Protein 8QDV (pdb70)

Secondary structure (DSSP, 8-state):
--HHHHHHHHHHHHHTT-HHHHHHHHHHHHHT-SPPPHHHHHHHHHHHHHHHHHHHHHHHHHHHHHHH---TTHHHHHHHHHHHHHHHHHHHHHHHHHHIIIIITTT--SHHHHHHHHHHHHHHHHHHHTT--TTTHHHHHHHHHHHHHHHHHHHHHHS-TT-HHHHHHHHHHHHHHHHTS--HHHHHHHHHHHHHHHHHTGGG--TTTHHHHHHHHHHHHHHHHHHT-/--HHHHHHHHHHHHHTT-HHHHHHHHHHHHHT-SPPPHHHHHHHHHHHHHHHHHHHHHHHHHHHHHHT---SHHHHHHHHHHHHHHHHHHHHHHHHHHIIIIITTT--SHHHHHHHHHHHHHHHHHHHTT--THHHHHHHHHHHHHHHHHHHHHHHHS-TT-HHHHHHHHHHHHHHHHTS--HHHHHHHHHHHHHHHHHTGGG--TTTHHHHHHHHHHHHHHHHHHT-/-----------------/--HHHHHHHHHHHHHTT-HHHHHHHHHHHHHT-SPPPHHHHHHHHHHHHHHHHHHHHHHHHHHHHHHH--HHHHHHHHHHHHHHHHHHHHHHHHHIIIIITTT--SHHHHHHHHHHHHHHHHHHHTT--TTTHHHHHHHHHHHHHHHHHHHHHHS-TT-HHHHHHHHHHHHHHHHTS--HHHHHHHHHHHHHHHHHTGGG--TTTHHHHHHHHHHHHHHHHHHT-/---------------/--HHHHHHHHHHHHHTT-HHHHHHHHHHHHHT-SPPPHHHHHHHHHHHHHHHHHHHHHHHHHHHHHHH---HHHHHHHHHHHHHHHHHHHHHHHHHHIIIIITTT--SHHHHHHHHHHHHHHHHHHHTT--TTTHHHHHHHHHHHHHHHHHHHHHHS-TT-HHHHHHHHHHHHHHHHTS----HHHHHHHHHHHHHHTGGG--TTTHHHHHHHHHHHHHHHHHHT-

GO terms:
  GO:0005829 cytosol (C, IDA)
  GO:0042149 cellular response to glucose starvation (P, IDA)
  GO:0045824 negative regulation of innate immune response (P, IDA)
  GO:1904262 negative regulation of TORC1 signaling (P, IDA)
  GO:1900181 negative regulation of protein localization to nucleus (P, IDA)
  GO:0140311 protein sequestering activity (F, IDA)
  GO:0044325 transmembrane transporter binding (F, IPI)
  GO:0019903 protein phosphatase binding (F, IPI)
  GO:0031625 ubiquitin protein ligase binding (F, IPI)
  GO:0050815 phosphoserine residue binding (F, IDA)
  GO:0070372 regulation of ERK1 and ERK2 cascade (P, IDA)
  GO:0042470 melanosome (C, EXP)
  GO:0005737 cytoplasm (C, EXP)
  GO:0006468 protein phosphorylation (P, IMP)
  GO:0007165 signal transduction (P, IMP)
  GO:0005515 protein binding (F, IPI)
  GO:0005737 cytoplasm (C, TAS)
  GO:0043066 negative regulation of apoptotic process (P, TAS)
  GO:0007165 signal transduction (P, TAS)
  GO:0005634 nucleus (C, IDA)

Foldseek 3Di:
DDLVVLLVQLVVCVVVVNLVSNLVSLLVNLVVQAADDPSSVVSNVVSLCSQLVVLLVVLVVLVVVLVVDDDPVVNVVSVVVSVVSLVSNLVSLVSLLVSLVPHQCVNCPDLLSNLQSLLVQLVSLLSNLLSDDDPVNVVSLVSNLVSLVVSQVSCVVPHQLLALSNLVSLQVNLVSCCRRVVNNVVSLVSLVVSLVSCVVVVVPDDPVPNVSSVVSSVVSVVVNVVSVD/DPDPDDDDDDCPDDDDD/DDLVVLCVQLVVCVVVVNLVSNLVSLLVNQVVQAEDDPSSVVSNCVSLCSVLVVLLVVLVVLVVVLVPDPPPSVVVSVVVSVVSLVSNLVSLVSLLVSLVPHQCVNPPDLLSNLQSLLVQLVSLLSNLLSDDDPVNVVSLVSNLVSLVVSQVSCVVHHQLLALSNLVSLQVNLVSCCPRVVNNVVSLVSLVVSLVSCVVPVVPQDPVPVVSSVVSSVVSVVVNVVSVD/DDLVVLLVQLVVCVVVVNLVSNLVSLLVNLVVQAEDDPSSVVSNLVSLCSQLVVLLVVLVVLVVVLVVDVVVVSVVVSVVSLVSNLVSLVSLLVSLVPHQCVNPPALLSNLQSLLVQLVSLLSNLVSDDDPCRVVSLVSNLVSLVVSQVSCVVHHQLLALSNLVSLLVNLVSCCPRVVNNVVSLVSLVVSLVSCVVPVVPDDPVCNVSSVVSSVVSVVVNVVSVD/DDDDPDDDDDDDPDD/DDLVVLLVQLVVCVVVVNLVSNLVSLLVVLVVQAADDPSSVVSNCVSLCSQLVVLLVVLVVLVVVLVVDPVVVVVSVVVSVVSLVSNLVSLVSLLVSLVRHQCVNPPALLSNLQSLLVQLVSLLSNLVSDDDPVRVVSLVSSLVSLVVSQVSCVVHHQLLPLSNLVSLQVNLVSCCPRVVNPVSLVSLVVSLVSCVVVVVVQDPVPNVSSVVSSVVSVVVNVVSVD

Nearest PDB structures (foldseek):
  8qdv-assembly1_A  TM=1.004E+00  e=3.389E-28  Homo sapiens
  6fnb-assembly1_A  TM=9.947E-01  e=1.547E-27  Homo sapiens
  5d2d-assembly1_A  TM=9.867E-01  e=3.779E-27  Homo sapiens
  6fnb-assembly1_B  TM=9.921E-01  e=6.753E-27  Homo sapiens
  5jm4-assembly1_A  TM=9.864E-01  e=5.039E-26  Homo sapiens

Radius of gyration: 33.78 Å; Cα contacts (8 Å, |Δi|>4): 1199; chains: 6; bounding box: 89×61×89 Å

B-factor: mean 85.36, std 20.04, range [29.38, 190.9]

Solvent-accessible surface area: 42429 Å² total

InterPro domains:
  IPR000308 14-3-3 protein [PIRSF000868] (2-238)
  IPR000308 14-3-3 protein [PR00305] (35-64)
  IPR000308 14-3-3 protein [PR00305] (82-106)
  IPR000308 14-3-3 protein [PR00305] (113-135)
  IPR000308 14-3-3 protein [PR00305] (148-174)
  IPR000308 14-3-3 protein [PR00305] (175-201)
  IPR000308 14-3-3 protein [PR00305] (202-231)
  IPR000308 14-3-3 protein [PTHR18860] (4-233)
  IPR023409 14-3-3 protein, conserved site [PS00796] (41-51)
  IPR023409 14-3-3 protein, conserved site [PS00797] (211-230)
  IPR023410 14-3-3 domain [PF00244] (9-229)
  IPR023410 14-3-3 domain [SM00101] (3-242)
  IPR036815 14-3-3 domain superfamily [G3DSA:1.20.190.20] (1-241)
  IPR036815 14-3-3 domain superfamily [SSF48445] (1-231)

Structure (mmCIF, N/CA/C/O backbone):
data_8QDV
#
_entry.id   8QDV
#
_cell.length_a   152.452
_cell.length_b   59.898
_cell.length_c   149.672
_cell.angle_alpha   90.00
_cell.angle_beta   113.18
_cell.angle_gamma   90.00
#
_symmetry.space_group_name_H-M   'C 1 2 1'
#
loop_
_entity.id
_entity.type
_entity.pdbx_description
1 polymer '14-3-3 protein zeta/delta'
2 polymer 'Microtubule-associated protein tau'
3 water water
#
loop_
_atom_site.group_PDB
_atom_site.id
_atom_site.type_symbol
_atom_site.label_atom_id
_atom_site.label_alt_id
_atom_site.label_comp_id
_atom_site.label_asym_id
_atom_site.label_entity_id
_atom_site.label_seq_id
_atom_site.pdbx_PDB_ins_code
_atom_site.Cartn_x
_atom_site.Cartn_y
_atom_site.Cartn_z
_atom_site.occupancy
_atom_site.B_iso_or_equiv
_atom_site.auth_seq_id
_atom_site.auth_comp_id
_atom_site.auth_asym_id
_atom_site.auth_atom_id
_atom_site.pdbx_PDB_model_num
ATOM 1 N N . MET A 1 1 ? 31.108 41.367 72.371 1.00 129.61 1 MET A N 1
ATOM 2 C CA . MET A 1 1 ? 30.043 41.098 71.364 1.00 128.96 1 MET A CA 1
ATOM 3 C C . MET A 1 1 ? 28.784 40.616 72.092 1.00 126.68 1 MET A C 1
ATOM 4 O O . MET A 1 1 ? 28.828 39.612 72.800 1.00 93.55 1 MET A O 1
ATOM 6 N N . ASP A 1 2 ? 27.667 41.351 71.917 1.00 129.93 2 ASP A N 1
ATOM 7 C CA . ASP A 1 2 ? 26.374 41.002 72.490 1.00 108.86 2 ASP A CA 1
ATOM 8 C C . ASP A 1 2 ? 25.649 40.033 71.553 1.00 95.60 2 ASP A C 1
ATOM 9 O O . ASP A 1 2 ? 26.057 39.846 70.411 1.00 90.93 2 ASP A O 1
ATOM 14 N N . LYS A 1 3 ? 24.560 39.430 72.047 1.00 80.71 3 LYS A N 1
ATOM 15 C CA . LYS A 1 3 ? 23.847 38.379 71.339 1.00 78.10 3 LYS A CA 1
ATOM 16 C C . LYS A 1 3 ? 23.586 38.810 69.893 1.00 74.61 3 LYS A C 1
ATOM 17 O O . LYS A 1 3 ? 23.737 38.011 68.965 1.00 71.78 3 LYS A O 1
ATOM 23 N N . ASN A 1 4 ? 23.202 40.082 69.703 1.00 74.54 4 ASN A N 1
ATOM 24 C CA . ASN A 1 4 ? 22.857 40.592 68.380 1.00 75.47 4 ASN A CA 1
ATOM 25 C C . ASN A 1 4 ? 24.085 40.643 67.475 1.00 70.89 4 ASN A C 1
ATOM 26 O O . ASN A 1 4 ? 23.981 40.364 66.287 1.00 76.77 4 ASN A O 1
ATOM 31 N N . GLU A 1 5 ? 25.237 41.023 68.032 1.00 75.59 5 GLU A N 1
ATOM 32 C CA . GLU A 1 5 ? 26.490 41.060 67.290 1.00 76.31 5 GLU A CA 1
ATOM 33 C C . GLU A 1 5 ? 26.855 39.652 66.821 1.00 73.18 5 GLU A C 1
ATOM 34 O O . GLU A 1 5 ? 27.113 39.444 65.642 1.00 74.60 5 GLU A O 1
ATOM 36 N N . LEU A 1 6 ? 26.845 38.681 67.739 1.00 76.34 6 LEU A N 1
ATOM 37 C CA . LEU A 1 6 ? 27.193 37.297 67.430 1.00 71.07 6 LEU A CA 1
ATOM 38 C C . LEU A 1 6 ? 26.304 36.754 66.302 1.00 70.84 6 LEU A C 1
ATOM 39 O O . LEU A 1 6 ? 26.788 36.067 65.421 1.00 66.22 6 LEU A O 1
ATOM 44 N N . VAL A 1 7 ? 25.003 37.052 66.318 1.00 63.66 7 VAL A N 1
ATOM 45 C CA . VAL A 1 7 ? 24.107 36.557 65.291 1.00 61.94 7 VAL A CA 1
ATOM 46 C C . VAL A 1 7 ? 24.442 37.222 63.951 1.00 65.92 7 VAL A C 1
ATOM 47 O O . VAL A 1 7 ? 24.365 36.587 62.898 1.00 77.50 7 VAL A O 1
ATOM 51 N N . GLN A 1 8 ? 24.789 38.512 63.985 1.00 68.79 8 GLN A N 1
ATOM 52 C CA . GLN A 1 8 ? 25.164 39.219 62.769 1.00 75.01 8 GLN A CA 1
ATOM 53 C C . GLN A 1 8 ? 26.440 38.575 62.206 1.00 69.91 8 GLN A C 1
ATOM 54 O O . GLN A 1 8 ? 26.551 38.359 61.002 1.00 67.83 8 GLN A O 1
ATOM 56 N N . LYS A 1 9 ? 27.380 38.238 63.104 1.00 59.54 9 LYS A N 1
ATOM 57 C CA . LYS A 1 9 ? 28.672 37.659 62.758 1.00 63.33 9 LYS A CA 1
ATOM 58 C C . LYS A 1 9 ? 28.472 36.247 62.198 1.00 70.28 9 LYS A C 1
ATOM 59 O O . LYS A 1 9 ? 29.110 35.861 61.227 1.00 69.29 9 LYS A O 1
ATOM 64 N N . ALA A 1 10 ? 27.583 35.463 62.816 1.00 66.82 10 ALA A N 1
ATOM 65 C CA . ALA A 1 10 ? 27.262 34.131 62.343 1.00 61.29 10 ALA A CA 1
ATOM 66 C C . ALA A 1 10 ? 26.714 34.194 60.916 1.00 62.47 10 ALA A C 1
ATOM 67 O O . ALA A 1 10 ? 27.003 33.325 60.097 1.00 60.12 10 ALA A O 1
ATOM 69 N N . LYS A 1 11 ? 25.926 35.228 60.623 1.00 58.99 11 LYS A N 1
ATOM 70 C CA . LYS A 1 11 ? 25.361 35.391 59.296 1.00 68.67 11 LYS A CA 1
ATOM 71 C C . LYS A 1 11 ? 26.448 35.762 58.286 1.00 69.16 11 LYS A C 1
ATOM 72 O O . LYS A 1 11 ? 26.373 35.342 57.139 1.00 66.16 11 LYS A O 1
ATOM 78 N N . LEU A 1 12 ? 27.434 36.565 58.707 1.00 68.26 12 LEU A N 1
ATOM 79 C CA . LEU A 1 12 ? 28.581 36.864 57.869 1.00 72.58 12 LEU A CA 1
ATOM 80 C C . LEU A 1 12 ? 29.360 35.595 57.537 1.00 64.11 12 LEU A C 1
ATOM 81 O O . LEU A 1 12 ? 29.642 35.311 56.375 1.00 61.32 12 LEU A O 1
ATOM 86 N N . ALA A 1 13 ? 29.716 34.855 58.592 1.00 65.68 13 ALA A N 1
ATOM 87 C CA . ALA A 1 13 ? 30.443 33.606 58.464 1.00 68.34 13 ALA A CA 1
ATOM 88 C C . ALA A 1 13 ? 29.734 32.675 57.473 1.00 69.15 13 ALA A C 1
ATOM 89 O O . ALA A 1 13 ? 30.387 32.041 56.647 1.00 65.80 13 ALA A O 1
ATOM 91 N N . GLU A 1 14 ? 28.397 32.622 57.542 1.00 64.68 14 GLU A N 1
ATOM 92 C CA . GLU A 1 14 ? 27.629 31.750 56.671 1.00 65.56 14 GLU A CA 1
ATOM 93 C C . GLU A 1 14 ? 27.793 32.188 55.219 1.00 60.21 14 GLU A C 1
ATOM 94 O O . GLU A 1 14 ? 28.001 31.350 54.348 1.00 71.38 14 GLU A O 1
ATOM 100 N N . GLN A 1 15 ? 27.709 33.496 54.980 1.00 63.78 15 GLN A N 1
ATOM 101 C CA . GLN A 1 15 ? 27.895 34.075 53.660 1.00 70.21 15 GLN A CA 1
ATOM 102 C C . GLN A 1 15 ? 29.275 33.701 53.124 1.00 68.32 15 GLN A C 1
ATOM 103 O O . GLN A 1 15 ? 29.428 33.414 51.933 1.00 74.77 15 GLN A O 1
ATOM 109 N N . ALA A 1 16 ? 30.268 33.691 54.023 1.00 64.06 16 ALA A N 1
ATOM 110 C CA . ALA A 1 16 ? 31.654 33.448 53.654 1.00 67.41 16 ALA A CA 1
ATOM 111 C C . ALA A 1 16 ? 32.003 31.956 53.651 1.00 65.94 16 ALA A C 1
ATOM 112 O O . ALA A 1 16 ? 33.157 31.602 53.466 1.00 57.66 16 ALA A O 1
ATOM 114 N N . GLU A 1 17 ? 31.018 31.085 53.884 1.00 67.01 17 GLU A N 1
ATOM 115 C CA . GLU A 1 17 ? 31.239 29.650 53.905 1.00 66.69 17 GLU A CA 1
ATOM 116 C C . GLU A 1 17 ? 32.334 29.300 54.912 1.00 59.55 17 GLU A C 1
ATOM 117 O O . GLU A 1 17 ? 33.128 28.399 54.671 1.00 62.43 17 GLU A O 1
ATOM 123 N N . ARG A 1 18 ? 32.325 29.985 56.060 1.00 56.05 18 ARG A N 1
ATOM 124 C CA . ARG A 1 18 ? 33.253 29.728 57.146 1.00 58.97 18 ARG A CA 1
ATOM 125 C C . ARG A 1 18 ? 32.474 29.193 58.350 1.00 60.74 18 ARG A C 1
ATOM 126 O O . ARG A 1 18 ? 32.256 29.899 59.334 1.00 61.19 18 ARG A O 1
ATOM 134 N N . TYR A 1 19 ? 32.081 27.921 58.267 1.00 58.98 19 TYR A N 1
ATOM 135 C CA . TYR A 1 19 ? 31.091 27.344 59.169 1.00 64.65 19 TYR A CA 1
ATOM 136 C C . TYR A 1 19 ? 31.642 27.101 60.578 1.00 59.57 19 TYR A C 1
ATOM 137 O O . TYR A 1 19 ? 30.865 27.030 61.528 1.00 62.20 19 TYR A O 1
ATOM 146 N N . ASP A 1 20 ? 32.964 26.981 60.730 1.00 61.71 20 ASP A N 1
ATOM 147 C CA . ASP A 1 20 ? 33.547 26.784 62.051 1.00 69.25 20 ASP A CA 1
ATOM 148 C C . ASP A 1 20 ? 33.377 28.073 62.854 1.00 67.43 20 ASP A C 1
ATOM 149 O O . ASP A 1 20 ? 32.989 28.031 64.016 1.00 66.04 20 ASP A O 1
ATOM 154 N N . ASP A 1 21 ? 33.611 29.222 62.220 1.00 70.02 21 ASP A N 1
ATOM 155 C CA . ASP A 1 21 ? 33.302 30.521 62.812 1.00 64.16 21 ASP A CA 1
ATOM 156 C C . ASP A 1 21 ? 31.811 30.608 63.146 1.00 62.99 21 ASP A C 1
ATOM 157 O O . ASP A 1 21 ? 31.429 31.091 64.217 1.00 61.98 21 ASP A O 1
ATOM 162 N N . MET A 1 22 ? 30.968 30.185 62.195 1.00 58.41 22 MET A N 1
ATOM 163 C CA . MET A 1 22 ? 29.528 30.271 62.346 1.00 60.01 22 MET A CA 1
ATOM 164 C C . MET A 1 22 ? 29.120 29.479 63.593 1.00 64.77 22 MET A C 1
ATOM 165 O O . MET A 1 22 ? 28.394 29.982 64.446 1.00 66.86 22 MET A O 1
ATOM 170 N N . ALA A 1 23 ? 29.637 28.255 63.709 1.00 63.83 23 ALA A N 1
ATOM 171 C CA . ALA A 1 23 ? 29.367 27.408 64.859 1.00 69.32 23 ALA A CA 1
ATOM 172 C C . ALA A 1 23 ? 29.804 28.096 66.155 1.00 58.81 23 ALA A C 1
ATOM 173 O O . ALA A 1 23 ? 29.080 28.077 67.139 1.00 57.10 23 ALA A O 1
ATOM 175 N N . ALA A 1 24 ? 30.995 28.696 66.142 1.00 64.88 24 ALA A N 1
ATOM 176 C CA . ALA A 1 24 ? 31.583 29.278 67.341 1.00 65.96 24 ALA A CA 1
ATOM 177 C C . ALA A 1 24 ? 30.692 30.391 67.885 1.00 64.73 24 ALA A C 1
ATOM 178 O O . ALA A 1 24 ? 30.407 30.428 69.098 1.00 61.53 24 ALA A O 1
ATOM 180 N N . CYS A 1 25 ? 30.229 31.262 66.975 1.00 64.08 25 CYS A N 1
ATOM 181 C CA . CYS A 1 25 ? 29.295 32.317 67.332 1.00 69.32 25 CYS A CA 1
ATOM 182 C C . CYS A 1 25 ? 28.035 31.751 67.993 1.00 72.35 25 CYS A C 1
ATOM 183 O O . CYS A 1 25 ? 27.643 32.210 69.072 1.00 70.82 25 CYS A O 1
ATOM 186 N N . MET A 1 26 ? 27.404 30.764 67.338 1.00 61.86 26 MET A N 1
ATOM 187 C CA . MET A 1 26 ? 26.092 30.303 67.759 1.00 63.34 26 MET A CA 1
ATOM 188 C C . MET A 1 26 ? 26.201 29.466 69.030 1.00 65.02 26 MET A C 1
ATOM 189 O O . MET A 1 26 ? 25.230 29.351 69.780 1.00 65.56 26 MET A O 1
ATOM 194 N N . LYS A 1 27 ? 27.394 28.916 69.283 1.00 62.74 27 LYS A N 1
ATOM 195 C CA . LYS A 1 27 ? 27.648 28.206 70.525 1.00 69.05 27 LYS A CA 1
ATOM 196 C C . LYS A 1 27 ? 27.649 29.177 71.706 1.00 76.00 27 LYS A C 1
ATOM 197 O O . LYS A 1 27 ? 27.136 28.858 72.779 1.00 72.40 27 LYS A O 1
ATOM 203 N N . SER A 1 28 ? 28.244 30.358 71.489 1.00 74.28 28 SER A N 1
ATOM 204 C CA . SER A 1 28 ? 28.295 31.395 72.503 1.00 74.16 28 SER A CA 1
ATOM 205 C C . SER A 1 28 ? 26.892 31.903 72.817 1.00 75.55 28 SER A C 1
ATOM 206 O O . SER A 1 28 ? 26.546 32.066 73.980 1.00 90.91 28 SER A O 1
ATOM 209 N N . VAL A 1 29 ? 26.101 32.158 71.773 1.00 68.84 29 VAL A N 1
ATOM 210 C CA . VAL A 1 29 ? 24.718 32.566 71.948 1.00 64.94 29 VAL A CA 1
ATOM 211 C C . VAL A 1 29 ? 24.019 31.523 72.812 1.00 65.44 29 VAL A C 1
ATOM 212 O O . VAL A 1 29 ? 23.375 31.866 73.806 1.00 71.58 29 VAL A O 1
ATOM 216 N N . THR A 1 30 ? 24.168 30.248 72.446 1.00 61.58 30 THR A N 1
ATOM 217 C CA . THR A 1 30 ? 23.486 29.175 73.152 1.00 63.93 30 THR A CA 1
ATOM 218 C C . THR A 1 30 ? 23.893 29.190 74.624 1.00 63.66 30 THR A C 1
ATOM 219 O O . THR A 1 30 ? 23.061 28.963 75.501 1.00 70.58 30 THR A O 1
ATOM 223 N N . GLU A 1 31 ? 25.179 29.463 74.878 1.00 71.75 31 GLU A N 1
ATOM 224 C CA . GLU A 1 31 ? 25.747 29.370 76.216 1.00 77.09 31 GLU A CA 1
ATOM 225 C C . GLU A 1 31 ? 25.321 30.544 77.105 1.00 79.04 31 GLU A C 1
ATOM 226 O O . GLU A 1 31 ? 25.492 30.485 78.315 1.00 78.77 31 GLU A O 1
ATOM 232 N N . GLN A 1 32 ? 24.739 31.593 76.520 1.00 81.99 32 GLN A N 1
ATOM 233 C CA . GLN A 1 32 ? 24.217 32.705 77.296 1.00 78.25 32 GLN A CA 1
ATOM 234 C C . GLN A 1 32 ? 22.918 32.311 78.000 1.00 84.05 32 GLN A C 1
ATOM 235 O O . GLN A 1 32 ? 22.343 33.130 78.711 1.00 95.47 32 GLN A O 1
ATOM 241 N N . GLY A 1 33 ? 22.431 31.086 77.778 1.00 75.94 33 GLY A N 1
ATOM 242 C CA . GLY A 1 33 ? 21.504 30.456 78.710 1.00 77.13 33 GLY A CA 1
ATOM 243 C C . GLY A 1 33 ? 20.035 30.576 78.312 1.00 76.74 33 GLY A C 1
ATOM 244 O O . GLY A 1 33 ? 19.220 29.791 78.776 1.00 85.29 33 GLY A O 1
ATOM 245 N N . ALA A 1 34 ? 19.685 31.567 77.492 1.00 71.21 34 ALA A N 1
ATOM 246 C CA . ALA A 1 34 ? 18.284 31.836 77.189 1.00 67.14 34 ALA A CA 1
ATOM 247 C C . ALA A 1 34 ? 17.841 31.012 75.979 1.00 69.62 34 ALA A C 1
ATOM 248 O O . ALA A 1 34 ? 18.631 30.756 75.079 1.00 73.68 34 ALA A O 1
ATOM 250 N N . GLU A 1 35 ? 16.553 30.661 75.959 1.00 69.91 35 GLU A N 1
ATOM 251 C CA . GLU A 1 35 ? 15.895 29.983 74.852 1.00 73.05 35 GLU A CA 1
ATOM 252 C C . GLU A 1 35 ? 16.154 30.714 73.538 1.00 72.52 35 GLU A C 1
ATOM 253 O O . GLU A 1 35 ? 16.048 31.935 73.490 1.00 69.97 35 GLU A O 1
ATOM 259 N N . LEU A 1 36 ? 16.515 29.955 72.492 1.00 73.07 36 LEU A N 1
ATOM 260 C CA . LEU A 1 36 ? 16.901 30.534 71.213 1.00 68.95 36 LEU A CA 1
ATOM 261 C C . LEU A 1 36 ? 15.650 30.845 70.411 1.00 61.60 36 LEU A C 1
ATOM 262 O O . LEU A 1 36 ? 14.671 30.100 70.476 1.00 66.74 36 LEU A O 1
ATOM 267 N N . SER A 1 37 ? 15.713 31.942 69.648 1.00 69.35 37 SER A N 1
ATOM 268 C CA . SER A 1 37 ? 14.695 32.261 68.655 1.00 66.45 37 SER A CA 1
ATOM 269 C C . SER A 1 37 ? 14.805 31.273 67.500 1.00 69.42 37 SER A C 1
ATOM 270 O O . SER A 1 37 ? 15.811 30.580 67.381 1.00 76.63 37 SER A O 1
ATOM 273 N N . ASN A 1 38 ? 13.778 31.226 66.646 1.00 73.64 38 ASN A N 1
ATOM 274 C CA . ASN A 1 38 ? 13.797 30.329 65.505 1.00 78.32 38 ASN A CA 1
ATOM 275 C C . ASN A 1 38 ? 15.003 30.654 64.629 1.00 69.11 38 ASN A C 1
ATOM 276 O O . ASN A 1 38 ? 15.698 29.750 64.198 1.00 73.60 38 ASN A O 1
ATOM 281 N N . GLU A 1 39 ? 15.262 31.935 64.399 1.00 70.55 39 GLU A N 1
ATOM 282 C CA . GLU A 1 39 ? 16.377 32.353 63.566 1.00 70.40 39 GLU A CA 1
ATOM 283 C C . GLU A 1 39 ? 17.675 31.785 64.127 1.00 73.57 39 GLU A C 1
ATOM 284 O O . GLU A 1 39 ? 18.437 31.174 63.390 1.00 80.02 39 GLU A O 1
ATOM 290 N N . GLU A 1 40 ? 17.905 31.979 65.429 1.00 69.43 40 GLU A N 1
ATOM 291 C CA . GLU A 1 40 ? 19.137 31.569 66.087 1.00 70.05 40 GLU A CA 1
ATOM 292 C C . GLU A 1 40 ? 19.282 30.046 66.060 1.00 64.73 40 GLU A C 1
ATOM 293 O O . GLU A 1 40 ? 20.378 29.523 65.845 1.00 63.85 40 GLU A O 1
ATOM 299 N N . ARG A 1 41 ? 18.171 29.341 66.283 1.00 58.12 41 ARG A N 1
ATOM 300 C CA . ARG A 1 41 ? 18.169 27.884 66.294 1.00 60.37 41 ARG A CA 1
ATOM 301 C C . ARG A 1 41 ? 18.556 27.358 64.914 1.00 60.29 41 ARG A C 1
ATOM 302 O O . ARG A 1 41 ? 19.303 26.392 64.807 1.00 68.67 41 ARG A O 1
ATOM 308 N N . ASN A 1 42 ? 18.055 28.001 63.858 1.00 54.66 42 ASN A N 1
ATOM 309 C CA . ASN A 1 42 ? 18.351 27.558 62.507 1.00 57.42 42 ASN A CA 1
ATOM 310 C C . ASN A 1 42 ? 19.821 27.842 62.221 1.00 53.87 42 ASN A C 1
ATOM 311 O O . ASN A 1 42 ? 20.508 27.022 61.628 1.00 66.92 42 ASN A O 1
ATOM 316 N N . LEU A 1 43 ? 20.330 28.976 62.693 1.00 55.68 43 LEU A N 1
ATOM 317 C CA . LEU A 1 43 ? 21.722 29.329 62.463 1.00 59.08 43 LEU A CA 1
ATOM 318 C C . LEU A 1 43 ? 22.622 28.310 63.156 1.00 59.62 43 LEU A C 1
ATOM 319 O O . LEU A 1 43 ? 23.613 27.865 62.582 1.00 63.88 43 LEU A O 1
ATOM 324 N N . LEU A 1 44 ? 22.248 27.909 64.372 1.00 58.73 44 LEU A N 1
ATOM 325 C CA . LEU A 1 44 ? 23.019 26.921 65.104 1.00 59.35 44 LEU A CA 1
ATOM 326 C C . LEU A 1 44 ? 23.044 25.608 64.325 1.00 60.82 44 LEU A C 1
ATOM 327 O O . LEU A 1 44 ? 24.104 25.015 64.129 1.00 52.85 44 LEU A O 1
ATOM 332 N N . SER A 1 45 ? 21.856 25.153 63.911 1.00 63.82 45 SER A N 1
ATOM 333 C CA . SER A 1 45 ? 21.700 23.885 63.223 1.00 64.10 45 SER A CA 1
ATOM 334 C C . SER A 1 45 ? 22.500 23.863 61.910 1.00 57.55 45 SER A C 1
ATOM 335 O O . SER A 1 45 ? 23.172 22.884 61.599 1.00 62.86 45 SER A O 1
ATOM 338 N N . VAL A 1 46 ? 22.455 24.956 61.152 1.00 57.55 46 VAL A N 1
ATOM 339 C CA . VAL A 1 46 ? 23.137 25.021 59.869 1.00 57.53 46 VAL A CA 1
ATOM 340 C C . VAL A 1 46 ? 24.641 24.988 60.093 1.00 52.89 46 VAL A C 1
ATOM 341 O O . VAL A 1 46 ? 25.361 24.249 59.431 1.00 54.96 46 VAL A O 1
ATOM 345 N N . ALA A 1 47 ? 25.118 25.805 61.025 1.00 58.75 47 ALA A N 1
ATOM 346 C CA . ALA A 1 47 ? 26.545 25.858 61.297 1.00 61.12 47 ALA A CA 1
ATOM 347 C C . ALA A 1 47 ? 27.060 24.442 61.535 1.00 59.34 47 ALA A C 1
ATOM 348 O O . ALA A 1 47 ? 28.004 24.013 60.884 1.00 60.81 47 ALA A O 1
ATOM 350 N N . TYR A 1 48 ? 26.403 23.716 62.450 1.00 58.59 48 TYR A N 1
ATOM 351 C CA . TYR A 1 48 ? 26.912 22.436 62.913 1.00 56.09 48 TYR A CA 1
ATOM 352 C C . TYR A 1 48 ? 26.647 21.353 61.868 1.00 56.94 48 TYR A C 1
ATOM 353 O O . TYR A 1 48 ? 27.482 20.468 61.722 1.00 57.32 48 TYR A O 1
ATOM 362 N N . LYS A 1 49 ? 25.536 21.427 61.120 1.00 56.65 49 LYS A N 1
ATOM 363 C CA . LYS A 1 49 ? 25.297 20.447 60.067 1.00 63.13 49 LYS A CA 1
ATOM 364 C C . LYS A 1 49 ? 26.458 20.504 59.068 1.00 60.87 49 LYS A C 1
ATOM 365 O O . LYS A 1 49 ? 26.946 19.461 58.645 1.00 62.74 49 LYS A O 1
ATOM 367 N N . ASN A 1 50 ? 26.923 21.716 58.731 1.00 62.59 50 ASN A N 1
ATOM 368 C CA . ASN A 1 50 ? 27.997 21.888 57.761 1.00 60.70 50 ASN A CA 1
ATOM 369 C C . ASN A 1 50 ? 29.328 21.438 58.342 1.00 59.78 50 ASN A C 1
ATOM 370 O O . ASN A 1 50 ? 30.110 20.764 57.662 1.00 65.23 50 ASN A O 1
ATOM 375 N N . VAL A 1 51 ? 29.596 21.839 59.587 1.00 60.84 51 VAL A N 1
ATOM 376 C CA . VAL A 1 51 ? 30.842 21.489 60.245 1.00 63.28 51 VAL A CA 1
ATOM 377 C C . VAL A 1 51 ? 30.978 19.967 60.328 1.00 65.06 51 VAL A C 1
ATOM 378 O O . VAL A 1 51 ? 32.005 19.422 59.936 1.00 59.46 51 VAL A O 1
ATOM 382 N N . VAL A 1 52 ? 29.932 19.284 60.810 1.00 62.61 52 VAL A N 1
ATOM 383 C CA . VAL A 1 52 ? 29.971 17.837 60.973 1.00 59.43 52 VAL A CA 1
ATOM 384 C C . VAL A 1 52 ? 29.889 17.161 59.603 1.00 64.68 52 VAL A C 1
ATOM 385 O O . VAL A 1 52 ? 30.433 16.070 59.408 1.00 63.97 52 VAL A O 1
ATOM 389 N N . GLY A 1 53 ? 29.207 17.806 58.646 1.00 61.90 53 GLY A N 1
ATOM 390 C CA . GLY A 1 53 ? 29.019 17.221 57.324 1.00 64.36 53 GLY A CA 1
ATOM 391 C C . GLY A 1 53 ? 30.333 17.047 56.553 1.00 64.90 53 GLY A C 1
ATOM 392 O O . GLY A 1 53 ? 30.493 16.118 55.759 1.00 60.67 53 GLY A O 1
ATOM 393 N N . ALA A 1 54 ? 31.262 17.980 56.770 1.00 60.95 54 ALA A N 1
ATOM 394 C CA . ALA A 1 54 ? 32.552 17.927 56.115 1.00 67.10 54 ALA A CA 1
ATOM 395 C C . ALA A 1 54 ? 33.292 16.669 56.567 1.00 65.16 54 ALA A C 1
ATOM 396 O O . ALA A 1 54 ? 33.863 15.965 55.742 1.00 68.72 54 ALA A O 1
ATOM 398 N N . ARG A 1 55 ? 33.242 16.383 57.875 1.00 64.44 55 ARG A N 1
ATOM 399 C CA . ARG A 1 55 ? 33.899 15.215 58.445 1.00 61.95 55 ARG A CA 1
ATOM 400 C C . ARG A 1 55 ? 33.198 13.939 57.989 1.00 59.09 55 ARG A C 1
ATOM 401 O O . ARG A 1 55 ? 33.860 12.990 57.601 1.00 56.43 55 ARG A O 1
ATOM 409 N N . ARG A 1 56 ? 31.861 13.917 58.012 1.00 62.42 56 ARG A N 1
ATOM 410 C CA . ARG A 1 56 ? 31.140 12.744 57.551 1.00 60.53 56 ARG A CA 1
ATOM 411 C C . ARG A 1 56 ? 31.582 12.401 56.128 1.00 57.39 56 ARG A C 1
ATOM 412 O O . ARG A 1 56 ? 31.855 1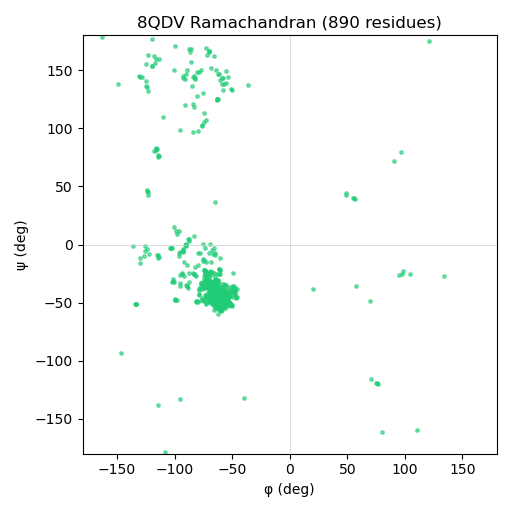1.250 55.826 1.00 58.66 56 ARG A O 1
ATOM 420 N N . SER A 1 57 ? 31.659 13.421 55.268 1.00 60.62 57 SER A N 1
ATOM 421 C CA . SER A 1 57 ? 31.974 13.217 53.868 1.00 60.67 57 SER A CA 1
ATOM 422 C C . SER A 1 57 ? 33.401 12.686 53.718 1.00 66.78 57 SER A C 1
ATOM 423 O O . SER A 1 57 ? 33.647 11.723 52.977 1.00 75.06 57 SER A O 1
ATOM 426 N N . SER A 1 58 ? 34.332 13.328 54.430 1.00 60.74 58 SER A N 1
ATOM 427 C CA . SER A 1 58 ? 35.729 12.935 54.421 1.00 62.76 58 SER A CA 1
ATOM 428 C C . SER A 1 58 ? 35.859 11.490 54.877 1.00 71.52 58 SER A C 1
ATOM 429 O O . SER A 1 58 ? 36.545 10.695 54.238 1.00 74.79 58 SER A O 1
ATOM 432 N N . TRP A 1 59 ? 35.189 11.179 55.994 1.00 71.94 59 TRP A N 1
ATOM 433 C CA . TRP A 1 59 ? 35.266 9.863 56.602 1.00 68.72 59 TRP A CA 1
ATOM 434 C C . TRP A 1 59 ? 34.815 8.788 55.612 1.00 72.05 59 TRP A C 1
ATOM 435 O O . TRP A 1 59 ? 35.467 7.762 55.484 1.00 72.79 59 TRP A O 1
ATOM 446 N N . ARG A 1 60 ? 33.719 9.020 54.890 1.00 71.93 60 ARG A N 1
ATOM 447 C CA . ARG A 1 60 ? 33.238 8.025 53.945 1.00 72.80 60 ARG A CA 1
ATOM 448 C C . ARG A 1 60 ? 34.291 7.782 52.864 1.00 63.93 60 ARG A C 1
ATOM 449 O O . ARG A 1 60 ? 34.541 6.635 52.493 1.00 73.56 60 ARG A O 1
ATOM 454 N N . VAL A 1 61 ? 34.914 8.861 52.375 1.00 63.86 61 VAL A N 1
ATOM 455 C CA . VAL A 1 61 ? 35.886 8.760 51.295 1.00 65.60 61 VAL A CA 1
ATOM 456 C C . VAL A 1 61 ? 37.107 7.972 51.775 1.00 67.64 61 VAL A C 1
ATOM 457 O O . VAL A 1 61 ? 37.535 7.026 51.119 1.00 76.12 61 VAL A O 1
ATOM 461 N N . VAL A 1 62 ? 37.663 8.360 52.921 1.00 63.78 62 VAL A N 1
ATOM 462 C CA . VAL A 1 62 ? 38.835 7.691 53.459 1.00 73.86 62 VAL A CA 1
ATOM 463 C C . VAL A 1 62 ? 38.480 6.244 53.808 1.00 69.49 62 VAL A C 1
ATOM 464 O O . VAL A 1 62 ? 39.236 5.340 53.485 1.00 84.03 62 VAL A O 1
ATOM 468 N N . SER A 1 63 ? 37.329 6.016 54.451 1.00 79.67 63 SER A N 1
ATOM 469 C CA . SER A 1 63 ? 36.916 4.674 54.853 1.00 77.31 63 SER A CA 1
ATOM 470 C C . SER A 1 63 ? 36.841 3.760 53.630 1.00 76.61 63 SER A C 1
ATOM 471 O O . SER A 1 63 ? 37.297 2.612 53.671 1.00 75.40 63 SER A O 1
ATOM 474 N N . SER A 1 64 ? 36.273 4.290 52.538 1.00 71.45 64 SER A N 1
ATOM 475 C CA . SER A 1 64 ? 36.123 3.536 51.303 1.00 75.92 64 SER A CA 1
ATOM 476 C C . SER A 1 64 ? 37.491 3.166 50.726 1.00 90.17 64 SER A C 1
ATOM 477 O O . SER A 1 64 ? 37.669 2.062 50.216 1.00 98.87 64 SER A O 1
ATOM 480 N N . ILE A 1 65 ? 38.434 4.117 50.785 1.00 98.61 65 ILE A N 1
ATOM 481 C CA . ILE A 1 65 ? 39.787 3.918 50.289 1.00 96.30 65 ILE A CA 1
ATOM 482 C C . ILE A 1 65 ? 40.489 2.846 51.121 1.00 88.95 65 ILE A C 1
ATOM 483 O O . ILE A 1 65 ? 41.135 1.956 50.556 1.00 94.23 65 ILE A O 1
ATOM 488 N N . GLU A 1 66 ? 40.353 2.963 52.450 1.00 81.63 66 GLU A N 1
ATOM 489 C CA . GLU A 1 66 ? 40.993 2.077 53.405 1.00 80.25 66 GLU A CA 1
ATOM 490 C C . GLU A 1 66 ? 40.697 0.617 53.075 1.00 95.91 66 GLU A C 1
ATOM 491 O O . GLU A 1 66 ? 41.611 -0.204 53.001 1.00 125.13 66 GLU A O 1
ATOM 497 N N . GLN A 1 67 ? 39.408 0.304 52.895 1.00 105.40 67 GLN A N 1
ATOM 498 C CA . GLN A 1 67 ? 38.990 -1.085 52.804 1.00 110.12 67 GLN A CA 1
ATOM 499 C C . GLN A 1 67 ? 39.209 -1.593 51.383 1.00 112.50 67 GLN A C 1
ATOM 500 O O . GLN A 1 67 ? 39.322 -2.804 51.206 1.00 114.16 67 GLN A O 1
ATOM 506 N N . LYS A 1 68 ? 39.344 -0.700 50.391 1.00 115.08 68 LYS A N 1
ATOM 507 C CA . LYS A 1 68 ? 39.479 -1.109 48.997 1.00 131.92 68 LYS A CA 1
ATOM 508 C C . LYS A 1 68 ? 40.906 -1.562 48.666 1.00 139.25 68 LYS A C 1
ATOM 509 O O . LYS A 1 68 ? 41.132 -2.101 47.585 1.00 143.80 68 LYS A O 1
ATOM 513 N N . THR A 1 69 ? 41.854 -1.396 49.599 1.00 135.26 69 THR A N 1
ATOM 514 C CA . THR A 1 69 ? 43.221 -1.849 49.390 1.00 133.22 69 THR A CA 1
ATOM 515 C C . THR A 1 69 ? 43.541 -2.985 50.365 1.00 127.51 69 THR A C 1
ATOM 516 O O . THR A 1 69 ? 43.388 -4.144 49.943 1.00 122.45 69 THR A O 1
ATOM 520 N N . GLY A 1 71 ? 46.064 -4.931 49.518 1.00 133.92 71 GLY A N 1
ATOM 521 C CA . GLY A 1 71 ? 46.999 -3.846 49.157 1.00 135.38 71 GLY A CA 1
ATOM 522 C C . GLY A 1 71 ? 48.157 -3.739 50.150 1.00 141.52 71 GLY A C 1
ATOM 523 O O . GLY A 1 71 ? 48.436 -4.690 50.877 1.00 152.29 71 GLY A O 1
ATOM 524 N N . ALA A 1 72 ? 48.814 -2.569 50.175 1.00 135.71 72 ALA A N 1
ATOM 525 C CA . ALA A 1 72 ? 49.969 -2.323 51.032 1.00 129.40 72 ALA A CA 1
ATOM 526 C C . ALA A 1 72 ? 49.527 -2.133 52.481 1.00 123.52 72 ALA A C 1
ATOM 527 O O . ALA A 1 72 ? 48.900 -1.128 52.798 1.00 140.74 72 ALA A O 1
ATOM 529 N N . GLU A 1 73 ? 49.898 -3.083 53.353 1.00 123.76 73 GLU A N 1
ATOM 530 C CA . GLU A 1 73 ? 49.452 -3.113 54.741 1.00 119.77 73 GLU A CA 1
ATOM 531 C C . GLU A 1 73 ? 49.898 -1.848 55.488 1.00 114.06 73 GLU A C 1
ATOM 532 O O . GLU A 1 73 ? 49.415 -1.573 56.587 1.00 108.85 73 GLU A O 1
ATOM 534 N N . LYS A 1 74 ? 50.798 -1.068 54.873 1.00 111.73 74 LYS A N 1
ATOM 535 C CA . LYS A 1 74 ? 51.239 0.208 55.412 1.00 105.27 74 LYS A CA 1
ATOM 536 C C . LYS A 1 74 ? 50.416 1.346 54.804 1.00 99.83 74 LYS A C 1
ATOM 537 O O . LYS A 1 74 ? 50.174 2.337 55.475 1.00 101.41 74 LYS A O 1
ATOM 539 N N . LYS A 1 75 ? 49.990 1.208 53.544 1.00 99.09 75 LYS A N 1
ATOM 540 C CA . LYS A 1 75 ? 49.072 2.166 52.935 1.00 94.96 75 LYS A CA 1
ATOM 541 C C . LYS A 1 75 ? 47.712 2.093 53.633 1.00 99.96 75 LYS A C 1
ATOM 542 O O . LYS A 1 75 ? 47.070 3.122 53.852 1.00 97.09 75 LYS A O 1
ATOM 544 N N . GLN A 1 76 ? 47.266 0.869 53.956 1.00 99.74 76 GLN A N 1
ATOM 545 C CA . GLN A 1 76 ? 46.057 0.666 54.737 1.00 96.97 76 GLN A CA 1
ATOM 546 C C . GLN A 1 76 ? 46.224 1.271 56.129 1.00 93.79 76 GLN A C 1
ATOM 547 O O . GLN A 1 76 ? 45.266 1.787 56.702 1.00 108.27 76 GLN A O 1
ATOM 553 N N . GLN A 1 77 ? 47.431 1.159 56.696 1.00 92.19 77 GLN A N 1
ATOM 554 C CA . GLN A 1 77 ? 47.686 1.655 58.042 1.00 97.71 77 GLN A CA 1
ATOM 555 C C . GLN A 1 77 ? 47.707 3.185 58.028 1.00 94.00 77 GLN A C 1
ATOM 556 O O . GLN A 1 77 ? 47.447 3.810 59.044 1.00 87.83 77 GLN A O 1
ATOM 562 N N . MET A 1 78 ? 48.033 3.787 56.878 1.00 84.96 78 MET A N 1
ATOM 563 C CA . MET A 1 78 ? 47.997 5.233 56.714 1.00 87.03 78 MET A CA 1
ATOM 564 C C . MET A 1 78 ? 46.547 5.703 56.643 1.00 81.54 78 MET A C 1
ATOM 565 O O . MET A 1 78 ? 46.165 6.606 57.371 1.00 91.67 78 MET A O 1
ATOM 569 N N . ALA A 1 79 ? 45.758 5.059 55.779 1.00 73.30 79 ALA A N 1
ATOM 570 C CA . ALA A 1 79 ? 44.344 5.362 55.637 1.00 79.66 79 ALA A CA 1
ATOM 571 C C . ALA A 1 79 ? 43.599 5.166 56.958 1.00 79.75 79 ALA A C 1
ATOM 572 O O . ALA A 1 79 ? 42.751 5.990 57.306 1.00 80.63 79 ALA A O 1
ATOM 574 N N . ARG A 1 80 ? 43.936 4.094 57.691 1.00 75.62 80 ARG A N 1
ATOM 575 C CA . ARG A 1 80 ? 43.266 3.771 58.943 1.00 82.54 80 ARG A CA 1
ATOM 576 C C . ARG A 1 80 ? 43.544 4.861 59.979 1.00 83.00 80 ARG A C 1
ATOM 577 O O . ARG A 1 80 ? 42.677 5.195 60.780 1.00 95.68 80 ARG A O 1
ATOM 585 N N . GLU A 1 81 ? 44.771 5.386 59.989 1.00 82.80 81 GLU A N 1
ATOM 586 C CA . GLU A 1 81 ? 45.169 6.348 61.007 1.00 87.66 81 GLU A CA 1
ATOM 587 C C . GLU A 1 81 ? 44.560 7.703 60.688 1.00 76.99 81 GLU A C 1
ATOM 588 O O . GLU A 1 81 ? 44.237 8.452 61.603 1.00 74.24 81 GLU A O 1
ATOM 594 N N . TYR A 1 82 ? 44.407 8.004 59.393 1.00 69.76 82 TYR A N 1
ATOM 595 C CA . TYR A 1 82 ? 43.771 9.240 58.961 1.00 68.58 82 TYR A CA 1
ATOM 596 C C . TYR A 1 82 ? 42.283 9.166 59.313 1.00 66.28 82 TYR A C 1
ATOM 597 O O . TYR A 1 82 ? 41.765 10.070 59.951 1.00 70.32 82 TYR A O 1
ATOM 606 N N . ARG A 1 83 ? 41.625 8.058 58.954 1.00 68.33 83 ARG A N 1
ATOM 607 C CA . ARG A 1 83 ? 40.246 7.799 59.345 1.00 73.34 83 ARG A CA 1
ATOM 608 C C . ARG A 1 83 ? 40.046 8.092 60.831 1.00 72.49 83 ARG A C 1
ATOM 609 O O . ARG A 1 83 ? 39.055 8.701 61.212 1.00 92.07 83 ARG A O 1
ATOM 617 N N . GLU A 1 84 ? 40.968 7.628 61.674 1.00 69.32 84 GLU A N 1
ATOM 618 C CA . GLU A 1 84 ? 40.843 7.780 63.114 1.00 74.55 84 GLU A CA 1
ATOM 619 C C . GLU A 1 84 ? 40.966 9.254 63.501 1.00 78.83 84 GLU A C 1
ATOM 620 O O . GLU A 1 84 ? 40.291 9.700 64.424 1.00 82.52 84 GLU A O 1
ATOM 626 N N . LYS A 1 85 ? 41.823 9.994 62.785 1.00 76.42 85 LYS A N 1
ATOM 627 C CA . LYS A 1 85 ? 41.996 11.419 63.023 1.00 78.96 85 LYS A CA 1
ATOM 628 C C . LYS A 1 85 ? 40.682 12.135 62.720 1.00 78.82 85 LYS A C 1
ATOM 629 O O . LYS A 1 85 ? 40.279 13.028 63.462 1.00 70.89 85 LYS A O 1
ATOM 635 N N . ILE A 1 86 ? 40.036 11.717 61.624 1.00 69.32 86 ILE A N 1
ATOM 636 C CA . ILE A 1 86 ? 38.773 12.280 61.192 1.00 71.00 86 ILE A CA 1
ATOM 637 C C . ILE A 1 86 ? 37.687 11.912 62.197 1.00 65.28 86 ILE A C 1
ATOM 638 O O . ILE A 1 86 ? 36.906 12.787 62.576 1.00 62.57 86 ILE A O 1
ATOM 643 N N . GLU A 1 87 ? 37.639 10.638 62.618 1.00 63.42 87 GLU A N 1
ATOM 644 C CA . GLU A 1 87 ? 36.629 10.193 63.570 1.00 69.75 87 GLU A CA 1
ATOM 645 C C . GLU A 1 87 ? 36.710 11.009 64.854 1.00 63.26 87 GLU A C 1
ATOM 646 O O . GLU A 1 87 ? 35.691 11.332 65.444 1.00 68.35 87 GLU A O 1
ATOM 652 N N . THR A 1 88 ? 37.934 11.304 65.302 1.00 61.77 88 THR A N 1
ATOM 653 C CA . THR A 1 88 ? 38.131 12.029 66.543 1.00 66.37 88 THR A CA 1
ATOM 654 C C . THR A 1 88 ? 37.546 13.425 66.378 1.00 67.69 88 THR A C 1
ATOM 655 O O . THR A 1 88 ? 36.898 13.922 67.282 1.00 69.28 88 THR A O 1
ATOM 659 N N . GLU A 1 89 ? 37.776 14.053 65.223 1.00 61.81 89 GLU A N 1
ATOM 660 C CA . GLU A 1 89 ? 37.209 15.367 64.966 1.00 71.47 89 GLU A CA 1
ATOM 661 C C . GLU A 1 89 ? 35.687 15.279 64.987 1.00 73.46 89 GLU A C 1
ATOM 662 O O . GLU A 1 89 ? 35.019 16.108 65.593 1.00 73.52 89 GLU A O 1
ATOM 668 N N . LEU A 1 90 ? 35.151 14.262 64.313 1.00 65.15 90 LEU A N 1
ATOM 669 C CA . LEU A 1 90 ? 33.720 14.099 64.165 1.00 65.62 90 LEU A CA 1
ATOM 670 C C . LEU A 1 90 ? 33.077 13.888 65.531 1.00 65.27 90 LEU A C 1
ATOM 671 O O . LEU A 1 90 ? 32.036 14.480 65.805 1.00 68.32 90 LEU A O 1
ATOM 676 N N . ARG A 1 91 ? 33.705 13.074 66.388 1.00 64.24 91 ARG A N 1
ATOM 677 C CA . ARG A 1 91 ? 33.147 12.778 67.701 1.00 73.53 91 ARG A CA 1
ATOM 678 C C . ARG A 1 91 ? 33.135 14.053 68.544 1.00 64.38 91 ARG A C 1
ATOM 679 O O . ARG A 1 91 ? 32.161 14.339 69.219 1.00 66.88 91 ARG A O 1
ATOM 685 N N . ASP A 1 92 ? 34.220 14.826 68.496 1.00 63.70 92 ASP A N 1
ATOM 686 C CA . ASP A 1 92 ? 34.340 16.057 69.264 1.00 69.30 92 ASP A CA 1
ATOM 687 C C . ASP A 1 92 ? 33.226 17.025 68.882 1.00 65.77 92 ASP A C 1
ATOM 688 O O . ASP A 1 92 ? 32.651 17.666 69.753 1.00 67.57 92 ASP A O 1
ATOM 693 N N . ILE A 1 93 ? 32.941 17.118 67.582 1.00 58.29 93 ILE A N 1
ATOM 694 C CA . ILE A 1 93 ? 31.883 17.984 67.087 1.00 61.02 93 ILE A CA 1
ATOM 695 C C . ILE A 1 93 ? 30.544 17.484 67.625 1.00 57.58 93 ILE A C 1
ATOM 696 O O . ILE A 1 93 ? 29.804 18.262 68.213 1.00 56.39 93 ILE A O 1
ATOM 701 N N . CYS A 1 94 ? 30.244 16.191 67.460 1.00 57.34 94 CYS A N 1
ATOM 702 C CA . CYS A 1 94 ? 28.985 15.626 67.952 1.00 60.03 94 CYS A CA 1
ATOM 703 C C . CYS A 1 94 ? 28.842 15.857 69.455 1.00 63.45 94 CYS A C 1
ATOM 704 O O . CYS A 1 94 ? 27.783 16.252 69.918 1.00 67.03 94 CYS A O 1
ATOM 707 N N . ASN A 1 95 ? 29.916 15.634 70.218 1.00 68.35 95 ASN A N 1
ATOM 708 C CA . ASN A 1 95 ? 29.863 15.753 71.666 1.00 71.99 95 ASN A CA 1
ATOM 709 C C . ASN A 1 95 ? 29.630 17.208 72.056 1.00 65.57 95 ASN A C 1
ATOM 710 O O . ASN A 1 95 ? 28.959 17.489 73.046 1.00 70.05 95 ASN A O 1
ATOM 715 N N . ASP A 1 96 ? 30.178 18.120 71.254 1.00 65.17 96 ASP A N 1
ATOM 716 C CA . ASP A 1 96 ? 30.008 19.548 71.461 1.00 65.54 96 ASP A CA 1
ATOM 717 C C . ASP A 1 96 ? 28.527 19.911 71.332 1.00 65.81 96 ASP A C 1
ATOM 718 O O . ASP A 1 96 ? 27.988 20.614 72.179 1.00 71.67 96 ASP A O 1
ATOM 723 N N . VAL A 1 97 ? 27.864 19.388 70.293 1.00 67.28 97 VAL A N 1
ATOM 724 C CA . VAL A 1 97 ? 26.461 19.687 70.038 1.00 65.59 97 VAL A CA 1
ATOM 725 C C . VAL A 1 97 ? 25.604 19.034 71.117 1.00 60.69 97 VAL A C 1
ATOM 726 O O . VAL A 1 97 ? 24.650 19.642 71.608 1.00 59.23 97 VAL A O 1
ATOM 730 N N . LEU A 1 98 ? 25.948 17.786 71.460 1.00 56.81 98 LEU A N 1
ATOM 731 C CA . LEU A 1 98 ? 25.145 16.987 72.368 1.00 60.16 98 LEU A CA 1
ATOM 732 C C . LEU A 1 98 ? 25.213 17.574 73.773 1.00 64.02 98 LEU A C 1
ATOM 733 O O . LEU A 1 98 ? 24.236 17.536 74.507 1.00 64.98 98 LEU A O 1
ATOM 738 N N . SER A 1 99 ? 26.381 18.099 74.133 1.00 67.17 99 SER A N 1
ATOM 739 C CA . SER A 1 99 ? 26.538 18.810 75.383 1.00 68.52 99 SER A CA 1
ATOM 740 C C . SER A 1 99 ? 25.606 20.014 75.401 1.00 69.37 99 SER A C 1
ATOM 741 O O . SER A 1 99 ? 24.895 20.223 76.384 1.00 71.69 99 SER A O 1
ATOM 744 N N . LEU A 1 100 ? 25.617 20.791 74.308 1.00 60.44 100 LEU A N 1
ATOM 745 C CA . LEU A 1 100 ? 24.767 21.966 74.179 1.00 61.80 100 LEU A CA 1
ATOM 746 C C . LEU A 1 100 ? 23.294 21.585 74.331 1.00 62.26 100 LEU A C 1
ATOM 747 O O . LEU A 1 100 ? 22.531 22.300 74.983 1.00 64.43 100 LEU A O 1
ATOM 752 N N . LEU A 1 101 ? 22.897 20.469 73.717 1.00 58.33 101 LEU A N 1
ATOM 753 C CA . LEU A 1 101 ? 21.517 20.039 73.792 1.00 62.53 101 LEU A CA 1
ATOM 754 C C . LEU A 1 101 ? 21.139 19.747 75.245 1.00 65.36 101 LEU A C 1
ATOM 755 O O . LEU A 1 101 ? 20.107 20.221 75.716 1.00 69.95 101 LEU A O 1
ATOM 760 N N . GLU A 1 102 ? 21.996 19.009 75.962 1.00 65.82 102 GLU A N 1
ATOM 761 C CA . GLU A 1 102 ? 21.654 18.503 77.285 1.00 78.54 102 GLU A CA 1
ATOM 762 C C . GLU A 1 102 ? 21.697 19.616 78.325 1.00 71.24 102 GLU A C 1
ATOM 763 O O . GLU A 1 102 ? 20.897 19.585 79.248 1.00 68.20 102 GLU A O 1
ATOM 769 N N . LYS A 1 103 ? 22.544 20.631 78.133 1.00 68.73 103 LYS A N 1
ATOM 770 C CA . LYS A 1 103 ? 22.781 21.642 79.157 1.00 69.01 103 LYS A CA 1
ATOM 771 C C . LYS A 1 103 ? 21.904 22.872 78.952 1.00 66.12 103 LYS A C 1
ATOM 772 O O . LYS A 1 103 ? 21.639 23.582 79.915 1.00 70.44 103 LYS A O 1
ATOM 778 N N . PHE A 1 104 ? 21.472 23.149 77.717 1.00 65.03 104 PHE A N 1
ATOM 779 C CA . PHE A 1 104 ? 20.819 24.419 77.422 1.00 61.44 104 PHE A CA 1
ATOM 780 C C . PHE A 1 104 ? 19.546 24.256 76.599 1.00 60.86 104 PHE A C 1
ATOM 781 O O . PHE A 1 104 ? 18.524 24.805 76.961 1.00 58.00 104 PHE A O 1
ATOM 789 N N . LEU A 1 105 ? 19.612 23.523 75.484 1.00 64.65 105 LEU A N 1
ATOM 790 C CA . LEU A 1 105 ? 18.586 23.622 74.459 1.00 61.95 105 LEU A CA 1
ATOM 791 C C . LEU A 1 105 ? 17.351 22.816 74.856 1.00 61.34 105 LEU A C 1
ATOM 792 O O . LEU A 1 105 ? 16.249 23.344 74.823 1.00 69.14 105 LEU A O 1
ATOM 797 N N . ILE A 1 106 ? 17.550 21.560 75.261 1.00 62.32 106 ILE A N 1
ATOM 798 C CA . ILE A 1 106 ? 16.443 20.706 75.657 1.00 62.52 106 ILE A CA 1
ATOM 799 C C . ILE A 1 106 ? 15.864 21.181 76.991 1.00 62.80 106 ILE A C 1
ATOM 800 O O . ILE A 1 106 ? 14.652 21.333 77.101 1.00 61.49 106 ILE A O 1
ATOM 805 N N . PRO A 1 107 ? 16.656 21.451 78.049 1.00 69.66 107 PRO A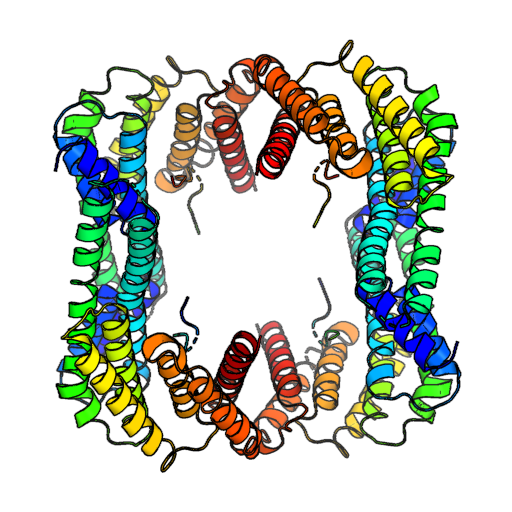 N 1
ATOM 806 C CA . PRO A 1 107 ? 16.077 21.979 79.288 1.00 68.12 107 PRO A CA 1
ATOM 807 C C . PRO A 1 107 ? 15.202 23.223 79.086 1.00 72.56 107 PRO A C 1
ATOM 808 O O . PRO A 1 107 ? 14.154 23.326 79.715 1.00 72.26 107 PRO A O 1
ATOM 812 N N . ASN A 1 108 ? 15.595 24.127 78.174 1.00 69.64 108 ASN A N 1
ATOM 813 C CA . ASN A 1 108 ? 14.905 25.399 78.011 1.00 65.31 108 ASN A CA 1
ATOM 814 C C . ASN A 1 108 ? 13.786 25.332 76.981 1.00 65.59 108 ASN A C 1
ATOM 815 O O . ASN A 1 108 ? 13.139 26.336 76.699 1.00 67.85 108 ASN A O 1
ATOM 820 N N . ALA A 1 109 ? 13.586 24.167 76.362 1.00 60.98 109 ALA A N 1
ATOM 821 C CA . ALA A 1 109 ? 12.538 24.041 75.366 1.00 60.64 109 ALA A CA 1
ATOM 822 C C . ALA A 1 109 ? 11.211 23.958 76.106 1.00 64.67 109 ALA A C 1
ATOM 823 O O . ALA A 1 109 ? 10.866 22.914 76.653 1.00 70.39 109 ALA A O 1
ATOM 825 N N . SER A 1 110 ? 10.478 25.081 76.122 1.00 63.98 110 SER A N 1
ATOM 826 C CA . SER A 1 110 ? 9.262 25.200 76.906 1.00 65.80 110 SER A CA 1
ATOM 827 C C . SER A 1 110 ? 8.050 24.747 76.094 1.00 63.85 110 SER A C 1
ATOM 828 O O . SER A 1 110 ? 7.010 24.433 76.672 1.00 83.56 110 SER A O 1
ATOM 831 N N . GLN A 1 111 ? 8.186 24.666 74.769 1.00 60.53 111 GLN A N 1
ATOM 832 C CA . GLN A 1 111 ? 7.069 24.318 73.900 1.00 63.86 111 GLN A CA 1
ATOM 833 C C . GLN A 1 111 ? 7.386 23.044 73.117 1.00 61.80 111 GLN A C 1
ATOM 834 O O . GLN A 1 111 ? 8.540 22.738 72.886 1.00 58.55 111 GLN A O 1
ATOM 840 N N . ALA A 1 112 ? 6.335 22.308 72.731 1.00 64.08 112 ALA A N 1
ATOM 841 C CA . ALA A 1 112 ? 6.454 20.988 72.134 1.00 62.70 112 ALA A CA 1
ATOM 842 C C . ALA A 1 112 ? 7.258 21.056 70.834 1.00 58.10 112 ALA A C 1
ATOM 843 O O . ALA A 1 112 ? 8.113 20.204 70.606 1.00 63.12 112 ALA A O 1
ATOM 845 N N . GLU A 1 113 ? 7.020 22.093 70.024 1.00 56.47 113 GLU A N 1
ATOM 846 C CA . GLU A 1 113 ? 7.670 22.200 68.729 1.00 57.25 113 GLU A CA 1
ATOM 847 C C . GLU A 1 113 ? 9.181 22.250 68.937 1.00 61.55 113 GLU A C 1
ATOM 848 O O . GLU A 1 113 ? 9.931 21.554 68.250 1.00 72.05 113 GLU A O 1
ATOM 854 N N . SER A 1 114 ? 9.627 23.103 69.864 1.00 63.81 114 SER A N 1
ATOM 855 C CA A SER A 1 114 ? 11.044 23.278 70.133 0.30 59.78 114 SER A CA 1
ATOM 856 C CA B SER A 1 114 ? 11.042 23.286 70.149 0.19 61.55 114 SER A CA 1
ATOM 857 C CA C SER A 1 114 ? 11.043 23.280 70.139 0.51 58.61 114 SER A CA 1
ATOM 858 C C . SER A 1 114 ? 11.625 21.989 70.705 1.00 58.92 114 SER A C 1
ATOM 859 O O . SER A 1 114 ? 12.731 21.593 70.356 1.00 65.50 114 SER A O 1
ATOM 866 N N . LYS A 1 115 ? 10.864 21.335 71.592 1.00 63.33 115 LYS A N 1
ATOM 867 C CA . LYS A 1 115 ? 11.292 20.106 72.236 1.00 63.12 115 LYS A CA 1
ATOM 868 C C . LYS A 1 115 ? 11.528 19.063 71.151 1.00 64.45 115 LYS A C 1
ATOM 869 O O . LYS A 1 115 ? 12.562 18.414 71.132 1.00 59.88 115 LYS A O 1
ATOM 875 N N . VAL A 1 116 ? 10.575 18.927 70.230 1.00 55.12 116 VAL A N 1
ATOM 876 C CA . VAL A 1 116 ? 10.698 17.971 69.147 1.00 58.87 116 VAL A CA 1
ATOM 877 C C . VAL A 1 116 ? 11.947 18.282 68.328 1.00 60.71 116 VAL A C 1
ATOM 878 O O . VAL A 1 116 ? 12.678 17.354 67.958 1.00 60.05 116 VAL A O 1
ATOM 882 N N . PHE A 1 117 ? 12.200 19.580 68.079 1.00 53.20 117 PHE A N 1
ATOM 883 C CA . PHE A 1 117 ? 13.283 19.992 67.205 1.00 52.54 117 PHE A CA 1
ATOM 884 C C . PHE A 1 117 ? 14.621 19.525 67.787 1.00 52.79 117 PHE A C 1
ATOM 885 O O . PHE A 1 117 ? 15.436 18.915 67.104 1.00 63.70 117 PHE A O 1
ATOM 893 N N . TYR A 1 118 ? 14.829 19.834 69.066 1.00 57.18 118 TYR A N 1
ATOM 894 C CA . TYR A 1 118 ? 16.088 19.549 69.733 1.00 56.88 118 TYR A CA 1
ATOM 895 C C . TYR A 1 118 ? 16.241 18.051 69.997 1.00 57.77 118 TYR A C 1
ATOM 896 O O . TYR A 1 118 ? 17.347 17.520 69.941 1.00 58.32 118 TYR A O 1
ATOM 905 N N . LEU A 1 119 ? 15.137 17.357 70.291 1.00 58.77 119 LEU A N 1
ATOM 906 C CA . LEU A 1 119 ? 15.220 15.926 70.519 1.00 60.94 119 LEU A CA 1
ATOM 907 C C . LEU A 1 119 ? 15.587 15.227 69.215 1.00 67.11 119 LEU A C 1
ATOM 908 O O . LEU A 1 119 ? 16.366 14.270 69.207 1.00 59.19 119 LEU A O 1
ATOM 913 N N . LYS A 1 120 ? 15.034 15.735 68.108 1.00 58.80 120 LYS A N 1
ATOM 914 C CA . LYS A 1 120 ? 15.378 15.202 66.803 1.00 55.19 120 LYS A CA 1
ATOM 915 C C . LYS A 1 120 ? 16.861 15.433 66.531 1.00 61.09 120 LYS A C 1
ATOM 916 O O . LYS A 1 120 ? 17.547 14.565 66.000 1.00 62.84 120 LYS A O 1
ATOM 922 N N . MET A 1 121 ? 17.343 16.626 66.881 1.00 62.87 121 MET A N 1
ATOM 923 C CA . MET A 1 121 ? 18.733 17.003 66.667 1.00 61.08 121 MET A CA 1
ATOM 924 C C . MET A 1 121 ? 19.644 16.070 67.470 1.00 60.51 121 MET A C 1
ATOM 925 O O . MET A 1 121 ? 20.657 15.596 66.964 1.00 56.72 121 MET A O 1
ATOM 930 N N . LYS A 1 122 ? 19.243 15.772 68.714 1.00 59.96 122 LYS A N 1
ATOM 931 C CA . LYS A 1 122 ? 19.936 14.799 69.553 1.00 59.10 122 LYS A CA 1
ATOM 932 C C . LYS A 1 122 ? 19.998 13.445 68.844 1.00 54.74 122 LYS A C 1
ATOM 933 O O . LYS A 1 122 ? 21.045 12.819 68.782 1.00 57.06 122 LYS A O 1
ATOM 939 N N . GLY A 1 123 ? 18.870 13.001 68.292 1.00 58.16 123 GLY A N 1
ATOM 940 C CA . GLY A 1 123 ? 18.840 11.779 67.514 1.00 59.11 123 GLY A CA 1
ATOM 941 C C . GLY A 1 123 ? 19.867 11.781 66.386 1.00 59.75 123 GLY A C 1
ATOM 942 O O . GLY A 1 123 ? 20.582 10.801 66.178 1.00 61.69 123 GLY A O 1
ATOM 943 N N . ASP A 1 124 ? 19.941 12.914 65.683 1.00 55.98 124 ASP A N 1
ATOM 944 C CA . ASP A 1 124 ? 20.782 13.060 64.507 1.00 53.64 124 ASP A CA 1
ATOM 945 C C . ASP A 1 124 ? 22.252 12.943 64.906 1.00 51.79 124 ASP A C 1
ATOM 946 O O . ASP A 1 124 ? 23.005 12.198 64.295 1.00 61.82 124 ASP A O 1
ATOM 951 N N . TYR A 1 125 ? 22.667 13.670 65.942 1.00 53.50 125 TYR A N 1
ATOM 952 C CA . TYR A 1 125 ? 24.072 13.704 66.304 1.00 55.70 125 TYR A CA 1
ATOM 953 C C . TYR A 1 125 ? 24.516 12.365 66.893 1.00 62.38 125 TYR A C 1
ATOM 954 O O . TYR A 1 125 ? 25.656 11.955 66.671 1.00 68.98 125 TYR A O 1
ATOM 963 N N . TYR A 1 126 ? 23.621 11.660 67.602 1.00 62.37 126 TYR A N 1
ATOM 964 C CA . TYR A 1 126 ? 23.939 10.308 68.037 1.00 64.21 126 TYR A CA 1
ATOM 965 C C . TYR A 1 126 ? 23.989 9.406 66.809 1.00 62.21 126 TYR A C 1
ATOM 966 O O . TYR A 1 126 ? 24.792 8.484 66.758 1.00 62.44 126 TYR A O 1
ATOM 975 N N . ARG A 1 127 ? 23.154 9.683 65.808 1.00 60.31 127 ARG A N 1
ATOM 976 C CA . ARG A 1 127 ? 23.181 8.894 64.592 1.00 57.54 127 ARG A CA 1
ATOM 977 C C . ARG A 1 127 ? 24.516 9.092 63.890 1.00 60.27 127 ARG A C 1
ATOM 978 O O . ARG A 1 127 ? 25.055 8.141 63.337 1.00 64.72 127 ARG A O 1
ATOM 986 N N . TYR A 1 128 ? 25.070 10.308 63.926 1.00 61.38 128 TYR A N 1
ATOM 987 C CA . TYR A 1 128 ? 26.336 10.571 63.251 1.00 58.22 128 TYR A CA 1
ATOM 988 C C . TYR A 1 128 ? 27.440 9.794 63.970 1.00 66.08 128 TYR A C 1
ATOM 989 O O . TYR A 1 128 ? 28.324 9.251 63.311 1.00 68.90 128 TYR A O 1
ATOM 998 N N . LEU A 1 129 ? 27.358 9.728 65.311 1.00 61.55 129 LEU A N 1
ATOM 999 C CA . LEU A 1 129 ? 28.262 8.910 66.104 1.00 57.79 129 LEU A CA 1
ATOM 1000 C C . LEU A 1 129 ? 28.121 7.436 65.735 1.00 60.04 129 LEU A C 1
ATOM 1001 O O . LEU A 1 129 ? 29.123 6.758 65.582 1.00 65.08 129 LEU A O 1
ATOM 1006 N N . ALA A 1 130 ? 26.885 6.954 65.570 1.00 63.15 130 ALA A N 1
ATOM 1007 C CA . ALA A 1 130 ? 26.618 5.553 65.250 1.00 63.25 130 ALA A CA 1
ATOM 1008 C C . ALA A 1 130 ? 27.222 5.147 63.905 1.00 64.23 130 ALA A C 1
ATOM 1009 O O . ALA A 1 130 ? 27.622 3.997 63.731 1.00 63.05 130 ALA A O 1
ATOM 1011 N N . GLU A 1 131 ? 27.268 6.096 62.955 1.00 69.36 131 GLU A N 1
ATOM 1012 C CA . GLU A 1 131 ? 27.742 5.843 61.600 1.00 64.64 131 GLU A CA 1
ATOM 1013 C C . GLU A 1 131 ? 29.197 5.393 61.633 1.00 69.56 131 GLU A C 1
ATOM 1014 O O . GLU A 1 131 ? 29.683 4.778 60.686 1.00 75.48 131 GLU A O 1
ATOM 1020 N N . VAL A 1 132 ? 29.860 5.722 62.744 1.00 69.11 132 VAL A N 1
ATOM 1021 C CA . VAL A 1 132 ? 31.303 5.758 62.855 1.00 72.89 132 VAL A CA 1
ATOM 1022 C C . VAL A 1 132 ? 31.776 4.895 64.030 1.00 72.70 132 VAL A C 1
ATOM 1023 O O . VAL A 1 132 ? 32.979 4.712 64.221 1.00 82.33 132 VAL A O 1
ATOM 1027 N N . ALA A 1 133 ? 30.839 4.349 64.815 1.00 75.84 133 ALA A N 1
ATOM 1028 C CA . ALA A 1 133 ? 31.176 3.605 66.017 1.00 83.67 133 ALA A CA 1
ATOM 1029 C C . ALA A 1 133 ? 31.371 2.125 65.699 1.00 83.86 133 ALA A C 1
ATOM 1030 O O . ALA A 1 133 ? 30.701 1.590 64.813 1.00 80.27 133 ALA A O 1
ATOM 1032 N N . ALA A 1 134 ? 32.285 1.483 66.440 1.00 94.08 134 ALA A N 1
ATOM 1033 C CA . ALA A 1 134 ? 32.532 0.056 66.288 1.00 101.81 134 ALA A CA 1
ATOM 1034 C C . ALA A 1 134 ? 32.364 -0.661 67.627 1.00 101.20 134 ALA A C 1
ATOM 1035 O O . ALA A 1 134 ? 32.816 -0.174 68.656 1.00 106.45 134 ALA A O 1
ATOM 1037 N N . GLY A 1 135 ? 31.673 -1.806 67.587 1.00 112.18 135 GLY A N 1
ATOM 1038 C CA . GLY A 1 135 ? 31.756 -2.824 68.624 1.00 112.09 135 GLY A CA 1
ATOM 1039 C C . GLY A 1 135 ? 30.973 -2.473 69.887 1.00 121.28 135 GLY A C 1
ATOM 1040 O O . GLY A 1 135 ? 29.752 -2.292 69.858 1.00 115.43 135 GLY A O 1
ATOM 1041 N N . ASP A 1 136 ? 31.707 -2.399 71.002 1.00 123.41 136 ASP A N 1
ATOM 1042 C CA . ASP A 1 136 ? 31.124 -2.337 72.337 1.00 126.06 136 ASP A CA 1
ATOM 1043 C C . ASP A 1 136 ? 30.372 -1.018 72.524 1.00 109.24 136 ASP A C 1
ATOM 1044 O O . ASP A 1 136 ? 29.313 -0.984 73.136 1.00 98.31 136 ASP A O 1
ATOM 1049 N N . ASP A 1 137 ? 30.931 0.066 71.980 1.00 115.25 137 ASP A N 1
ATOM 1050 C CA . ASP A 1 137 ? 30.357 1.399 72.078 1.00 105.69 137 ASP A CA 1
ATOM 1051 C C . ASP A 1 137 ? 29.019 1.487 71.352 1.00 88.01 137 ASP A C 1
ATOM 1052 O O . ASP A 1 137 ? 28.123 2.170 71.833 1.00 79.07 137 ASP A O 1
ATOM 1057 N N . LYS A 1 138 ? 28.884 0.777 70.221 1.00 88.55 138 LYS A N 1
ATOM 1058 C CA . LYS A 1 138 ? 27.869 1.055 69.212 1.00 84.55 138 LYS A CA 1
ATOM 1059 C C . LYS A 1 138 ? 26.451 0.826 69.744 1.00 86.74 138 LYS A C 1
ATOM 1060 O O . LYS A 1 138 ? 25.624 1.727 69.632 1.00 86.14 138 LYS A O 1
ATOM 1066 N N . LYS A 1 139 ? 26.160 -0.370 70.289 1.00 86.97 139 LYS A N 1
ATOM 1067 C CA . LYS A 1 139 ? 24.812 -0.687 70.745 1.00 85.10 139 LYS A CA 1
ATOM 1068 C C . LYS A 1 139 ? 24.281 0.446 71.626 1.00 80.71 139 LYS A C 1
ATOM 1069 O O . LYS A 1 139 ? 23.106 0.770 71.553 1.00 75.09 139 LYS A O 1
ATOM 1071 N N . GLY A 1 140 ? 25.160 1.053 72.433 1.00 72.60 140 GLY A N 1
ATOM 1072 C CA . GLY A 1 140 ? 24.783 2.093 73.374 1.00 70.42 140 GLY A CA 1
ATOM 1073 C C . GLY A 1 140 ? 24.499 3.434 72.700 1.00 77.06 140 GLY A C 1
ATOM 1074 O O . GLY A 1 140 ? 23.606 4.169 73.120 1.00 79.10 140 GLY A O 1
ATOM 1075 N N . ILE A 1 141 ? 25.276 3.750 71.660 1.00 71.73 141 ILE A N 1
ATOM 1076 C CA . ILE A 1 141 ? 25.098 4.976 70.896 1.00 70.41 141 ILE A CA 1
ATOM 1077 C C . ILE A 1 141 ? 23.824 4.892 70.049 1.00 66.53 141 ILE A C 1
ATOM 1078 O O . ILE A 1 141 ? 23.026 5.821 70.035 1.00 63.79 141 ILE A O 1
ATOM 1083 N N . VAL A 1 142 ? 23.627 3.761 69.378 1.00 60.24 142 VAL A N 1
ATOM 1084 C CA . VAL A 1 142 ? 22.417 3.505 68.618 1.00 60.34 142 VAL A CA 1
ATOM 1085 C C . VAL A 1 142 ? 21.189 3.679 69.513 1.00 63.98 142 VAL A C 1
ATOM 1086 O O . VAL A 1 142 ? 20.205 4.274 69.095 1.00 69.57 142 VAL A O 1
ATOM 1090 N N . ASP A 1 143 ? 21.245 3.185 70.752 1.00 68.56 143 ASP A N 1
ATOM 1091 C CA . ASP A 1 143 ? 20.107 3.254 71.656 1.00 68.19 143 ASP A CA 1
ATOM 1092 C C . ASP A 1 143 ? 19.808 4.714 71.982 1.00 60.52 143 ASP A C 1
ATOM 1093 O O . ASP A 1 143 ? 18.654 5.129 71.949 1.00 60.45 143 ASP A O 1
ATOM 1098 N N . GLN A 1 144 ? 20.853 5.485 72.299 1.00 61.47 144 GLN A N 1
ATOM 1099 C CA . GLN A 1 144 ? 20.696 6.892 72.618 1.00 67.69 144 GLN A CA 1
ATOM 1100 C C . GLN A 1 144 ? 19.989 7.633 71.486 1.00 67.79 144 GLN A C 1
ATOM 1101 O O . GLN A 1 144 ? 19.108 8.453 71.743 1.00 65.87 144 GLN A O 1
ATOM 1107 N N . SER A 1 145 ? 20.379 7.320 70.248 1.00 60.00 145 SER A N 1
ATOM 1108 C CA . SER A 1 145 ? 19.764 7.898 69.068 1.00 65.98 145 SER A CA 1
ATOM 1109 C C . SER A 1 145 ? 18.282 7.536 69.032 1.00 66.69 145 SER A C 1
ATOM 1110 O O . SER A 1 145 ? 17.425 8.418 68.992 1.00 64.19 145 SER A O 1
ATOM 1113 N N . GLN A 1 146 ? 17.994 6.227 69.069 1.00 67.80 146 GLN A N 1
ATOM 1114 C CA . GLN A 1 146 ? 16.626 5.733 68.986 1.00 66.97 146 GLN A CA 1
ATOM 1115 C C . GLN A 1 146 ? 15.761 6.362 70.070 1.00 57.76 146 GLN A C 1
ATOM 1116 O O . GLN A 1 146 ? 14.631 6.741 69.800 1.00 63.93 146 GLN A O 1
ATOM 1122 N N . GLN A 1 147 ? 16.310 6.497 71.279 1.00 66.06 147 GLN A N 1
ATOM 1123 C CA . GLN A 1 147 ? 15.557 6.963 72.437 1.00 68.65 147 GLN A CA 1
ATOM 1124 C C . GLN A 1 147 ? 15.176 8.430 72.239 1.00 64.30 147 GLN A C 1
ATOM 1125 O O . GLN A 1 147 ? 14.057 8.830 72.573 1.00 63.74 147 GLN A O 1
ATOM 1131 N N . ALA A 1 148 ? 16.096 9.225 71.670 1.00 55.41 148 ALA A N 1
ATOM 1132 C CA . ALA A 1 148 ? 15.848 10.642 71.434 1.00 55.28 148 ALA A CA 1
ATOM 1133 C C . ALA A 1 148 ? 14.821 10.843 70.319 1.00 50.49 148 ALA A C 1
ATOM 1134 O O . ALA A 1 148 ? 13.923 11.666 70.450 1.00 54.34 148 ALA A O 1
ATOM 1136 N N . TYR A 1 149 ? 14.973 10.105 69.217 1.00 51.46 149 TYR A N 1
ATOM 1137 C CA . TYR A 1 149 ? 14.012 10.159 68.133 1.00 52.89 149 TYR A CA 1
ATOM 1138 C C . TYR A 1 149 ? 12.638 9.769 68.671 1.00 55.48 149 TYR A C 1
ATOM 1139 O O . TYR A 1 149 ? 11.655 10.447 68.389 1.00 55.65 149 TYR A O 1
ATOM 1148 N N . GLN A 1 150 ? 12.595 8.705 69.480 1.00 58.25 150 GLN A N 1
ATOM 1149 C CA . GLN A 1 150 ? 11.342 8.118 69.926 1.00 57.16 150 GLN A CA 1
ATOM 1150 C C . GLN A 1 150 ? 10.589 9.093 70.824 1.00 51.60 150 GLN A C 1
ATOM 1151 O O . GLN A 1 150 ? 9.367 9.200 70.702 1.00 60.58 150 GLN A O 1
ATOM 1157 N N . GLU A 1 151 ? 11.297 9.802 71.713 1.00 50.66 151 GLU A N 1
ATOM 1158 C CA . GLU A 1 151 ? 10.625 10.767 72.568 1.00 53.60 151 GLU A CA 1
ATOM 1159 C C . GLU A 1 151 ? 10.069 11.905 71.711 1.00 59.39 151 GLU A C 1
ATOM 1160 O O . GLU A 1 151 ? 8.937 12.342 71.930 1.00 74.96 151 GLU A O 1
ATOM 1166 N N . ALA A 1 152 ? 10.863 12.335 70.716 1.00 63.27 152 ALA A N 1
ATOM 1167 C CA . ALA A 1 152 ? 10.465 13.391 69.795 1.00 64.82 152 ALA A CA 1
ATOM 1168 C C . ALA A 1 152 ? 9.209 12.979 69.035 1.00 60.95 152 ALA A C 1
ATOM 1169 O O . ALA A 1 152 ? 8.280 13.758 68.906 1.00 64.21 152 ALA A O 1
ATOM 1171 N N . PHE A 1 153 ? 9.207 11.736 68.551 1.00 64.80 153 PHE A N 1
ATOM 1172 C CA . PHE A 1 153 ? 8.138 11.192 67.728 1.00 67.52 153 PHE A CA 1
ATOM 1173 C C . PHE A 1 153 ? 6.840 11.205 68.516 1.00 67.06 153 PHE A C 1
ATOM 1174 O O . PHE A 1 153 ? 5.804 11.604 67.985 1.00 63.27 153 PHE A O 1
ATOM 1182 N N . GLU A 1 154 ? 6.922 10.765 69.785 1.00 68.17 154 GLU A N 1
ATOM 1183 C CA . GLU A 1 154 ? 5.735 10.619 70.605 1.00 65.74 154 GLU A CA 1
ATOM 1184 C C . GLU A 1 154 ? 5.131 11.999 70.826 1.00 63.02 154 GLU A C 1
ATOM 1185 O O . GLU A 1 154 ? 3.928 12.171 70.587 1.00 65.55 154 GLU A O 1
ATOM 1191 N N . ILE A 1 155 ? 5.965 12.968 71.239 1.00 58.10 155 ILE A N 1
ATOM 1192 C CA . ILE A 1 155 ? 5.492 14.325 71.468 1.00 60.46 155 ILE A CA 1
ATOM 1193 C C . ILE A 1 155 ? 4.876 14.892 70.191 1.00 60.25 155 ILE A C 1
ATOM 1194 O O . ILE A 1 155 ? 3.824 15.523 70.244 1.00 65.04 155 ILE A O 1
ATOM 1199 N N . SER A 1 156 ? 5.563 14.692 69.060 1.00 57.26 156 SER A N 1
ATOM 1200 C CA A SER A 1 156 ? 5.146 15.267 67.793 0.76 59.21 156 SER A CA 1
ATOM 1201 C CA B SER A 1 156 ? 5.143 15.269 67.796 0.24 61.71 156 SER A CA 1
ATOM 1202 C C . SER A 1 156 ? 3.766 14.730 67.420 1.00 62.10 156 SER A C 1
ATOM 1203 O O . SER A 1 156 ? 2.938 15.465 66.881 1.00 63.43 156 SER A O 1
ATOM 1208 N N . LYS A 1 157 ? 3.517 13.448 67.739 1.00 62.51 157 LYS A N 1
ATOM 1209 C CA . LYS A 1 157 ? 2.265 12.806 67.360 1.00 65.09 157 LYS A CA 1
ATOM 1210 C C . LYS A 1 157 ? 1.129 13.306 68.235 1.00 53.60 157 LYS A C 1
ATOM 1211 O O . LYS A 1 157 ? -0.016 13.325 67.807 1.00 60.70 157 LYS A O 1
ATOM 1217 N N . LYS A 1 158 ? 1.451 13.729 69.456 1.00 61.59 158 LYS A N 1
ATOM 1218 C CA . LYS A 1 158 ? 0.434 14.171 70.396 1.00 69.19 158 LYS A CA 1
ATOM 1219 C C . LYS A 1 158 ? 0.170 15.669 70.227 1.00 71.69 158 LYS A C 1
ATOM 1220 O O . LYS A 1 158 ? -0.973 16.092 70.340 1.00 64.69 158 LYS A O 1
ATOM 1223 N N . GLU A 1 159 ? 1.208 16.461 69.915 1.00 71.30 159 GLU A N 1
ATOM 1224 C CA . GLU A 1 159 ? 1.158 17.904 70.121 1.00 64.25 159 GLU A CA 1
ATOM 1225 C C . GLU A 1 159 ? 1.235 18.680 68.804 1.00 60.82 159 GLU A C 1
ATOM 1226 O O . GLU A 1 159 ? 1.021 19.883 68.789 1.00 61.57 159 GLU A O 1
ATOM 1232 N N . MET A 1 160 ? 1.522 18.017 67.687 1.00 64.80 160 MET A N 1
ATOM 1233 C CA . MET A 1 160 ? 1.776 18.735 66.455 1.00 63.43 160 MET A CA 1
ATOM 1234 C C . MET A 1 160 ? 0.927 18.150 65.334 1.00 62.86 160 MET A C 1
ATOM 1235 O O . MET A 1 160 ? 0.682 16.948 65.283 1.00 65.61 160 MET A O 1
ATOM 1240 N N A GLN A 1 161 ? 0.494 19.026 64.422 0.50 65.78 161 GLN A N 1
ATOM 1241 N N B GLN A 1 161 ? 0.520 19.029 64.412 0.50 64.58 161 GLN A N 1
ATOM 1242 C CA A GLN A 1 161 ? -0.318 18.607 63.296 0.50 65.07 161 GLN A CA 1
ATOM 1243 C CA B GLN A 1 161 ? -0.285 18.641 63.272 0.50 63.14 161 GLN A CA 1
ATOM 1244 C C A GLN A 1 161 ? 0.545 17.763 62.357 0.50 64.78 161 GLN A C 1
ATOM 1245 C C B GLN A 1 161 ? 0.555 17.758 62.357 0.50 63.57 161 GLN A C 1
ATOM 1246 O O A GLN A 1 161 ? 1.761 17.919 62.288 0.50 61.55 161 GLN A O 1
ATOM 1247 O O B GLN A 1 161 ? 1.770 17.909 62.287 0.50 59.95 161 GLN A O 1
ATOM 1258 N N . PRO A 1 162 ? -0.067 16.821 61.606 1.00 65.14 162 PRO A N 1
ATOM 1259 C CA . PRO A 1 162 ? 0.692 15.911 60.750 1.00 64.45 162 PRO A CA 1
ATOM 1260 C C . PRO A 1 162 ? 1.422 16.536 59.566 1.00 62.14 162 PRO A C 1
ATOM 1261 O O . PRO A 1 162 ? 2.193 15.857 58.885 1.00 67.81 162 PRO A O 1
AT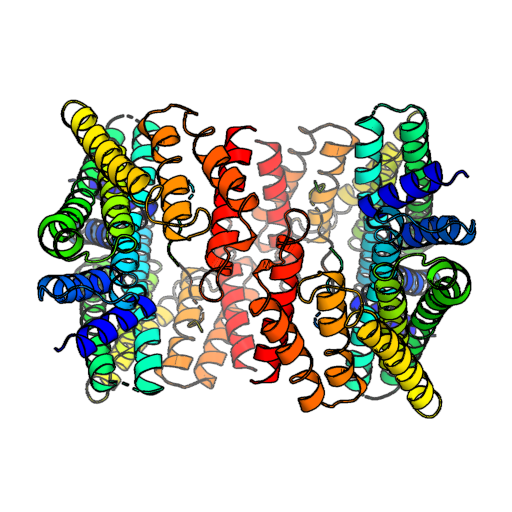OM 1265 N N . THR A 1 163 ? 1.145 17.816 59.307 1.00 63.41 163 THR A N 1
ATOM 1266 C CA . THR A 1 163 ? 1.745 18.537 58.198 1.00 63.51 163 THR A CA 1
ATOM 1267 C C . THR A 1 163 ? 2.859 19.446 58.695 1.00 58.42 163 THR A C 1
ATOM 1268 O O . THR A 1 163 ? 3.522 20.078 57.885 1.00 61.84 163 THR A O 1
ATOM 1272 N N . HIS A 1 164 ? 3.081 19.505 60.008 1.00 60.78 164 HIS A N 1
ATOM 1273 C CA . HIS A 1 164 ? 4.094 20.399 60.535 1.00 61.79 164 HIS A CA 1
ATOM 1274 C C . HIS A 1 164 ? 5.461 19.968 60.013 1.00 63.28 164 HIS A C 1
ATOM 1275 O O . HIS A 1 164 ? 5.850 18.814 60.126 1.00 60.69 164 HIS A O 1
ATOM 1282 N N . PRO A 1 165 ? 6.213 20.879 59.370 1.00 60.21 165 PRO A N 1
ATOM 1283 C CA . PRO A 1 165 ? 7.529 20.558 58.817 1.00 63.17 165 PRO A CA 1
ATOM 1284 C C . PRO A 1 165 ? 8.482 19.831 59.765 1.00 60.40 165 PRO A C 1
ATOM 1285 O O . PRO A 1 165 ? 9.224 18.946 59.349 1.00 64.07 165 PRO A O 1
ATOM 1289 N N . ILE A 1 166 ? 8.472 20.223 61.037 1.00 53.97 166 ILE A N 1
ATOM 1290 C CA . ILE A 1 166 ? 9.388 19.650 61.998 1.00 59.90 166 ILE A CA 1
ATOM 1291 C C . ILE A 1 166 ? 8.979 18.211 62.308 1.00 61.27 166 ILE A C 1
ATOM 1292 O O . ILE A 1 166 ? 9.835 17.350 62.475 1.00 69.32 166 ILE A O 1
ATOM 1297 N N . ARG A 1 167 ? 7.679 17.950 62.362 1.00 60.20 167 ARG A N 1
ATOM 1298 C CA . ARG A 1 167 ? 7.177 16.595 62.519 1.00 57.78 167 ARG A CA 1
ATOM 1299 C C . ARG A 1 167 ? 7.536 15.738 61.306 1.00 58.94 167 ARG A C 1
ATOM 1300 O O . ARG A 1 167 ? 7.938 14.593 61.469 1.00 62.90 167 ARG A O 1
ATOM 1308 N N . LEU A 1 168 ? 7.357 16.268 60.091 1.00 56.95 168 LEU A N 1
ATOM 1309 C CA . LEU A 1 168 ? 7.637 15.504 58.883 1.00 55.29 168 LEU A CA 1
ATOM 1310 C C . LEU A 1 168 ? 9.136 15.282 58.753 1.00 54.37 168 LEU A C 1
ATOM 1311 O O . LEU A 1 168 ? 9.570 14.227 58.312 1.00 60.21 168 LEU A O 1
ATOM 1316 N N . GLY A 1 169 ? 9.917 16.296 59.112 1.00 56.64 169 GLY A N 1
ATOM 1317 C CA . GLY A 1 169 ? 11.369 16.172 59.114 1.00 61.81 169 GLY A CA 1
ATOM 1318 C C . GLY A 1 169 ? 11.838 15.080 60.063 1.00 58.73 169 GLY A C 1
ATOM 1319 O O . GLY A 1 169 ? 12.699 14.298 59.702 1.00 55.91 169 GLY A O 1
ATOM 1320 N N . LEU A 1 170 ? 11.232 15.009 61.254 1.00 61.32 170 LEU A N 1
ATOM 1321 C CA . LEU A 1 170 ? 11.556 13.973 62.225 1.00 55.20 170 LEU A CA 1
ATOM 1322 C C . LEU A 1 170 ? 11.257 12.595 61.639 1.00 54.87 170 LEU A C 1
ATOM 1323 O O . LEU A 1 170 ? 12.085 11.693 61.736 1.00 55.96 170 LEU A O 1
ATOM 1328 N N . ALA A 1 171 ? 10.078 12.436 61.024 1.00 53.62 171 ALA A N 1
ATOM 1329 C CA . ALA A 1 171 ? 9.726 11.179 60.387 1.00 51.56 171 ALA A CA 1
ATOM 1330 C C . ALA A 1 171 ? 10.790 10.794 59.362 1.00 55.25 171 ALA A C 1
ATOM 1331 O O . ALA A 1 171 ? 11.261 9.662 59.360 1.00 64.67 171 ALA A O 1
ATOM 1333 N N . LEU A 1 172 ? 11.191 11.751 58.522 1.00 54.25 172 LEU A N 1
ATOM 1334 C CA . LEU A 1 172 ? 12.181 11.500 57.490 1.00 59.48 172 LEU A CA 1
ATOM 1335 C C . LEU A 1 172 ? 13.463 10.968 58.126 1.00 62.00 172 LEU A C 1
ATOM 1336 O O . LEU A 1 172 ? 13.981 9.924 57.740 1.00 60.92 172 LEU A O 1
ATOM 1341 N N . ASN A 1 173 ? 13.983 11.694 59.112 1.00 62.35 173 ASN A N 1
ATOM 1342 C CA . ASN A 1 173 ? 15.256 11.336 59.701 1.00 60.69 173 ASN A CA 1
ATOM 1343 C C . ASN A 1 173 ? 15.137 10.027 60.474 1.00 58.97 173 ASN A C 1
ATOM 1344 O O . ASN A 1 173 ? 16.033 9.187 60.407 1.00 56.81 173 ASN A O 1
ATOM 1349 N N . PHE A 1 174 ? 14.025 9.853 61.198 1.00 59.12 174 PHE A N 1
ATOM 1350 C CA . PHE A 1 174 ? 13.857 8.661 62.016 1.00 57.69 174 PHE A CA 1
ATOM 1351 C C . PHE A 1 174 ? 13.744 7.451 61.094 1.00 60.08 174 PHE A C 1
ATOM 1352 O O . PHE A 1 174 ? 14.296 6.396 61.391 1.00 58.98 174 PHE A O 1
ATOM 1360 N N . SER A 1 175 ? 13.034 7.601 59.968 1.00 57.88 175 SER A N 1
ATOM 1361 C CA A SER A 1 175 ? 12.965 6.546 58.970 0.59 54.68 175 SER A CA 1
ATOM 1362 C CA B SER A 1 175 ? 12.965 6.546 58.970 0.41 54.40 175 SER A CA 1
ATOM 1363 C C . SER A 1 175 ? 14.376 6.200 58.495 1.00 53.66 175 SER A C 1
ATOM 1364 O O . SER A 1 175 ? 14.720 5.041 58.337 1.00 62.93 175 SER A O 1
ATOM 1369 N N . VAL A 1 176 ? 15.200 7.220 58.281 1.00 53.66 176 VAL A N 1
ATOM 1370 C CA . VAL A 1 176 ? 16.559 7.025 57.804 1.00 55.47 176 VAL A CA 1
ATOM 1371 C C . VAL A 1 176 ? 17.370 6.273 58.862 1.00 56.91 176 VAL A C 1
ATOM 1372 O O . VAL A 1 176 ? 18.150 5.386 58.532 1.00 64.89 176 VAL A O 1
ATOM 1376 N N . PHE A 1 177 ? 17.183 6.620 60.135 1.00 56.11 177 PHE A N 1
ATOM 1377 C CA . PHE A 1 177 ? 17.816 5.889 61.218 1.00 60.45 177 PHE A CA 1
ATOM 1378 C C . PHE A 1 177 ? 17.509 4.396 61.095 1.00 61.45 177 PHE A C 1
ATOM 1379 O O . PHE A 1 177 ? 18.412 3.566 61.128 1.00 64.02 177 PHE A O 1
ATOM 1387 N N . TYR A 1 178 ? 16.234 4.048 60.921 1.00 54.01 178 TYR A N 1
ATOM 1388 C CA . TYR A 1 178 ? 15.851 2.646 60.852 1.00 59.25 178 TYR A CA 1
ATOM 1389 C C . TYR A 1 178 ? 16.576 1.968 59.697 1.00 61.33 178 TYR A C 1
ATOM 1390 O O . TYR A 1 178 ? 17.059 0.853 59.866 1.00 66.90 178 TYR A O 1
ATOM 1399 N N . TYR A 1 179 ? 16.679 2.645 58.547 1.00 69.09 179 TYR A N 1
ATOM 1400 C CA . TYR A 1 179 ? 17.143 2.025 57.314 1.00 67.52 179 TYR A CA 1
ATOM 1401 C C . TYR A 1 179 ? 18.664 1.835 57.309 1.00 72.37 179 TYR A C 1
ATOM 1402 O O . TYR A 1 179 ? 19.143 0.824 56.788 1.00 71.98 179 TYR A O 1
ATOM 1411 N N . GLU A 1 180 ? 19.412 2.809 57.853 1.00 72.47 180 GLU A N 1
ATOM 1412 C CA . GLU A 1 180 ? 20.855 2.843 57.686 1.00 71.52 180 GLU A CA 1
ATOM 1413 C C . GLU A 1 180 ? 21.575 2.312 58.923 1.00 70.97 180 GLU A C 1
ATOM 1414 O O . GLU A 1 180 ? 22.656 1.747 58.801 1.00 78.22 180 GLU A O 1
ATOM 1420 N N . ILE A 1 181 ? 21.000 2.522 60.112 1.00 68.07 181 ILE A N 1
ATOM 1421 C CA . ILE A 1 181 ? 21.695 2.216 61.357 1.00 60.80 181 ILE A CA 1
ATOM 1422 C C . ILE A 1 181 ? 21.219 0.873 61.910 1.00 57.01 181 ILE A C 1
ATOM 1423 O O . ILE A 1 181 ? 22.041 0.057 62.287 1.00 61.44 181 ILE A O 1
ATOM 1428 N N . LEU A 1 182 ? 19.897 0.651 61.957 1.00 63.41 182 LEU A N 1
ATOM 1429 C CA . LEU A 1 182 ? 19.308 -0.581 62.453 1.00 66.23 182 LEU A CA 1
ATOM 1430 C C . LEU A 1 182 ? 19.068 -1.591 61.335 1.00 69.42 182 LEU A C 1
ATOM 1431 O O . LEU A 1 182 ? 18.575 -2.677 61.615 1.00 69.63 182 LEU A O 1
ATOM 1436 N N . ASN A 1 183 ? 19.331 -1.218 60.076 1.00 71.53 183 ASN A N 1
ATOM 1437 C CA A ASN A 1 183 ? 19.188 -2.127 58.948 0.51 76.73 183 ASN A CA 1
ATOM 1438 C CA B ASN A 1 183 ? 19.184 -2.124 58.945 0.49 75.34 183 ASN A CA 1
ATOM 1439 C C . ASN A 1 183 ? 17.811 -2.803 58.996 1.00 78.44 183 ASN A C 1
ATOM 1440 O O . ASN A 1 183 ? 17.691 -4.010 58.798 1.00 78.56 183 ASN A O 1
ATOM 1449 N N . SER A 1 184 ? 16.761 -2.011 59.258 1.00 77.63 184 SER A N 1
ATOM 1450 C CA . SER A 1 184 ? 15.381 -2.475 59.218 1.00 67.56 184 SER A CA 1
ATOM 1451 C C . SER A 1 184 ? 14.626 -1.706 58.135 1.00 61.17 184 SER A C 1
ATOM 1452 O O . SER A 1 184 ? 13.883 -0.788 58.451 1.00 64.77 184 SER A O 1
ATOM 1455 N N . PRO A 1 185 ? 14.736 -2.047 56.836 1.00 62.54 185 PRO A N 1
ATOM 1456 C CA . PRO A 1 185 ? 14.003 -1.324 55.784 1.00 61.53 185 PRO A CA 1
ATOM 1457 C C . PRO A 1 185 ? 12.479 -1.328 55.895 1.00 60.54 185 PRO A C 1
ATOM 1458 O O . PRO A 1 185 ? 11.819 -0.380 55.498 1.00 68.32 185 PRO A O 1
ATOM 1462 N N A GLU A 1 186 ? 11.938 -2.418 56.444 0.50 66.03 186 GLU A N 1
ATOM 1463 N N B GLU A 1 186 ? 11.928 -2.415 56.445 0.50 67.90 186 GLU A N 1
ATOM 1464 C CA A GLU A 1 186 ? 10.509 -2.616 56.593 0.50 63.79 186 GLU A CA 1
ATOM 1465 C CA B GLU A 1 186 ? 10.489 -2.598 56.573 0.50 67.12 186 GLU A CA 1
ATOM 1466 C C A GLU A 1 186 ? 9.938 -1.553 57.546 0.50 62.44 186 GLU A C 1
ATOM 1467 C C B GLU A 1 186 ? 9.931 -1.549 57.547 0.50 64.06 186 GLU A C 1
ATOM 1468 O O A GLU A 1 186 ? 8.909 -0.933 57.274 0.50 61.50 186 GLU A O 1
ATOM 1469 O O B GLU A 1 186 ? 8.902 -0.928 57.280 0.50 62.61 186 GLU A O 1
ATOM 1480 N N . LYS A 1 187 ? 10.614 -1.357 58.684 1.00 58.17 187 LYS A N 1
ATOM 1481 C CA . LYS A 1 187 ? 10.198 -0.388 59.683 1.00 56.61 187 LYS A CA 1
ATOM 1482 C C . LYS A 1 187 ? 10.365 1.026 59.122 1.00 61.93 187 LYS A C 1
ATOM 1483 O O . LYS A 1 187 ? 9.550 1.915 59.383 1.00 57.49 187 LYS A O 1
ATOM 1489 N N . ALA A 1 188 ? 11.441 1.220 58.348 1.00 53.51 188 ALA A N 1
ATOM 1490 C CA . ALA A 1 188 ? 11.743 2.501 57.756 1.00 51.66 188 ALA A CA 1
ATOM 1491 C C . ALA A 1 188 ? 10.629 2.879 56.781 1.00 55.29 188 ALA A C 1
ATOM 1492 O O . ALA A 1 188 ? 10.113 3.981 56.843 1.00 61.19 188 ALA A O 1
ATOM 1494 N N . CYS A 1 189 ? 10.244 1.956 55.903 1.00 56.94 189 CYS A N 1
ATOM 1495 C CA . CYS A 1 189 ? 9.180 2.213 54.944 1.00 63.57 189 CYS A CA 1
ATOM 1496 C C . CYS A 1 189 ? 7.862 2.540 55.651 1.00 62.03 189 CYS A C 1
ATOM 1497 O O . CYS A 1 189 ? 7.184 3.489 55.261 1.00 61.43 189 CYS A O 1
ATOM 1500 N N . SER A 1 190 ? 7.523 1.767 56.693 1.00 59.96 190 SER A N 1
ATOM 1501 C CA A SER A 1 190 ? 6.244 1.890 57.378 0.61 57.70 190 SER A CA 1
ATOM 1502 C CA B SER A 1 190 ? 6.237 1.897 57.364 0.39 60.75 190 SER A CA 1
ATOM 1503 C C . SER A 1 190 ? 6.116 3.263 58.039 1.00 63.44 190 SER A C 1
ATOM 1504 O O . SER A 1 190 ? 5.048 3.889 58.014 1.00 68.60 190 SER A O 1
ATOM 1509 N N . LEU A 1 191 ? 7.219 3.727 58.645 1.00 61.88 191 LEU A N 1
ATOM 1510 C CA . LEU A 1 191 ? 7.215 4.998 59.337 1.00 63.07 191 LEU A CA 1
ATOM 1511 C C . LEU A 1 191 ? 7.039 6.130 58.325 1.00 64.32 191 LEU A C 1
ATOM 1512 O O . LEU A 1 191 ? 6.178 6.990 58.500 1.00 66.24 191 LEU A O 1
ATOM 1517 N N . ALA A 1 192 ? 7.847 6.096 57.260 1.00 65.00 192 ALA A N 1
ATOM 1518 C CA . ALA A 1 192 ? 7.830 7.125 56.236 1.00 66.14 192 ALA A CA 1
ATOM 1519 C C . ALA A 1 192 ? 6.459 7.178 55.574 1.00 64.62 192 ALA A C 1
ATOM 1520 O O . ALA A 1 192 ? 5.908 8.263 55.401 1.00 71.46 192 ALA A O 1
ATOM 1522 N N . LYS A 1 193 ? 5.920 5.998 55.240 1.00 65.04 193 LYS A N 1
ATOM 1523 C CA . LYS A 1 193 ? 4.631 5.892 54.572 1.00 68.79 193 LYS A CA 1
ATOM 1524 C C . LYS A 1 193 ? 3.527 6.457 55.460 1.00 64.94 193 LYS A C 1
ATOM 1525 O O . LYS A 1 193 ? 2.688 7.220 55.003 1.00 67.12 193 LYS A O 1
ATOM 1531 N N . THR A 1 194 ? 3.531 6.082 56.740 1.00 65.97 194 THR A N 1
ATOM 1532 C CA . THR A 1 194 ? 2.499 6.544 57.658 1.00 63.89 194 THR A CA 1
ATOM 1533 C C . THR A 1 194 ? 2.548 8.066 57.793 1.00 63.93 194 THR A C 1
ATOM 1534 O O . THR A 1 194 ? 1.518 8.724 57.734 1.00 59.58 194 THR A O 1
ATOM 1538 N N . ALA A 1 195 ? 3.748 8.622 57.985 1.00 64.56 195 ALA A N 1
ATOM 1539 C CA . ALA A 1 195 ? 3.902 10.058 58.160 1.00 59.56 195 ALA A CA 1
ATOM 1540 C C . ALA A 1 195 ? 3.389 10.805 56.925 1.00 61.76 195 ALA A C 1
ATOM 1541 O O . ALA A 1 195 ? 2.673 11.801 57.045 1.00 56.00 195 ALA A O 1
ATOM 1543 N N . PHE A 1 196 ? 3.748 10.296 55.742 1.00 59.47 196 PHE A N 1
ATOM 1544 C CA . PHE A 1 196 ? 3.239 10.829 54.490 1.00 62.10 196 PHE A CA 1
ATOM 1545 C C . PHE A 1 196 ? 1.715 10.738 54.473 1.00 64.24 196 PHE A C 1
ATOM 1546 O O . PHE A 1 196 ? 1.041 11.751 54.311 1.00 77.38 196 PHE A O 1
ATOM 1554 N N . ASP A 1 197 ? 1.178 9.524 54.661 1.00 66.31 197 ASP A N 1
ATOM 1555 C CA . ASP A 1 197 ? -0.253 9.264 54.536 1.00 63.14 197 ASP A CA 1
ATOM 1556 C C . ASP A 1 197 ? -1.051 10.167 55.477 1.00 58.84 197 ASP A C 1
ATOM 1557 O O . ASP A 1 197 ? -2.090 10.720 55.083 1.00 58.87 197 ASP A O 1
ATOM 1562 N N . GLU A 1 198 ? -0.563 10.321 56.718 1.00 61.06 198 GLU A N 1
ATOM 1563 C CA . GLU A 1 198 ? -1.214 11.168 57.706 1.00 61.62 198 GLU A CA 1
ATOM 1564 C C . GLU A 1 198 ? -1.237 12.620 57.237 1.00 64.14 198 GLU A C 1
ATOM 1565 O O . GLU A 1 198 ? -2.160 13.362 57.583 1.00 71.84 198 GLU A O 1
ATOM 1571 N N . ALA A 1 199 ? -0.216 13.020 56.470 1.00 69.93 199 ALA A N 1
ATOM 1572 C CA . ALA A 1 199 ? -0.096 14.394 56.011 1.00 69.28 199 ALA A CA 1
ATOM 1573 C C . ALA A 1 199 ? -1.098 14.685 54.893 1.00 64.02 199 ALA A C 1
ATOM 1574 O O . ALA A 1 199 ? -1.807 15.687 54.986 1.00 57.86 199 ALA A O 1
ATOM 1576 N N . ILE A 1 200 ? -1.180 13.811 53.871 1.00 63.95 200 ILE A N 1
ATOM 1577 C CA . ILE A 1 200 ? -2.132 14.028 52.783 1.00 74.75 200 ILE A CA 1
ATOM 1578 C C . ILE A 1 200 ? -3.554 13.974 53.334 1.00 69.12 200 ILE A C 1
ATOM 1579 O O . ILE A 1 200 ? -4.427 14.689 52.856 1.00 81.69 200 ILE A O 1
ATOM 1584 N N . ALA A 1 201 ? -3.771 13.159 54.368 1.00 68.96 201 ALA A N 1
ATOM 1585 C CA . ALA A 1 201 ? -5.099 13.012 54.936 1.00 66.98 201 ALA A CA 1
ATOM 1586 C C . ALA A 1 201 ? -5.539 14.286 55.663 1.00 67.65 201 ALA A C 1
ATOM 1587 O O . ALA A 1 201 ? -6.734 14.500 55.830 1.00 72.31 201 ALA A O 1
ATOM 1589 N N . GLU A 1 202 ? -4.586 15.122 56.106 1.00 69.31 202 GLU A N 1
ATOM 1590 C CA . GLU A 1 202 ? -4.915 16.329 56.858 1.00 69.31 202 GLU A CA 1
ATOM 1591 C C . GLU A 1 202 ? -4.317 17.542 56.148 1.00 68.19 202 GLU A C 1
ATOM 1592 O O . GLU A 1 202 ? -3.735 18.434 56.757 1.00 66.83 202 GLU A O 1
ATOM 1598 N N . LEU A 1 203 ? -4.526 17.584 54.835 1.00 70.03 203 LEU A N 1
ATOM 1599 C CA . LEU A 1 203 ? -3.952 18.618 53.986 1.00 71.44 203 LEU A CA 1
ATOM 1600 C C . LEU A 1 203 ? -4.548 19.983 54.337 1.00 73.24 203 LEU A C 1
ATOM 1601 O O . LEU A 1 203 ? -3.930 21.023 54.125 1.00 70.24 203 LEU A O 1
ATOM 1606 N N . ASP A 1 204 ? -5.751 19.963 54.902 1.00 77.81 204 ASP A N 1
ATOM 1607 C CA . ASP A 1 204 ? -6.428 21.180 55.318 1.00 84.47 204 ASP A CA 1
ATOM 1608 C C . ASP A 1 204 ? -5.725 21.818 56.517 1.00 81.31 204 ASP A C 1
ATOM 1609 O O . ASP A 1 204 ? -6.179 22.853 56.992 1.00 99.94 204 ASP A O 1
ATOM 1614 N N . THR A 1 205 ? -4.633 21.227 57.008 1.00 76.39 205 THR A N 1
ATOM 1615 C CA . THR A 1 205 ? -3.930 21.761 58.164 1.00 70.13 205 THR A CA 1
ATOM 1616 C C . THR A 1 205 ? -2.742 22.630 57.752 1.00 71.11 205 THR A C 1
ATOM 1617 O O . THR A 1 205 ? -2.116 23.249 58.616 1.00 67.90 205 THR A O 1
ATOM 1621 N N . LEU A 1 206 ? -2.412 22.669 56.456 1.00 61.87 206 LEU A N 1
ATOM 1622 C CA . LEU A 1 206 ? -1.297 23.479 55.979 1.00 68.64 206 LEU A CA 1
ATOM 1623 C C . LEU A 1 206 ? -1.518 24.941 56.361 1.00 72.18 206 LEU A C 1
ATOM 1624 O O . LEU A 1 206 ? -2.642 25.425 56.335 1.00 74.20 206 LEU A O 1
ATOM 1629 N N . SER A 1 207 ? -0.426 25.638 56.714 1.00 81.63 207 SER A N 1
ATOM 1630 C CA . SER A 1 207 ? -0.476 27.025 57.147 1.00 76.64 207 SER A CA 1
ATOM 1631 C C . SER A 1 207 ? 0.321 27.909 56.184 1.00 71.31 207 SER A C 1
ATOM 1632 O O . SER A 1 207 ? 1.166 27.426 55.426 1.00 72.77 207 SER A O 1
ATOM 1635 N N . GLU A 1 208 ? 0.061 29.223 56.252 1.00 74.07 208 GLU A N 1
ATOM 1636 C CA . GLU A 1 208 ? 0.735 30.177 55.393 1.00 81.97 208 GLU A CA 1
ATOM 1637 C C . GLU A 1 208 ? 2.235 30.126 55.643 1.00 75.00 208 GLU A C 1
ATOM 1638 O O . GLU A 1 208 ? 3.015 30.231 54.694 1.00 72.94 208 GLU A O 1
ATOM 1644 N N . GLU A 1 209 ? 2.626 29.942 56.909 1.00 72.82 209 GLU A N 1
ATOM 1645 C CA . GLU A 1 209 ? 4.030 30.023 57.284 1.00 79.77 209 GLU A CA 1
ATOM 1646 C C . GLU A 1 209 ? 4.815 28.830 56.720 1.00 72.15 209 GLU A C 1
ATOM 1647 O O . GLU A 1 209 ? 6.011 28.956 56.496 1.00 74.33 209 GLU A O 1
ATOM 1649 N N . SER A 1 210 ? 4.136 27.697 56.461 1.00 68.62 210 SER A N 1
ATOM 1650 C CA . SER A 1 210 ? 4.781 26.395 56.405 1.00 67.79 210 SER A CA 1
ATOM 1651 C C . SER A 1 210 ? 4.439 25.585 55.152 1.00 67.78 210 SER A C 1
ATOM 1652 O O . SER A 1 210 ? 5.070 24.553 54.932 1.00 66.54 210 SER A O 1
ATOM 1655 N N . TYR A 1 211 ? 3.435 25.981 54.354 1.00 65.18 211 TYR A N 1
ATOM 1656 C CA . TYR A 1 211 ? 2.926 25.074 53.332 1.00 63.61 211 TYR A CA 1
ATOM 1657 C C . TYR A 1 211 ? 4.061 24.641 52.392 1.00 63.78 211 TYR A C 1
ATOM 1658 O O . TYR A 1 211 ? 4.085 23.498 51.920 1.00 69.32 211 TYR A O 1
ATOM 1667 N N . LYS A 1 212 ? 5.014 25.542 52.140 1.00 62.95 212 LYS A N 1
ATOM 1668 C CA . LYS A 1 212 ? 6.103 25.240 51.217 1.00 66.15 212 LYS A CA 1
ATOM 1669 C C . LYS A 1 212 ? 7.006 24.166 51.815 1.00 65.16 212 LYS A C 1
ATOM 1670 O O . LYS A 1 212 ? 7.331 23.175 51.148 1.00 66.50 212 LYS A O 1
ATOM 1676 N N . ASP A 1 213 ? 7.411 24.366 53.078 1.00 64.47 213 ASP A N 1
ATOM 1677 C CA . ASP A 1 213 ? 8.276 23.411 53.753 1.00 69.87 213 ASP A CA 1
ATOM 1678 C C . ASP A 1 213 ? 7.559 22.070 53.931 1.00 61.06 213 ASP A C 1
ATOM 1679 O O . ASP A 1 213 ? 8.171 21.021 53.761 1.00 65.07 213 ASP A O 1
ATOM 1684 N N . SER A 1 214 ? 6.263 22.099 54.241 1.00 56.73 214 SER A N 1
ATOM 1685 C CA . SER A 1 214 ? 5.497 20.875 54.418 1.00 61.17 214 SER A CA 1
ATOM 1686 C C . SER A 1 214 ? 5.545 20.017 53.160 1.00 59.23 214 SER A C 1
ATOM 1687 O O . SER A 1 214 ? 5.886 18.838 53.241 1.00 65.33 214 SER A O 1
ATOM 1690 N N . THR A 1 215 ? 5.206 20.616 52.013 1.00 60.26 215 THR A N 1
ATOM 1691 C CA . THR A 1 215 ? 5.035 19.853 50.790 1.00 60.86 215 THR A CA 1
ATOM 1692 C C . THR A 1 215 ? 6.392 19.376 50.287 1.00 61.93 215 THR A C 1
ATOM 1693 O O . THR A 1 215 ? 6.489 18.299 49.699 1.00 66.93 215 THR A O 1
ATOM 1697 N N . LEU A 1 216 ? 7.434 20.172 50.544 1.00 65.36 216 LEU A N 1
ATOM 1698 C CA . LEU A 1 216 ? 8.791 19.792 50.194 1.00 62.43 216 LEU A CA 1
ATOM 1699 C C . LEU A 1 216 ? 9.186 18.511 50.930 1.00 66.22 216 LEU A C 1
ATOM 1700 O O . LEU A 1 216 ? 9.650 17.556 50.316 1.00 69.46 216 LEU A O 1
ATOM 1705 N N . ILE A 1 217 ? 8.992 18.492 52.255 1.00 58.67 217 ILE A N 1
ATOM 1706 C CA . ILE A 1 217 ? 9.426 17.364 53.059 1.00 59.58 217 ILE A CA 1
ATOM 1707 C C . ILE A 1 217 ? 8.545 16.151 52.761 1.00 59.68 217 ILE A C 1
ATOM 1708 O O . ILE A 1 217 ? 9.026 15.022 52.781 1.00 67.86 217 ILE A O 1
ATOM 1713 N N . MET A 1 218 ? 7.267 16.381 52.458 1.00 62.83 218 MET A N 1
ATOM 1714 C CA . MET A 1 218 ? 6.373 15.310 52.039 1.00 57.62 218 MET A CA 1
ATOM 1715 C C . MET A 1 218 ? 6.952 14.607 50.805 1.00 58.51 218 MET A C 1
ATOM 1716 O O . MET A 1 218 ? 6.936 13.382 50.707 1.00 63.09 218 MET A O 1
ATOM 1721 N N . GLN A 1 219 ? 7.505 15.391 49.878 1.00 57.01 219 GLN A N 1
ATOM 1722 C CA . GLN A 1 219 ? 8.090 14.860 48.661 1.00 61.07 219 GLN A CA 1
ATOM 1723 C C . GLN A 1 219 ? 9.399 14.129 48.970 1.00 61.17 219 GLN A C 1
ATOM 1724 O O . GLN A 1 219 ? 9.709 13.118 48.349 1.00 67.85 219 GLN A O 1
ATOM 1730 N N . LEU A 1 220 ? 10.184 14.620 49.937 1.00 62.91 220 LEU A N 1
ATOM 1731 C CA . LEU A 1 220 ? 11.399 13.917 50.325 1.00 62.49 220 LEU A CA 1
ATOM 1732 C C . LEU A 1 220 ? 11.066 12.534 50.885 1.00 68.02 220 LEU A C 1
ATOM 1733 O O . LEU A 1 220 ? 11.792 11.570 50.615 1.00 64.57 220 LEU A O 1
ATOM 1738 N N . LEU A 1 221 ? 9.980 12.437 51.675 1.00 67.98 221 LEU A N 1
ATOM 1739 C CA . LEU A 1 221 ? 9.524 11.149 52.184 1.00 64.76 221 LEU A CA 1
ATOM 1740 C C . LEU A 1 221 ? 9.229 10.208 51.018 1.00 63.86 221 LEU A C 1
ATOM 1741 O O . LEU A 1 221 ? 9.675 9.067 51.032 1.00 61.11 221 LEU A O 1
ATOM 1746 N N . ARG A 1 222 ? 8.488 10.694 50.013 1.00 64.49 222 ARG A N 1
ATOM 1747 C CA . ARG A 1 222 ? 8.143 9.880 48.861 1.00 67.76 222 ARG A CA 1
ATOM 1748 C C . ARG A 1 222 ? 9.408 9.456 48.121 1.00 66.86 222 ARG A C 1
ATOM 1749 O O . ARG A 1 222 ? 9.524 8.297 47.739 1.00 64.20 222 ARG A O 1
ATOM 1754 N N . ASP A 1 223 ? 10.351 10.387 47.929 1.00 67.87 223 ASP A N 1
ATOM 1755 C CA . ASP A 1 223 ? 11.597 10.087 47.233 1.00 63.80 223 ASP A CA 1
ATOM 1756 C C . ASP A 1 223 ? 12.273 8.889 47.896 1.00 61.57 223 ASP A C 1
ATOM 1757 O O . ASP A 1 223 ? 12.687 7.952 47.221 1.00 69.38 223 ASP A O 1
ATOM 1762 N N . ASN A 1 224 ? 12.365 8.924 49.227 1.00 64.64 224 ASN A N 1
ATOM 1763 C CA . ASN A 1 224 ? 13.000 7.856 49.984 1.00 72.59 224 ASN A CA 1
ATOM 1764 C C . ASN A 1 224 ? 12.213 6.550 49.845 1.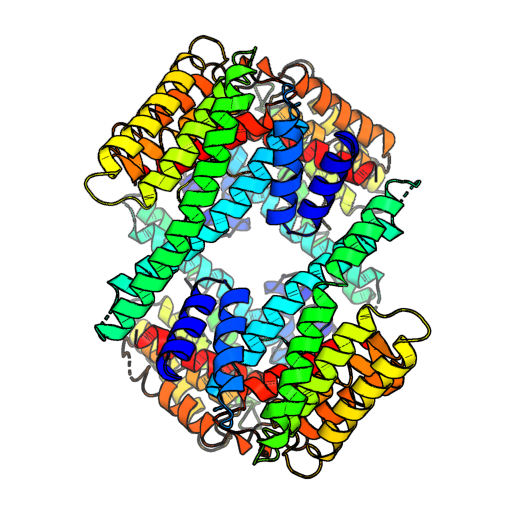00 70.66 224 ASN A C 1
ATOM 1765 O O . ASN A 1 224 ? 12.821 5.495 49.683 1.00 75.70 224 ASN A O 1
ATOM 1770 N N . LEU A 1 225 ? 10.877 6.618 49.911 1.00 66.90 225 LEU A N 1
ATOM 1771 C CA . LEU A 1 225 ? 10.037 5.436 49.758 1.00 68.03 225 LEU A CA 1
ATOM 1772 C C . LEU A 1 225 ? 10.239 4.823 48.375 1.00 69.49 225 LEU A C 1
ATOM 1773 O O . LEU A 1 225 ? 10.364 3.610 48.253 1.00 82.75 225 LEU A O 1
ATOM 1778 N N . THR A 1 226 ? 10.269 5.674 47.342 1.00 77.93 226 THR A N 1
ATOM 1779 C CA . THR A 1 226 ? 10.464 5.234 45.969 1.00 74.36 226 THR A CA 1
ATOM 1780 C C . THR A 1 226 ? 11.804 4.509 45.856 1.00 74.68 226 THR A C 1
ATOM 1781 O O . THR A 1 226 ? 11.848 3.390 45.355 1.00 79.35 226 THR A O 1
ATOM 1785 N N . LEU A 1 227 ? 12.875 5.147 46.350 1.00 70.51 227 LEU A N 1
ATOM 1786 C CA . LEU A 1 227 ? 14.204 4.568 46.314 1.00 76.98 227 LEU A CA 1
ATOM 1787 C C . LEU A 1 227 ? 14.220 3.216 47.026 1.00 85.85 227 LEU A C 1
ATOM 1788 O O . LEU A 1 227 ? 14.853 2.279 46.534 1.00 97.29 227 LEU A O 1
ATOM 1793 N N . TRP A 1 228 ? 13.502 3.116 48.154 1.00 79.80 228 TRP A N 1
ATOM 1794 C CA . TRP A 1 228 ? 13.595 1.967 49.038 1.00 75.01 228 TRP A CA 1
ATOM 1795 C C . TRP A 1 228 ? 12.728 0.802 48.572 1.00 79.38 228 TRP A C 1
ATOM 1796 O O . TRP A 1 228 ? 13.021 -0.338 48.928 1.00 84.60 228 TRP A O 1
ATOM 1807 N N . THR A 1 229 ? 11.648 1.086 47.831 1.00 79.13 229 THR A N 1
ATOM 1808 C CA . THR A 1 229 ? 10.753 0.035 47.379 1.00 83.10 229 THR A CA 1
ATOM 1809 C C . THR A 1 229 ? 11.087 -0.351 45.938 1.00 99.78 229 THR A C 1
ATOM 1810 O O . THR A 1 229 ? 10.340 -1.124 45.341 1.00 113.69 229 THR A O 1
ATOM 1814 N N . SER A 1 230 ? 12.215 0.156 45.406 1.00 110.65 230 SER A N 1
ATOM 1815 C CA . SER A 1 230 ? 12.790 -0.360 44.174 0.76 119.14 230 SER A CA 1
ATOM 1816 C C . SER A 1 230 ? 13.952 -1.296 44.522 1.00 118.65 230 SER A C 1
ATOM 1817 O O . SER A 1 230 ? 14.134 -2.271 43.775 1.00 114.29 230 SER A O 1
ATOM 1820 N N . ARG B 2 2 ? 35.068 35.701 39.899 1.00 126.53 211 ARG C N 1
ATOM 1821 C CA . ARG B 2 2 ? 36.316 34.890 39.966 1.00 123.45 211 ARG C CA 1
ATOM 1822 C C . ARG B 2 2 ? 37.396 35.555 39.110 1.00 139.23 211 ARG C C 1
ATOM 1823 O O . ARG B 2 2 ? 37.087 36.121 38.060 1.00 126.38 211 ARG C O 1
ATOM 1825 N N . THR B 2 3 ? 38.654 35.509 39.582 1.00 146.32 212 THR C N 1
ATOM 1826 C CA . THR B 2 3 ? 39.795 35.924 38.774 1.00 140.36 212 THR C CA 1
ATOM 1827 C C . THR B 2 3 ? 40.072 34.831 37.739 1.00 128.40 212 THR C C 1
ATOM 1828 O O . THR B 2 3 ? 40.138 33.655 38.096 1.00 118.15 212 THR C O 1
ATOM 1830 N N . PRO B 2 4 ? 40.216 35.156 36.427 1.00 107.43 213 PRO C N 1
ATOM 1831 C CA . PRO B 2 4 ? 40.365 34.126 35.396 1.00 85.52 213 PRO C CA 1
ATOM 1832 C C . PRO B 2 4 ? 41.817 33.665 35.255 1.00 72.00 213 PRO C C 1
ATOM 1833 O O . PRO B 2 4 ? 42.322 33.484 34.154 1.00 71.75 213 PRO C O 1
ATOM 1847 N N . LEU B 2 6 ? 45.134 31.011 36.032 1.00 57.23 215 LEU C N 1
ATOM 1848 C CA . LEU B 2 6 ? 45.218 29.611 35.665 1.00 61.62 215 LEU C CA 1
ATOM 1849 C C . LEU B 2 6 ? 44.458 28.775 36.693 1.00 63.60 215 LEU C C 1
ATOM 1850 O O . LEU B 2 6 ? 44.738 28.835 37.880 1.00 70.99 215 LEU C O 1
ATOM 1855 N N . PRO B 2 7 ? 43.525 27.903 36.271 1.00 88.24 216 PRO C N 1
ATOM 1856 C CA . PRO B 2 7 ? 42.885 26.954 37.186 1.00 93.31 216 PRO C CA 1
ATOM 1857 C C . PRO B 2 7 ? 43.889 25.930 37.713 1.00 90.05 216 PRO C C 1
ATOM 1858 O O . PRO B 2 7 ? 44.951 25.751 37.122 1.00 99.88 216 PRO C O 1
ATOM 1862 N N . THR B 2 8 ? 43.546 25.252 38.817 1.00 105.40 217 THR C N 1
ATOM 1863 C CA . THR B 2 8 ? 44.448 24.304 39.458 1.00 114.08 217 THR C CA 1
ATOM 1864 C C . THR B 2 8 ? 43.848 22.900 39.389 1.00 122.03 217 THR C C 1
ATOM 1865 O O . THR B 2 8 ? 43.244 22.465 40.362 1.00 126.93 217 THR C O 1
ATOM 1867 N N . PRO B 2 9 ? 43.990 22.156 38.259 1.00 133.20 218 PRO C N 1
ATOM 1868 C CA . PRO B 2 9 ? 43.290 20.883 38.047 1.00 131.61 218 PRO C CA 1
ATOM 1869 C C . PRO B 2 9 ? 43.117 19.996 39.292 1.00 124.81 218 PRO C C 1
ATOM 1870 O O . PRO B 2 9 ? 44.079 19.371 39.696 1.00 128.29 218 PRO C O 1
ATOM 1874 N N . SER B 2 27 ? 25.802 7.267 48.074 1.00 126.59 320 SER C N 1
ATOM 1875 C CA . SER B 2 27 ? 26.246 8.688 47.992 1.00 127.99 320 SER C CA 1
ATOM 1876 C C . SER B 2 27 ? 25.849 9.448 49.266 1.00 134.30 320 SER C C 1
ATOM 1877 O O . SER B 2 27 ? 26.603 9.431 50.240 1.00 119.00 320 SER C O 1
ATOM 1880 N N . LYS B 2 28 ? 24.677 10.111 49.266 1.00 134.74 321 LYS C N 1
ATOM 1881 C CA . LYS B 2 28 ? 24.138 10.764 50.457 1.00 123.03 321 LYS C CA 1
ATOM 1882 C C . LYS B 2 28 ? 23.082 9.850 51.092 1.00 121.18 321 LYS C C 1
ATOM 1883 O O . LYS B 2 28 ? 22.706 8.829 50.509 1.00 112.68 321 LYS C O 1
ATOM 1885 N N . CYS B 2 29 ? 22.629 10.209 52.304 1.00 124.65 322 CYS C N 1
ATOM 1886 C CA . CYS B 2 29 ? 21.722 9.370 53.085 1.00 126.60 322 CYS C CA 1
ATOM 1887 C C . CYS B 2 29 ? 20.274 9.487 52.595 1.00 97.37 322 CYS C C 1
ATOM 1888 O O . CYS B 2 29 ? 19.572 8.489 52.460 1.00 83.39 322 CYS C O 1
ATOM 1891 N N . GLY B 2 30 ? 19.839 10.711 52.297 1.00 83.82 323 GLY C N 1
ATOM 1892 C CA . GLY B 2 30 ? 18.432 10.985 52.092 1.00 72.28 323 GLY C CA 1
ATOM 1893 C C . GLY B 2 30 ? 17.791 11.527 53.371 1.00 69.22 323 GLY C C 1
ATOM 1894 O O . GLY B 2 30 ? 16.589 11.366 53.555 1.00 75.15 323 GLY C O 1
ATOM 1905 N N . LEU B 2 32 ? 17.078 14.970 56.086 1.00 64.18 325 LEU C N 1
ATOM 1906 C CA . LEU B 2 32 ? 16.520 16.293 55.850 1.00 62.75 325 LEU C CA 1
ATOM 1907 C C . LEU B 2 32 ? 17.605 17.210 55.312 1.00 61.29 325 LEU C C 1
ATOM 1908 O O . LEU B 2 32 ? 18.594 17.397 56.009 1.00 60.74 325 LEU C O 1
ATOM 1913 N N . GLY B 2 33 ? 17.438 17.736 54.077 1.00 68.01 326 GLY C N 1
ATOM 1914 C CA . GLY B 2 33 ? 18.335 18.774 53.576 1.00 67.85 326 GLY C CA 1
ATOM 1915 C C . GLY B 2 33 ? 18.292 19.975 54.529 1.00 77.85 326 GLY C C 1
ATOM 1916 O O . GLY B 2 33 ? 17.220 20.336 55.003 1.00 91.66 326 GLY C O 1
ATOM 1917 N N . ASN B 2 34 ? 19.439 20.529 54.922 1.00 86.90 327 ASN C N 1
ATOM 1918 C CA . ASN B 2 34 ? 19.417 21.720 55.763 1.00 107.48 327 ASN C CA 1
ATOM 1919 C C . ASN B 2 34 ? 19.540 22.939 54.853 1.00 111.96 327 ASN C C 1
ATOM 1920 O O . ASN B 2 34 ? 20.639 23.276 54.428 1.00 99.19 327 ASN C O 1
ATOM 1925 N N . ILE B 2 35 ? 18.391 23.568 54.555 1.00 118.89 328 ILE C N 1
ATOM 1926 C CA . ILE B 2 35 ? 18.318 24.765 53.730 1.00 135.51 328 ILE C CA 1
ATOM 1927 C C . ILE B 2 35 ? 19.221 25.853 54.324 1.00 154.11 328 ILE C C 1
ATOM 1928 O O . ILE B 2 35 ? 19.389 25.913 55.542 1.00 151.63 328 ILE C O 1
ATOM 1930 N N . HIS B 2 36 ? 19.779 26.717 53.454 1.00 157.51 329 HIS C N 1
ATOM 1931 C CA . HIS B 2 36 ? 20.765 27.728 53.829 1.00 141.62 329 HIS C CA 1
ATOM 1932 C C . HIS B 2 36 ? 20.175 29.142 53.747 1.00 141.57 329 HIS C C 1
ATOM 1933 O O . HIS B 2 36 ? 19.939 29.644 52.649 1.00 137.79 329 HIS C O 1
ATOM 1935 N N . HIS B 2 37 ? 19.957 29.781 54.913 1.00 139.59 330 HIS C N 1
ATOM 1936 C CA . HIS B 2 37 ? 19.596 31.196 55.004 1.00 125.83 330 HIS C CA 1
ATOM 1937 C C . HIS B 2 37 ? 20.296 31.856 56.200 1.00 109.77 330 HIS C C 1
ATOM 1938 O O . HIS B 2 37 ? 20.388 31.191 57.258 1.00 98.47 330 HIS C O 1
ATOM 1940 N N . MET C 1 1 ? 55.947 10.845 58.915 1.00 131.36 1 MET B N 1
ATOM 1941 C CA . MET C 1 1 ? 57.318 10.311 59.164 1.00 138.67 1 MET B CA 1
ATOM 1942 C C . MET C 1 1 ? 58.161 10.470 57.891 1.00 124.10 1 MET B C 1
ATOM 1943 O O . MET C 1 1 ? 58.737 11.546 57.718 1.00 100.21 1 MET B O 1
ATOM 1948 N N . ASP C 1 2 ? 58.230 9.434 57.029 1.00 118.92 2 ASP B N 1
ATOM 1949 C CA . ASP C 1 2 ? 59.111 9.440 55.868 1.00 106.88 2 ASP B CA 1
ATOM 1950 C C . ASP C 1 2 ? 58.396 10.124 54.701 1.00 106.91 2 ASP B C 1
ATOM 1951 O O . ASP C 1 2 ? 57.154 10.206 54.677 1.00 108.32 2 ASP B O 1
ATOM 1953 N N . LYS C 1 3 ? 59.201 10.628 53.750 1.00 107.20 3 LYS B N 1
ATOM 1954 C CA . LYS C 1 3 ? 58.702 11.384 52.609 1.00 101.66 3 LYS B CA 1
ATOM 1955 C C . LYS C 1 3 ? 57.525 10.633 51.979 1.00 105.59 3 LYS B C 1
ATOM 1956 O O . LYS C 1 3 ? 56.537 11.251 51.594 1.00 98.12 3 LYS B O 1
ATOM 1962 N N . ASN C 1 4 ? 57.635 9.297 51.884 1.00 107.23 4 ASN B N 1
ATOM 1963 C CA . ASN C 1 4 ? 56.611 8.470 51.267 1.00 107.33 4 ASN B CA 1
ATOM 1964 C C . ASN C 1 4 ? 55.303 8.517 52.053 1.00 105.27 4 ASN B C 1
ATOM 1965 O O . ASN C 1 4 ? 54.236 8.553 51.442 1.00 98.33 4 ASN B O 1
ATOM 1970 N N . GLU C 1 5 ? 55.401 8.468 53.389 1.00 93.05 5 GLU B N 1
ATOM 1971 C CA . GLU C 1 5 ? 54.224 8.485 54.242 1.00 93.28 5 GLU B CA 1
ATOM 1972 C C . GLU C 1 5 ? 53.496 9.825 54.064 1.00 99.56 5 GLU B C 1
ATOM 1973 O O . GLU C 1 5 ? 52.277 9.856 53.854 1.00 105.53 5 GLU B O 1
ATOM 1975 N N . LEU C 1 6 ? 54.259 10.928 54.114 1.00 93.14 6 LEU B N 1
ATOM 1976 C CA . LEU C 1 6 ? 53.688 12.258 53.980 1.00 85.84 6 LEU B CA 1
ATOM 1977 C C . LEU C 1 6 ? 52.951 12.418 52.650 1.00 84.35 6 LEU B C 1
ATOM 1978 O O . LEU C 1 6 ? 51.863 12.996 52.610 1.00 78.17 6 LEU B O 1
ATOM 1983 N N . VAL C 1 7 ? 53.549 11.934 51.559 1.00 73.44 7 VAL B N 1
ATOM 1984 C CA . VAL C 1 7 ? 52.952 12.114 50.245 1.00 75.86 7 VAL B CA 1
ATOM 1985 C C . VAL C 1 7 ? 51.687 11.263 50.146 1.00 76.11 7 VAL B C 1
ATOM 1986 O O . VAL C 1 7 ? 50.715 11.679 49.526 1.00 81.01 7 VAL B O 1
ATOM 1990 N N . GLN C 1 8 ? 51.693 10.074 50.761 1.00 77.00 8 GLN B N 1
ATOM 1991 C CA . GLN C 1 8 ? 50.514 9.221 50.782 1.00 76.20 8 GLN B CA 1
ATOM 1992 C C . GLN C 1 8 ? 49.406 9.947 51.540 1.00 77.00 8 GLN B C 1
ATOM 1993 O O . GLN C 1 8 ? 48.271 9.962 51.063 1.00 74.54 8 GLN B O 1
ATOM 1995 N N . LYS C 1 9 ? 49.762 10.586 52.673 1.00 75.13 9 LYS B N 1
ATOM 1996 C CA . LYS C 1 9 ? 48.811 11.286 53.534 1.00 74.12 9 LYS B CA 1
ATOM 1997 C C . LYS C 1 9 ? 48.247 12.511 52.801 1.00 77.26 9 LYS B C 1
ATOM 1998 O O . LYS C 1 9 ? 47.040 12.757 52.847 1.00 83.48 9 LYS B O 1
ATOM 2004 N N . ALA C 1 10 ? 49.114 13.255 52.104 1.00 67.80 10 ALA B N 1
ATOM 2005 C CA . ALA C 1 10 ? 48.687 14.405 51.319 1.00 71.49 10 ALA B CA 1
ATOM 2006 C C . ALA C 1 10 ? 47.661 13.991 50.262 1.00 71.20 10 ALA B C 1
ATOM 2007 O O . ALA C 1 10 ? 46.715 14.727 49.967 1.00 69.21 10 ALA B O 1
ATOM 2009 N N . LYS C 1 11 ? 47.860 12.807 49.677 1.00 69.68 11 LYS B N 1
ATOM 2010 C CA . LYS C 1 11 ? 46.972 12.322 48.634 1.00 71.41 11 LYS B CA 1
ATOM 2011 C C . LYS C 1 11 ? 45.626 11.905 49.223 1.00 66.88 11 LYS B C 1
ATOM 2012 O O . LYS C 1 11 ? 44.594 12.087 48.580 1.00 61.75 11 LYS B O 1
ATOM 2018 N N . LEU C 1 12 ? 45.643 11.334 50.432 1.00 63.06 12 LEU B N 1
ATOM 2019 C CA . LEU C 1 12 ? 44.411 11.019 51.143 1.00 73.82 12 LEU B CA 1
ATOM 2020 C C . LEU C 1 12 ? 43.650 12.307 51.447 1.00 71.93 12 LEU B C 1
ATOM 2021 O O . LEU C 1 12 ? 42.464 12.403 51.160 1.00 71.57 12 LEU B O 1
ATOM 2026 N N . ALA C 1 13 ? 44.348 13.286 52.028 1.00 68.05 13 ALA B N 1
ATOM 2027 C CA . ALA C 1 13 ? 43.767 14.573 52.365 1.00 64.54 13 ALA B CA 1
ATOM 2028 C C . ALA C 1 13 ? 43.103 15.186 51.140 1.00 65.41 13 ALA B C 1
ATOM 2029 O O . ALA C 1 13 ? 42.019 15.757 51.259 1.00 66.88 13 ALA B O 1
ATOM 2031 N N . GLU C 1 14 ? 43.744 15.059 49.967 1.00 67.40 14 GLU B N 1
ATOM 2032 C CA . GLU C 1 14 ? 43.202 15.636 48.741 1.00 65.50 14 GLU B CA 1
ATOM 2033 C C . GLU C 1 14 ? 41.869 14.970 48.410 1.00 65.96 14 GLU B C 1
ATOM 2034 O O . GLU C 1 14 ? 40.900 15.649 48.077 1.00 64.99 14 GLU B O 1
ATOM 2040 N N . GLN C 1 15 ? 41.842 13.637 48.527 1.00 72.36 15 GLN B N 1
ATOM 2041 C CA . GLN C 1 15 ? 40.649 12.843 48.279 1.00 71.90 15 GLN B CA 1
ATOM 2042 C C . GLN C 1 15 ? 39.533 13.293 49.222 1.00 67.84 15 GLN B C 1
ATOM 2043 O O . GLN C 1 15 ? 38.376 13.346 48.826 1.00 72.57 15 GLN B O 1
ATOM 2049 N N . ALA C 1 16 ? 39.906 13.624 50.462 1.00 62.35 16 ALA B N 1
ATOM 2050 C CA . ALA C 1 16 ? 38.970 13.990 51.513 1.00 68.27 16 ALA B CA 1
ATOM 2051 C C . ALA C 1 16 ? 38.612 15.482 51.495 1.00 65.42 16 ALA B C 1
ATOM 2052 O O . ALA C 1 16 ? 37.859 15.940 52.352 1.00 68.95 16 ALA B O 1
ATOM 2054 N N A GLU C 1 17 ? 39.156 16.234 50.531 0.50 62.88 17 GLU B N 1
ATOM 2055 N N B GLU C 1 17 ? 39.151 16.236 50.528 0.50 65.51 17 GLU B N 1
ATOM 2056 C CA A GLU C 1 17 ? 38.919 17.667 50.445 0.50 62.84 17 GLU B CA 1
ATOM 2057 C CA B GLU C 1 17 ? 38.919 17.670 50.440 0.50 67.35 17 GLU B CA 1
ATOM 2058 C C A GLU C 1 17 ? 39.306 18.342 51.765 0.50 58.32 17 GLU B C 1
ATOM 2059 C C B GLU C 1 17 ? 39.309 18.344 51.761 0.50 60.74 17 GLU B C 1
ATOM 2060 O O A GLU C 1 17 ? 38.641 19.273 52.209 0.50 62.30 17 GLU B O 1
ATOM 2061 O O B GLU C 1 17 ? 38.645 19.276 52.205 0.50 64.88 17 GLU B O 1
ATOM 2072 N N . ARG C 1 18 ? 40.414 17.887 52.359 1.00 56.53 18 ARG B N 1
ATOM 2073 C CA . ARG C 1 18 ? 40.951 18.462 53.580 1.00 52.96 18 ARG B CA 1
ATOM 2074 C C . ARG C 1 18 ? 42.300 19.110 53.292 1.00 53.85 18 ARG B C 1
ATOM 2075 O O . ARG C 1 18 ? 43.342 18.588 53.661 1.00 60.77 18 ARG B O 1
ATOM 2083 N N . TYR C 1 19 ? 42.248 20.284 52.653 1.00 61.80 19 TYR B N 1
ATOM 2084 C CA . TYR C 1 19 ? 43.400 20.905 52.022 1.00 61.44 19 TYR B CA 1
ATOM 2085 C C . TYR C 1 19 ? 44.389 21.463 53.045 1.00 65.20 19 TYR B C 1
ATOM 2086 O O . TYR C 1 19 ? 45.565 21.607 52.714 1.00 65.47 19 TYR B O 1
ATOM 2095 N N . ASP C 1 20 ? 43.929 21.788 54.264 1.00 62.96 20 ASP B N 1
ATOM 2096 C CA . ASP C 1 20 ? 44.817 22.300 55.294 1.00 61.34 20 ASP B CA 1
ATOM 2097 C C . ASP C 1 20 ? 45.805 21.198 55.672 1.00 62.92 20 ASP B C 1
ATOM 2098 O O . ASP C 1 20 ? 47.008 21.430 55.727 1.00 68.16 20 ASP B O 1
ATOM 2103 N N . ASP C 1 21 ? 45.291 19.984 55.883 1.00 71.08 21 ASP B N 1
ATOM 2104 C CA . ASP C 1 21 ? 46.114 18.801 56.088 1.00 66.67 21 ASP B CA 1
ATOM 2105 C C . ASP C 1 21 ? 47.045 18.585 54.897 1.00 65.33 21 ASP B C 1
ATOM 2106 O O . ASP C 1 21 ? 48.211 18.277 55.081 1.00 59.87 21 ASP B O 1
ATOM 2111 N N . MET C 1 22 ? 46.495 18.697 53.681 1.00 65.36 22 MET B N 1
ATOM 2112 C CA . MET C 1 22 ? 47.242 18.436 52.465 1.00 65.33 22 MET B CA 1
ATOM 2113 C C . MET C 1 22 ? 48.434 19.388 52.413 1.00 63.42 22 MET B C 1
ATOM 2114 O O . MET C 1 22 ? 49.561 18.961 52.192 1.00 67.97 22 MET B O 1
ATOM 2119 N N . ALA C 1 23 ? 48.180 20.673 52.672 1.00 69.30 23 ALA B N 1
ATOM 2120 C CA . ALA C 1 23 ? 49.229 21.681 52.678 1.00 69.01 23 ALA B CA 1
ATOM 2121 C C . ALA C 1 23 ? 50.284 21.335 53.724 1.00 70.90 23 ALA B C 1
ATOM 2122 O O . ALA C 1 23 ? 51.474 21.409 53.465 1.00 73.18 23 ALA B O 1
ATOM 2124 N N . ALA C 1 24 ? 49.834 20.946 54.917 1.00 70.62 24 ALA B N 1
ATOM 2125 C CA . ALA C 1 24 ? 50.729 20.702 56.033 1.00 69.07 24 ALA B CA 1
ATOM 2126 C C . ALA C 1 24 ? 51.690 19.560 55.704 1.00 75.64 24 ALA B C 1
ATOM 2127 O O . ALA C 1 24 ? 52.884 19.658 55.974 1.00 74.56 24 ALA B O 1
ATOM 2129 N N . CYS C 1 25 ? 51.162 18.478 55.121 1.00 70.89 25 CYS B N 1
ATOM 2130 C CA . CYS C 1 25 ? 51.980 17.355 54.681 1.00 69.21 25 CYS B CA 1
ATOM 2131 C C . CYS C 1 25 ? 53.041 17.809 53.681 1.00 74.75 25 CYS B C 1
ATOM 2132 O O . CYS C 1 25 ? 54.213 17.478 53.861 1.00 69.37 25 CYS B O 1
ATOM 2135 N N . MET C 1 26 ? 52.634 18.571 52.651 1.00 69.14 26 MET B N 1
ATOM 2136 C CA . MET C 1 26 ? 53.542 18.942 51.578 1.00 70.01 26 MET B CA 1
ATOM 2137 C C . MET C 1 26 ? 54.536 19.994 52.060 1.00 77.60 26 MET B C 1
ATOM 2138 O O . MET C 1 26 ? 55.607 20.129 51.482 1.00 79.05 26 MET B O 1
ATOM 2143 N N . LYS C 1 27 ? 54.199 20.726 53.124 1.00 83.26 27 LYS B N 1
ATOM 2144 C CA . LYS C 1 27 ? 55.121 21.681 53.722 1.00 78.28 27 LYS B CA 1
ATOM 2145 C C . LYS C 1 27 ? 56.265 20.940 54.405 1.00 77.66 27 LYS B C 1
ATOM 2146 O O . LYS C 1 27 ? 57.412 21.365 54.325 1.00 74.73 27 LYS B O 1
ATOM 2152 N N . SER C 1 28 ? 55.937 19.832 55.078 1.00 73.08 28 SER B N 1
ATOM 2153 C CA . SER C 1 28 ? 56.924 18.999 55.739 1.00 72.39 28 SER B CA 1
ATOM 2154 C C . SER C 1 28 ? 57.858 18.372 54.713 1.00 75.73 28 SER B C 1
ATOM 2155 O O . SER C 1 28 ? 59.067 18.386 54.917 1.00 92.19 28 SER B O 1
ATOM 2158 N N . VAL C 1 29 ? 57.293 17.836 53.622 1.00 73.53 29 VAL B N 1
ATOM 2159 C CA . VAL C 1 29 ? 58.090 17.296 52.533 1.00 73.54 29 VAL B CA 1
ATOM 2160 C C . VAL C 1 29 ? 59.076 18.373 52.087 1.00 72.60 29 VAL B C 1
ATOM 2161 O O . VAL C 1 29 ? 60.272 18.130 51.989 1.00 85.06 29 VAL B O 1
ATOM 2165 N N . THR C 1 30 ? 58.561 19.577 51.835 1.00 74.00 30 THR B N 1
ATOM 2166 C CA . THR C 1 30 ? 59.370 20.649 51.290 1.00 71.31 30 THR B CA 1
ATOM 2167 C C . THR C 1 30 ? 60.496 20.979 52.262 1.00 76.17 30 THR B C 1
ATOM 2168 O O . THR C 1 30 ? 61.614 21.247 51.838 1.00 83.31 30 THR B O 1
ATOM 2172 N N . GLU C 1 31 ? 60.189 20.930 53.564 1.00 86.33 31 GLU B N 1
ATOM 2173 C CA . GLU C 1 31 ? 61.118 21.341 54.608 1.00 86.27 31 GLU B CA 1
ATOM 2174 C C . GLU C 1 31 ? 62.217 20.306 54.831 1.00 92.45 31 GLU B C 1
ATOM 2175 O O . GLU C 1 31 ? 63.225 20.637 55.454 1.00 93.79 31 GLU B O 1
ATOM 2181 N N . GLN C 1 32 ? 62.045 19.083 54.308 1.00 94.72 32 GLN B N 1
ATOM 2182 C CA . GLN C 1 32 ? 63.083 18.069 54.405 1.00 86.19 32 GLN B CA 1
ATOM 2183 C C . GLN C 1 32 ? 64.295 18.458 53.553 1.00 86.44 32 GLN B C 1
ATOM 2184 O O . GLN C 1 32 ? 65.376 17.903 53.747 1.00 102.90 32 GLN B O 1
ATOM 2190 N N . GLY C 1 33 ? 64.113 19.428 52.644 1.00 84.52 33 GLY B N 1
ATOM 2191 C CA . GLY C 1 33 ? 65.245 20.089 52.014 1.00 79.15 33 GLY B CA 1
ATOM 2192 C C . GLY C 1 33 ? 65.505 19.659 50.576 1.00 77.75 33 GLY B C 1
ATOM 2193 O O . GLY C 1 33 ? 66.069 20.453 49.816 1.00 87.84 33 GLY B O 1
ATOM 2194 N N . ALA C 1 34 ? 65.092 18.439 50.196 1.00 75.10 34 ALA B N 1
ATOM 2195 C CA . ALA C 1 34 ? 65.352 17.915 48.856 1.00 75.03 34 ALA B CA 1
ATOM 2196 C C . ALA C 1 34 ? 64.414 18.528 47.816 1.00 77.68 34 ALA B C 1
ATOM 2197 O O . ALA C 1 34 ? 63.266 18.854 48.135 1.00 82.28 34 ALA B O 1
ATOM 2199 N N . GLU C 1 35 ? 64.914 18.639 46.571 1.00 77.04 35 GLU B N 1
ATOM 2200 C CA . GLU C 1 35 ? 64.138 19.133 45.445 1.00 74.95 35 GLU B CA 1
ATOM 2201 C C . GLU C 1 35 ? 62.873 18.288 45.310 1.00 77.07 35 GLU B C 1
ATOM 2202 O O . GLU C 1 35 ? 62.928 17.064 45.453 1.00 83.82 35 GLU B O 1
ATOM 2208 N N . LEU C 1 36 ? 61.742 18.947 45.021 1.00 77.86 36 LEU B N 1
ATOM 2209 C CA . LEU C 1 36 ? 60.480 18.240 44.862 1.00 79.64 36 LEU B CA 1
ATOM 2210 C C . LEU C 1 36 ? 60.388 17.658 43.460 1.00 71.52 36 LEU B C 1
ATOM 2211 O O . LEU C 1 36 ? 60.834 18.274 42.504 1.00 68.58 36 LEU B O 1
ATOM 2216 N N . SER C 1 37 ? 59.794 16.465 43.373 1.00 70.64 37 SER B N 1
ATOM 2217 C CA . SER C 1 37 ? 59.446 15.853 42.106 1.00 67.30 37 SER B CA 1
ATOM 2218 C C . SER C 1 37 ? 58.261 16.604 41.512 1.00 70.46 37 SER B C 1
ATOM 2219 O O . SER C 1 37 ? 57.623 17.396 42.203 1.00 81.56 37 SER B O 1
ATOM 2222 N N . ASN C 1 38 ? 57.949 16.325 40.245 1.00 74.97 38 ASN B N 1
ATOM 2223 C CA . ASN C 1 38 ? 56.813 16.957 39.592 1.00 80.34 38 ASN B CA 1
ATOM 2224 C C . ASN C 1 38 ? 55.540 16.636 40.371 1.00 80.73 38 ASN B C 1
ATOM 2225 O O . ASN C 1 38 ? 54.720 17.517 40.620 1.00 78.84 38 ASN B O 1
ATOM 2230 N N . GLU C 1 39 ? 55.383 15.373 40.769 1.00 81.11 39 GLU B N 1
ATOM 2231 C CA . GLU C 1 39 ? 54.204 14.939 41.496 1.00 82.37 39 GLU B CA 1
ATOM 2232 C C . GLU C 1 39 ? 54.054 15.780 42.763 1.00 87.48 39 GLU B C 1
ATOM 2233 O O . GLU C 1 39 ? 52.983 16.313 43.029 1.00 95.99 39 GLU B O 1
ATOM 2239 N N . GLU C 1 40 ? 55.141 15.893 43.535 1.00 82.89 40 GLU B N 1
ATOM 2240 C CA . GLU C 1 40 ? 55.129 16.585 44.811 1.00 74.30 40 GLU B CA 1
ATOM 2241 C C . GLU C 1 40 ? 54.862 18.076 44.613 1.00 72.83 40 GLU B C 1
ATOM 2242 O O . GLU C 1 40 ? 54.159 18.680 45.406 1.00 72.98 40 GLU B O 1
ATOM 2248 N N . ARG C 1 41 ? 55.425 18.667 43.559 1.00 68.93 41 ARG B N 1
ATOM 2249 C CA . ARG C 1 41 ? 55.222 20.082 43.273 1.00 69.85 41 ARG B CA 1
ATOM 2250 C C . ARG C 1 41 ? 53.754 20.343 42.950 1.00 68.29 41 ARG B C 1
ATOM 2251 O O . ARG C 1 41 ? 53.227 21.358 43.406 1.00 71.91 41 ARG B O 1
ATOM 2256 N N A ASN C 1 42 ? 53.113 19.433 42.216 0.50 64.02 42 ASN B N 1
ATOM 2257 N N B ASN C 1 42 ? 53.103 19.430 42.212 0.50 65.78 42 ASN B N 1
ATOM 2258 C CA A ASN C 1 42 ? 51.712 19.615 41.876 0.50 63.26 42 ASN B CA 1
ATOM 2259 C CA B ASN C 1 42 ? 51.697 19.587 41.867 0.50 66.39 42 ASN B CA 1
ATOM 2260 C C A ASN C 1 42 ? 50.898 19.505 43.167 0.50 60.55 42 ASN B C 1
ATOM 2261 C C B ASN C 1 42 ? 50.898 19.506 43.166 0.50 62.13 42 ASN B C 1
ATOM 2262 O O A ASN C 1 42 ? 50.036 20.342 43.403 0.50 60.00 42 ASN B O 1
ATOM 2263 O O B ASN C 1 42 ? 50.039 20.348 43.404 0.50 61.35 42 ASN B O 1
ATOM 2272 N N . LEU C 1 43 ? 51.235 18.530 44.022 1.00 58.16 43 LEU B N 1
ATOM 2273 C CA . LEU C 1 43 ? 50.538 18.348 45.281 1.00 61.46 43 LEU B CA 1
ATOM 2274 C C . LEU C 1 43 ? 50.655 19.604 46.149 1.00 69.61 43 LEU B C 1
ATOM 2275 O O . LEU C 1 43 ? 49.677 20.056 46.735 1.00 71.95 43 LEU B O 1
ATOM 2280 N N . LEU C 1 44 ? 51.857 20.183 46.207 1.00 77.59 44 LEU B N 1
ATOM 2281 C CA . LEU C 1 44 ? 52.080 21.371 47.012 1.00 66.65 44 LEU B CA 1
ATOM 2282 C C . LEU C 1 44 ? 51.238 22.519 46.473 1.00 62.61 44 LEU B C 1
ATOM 2283 O O . LEU C 1 44 ? 50.559 23.188 47.251 1.00 60.86 44 LEU B O 1
ATOM 2288 N N . SER C 1 45 ? 51.282 22.727 45.151 1.00 61.72 45 SER B N 1
ATOM 2289 C CA . SER C 1 45 ? 50.578 23.846 44.525 1.00 63.94 45 SER B CA 1
ATOM 2290 C C . SER C 1 45 ? 49.078 23.723 44.728 1.00 56.83 45 SER B C 1
ATOM 2291 O O . SER C 1 45 ? 48.403 24.709 45.019 1.00 64.06 45 SER B O 1
ATOM 2294 N N . VAL C 1 46 ? 48.555 22.507 44.575 1.00 61.12 46 VAL B N 1
ATOM 2295 C CA . VAL C 1 46 ? 47.123 22.280 44.675 1.00 62.76 46 VAL B CA 1
ATOM 2296 C C . VAL C 1 46 ? 46.692 22.551 46.111 1.00 62.50 46 VAL B C 1
ATOM 2297 O O . VAL C 1 46 ? 45.715 23.259 46.339 1.00 69.41 46 VAL B O 1
ATOM 2301 N N . ALA C 1 47 ? 47.414 21.974 47.073 1.00 53.77 47 ALA B N 1
ATOM 2302 C CA . ALA C 1 47 ? 47.055 22.153 48.464 1.00 63.07 47 ALA B CA 1
ATOM 2303 C C . ALA C 1 47 ? 46.901 23.637 48.756 1.00 67.03 47 ALA B C 1
ATOM 2304 O O . ALA C 1 47 ? 45.868 24.056 49.268 1.00 74.27 47 ALA B O 1
ATOM 2306 N N . TYR C 1 48 ? 47.920 24.426 48.404 1.00 64.06 48 TYR B N 1
ATOM 2307 C CA . TYR C 1 48 ? 47.981 25.817 48.826 1.00 63.69 48 TYR B CA 1
ATOM 2308 C C . TYR C 1 48 ? 47.034 26.664 47.976 1.00 59.56 48 TYR B C 1
ATOM 2309 O O . TYR C 1 48 ? 46.452 27.601 48.511 1.00 65.80 48 TYR B O 1
ATOM 2318 N N . LYS C 1 49 ? 46.839 26.336 46.689 1.00 56.11 49 LYS B N 1
ATOM 2319 C CA . LYS C 1 49 ? 45.877 27.090 45.888 1.00 65.18 49 LYS B CA 1
ATOM 2320 C C . LYS C 1 49 ? 44.493 26.972 46.538 1.00 63.51 49 LYS B C 1
ATOM 2321 O O . LYS C 1 49 ? 43.774 27.959 46.627 1.00 62.85 49 LYS B O 1
ATOM 2323 N N . ASN C 1 50 ? 44.147 25.780 47.040 1.00 66.30 50 ASN B N 1
ATOM 2324 C CA . ASN C 1 50 ? 42.847 25.556 47.665 1.00 68.05 50 ASN B CA 1
ATOM 2325 C C . ASN C 1 50 ? 42.758 26.261 49.014 1.00 66.80 50 ASN B C 1
ATOM 2326 O O . ASN C 1 50 ? 41.747 26.874 49.322 1.00 72.63 50 ASN B O 1
ATOM 2331 N N . VAL C 1 51 ? 43.809 26.139 49.824 1.00 65.35 51 VAL B N 1
ATOM 2332 C CA . VAL C 1 51 ? 43.831 26.732 51.148 1.00 59.08 51 VAL B CA 1
ATOM 2333 C C . VAL C 1 51 ? 43.662 28.245 51.036 1.00 64.65 51 VAL B C 1
ATOM 2334 O O . VAL C 1 51 ? 42.801 28.815 51.716 1.00 63.78 51 VAL B O 1
ATOM 2338 N N . VAL C 1 52 ? 44.466 28.873 50.160 1.00 64.02 52 VAL B N 1
ATOM 2339 C CA . VAL C 1 52 ? 44.434 30.312 50.000 1.00 60.24 52 VAL B CA 1
ATOM 2340 C C . VAL C 1 52 ? 43.162 30.717 49.257 1.00 58.48 52 VAL B C 1
ATOM 2341 O O . VAL C 1 52 ? 42.632 31.799 49.480 1.00 58.80 52 VAL B O 1
ATOM 2345 N N . GLY C 1 53 ? 42.664 29.855 48.373 1.00 57.59 53 GLY B N 1
ATOM 2346 C CA . GLY C 1 53 ? 41.503 30.200 47.561 1.00 56.22 53 GLY B CA 1
ATOM 2347 C C . GLY C 1 53 ? 40.222 30.317 48.391 1.00 59.53 53 GLY B C 1
ATOM 2348 O O . GLY C 1 53 ? 39.329 31.093 48.073 1.00 61.20 53 GLY B O 1
ATOM 2349 N N . ALA C 1 54 ? 40.118 29.528 49.460 1.00 61.17 54 ALA B N 1
ATOM 2350 C CA . ALA C 1 54 ? 38.972 29.605 50.346 1.00 61.29 54 ALA B CA 1
ATOM 2351 C C . ALA C 1 54 ? 38.943 30.976 51.022 1.00 67.43 54 ALA B C 1
ATOM 2352 O O . ALA C 1 54 ? 37.883 31.589 51.103 1.00 72.93 54 ALA B O 1
ATOM 2354 N N . ARG C 1 55 ? 40.109 31.470 51.461 1.00 67.17 55 ARG B N 1
ATOM 2355 C CA . ARG C 1 55 ? 40.214 32.786 52.083 1.00 67.38 55 ARG B CA 1
ATOM 2356 C C . ARG C 1 55 ? 39.948 33.887 51.053 1.00 58.77 55 ARG B C 1
ATOM 2357 O O . ARG C 1 55 ? 39.227 34.827 51.337 1.00 60.36 55 ARG B O 1
ATOM 2363 N N . ARG C 1 56 ? 40.516 33.775 49.852 1.00 59.97 56 ARG B N 1
ATOM 2364 C CA . ARG C 1 56 ? 40.264 34.762 48.814 1.00 56.23 56 ARG B CA 1
ATOM 2365 C C . ARG C 1 56 ? 38.763 34.875 48.583 1.00 60.53 56 ARG B C 1
ATOM 2366 O O . ARG C 1 56 ? 38.232 35.976 48.496 1.00 73.25 56 ARG B O 1
ATOM 2374 N N . SER C 1 57 ? 38.078 33.736 48.502 1.00 66.18 57 SER B N 1
ATOM 2375 C CA . SER C 1 57 ? 36.649 33.713 48.222 1.00 69.84 57 SER B CA 1
ATOM 2376 C C . SER C 1 57 ? 35.877 34.382 49.359 1.00 69.90 57 SER B C 1
ATOM 2377 O O . SER C 1 57 ? 35.004 35.201 49.110 1.00 69.05 57 SER B O 1
ATOM 2380 N N . SER C 1 58 ? 36.214 34.003 50.596 1.00 62.10 58 SER B N 1
ATOM 2381 C CA . SER C 1 58 ? 35.598 34.561 51.783 1.00 63.71 58 SER B CA 1
ATOM 2382 C C . SER C 1 58 ? 35.782 36.070 51.800 1.00 62.38 58 SER B C 1
ATOM 2383 O O . SER C 1 58 ? 34.838 36.811 52.035 1.00 72.08 58 SER B O 1
ATOM 2386 N N . TRP C 1 59 ? 37.013 36.502 51.543 1.00 67.83 59 TRP B N 1
ATOM 2387 C CA . TRP C 1 59 ? 37.374 37.904 51.595 1.00 68.59 59 TRP B CA 1
ATOM 2388 C C . TRP C 1 59 ? 36.529 38.712 50.607 1.00 72.90 59 TRP B C 1
ATOM 2389 O O . TRP C 1 59 ? 36.006 39.772 50.950 1.00 84.14 59 TRP B O 1
ATOM 2400 N N . ARG C 1 60 ? 36.368 38.209 49.385 1.00 75.43 60 ARG B N 1
ATOM 2401 C CA . ARG C 1 60 ? 35.575 38.925 48.395 1.00 78.24 60 ARG B CA 1
ATOM 2402 C C . ARG C 1 60 ? 34.134 39.058 48.880 1.00 77.04 60 ARG B C 1
ATOM 2403 O O . ARG C 1 60 ? 33.521 40.100 48.707 1.00 78.26 60 ARG B O 1
ATOM 2411 N N . VAL C 1 61 ? 33.599 38.001 49.496 1.00 77.05 61 VAL B N 1
ATOM 2412 C CA . VAL C 1 61 ? 32.204 37.977 49.916 1.00 76.48 61 VAL B CA 1
ATOM 2413 C C . VAL C 1 61 ? 32.002 38.992 51.037 1.00 72.52 61 VAL B C 1
ATOM 2414 O O . VAL C 1 61 ? 31.095 39.812 50.967 1.00 74.17 61 VAL B O 1
ATOM 2418 N N . VAL C 1 62 ? 32.846 38.931 52.064 1.00 65.62 62 VAL B N 1
ATOM 2419 C CA . VAL C 1 62 ? 32.747 39.854 53.180 1.00 69.42 62 VAL B CA 1
ATOM 2420 C C . VAL C 1 62 ? 33.001 41.287 52.687 1.00 86.69 62 VAL B C 1
ATOM 2421 O O . VAL C 1 62 ? 32.252 42.197 53.035 1.00 82.73 62 VAL B O 1
ATOM 2425 N N . SER C 1 63 ? 34.040 41.494 51.866 1.00 90.60 63 SER B N 1
ATOM 2426 C CA . SER C 1 63 ? 34.357 42.828 51.359 1.00 86.32 63 SER B CA 1
ATOM 2427 C C . SER C 1 63 ? 33.171 43.415 50.606 1.00 80.30 63 SER B C 1
ATOM 2428 O O . SER C 1 63 ? 32.866 44.584 50.740 1.00 84.96 63 SER B O 1
ATOM 2431 N N . SER C 1 64 ? 32.518 42.593 49.795 1.00 81.32 64 SER B N 1
ATOM 2432 C CA . SER C 1 64 ? 31.380 43.026 49.004 1.00 91.33 64 SER B CA 1
ATOM 2433 C C . SER C 1 64 ? 30.204 43.419 49.900 1.00 103.02 64 SER B C 1
ATOM 2434 O O . SER C 1 64 ? 29.493 44.374 49.609 1.00 112.57 64 SER B O 1
ATOM 2437 N N . ILE C 1 65 ? 30.005 42.674 50.992 1.00 104.22 65 ILE B N 1
ATOM 2438 C CA . ILE C 1 65 ? 28.970 42.968 51.972 1.00 97.67 65 ILE B CA 1
ATOM 2439 C C . ILE C 1 65 ? 29.296 44.283 52.684 1.00 101.00 65 ILE B C 1
ATOM 2440 O O . ILE C 1 65 ? 28.417 45.117 52.873 1.00 101.64 65 ILE B O 1
ATOM 2445 N N . GLU C 1 66 ? 30.558 44.440 53.092 1.00 89.22 66 GLU B N 1
ATOM 2446 C CA . GLU C 1 66 ? 31.043 45.626 53.787 1.00 94.22 66 GLU B CA 1
ATOM 2447 C C . GLU C 1 66 ? 30.701 46.894 53.003 1.00 107.22 66 GLU B C 1
ATOM 2448 O O . GLU C 1 66 ? 30.168 47.840 53.571 1.00 123.12 66 GLU B O 1
ATOM 2454 N N . GLN C 1 67 ? 31.017 46.909 51.707 1.00 118.72 67 GLN B N 1
ATOM 2455 C CA . GLN C 1 67 ? 30.834 48.089 50.872 1.00 125.54 67 GLN B CA 1
ATOM 2456 C C . GLN C 1 67 ? 29.351 48.355 50.597 1.00 121.52 67 GLN B C 1
ATOM 2457 O O . GLN C 1 67 ? 28.960 49.504 50.435 1.00 132.57 67 GLN B O 1
ATOM 2463 N N . LYS C 1 68 ? 28.524 47.300 50.553 1.00 110.78 68 LYS B N 1
ATOM 2464 C CA . LYS C 1 68 ? 27.133 47.405 50.128 1.00 107.67 68 LYS B CA 1
ATOM 2465 C C . LYS C 1 68 ? 26.204 47.854 51.265 1.00 117.16 68 LYS B C 1
ATOM 2466 O O . LYS C 1 68 ? 24.977 47.808 51.104 1.00 112.35 68 LYS B O 1
ATOM 2468 N N . THR C 1 69 ? 26.748 48.233 52.433 1.00 126.62 69 THR B N 1
ATOM 2469 C CA . THR C 1 69 ? 25.938 48.761 53.525 1.00 132.64 69 THR B CA 1
ATOM 2470 C C . THR C 1 69 ? 26.405 50.182 53.854 1.00 132.88 69 THR B C 1
ATOM 2471 O O . THR C 1 69 ? 25.655 51.119 53.509 1.00 126.91 69 THR B O 1
ATOM 2475 N N . ALA C 1 72 ? 24.642 52.283 56.490 1.00 131.79 72 ALA B N 1
ATOM 2476 C CA . ALA C 1 72 ? 24.518 51.967 57.934 1.00 135.43 72 ALA B CA 1
ATOM 2477 C C . ALA C 1 72 ? 25.817 52.338 58.653 1.00 135.44 72 ALA B C 1
ATOM 2478 O O . ALA C 1 72 ? 26.606 53.148 58.170 1.00 136.96 72 ALA B O 1
ATOM 2480 N N . GLU C 1 73 ? 26.001 51.767 59.844 1.00 124.32 73 GLU B N 1
ATOM 2481 C CA . GLU C 1 73 ? 27.296 51.671 60.505 1.00 123.22 73 GLU B CA 1
ATOM 2482 C C . GLU C 1 73 ? 27.137 50.608 61.586 1.00 124.54 73 GLU B C 1
ATOM 2483 O O . GLU C 1 73 ? 26.043 50.052 61.734 1.00 127.93 73 GLU B O 1
ATOM 2485 N N . LYS C 1 74 ? 28.217 50.308 62.318 1.00 109.58 74 LYS B N 1
ATOM 2486 C CA . LYS C 1 74 ? 28.219 49.189 63.257 1.00 118.36 74 LYS B CA 1
ATOM 2487 C C . LYS C 1 74 ? 28.175 47.861 62.490 1.00 116.93 74 LYS B C 1
ATOM 2488 O O . LYS C 1 74 ? 28.986 46.980 62.766 1.00 105.61 74 LYS B O 1
ATOM 2490 N N . LYS C 1 75 ? 27.249 47.732 61.522 1.00 106.93 75 LYS B N 1
ATOM 2491 C CA . LYS C 1 75 ? 27.213 46.576 60.634 1.00 108.62 75 LYS B CA 1
ATOM 2492 C C . LYS C 1 75 ? 28.495 46.540 59.797 1.00 113.47 75 LYS B C 1
ATOM 2493 O O . LYS C 1 75 ? 29.150 45.497 59.684 1.00 105.46 75 LYS B O 1
ATOM 2495 N N . GLN C 1 76 ? 28.849 47.703 59.235 1.00 113.06 76 GLN B N 1
ATOM 2496 C CA . GLN C 1 76 ? 30.078 47.861 58.474 1.00 108.48 76 GLN B CA 1
ATOM 2497 C C . GLN C 1 76 ? 31.286 47.648 59.382 1.00 92.35 76 GLN B C 1
ATOM 2498 O O . GLN C 1 76 ? 32.297 47.135 58.917 1.00 91.26 76 GLN B O 1
ATOM 2504 N N . GLN C 1 77 ? 31.182 48.018 60.666 1.00 94.18 77 GLN B N 1
ATOM 2505 C CA . GLN C 1 77 ? 32.275 47.846 61.617 1.00 101.55 77 GLN B CA 1
ATOM 2506 C C . GLN C 1 77 ? 32.495 46.355 61.897 1.00 103.37 77 GLN B C 1
ATOM 2507 O O . GLN C 1 77 ? 33.614 45.922 62.201 1.00 101.91 77 GLN B O 1
ATOM 2509 N N . MET C 1 78 ? 31.409 45.575 61.811 1.00 102.73 78 MET B N 1
ATOM 2510 C CA . MET C 1 78 ? 31.492 44.146 62.051 1.00 101.76 78 MET B CA 1
ATOM 2511 C C . MET C 1 78 ? 32.085 43.458 60.834 1.00 88.91 78 MET B C 1
ATOM 2512 O O . MET C 1 78 ? 33.005 42.657 60.981 1.00 82.00 78 MET B O 1
ATOM 2517 N N . ALA C 1 79 ? 31.566 43.801 59.651 1.00 74.93 79 ALA B N 1
ATOM 2518 C CA . ALA C 1 79 ? 32.078 43.289 58.389 1.00 81.20 79 ALA B CA 1
ATOM 2519 C C . ALA C 1 79 ? 33.565 43.611 58.232 1.00 89.78 79 ALA B C 1
ATOM 2520 O O . ALA C 1 79 ? 34.331 42.758 57.786 1.00 89.80 79 ALA B O 1
ATOM 2522 N N . ARG C 1 80 ? 33.969 44.831 58.614 1.00 92.92 80 ARG B N 1
ATOM 2523 C CA . ARG C 1 80 ? 35.342 45.274 58.435 1.00 95.87 80 ARG B CA 1
ATOM 2524 C C . ARG C 1 80 ? 36.269 44.471 59.340 1.00 93.54 80 ARG B C 1
ATOM 2525 O O . ARG C 1 80 ? 37.392 44.173 58.950 1.00 110.32 80 ARG B O 1
ATOM 2533 N N . GLU C 1 81 ? 35.808 44.139 60.549 1.00 85.05 81 GLU B N 1
ATOM 2534 C CA . GLU C 1 81 ? 36.660 43.458 61.513 1.00 88.86 81 GLU B CA 1
ATOM 2535 C C . GLU C 1 81 ? 36.811 41.992 61.110 1.00 89.18 81 GLU B C 1
ATOM 2536 O O . GLU C 1 81 ? 37.858 41.387 61.330 1.00 77.10 81 GLU B O 1
ATOM 2542 N N . TYR C 1 82 ? 35.758 41.433 60.504 1.00 89.87 82 TYR B N 1
ATOM 2543 C CA . TYR C 1 82 ? 35.788 40.067 60.010 1.00 88.21 82 TYR B CA 1
ATOM 2544 C C . TYR C 1 82 ? 36.717 40.011 58.797 1.00 83.16 82 TYR B C 1
ATOM 2545 O O . TYR C 1 82 ? 37.619 39.182 58.759 1.00 74.16 82 TYR B O 1
ATOM 2554 N N . ARG C 1 83 ? 36.537 40.936 57.847 1.00 71.76 83 ARG B N 1
ATOM 2555 C CA . ARG C 1 83 ? 37.424 41.060 56.700 1.00 75.76 83 ARG B CA 1
ATOM 2556 C C . ARG C 1 83 ? 38.886 41.018 57.144 1.00 75.86 83 ARG B C 1
ATOM 2557 O O . ARG C 1 83 ? 39.705 40.335 56.546 1.00 81.43 83 ARG B O 1
ATOM 2565 N N . GLU C 1 84 ? 39.207 41.766 58.197 1.00 85.26 84 GLU B N 1
ATOM 2566 C CA . GLU C 1 84 ? 40.570 41.877 58.685 1.00 86.05 84 GLU B CA 1
ATOM 2567 C C . GLU C 1 84 ? 41.029 40.535 59.262 1.00 79.02 84 GLU B C 1
ATOM 2568 O O . GLU C 1 84 ? 42.201 40.178 59.141 1.00 76.92 84 GLU B O 1
ATOM 2574 N N . LYS C 1 85 ? 40.112 39.796 59.902 1.00 72.12 85 LYS B N 1
ATOM 2575 C CA . LYS C 1 85 ? 40.429 38.486 60.455 1.00 76.34 85 LYS B CA 1
ATOM 2576 C C . LYS C 1 85 ? 40.810 37.543 59.318 1.00 78.18 85 LYS B C 1
ATOM 2577 O O . LYS C 1 85 ? 41.755 36.762 59.433 1.00 85.39 85 LYS B O 1
ATOM 2583 N N . ILE C 1 86 ? 40.055 37.644 58.219 1.00 67.31 86 ILE B N 1
ATOM 2584 C CA . ILE C 1 86 ? 40.271 36.818 57.049 1.00 67.43 86 ILE B CA 1
ATOM 2585 C C . ILE C 1 86 ? 41.576 37.237 56.378 1.00 67.27 86 ILE B C 1
ATOM 2586 O O . ILE C 1 86 ? 42.350 36.370 55.996 1.00 70.24 86 ILE B O 1
ATOM 2591 N N . GLU C 1 87 ? 41.818 38.548 56.235 1.00 72.68 87 GLU B N 1
ATOM 2592 C CA . GLU C 1 87 ? 43.055 39.056 55.642 1.00 73.95 87 GLU B CA 1
ATOM 2593 C C . GLU C 1 87 ? 44.269 38.496 56.385 1.00 69.83 87 GLU B C 1
ATOM 2594 O O . GLU C 1 87 ? 45.269 38.144 55.767 1.00 77.92 87 GLU B O 1
ATOM 2600 N N . THR C 1 88 ? 44.190 38.457 57.717 1.00 67.04 88 THR B N 1
ATOM 2601 C CA A THR C 1 88 ? 45.310 38.013 58.528 0.12 71.82 88 THR B CA 1
ATOM 2602 C CA B THR C 1 88 ? 45.315 38.012 58.519 0.88 72.63 88 THR B CA 1
ATOM 2603 C C . THR C 1 88 ? 45.585 36.541 58.222 1.00 72.13 88 THR B C 1
ATOM 2604 O O . THR C 1 88 ? 46.745 36.128 58.111 1.00 76.43 88 THR B O 1
ATOM 2611 N N . GLU C 1 89 ? 44.516 35.747 58.090 1.00 74.36 89 GLU B N 1
ATOM 2612 C CA . GLU C 1 89 ? 44.675 34.345 57.726 1.00 74.13 89 GLU B CA 1
ATOM 2613 C C . GLU C 1 89 ? 45.337 34.224 56.358 1.00 68.66 89 GLU B C 1
ATOM 2614 O O . GLU C 1 89 ? 46.269 33.439 56.174 1.00 66.70 89 GLU B O 1
ATOM 2620 N N . LEU C 1 90 ? 44.834 35.021 55.413 1.00 64.76 90 LEU B N 1
ATOM 2621 C CA . LEU C 1 90 ? 45.281 34.964 54.034 1.00 66.63 90 LEU B CA 1
ATOM 2622 C C . LEU C 1 90 ? 46.760 35.332 53.953 1.00 73.38 90 LEU B C 1
ATOM 2623 O O . LEU C 1 90 ? 47.513 34.685 53.231 1.00 85.26 90 LEU B O 1
ATOM 2628 N N . ARG C 1 91 ? 47.174 36.352 54.710 1.00 68.76 91 ARG B N 1
ATOM 2629 C CA . ARG C 1 91 ? 48.557 36.797 54.673 1.00 80.90 91 ARG B CA 1
ATOM 2630 C C . ARG C 1 91 ? 49.486 35.711 55.221 1.00 74.44 91 ARG B C 1
ATOM 2631 O O . ARG C 1 91 ? 50.535 35.442 54.637 1.00 68.51 91 ARG B O 1
ATOM 2639 N N . ASP C 1 92 ? 49.087 35.081 56.327 1.00 71.74 92 ASP B N 1
ATOM 2640 C CA . ASP C 1 92 ? 49.891 34.034 56.944 1.00 81.52 92 ASP B CA 1
ATOM 2641 C C . ASP C 1 92 ? 50.118 32.896 55.954 1.00 77.64 92 ASP B C 1
ATOM 2642 O O . ASP C 1 92 ? 51.215 32.347 55.883 1.00 80.25 92 ASP B O 1
ATOM 2647 N N . ILE C 1 93 ? 49.065 32.545 55.208 1.00 72.02 93 ILE B N 1
ATOM 2648 C CA . ILE C 1 93 ? 49.137 31.486 54.222 1.00 71.08 93 ILE B CA 1
ATOM 2649 C C . ILE C 1 93 ? 50.132 31.896 53.131 1.00 72.69 93 ILE B C 1
ATOM 2650 O O . ILE C 1 93 ? 51.062 31.139 52.835 1.00 58.69 93 ILE B O 1
ATOM 2655 N N . CYS C 1 94 ? 49.955 33.100 52.556 1.00 64.79 94 CYS B N 1
ATOM 2656 C CA . CYS C 1 94 ? 50.842 33.567 51.501 1.00 66.40 94 CYS B CA 1
ATOM 2657 C C . CYS C 1 94 ? 52.297 33.599 51.984 1.00 67.46 94 CYS B C 1
ATOM 2658 O O . CYS C 1 94 ? 53.205 33.175 51.281 1.00 75.33 94 CYS B O 1
ATOM 2661 N N . ASN C 1 95 ? 52.517 34.086 53.204 1.00 65.64 95 ASN B N 1
ATOM 2662 C CA . ASN C 1 95 ? 53.859 34.231 53.732 1.00 61.42 95 ASN B CA 1
ATOM 2663 C C . ASN C 1 95 ? 54.476 32.859 53.962 1.00 64.11 95 ASN B C 1
ATOM 2664 O O . ASN C 1 95 ? 55.685 32.701 53.791 1.00 68.93 95 ASN B O 1
ATOM 2669 N N . ASP C 1 96 ? 53.637 31.883 54.321 1.00 68.74 96 ASP B N 1
ATOM 2670 C CA . ASP C 1 96 ? 54.087 30.513 54.512 1.00 76.41 96 ASP B CA 1
ATOM 2671 C C . ASP C 1 96 ? 54.612 29.959 53.190 1.00 73.31 96 ASP B C 1
ATOM 2672 O O . ASP C 1 96 ? 55.674 29.356 53.169 1.00 71.46 96 ASP B O 1
ATOM 2677 N N . VAL C 1 97 ? 53.890 30.206 52.091 1.00 70.62 97 VAL B N 1
ATOM 2678 C CA . VAL C 1 97 ? 54.275 29.693 50.789 1.00 74.56 97 VAL B CA 1
ATOM 2679 C C . VAL C 1 97 ? 55.533 30.418 50.331 1.00 72.65 97 VAL B C 1
ATOM 2680 O O . VAL C 1 97 ? 56.435 29.789 49.782 1.00 69.57 97 VAL B O 1
ATOM 2684 N N . LEU C 1 98 ? 55.567 31.739 50.538 1.00 73.30 98 LEU B N 1
ATOM 2685 C CA . LEU C 1 98 ? 56.642 32.567 50.011 1.00 71.19 98 LEU B CA 1
ATOM 2686 C C . LEU C 1 98 ? 57.941 32.259 50.748 1.00 67.30 98 LEU B C 1
ATOM 2687 O O . LEU C 1 98 ? 59.011 32.274 50.161 1.00 69.09 98 LEU B O 1
ATOM 2692 N N . SER C 1 99 ? 57.827 31.984 52.045 1.00 71.21 99 SER B N 1
ATOM 2693 C CA . SER C 1 99 ? 58.963 31.519 52.819 1.00 75.46 99 SER B CA 1
ATOM 2694 C C . SER C 1 99 ? 59.490 30.216 52.219 1.00 80.15 99 SER B C 1
ATOM 2695 O O . SER C 1 99 ? 60.688 30.082 52.008 1.00 80.91 99 SER B O 1
ATOM 2698 N N . LEU C 1 100 ? 58.581 29.273 51.937 1.00 79.58 100 LEU B N 1
ATOM 2699 C CA . LEU C 1 100 ? 58.938 27.997 51.329 1.00 77.46 100 LEU B CA 1
ATOM 2700 C C . LEU C 1 100 ? 59.648 28.212 49.995 1.00 69.98 100 LEU B C 1
ATOM 2701 O O . LEU C 1 100 ? 60.620 27.540 49.697 1.00 77.41 100 LEU B O 1
ATOM 2706 N N . LEU C 1 101 ? 59.134 29.121 49.169 1.00 67.08 101 LEU B N 1
ATOM 2707 C CA . LEU C 1 101 ? 59.730 29.377 47.868 1.00 70.92 101 LEU B CA 1
ATOM 2708 C C . LEU C 1 101 ? 61.178 29.855 48.041 1.00 79.73 101 LEU B C 1
ATOM 2709 O O . LEU C 1 101 ? 62.080 29.323 47.394 1.00 76.26 101 LEU B O 1
ATOM 2714 N N . GLU C 1 102 ? 61.397 30.835 48.935 1.00 83.73 102 GLU B N 1
ATOM 2715 C CA . GLU C 1 102 ? 62.685 31.505 49.061 1.00 81.99 102 GLU B CA 1
ATOM 2716 C C . GLU C 1 102 ? 63.721 30.578 49.700 1.00 78.78 102 GLU B C 1
ATOM 2717 O O . GLU C 1 102 ? 64.887 30.633 49.321 1.00 76.46 102 GLU B O 1
ATOM 2719 N N . LYS C 1 103 ? 63.288 29.703 50.620 1.00 84.70 103 LYS B N 1
ATOM 2720 C CA . LYS C 1 103 ? 64.205 28.922 51.440 1.00 88.53 103 LYS B CA 1
ATOM 2721 C C . LYS C 1 103 ? 64.497 27.548 50.829 1.00 94.73 103 LYS B C 1
ATOM 2722 O O . LYS C 1 103 ? 65.529 26.959 51.141 1.00 97.40 103 LYS B O 1
ATOM 2726 N N . PHE C 1 104 ? 63.601 27.012 49.989 1.00 90.93 104 PHE B N 1
ATOM 2727 C CA . PHE C 1 104 ? 63.714 25.626 49.558 1.00 79.18 104 PHE B CA 1
ATOM 2728 C C . PHE C 1 104 ? 63.526 25.469 48.052 1.00 74.61 104 PHE B C 1
ATOM 2729 O O . PHE C 1 104 ? 64.340 24.828 47.399 1.00 91.61 104 PHE B O 1
ATOM 2737 N N . LEU C 1 105 ? 62.441 26.020 47.505 1.00 78.77 105 LEU B N 1
ATOM 2738 C CA . LEU C 1 105 ? 61.953 25.596 46.202 1.00 82.28 105 LEU B CA 1
ATOM 2739 C C . LEU C 1 105 ? 62.758 26.262 45.092 1.00 80.42 105 LEU B C 1
ATOM 2740 O O . LEU C 1 105 ? 63.216 25.585 44.170 1.00 83.58 105 LEU B O 1
ATOM 2745 N N . ILE C 1 106 ? 62.936 27.584 45.196 1.00 83.03 106 ILE B N 1
ATOM 2746 C CA . ILE C 1 106 ? 63.687 28.324 44.194 1.00 89.55 106 ILE B CA 1
ATOM 2747 C C . ILE C 1 106 ? 65.176 27.972 44.287 1.00 86.14 106 ILE B C 1
ATOM 2748 O O . ILE C 1 106 ? 65.796 27.673 43.274 1.00 78.31 106 ILE B O 1
ATOM 2753 N N . PRO C 1 107 ? 65.819 27.975 45.477 1.00 90.90 107 PRO B N 1
ATOM 2754 C CA . PRO C 1 107 ? 67.207 27.517 45.591 1.00 85.76 107 PRO B CA 1
ATOM 2755 C C . PRO C 1 107 ? 67.490 26.176 44.919 1.00 86.91 107 PRO B C 1
ATOM 2756 O O . PRO C 1 107 ? 68.516 26.026 44.269 1.00 97.55 107 PRO B O 1
ATOM 2760 N N . ASN C 1 108 ? 66.568 25.214 45.052 1.00 90.69 108 ASN B N 1
ATOM 2761 C CA . ASN C 1 108 ? 66.797 23.841 44.616 1.00 80.29 108 ASN B CA 1
ATOM 2762 C C . ASN C 1 108 ? 66.367 23.612 43.172 1.00 80.20 108 ASN B C 1
ATOM 2763 O O . ASN C 1 108 ? 66.476 22.493 42.681 1.00 78.06 108 ASN B O 1
ATOM 2768 N N . ALA C 1 109 ? 65.864 24.647 42.495 1.00 80.93 109 ALA B N 1
ATOM 2769 C CA . ALA C 1 109 ? 65.391 24.472 41.136 1.00 83.34 109 ALA B CA 1
ATOM 2770 C C . ALA C 1 109 ? 66.584 24.296 40.194 1.00 85.55 109 ALA B C 1
ATOM 2771 O O . ALA C 1 109 ? 67.301 25.251 39.889 1.00 71.05 109 ALA B O 1
ATOM 2773 N N . SER C 1 110 ? 66.763 23.053 39.729 1.00 94.00 110 SER B N 1
ATOM 2774 C CA . SER C 1 110 ? 67.894 22.642 38.913 1.00 97.21 110 SER B CA 1
ATOM 2775 C C . SER C 1 110 ? 67.667 22.954 37.430 1.00 90.55 110 SER B C 1
ATOM 2776 O O . SER C 1 110 ? 68.613 23.093 36.670 1.00 95.86 110 SER B O 1
ATOM 2778 N N . GLN C 1 111 ? 66.408 23.045 37.012 1.00 89.36 111 GLN B N 1
ATOM 2779 C CA . GLN C 1 111 ? 66.032 23.081 35.607 1.00 97.40 111 GLN B CA 1
ATOM 2780 C C . GLN C 1 111 ? 65.195 24.339 35.365 1.00 86.08 111 GLN B C 1
ATOM 2781 O O . GLN C 1 111 ? 64.538 24.828 36.288 1.00 94.38 111 GLN B O 1
ATOM 2787 N N . ALA C 1 112 ? 65.177 24.841 34.121 1.00 78.93 112 ALA B N 1
ATOM 2788 C CA . ALA C 1 112 ? 64.543 26.119 33.823 1.00 75.11 112 ALA B CA 1
ATOM 2789 C C . ALA C 1 112 ? 63.041 26.032 34.081 1.00 80.32 112 ALA B C 1
ATOM 2790 O O . ALA C 1 112 ? 62.447 26.937 34.671 1.00 75.81 112 ALA B O 1
ATOM 2792 N N . GLU C 1 113 ? 62.450 24.907 33.663 1.00 89.08 113 GLU B N 1
ATOM 2793 C CA . GLU C 1 113 ? 61.039 24.620 33.872 1.00 88.94 113 GLU B CA 1
ATOM 2794 C C . GLU C 1 113 ? 60.662 24.845 35.337 1.00 86.42 113 GLU B C 1
ATOM 2795 O O . GLU C 1 113 ? 59.701 25.556 35.607 1.00 80.37 113 GLU B O 1
ATOM 2801 N N . SER C 1 114 ? 61.406 24.226 36.263 1.00 76.64 114 SER B N 1
ATOM 2802 C CA A SER C 1 114 ? 61.085 24.305 37.676 0.30 79.44 114 SER B CA 1
ATOM 2803 C CA B SER C 1 114 ? 61.110 24.298 37.684 0.19 78.42 114 SER B CA 1
ATOM 2804 C CA C SER C 1 114 ? 61.104 24.298 37.683 0.51 76.17 114 SER B CA 1
ATOM 2805 C C . SER C 1 114 ? 61.263 25.738 38.174 1.00 81.63 114 SER B C 1
ATOM 2806 O O . SER C 1 114 ? 60.440 26.230 38.945 1.00 80.88 114 SER B O 1
ATOM 2813 N N . LYS C 1 115 ? 62.321 26.412 37.703 1.00 80.03 115 LYS B N 1
ATOM 2814 C CA . LYS C 1 115 ? 62.601 27.776 38.118 1.00 76.60 115 LYS B CA 1
ATOM 2815 C C . LYS C 1 115 ? 61.437 28.671 37.696 1.00 72.46 115 LYS B C 1
ATOM 2816 O O . LYS C 1 115 ? 60.918 29.438 38.497 1.00 80.93 115 LYS B O 1
ATOM 2818 N N . VAL C 1 116 ? 61.011 28.544 36.441 1.00 70.11 116 VAL B N 1
ATOM 2819 C CA . VAL C 1 116 ? 59.894 29.324 35.929 1.00 70.76 116 VAL B CA 1
ATOM 2820 C C . VAL C 1 116 ? 58.650 29.062 36.782 1.00 71.23 116 VAL B C 1
ATOM 2821 O O . VAL C 1 116 ? 57.905 29.982 37.103 1.00 65.36 116 VAL B O 1
ATOM 2825 N N . PHE C 1 117 ? 58.431 27.797 37.151 1.00 68.27 117 PHE B N 1
ATOM 2826 C CA . PHE C 1 117 ? 57.210 27.399 37.826 1.00 66.28 117 PHE B CA 1
ATOM 2827 C C . PHE C 1 117 ? 57.136 28.069 39.188 1.00 64.14 117 PHE B C 1
ATOM 2828 O O . PHE C 1 117 ? 56.115 28.657 39.531 1.00 67.35 117 PHE B O 1
ATOM 2836 N N . TYR C 1 118 ? 58.229 27.995 39.950 1.00 67.69 118 TYR B N 1
ATOM 2837 C CA . TYR C 1 118 ? 58.258 28.538 41.297 1.00 66.46 118 TYR B CA 1
ATOM 2838 C C . TYR C 1 118 ? 58.289 30.065 41.265 1.00 65.30 118 TYR B C 1
ATOM 2839 O O . TYR C 1 118 ? 57.715 30.708 42.136 1.00 67.00 118 TYR B O 1
ATOM 2848 N N . LEU C 1 119 ? 58.940 30.656 40.267 1.00 63.80 119 LEU B N 1
ATOM 2849 C CA . LEU C 1 119 ? 58.947 32.108 40.161 1.00 67.84 119 LEU B CA 1
ATOM 2850 C C . LEU C 1 119 ? 57.543 32.591 39.830 1.00 62.63 119 LEU B C 1
ATOM 2851 O O . LEU C 1 119 ? 57.103 33.613 40.334 1.00 62.47 119 LEU B O 1
ATOM 2856 N N . LYS C 1 120 ? 56.834 31.839 38.993 1.00 68.37 120 LYS B N 1
ATOM 2857 C CA . LYS C 1 120 ? 55.439 32.125 38.692 1.00 66.39 120 LYS B CA 1
ATOM 2858 C C . LYS C 1 120 ? 54.610 32.063 39.971 1.00 61.85 120 LYS B C 1
ATOM 2859 O O . LYS C 1 120 ? 53.766 32.911 40.220 1.00 59.21 120 LYS B O 1
ATOM 2865 N N . MET C 1 121 ? 54.856 31.031 40.773 1.00 62.43 121 MET B N 1
ATOM 2866 C CA . MET C 1 121 ? 54.113 30.809 42.000 1.00 64.76 121 MET B CA 1
ATOM 2867 C C . MET C 1 121 ? 54.383 31.961 42.971 1.00 72.45 121 MET B C 1
ATOM 2868 O O . MET C 1 121 ? 53.465 32.461 43.612 1.00 73.50 121 MET B O 1
ATOM 2873 N N . LYS C 1 122 ? 55.640 32.424 43.025 1.00 75.58 122 LYS B N 1
ATOM 2874 C CA . LYS C 1 122 ? 56.019 33.600 43.802 1.00 70.61 122 LYS B CA 1
ATOM 2875 C C . LYS C 1 122 ? 55.211 34.807 43.338 1.00 61.03 122 LYS B C 1
ATOM 2876 O O . LYS C 1 122 ? 54.648 35.541 44.143 1.00 59.84 122 LYS B O 1
ATOM 2882 N N . GLY C 1 123 ? 55.126 34.998 42.030 1.00 59.07 123 GLY B N 1
ATOM 2883 C CA . GLY C 1 123 ? 54.330 36.083 41.488 1.00 71.44 123 GLY B CA 1
ATOM 2884 C C . GLY C 1 123 ? 52.881 36.000 41.957 1.00 69.34 123 GLY B C 1
ATOM 2885 O O . GLY C 1 123 ? 52.281 37.012 42.322 1.00 77.36 123 GLY B O 1
ATOM 2886 N N . ASP C 1 124 ? 52.337 34.774 41.948 1.00 66.02 124 ASP B N 1
ATOM 2887 C CA . ASP C 1 124 ? 50.936 34.535 42.260 1.00 66.92 124 ASP B CA 1
ATOM 2888 C C . ASP C 1 124 ? 50.661 34.903 43.718 1.00 70.00 124 ASP B C 1
ATOM 2889 O O . ASP C 1 124 ? 49.716 35.631 44.010 1.00 66.91 124 ASP B O 1
ATOM 2894 N N . TYR C 1 125 ? 51.494 34.411 44.643 1.00 61.51 125 TYR B N 1
ATOM 2895 C CA . TYR C 1 125 ? 51.218 34.620 46.050 1.00 63.10 125 TYR B CA 1
ATOM 2896 C C . TYR C 1 125 ? 51.424 36.080 46.434 1.00 67.14 125 TYR B C 1
ATOM 2897 O O . TYR C 1 125 ? 50.704 36.573 47.299 1.00 69.77 125 TYR B O 1
ATOM 2906 N N . TYR C 1 126 ? 52.358 36.782 45.776 1.00 73.24 126 TYR B N 1
ATOM 2907 C CA . TYR C 1 126 ? 52.478 38.218 45.978 1.00 71.38 126 TYR B CA 1
ATOM 2908 C C . TYR C 1 126 ? 51.253 38.899 45.385 1.00 68.13 126 TYR B C 1
ATOM 2909 O O . TYR C 1 126 ? 50.775 39.884 45.940 1.00 83.10 126 TYR B O 1
ATOM 2918 N N . ARG C 1 127 ? 50.732 38.359 44.281 1.00 68.74 127 ARG B N 1
ATOM 2919 C CA . ARG C 1 127 ? 49.535 38.924 43.678 1.00 69.50 127 ARG B CA 1
ATOM 2920 C C . ARG C 1 127 ? 48.362 38.785 44.653 1.00 71.62 127 ARG B C 1
ATOM 2921 O O . ARG C 1 127 ? 47.537 39.690 44.758 1.00 72.32 127 ARG B O 1
ATOM 2929 N N . TYR C 1 128 ? 48.298 37.661 45.383 1.00 70.11 128 TYR B N 1
ATOM 2930 C CA . TYR C 1 128 ? 47.192 37.426 46.303 1.00 67.06 128 TYR B CA 1
ATOM 2931 C C . TYR C 1 128 ? 47.292 38.430 47.447 1.00 71.90 128 TYR B C 1
ATOM 2932 O O . TYR C 1 128 ? 46.275 38.938 47.901 1.00 84.22 128 TYR B O 1
ATOM 2941 N N . LEU C 1 129 ? 48.523 38.710 47.897 1.00 77.14 129 LEU B N 1
ATOM 2942 C CA . LEU C 1 129 ? 48.771 39.721 48.912 1.00 66.98 129 LEU B CA 1
ATOM 2943 C C . LEU C 1 129 ? 48.358 41.094 48.401 1.00 68.33 129 LEU B C 1
ATOM 2944 O O . LEU C 1 129 ? 47.731 41.836 49.139 1.00 67.73 129 LEU B O 1
ATOM 2949 N N . ALA C 1 130 ? 48.675 41.408 47.138 1.00 69.77 130 ALA B N 1
ATOM 2950 C CA . ALA C 1 130 ? 48.364 42.709 46.564 1.00 69.17 130 ALA B CA 1
ATOM 2951 C C . ALA C 1 130 ? 46.858 42.955 46.493 1.00 74.55 130 ALA B C 1
ATOM 2952 O O . ALA C 1 130 ? 46.421 44.102 46.604 1.00 82.05 130 ALA B O 1
ATOM 2954 N N . GLU C 1 131 ? 46.074 41.878 46.303 1.00 83.02 131 GLU B N 1
ATOM 2955 C CA . GLU C 1 131 ? 44.627 41.962 46.160 1.00 75.47 131 GLU B CA 1
ATOM 2956 C C . GLU C 1 131 ? 43.995 42.560 47.413 1.00 73.67 131 GLU B C 1
ATOM 2957 O O . GLU C 1 131 ? 42.883 43.075 47.378 1.00 77.56 131 GLU B O 1
ATOM 2963 N N . VAL C 1 132 ? 44.745 42.466 48.509 1.00 74.00 132 VAL B N 1
ATOM 2964 C CA . VAL C 1 132 ? 44.255 42.606 49.863 1.00 73.85 132 VAL B CA 1
ATOM 2965 C C . VAL C 1 132 ? 45.050 43.683 50.613 1.00 77.47 132 VAL B C 1
ATOM 2966 O O . VAL C 1 132 ? 44.781 43.980 51.777 1.00 88.73 132 VAL B O 1
ATOM 2970 N N . ALA C 1 133 ? 46.036 44.284 49.946 1.00 86.08 133 ALA B N 1
ATOM 2971 C CA . ALA C 1 133 ? 46.949 45.238 50.558 1.00 89.85 133 ALA B CA 1
ATOM 2972 C C . ALA C 1 133 ? 46.431 46.658 50.383 1.00 90.56 133 ALA B C 1
ATOM 2973 O O . ALA C 1 133 ? 45.856 46.990 49.340 1.00 84.93 133 ALA B O 1
ATOM 2975 N N . ALA C 1 134 ? 46.681 47.489 51.406 1.00 100.47 134 ALA B N 1
ATOM 2976 C CA . ALA C 1 134 ? 46.292 48.893 51.371 1.00 116.35 134 ALA B CA 1
ATOM 2977 C C . ALA C 1 134 ? 47.509 49.801 51.577 1.00 115.38 134 ALA B C 1
ATOM 2978 O O . ALA C 1 134 ? 48.324 49.559 52.461 1.00 96.99 134 ALA B O 1
ATOM 2980 N N . GLY C 1 135 ? 47.625 50.814 50.710 1.00 112.38 135 GLY B N 1
ATOM 2981 C CA . GLY C 1 135 ? 48.422 52.000 50.975 1.00 118.68 135 GLY B CA 1
ATOM 2982 C C . GLY C 1 135 ? 49.927 51.784 50.848 1.00 116.05 135 GLY B C 1
ATOM 2983 O O . GLY C 1 135 ? 50.428 51.460 49.778 1.00 99.24 135 GLY B O 1
ATOM 2984 N N . ASP C 1 136 ? 50.643 52.006 51.956 1.00 115.23 136 ASP B N 1
ATOM 2985 C CA . ASP C 1 136 ? 52.095 52.128 51.943 1.00 117.93 136 ASP B CA 1
ATOM 2986 C C . ASP C 1 136 ? 52.729 50.774 51.616 1.00 110.46 136 ASP B C 1
ATOM 2987 O O . ASP C 1 136 ? 53.714 50.710 50.887 1.00 110.75 136 ASP B O 1
ATOM 2989 N N . ASP C 1 137 ? 52.146 49.696 52.148 1.00 104.93 137 ASP B N 1
ATOM 2990 C CA . ASP C 1 137 ? 52.607 48.337 51.907 1.00 99.00 137 ASP B CA 1
ATOM 2991 C C . ASP C 1 137 ? 52.506 47.948 50.435 1.00 86.33 137 ASP B C 1
ATOM 2992 O O . ASP C 1 137 ? 53.385 47.253 49.932 1.00 78.89 137 ASP B O 1
ATOM 2997 N N . LYS C 1 138 ? 51.444 48.409 49.756 1.00 77.96 138 LYS B N 1
ATOM 2998 C CA . LYS C 1 138 ? 51.002 47.861 48.486 1.00 79.60 138 LYS B CA 1
ATOM 2999 C C . LYS C 1 138 ? 52.038 48.050 47.381 1.00 89.77 138 LYS B C 1
ATOM 3000 O O . LYS C 1 138 ? 52.385 47.063 46.744 1.00 97.03 138 LYS B O 1
ATOM 3006 N N . LYS C 1 139 ? 52.502 49.281 47.122 1.00 102.85 139 LYS B N 1
ATOM 3007 C CA . LYS C 1 139 ? 53.438 49.538 46.033 1.00 94.13 139 LYS B CA 1
ATOM 3008 C C . LYS C 1 139 ? 54.575 48.514 46.076 1.00 89.33 139 LYS B C 1
ATOM 3009 O O . LYS C 1 139 ? 55.029 48.056 45.034 1.00 88.75 139 LYS B O 1
ATOM 3011 N N . GLY C 1 140 ? 55.008 48.141 47.286 1.00 82.97 140 GLY B N 1
ATOM 3012 C CA . GLY C 1 140 ? 56.132 47.239 47.471 1.00 84.21 140 GLY B CA 1
ATOM 3013 C C . GLY C 1 140 ? 55.778 45.785 47.188 1.00 96.10 140 GLY B C 1
ATOM 3014 O O . GLY C 1 140 ? 56.607 45.058 46.662 1.00 100.26 140 GLY B O 1
ATOM 3015 N N . ILE C 1 141 ? 54.552 45.376 47.547 1.00 99.34 141 ILE B N 1
ATOM 3016 C CA . ILE C 1 141 ? 54.072 44.021 47.312 1.00 84.49 141 ILE B CA 1
ATOM 3017 C C . ILE C 1 141 ? 53.818 43.829 45.815 1.00 78.76 141 ILE B C 1
ATOM 3018 O O . ILE C 1 141 ? 54.224 42.830 45.236 1.00 81.18 141 ILE B O 1
ATOM 3023 N N . VAL C 1 142 ? 53.168 44.809 45.188 1.00 71.52 142 VAL B N 1
ATOM 3024 C CA . VAL C 1 142 ? 52.941 44.803 43.754 1.00 76.36 142 VAL B CA 1
ATOM 3025 C C . VAL C 1 142 ? 54.266 44.627 43.013 1.00 92.59 142 VAL B C 1
ATOM 3026 O O . VAL C 1 142 ? 54.350 43.861 42.053 1.00 101.15 142 VAL B O 1
ATOM 3030 N N . ASP C 1 143 ? 55.308 45.346 43.447 1.00 96.38 143 ASP B N 1
ATOM 3031 C CA . ASP C 1 143 ? 56.588 45.309 42.753 1.00 98.82 143 ASP B CA 1
ATOM 3032 C C . ASP C 1 143 ? 57.195 43.916 42.878 1.00 87.56 143 ASP B C 1
ATOM 3033 O O . ASP C 1 143 ? 57.692 43.374 41.896 1.00 74.63 143 ASP B O 1
ATOM 3038 N N . GLN C 1 144 ? 57.153 43.354 44.089 1.00 76.80 144 GLN B N 1
ATOM 3039 C CA . GLN C 1 144 ? 57.650 42.008 44.355 1.00 84.01 144 GLN B CA 1
ATOM 3040 C C . GLN C 1 144 ? 57.012 41.007 43.379 1.00 90.84 144 GLN B C 1
ATOM 3041 O O . GLN C 1 144 ? 57.697 40.138 42.840 1.00 88.43 144 GLN B O 1
ATOM 3047 N N . SER C 1 145 ? 55.692 41.133 43.172 1.00 79.63 145 SER B N 1
ATOM 3048 C CA . SER C 1 145 ? 54.950 40.275 42.267 1.00 79.21 145 SER B CA 1
ATOM 3049 C C . SER C 1 145 ? 55.479 40.454 40.853 1.00 83.31 145 SER B C 1
ATOM 3050 O O . SER C 1 145 ? 55.887 39.479 40.224 1.00 85.52 145 SER B O 1
ATOM 3053 N N . GLN C 1 146 ? 55.482 41.705 40.372 1.00 82.74 146 GLN B N 1
ATOM 3054 C CA . GLN C 1 146 ? 55.928 42.011 39.020 1.00 82.32 146 GLN B CA 1
ATOM 3055 C C . GLN C 1 146 ? 57.341 41.482 38.786 1.00 77.27 146 GLN B C 1
ATOM 3056 O O . GLN C 1 146 ? 57.614 40.932 37.733 1.00 81.36 146 GLN B O 1
ATOM 3062 N N . GLN C 1 147 ? 58.220 41.627 39.781 1.00 85.02 147 GLN B N 1
ATOM 3063 C CA . GLN C 1 147 ? 59.622 41.259 39.655 1.00 88.61 147 GLN B CA 1
ATOM 3064 C C . GLN C 1 147 ? 59.748 39.747 39.484 1.00 86.68 147 GLN B C 1
ATOM 3065 O O . GLN C 1 147 ? 60.553 39.285 38.677 1.00 92.00 147 GLN B O 1
ATOM 3071 N N . ALA C 1 148 ? 58.931 38.984 40.225 1.00 75.57 148 ALA B N 1
ATOM 3072 C CA . ALA C 1 148 ? 58.974 37.530 40.177 1.00 70.80 148 ALA B CA 1
ATOM 3073 C C . ALA C 1 148 ? 58.401 37.013 38.854 1.00 69.59 148 ALA B C 1
ATOM 3074 O O . ALA C 1 148 ? 58.972 36.111 38.241 1.00 71.31 148 ALA B O 1
ATOM 3076 N N . TYR C 1 149 ? 57.274 37.583 38.422 1.00 68.87 149 TYR B N 1
ATOM 3077 C CA . TYR C 1 149 ? 56.701 37.235 37.134 1.00 71.89 149 TYR B CA 1
ATOM 3078 C C . TYR C 1 149 ? 57.723 37.514 36.036 1.00 71.35 149 TYR B C 1
ATOM 3079 O O . TYR C 1 149 ? 57.937 36.682 35.154 1.00 66.42 149 TYR B O 1
ATOM 3088 N N . GLN C 1 150 ? 58.358 38.691 36.123 1.00 81.82 150 GLN B N 1
ATOM 3089 C CA . GLN C 1 150 ? 59.209 39.197 35.060 1.00 78.50 150 GLN B CA 1
ATOM 3090 C C . GLN C 1 150 ? 60.442 38.312 34.906 1.00 76.05 150 GLN B C 1
ATOM 3091 O O . GLN C 1 150 ? 60.855 38.039 33.783 1.00 68.77 150 GLN B O 1
ATOM 3097 N N . GLU C 1 151 ? 61.022 37.858 36.025 1.00 69.22 151 GLU B N 1
ATOM 3098 C CA . GLU C 1 151 ? 62.182 36.983 35.947 1.00 70.55 151 GLU B CA 1
ATOM 3099 C C . GLU C 1 151 ? 61.769 35.658 35.309 1.00 75.77 151 GLU B C 1
ATOM 3100 O O . GLU C 1 151 ? 62.515 35.102 34.505 1.00 75.71 151 GLU B O 1
ATOM 3106 N N . ALA C 1 152 ? 60.576 35.167 35.681 1.00 75.31 152 ALA B N 1
ATOM 3107 C CA . ALA C 1 152 ? 60.041 33.925 35.154 1.00 70.08 152 ALA B CA 1
ATOM 3108 C C . ALA C 1 152 ? 59.835 34.042 33.649 1.00 65.37 152 ALA B C 1
ATOM 3109 O O . ALA C 1 152 ? 60.180 33.128 32.905 1.00 64.76 152 ALA B O 1
ATOM 3111 N N . PHE C 1 153 ? 59.270 35.175 33.229 1.00 68.12 153 PHE B N 1
ATOM 3112 C CA . PHE C 1 153 ? 58.962 35.430 31.830 1.00 77.79 153 PHE B CA 1
ATOM 3113 C C . PHE C 1 153 ? 60.247 35.399 30.997 1.00 80.96 153 PHE B C 1
ATOM 3114 O O . PHE C 1 153 ? 60.277 34.801 29.918 1.00 74.29 153 PHE B O 1
ATOM 3122 N N . GLU C 1 154 ? 61.298 36.041 31.526 1.00 80.32 154 GLU B N 1
ATOM 3123 C CA . GLU C 1 154 ? 62.589 36.128 30.862 1.00 80.69 154 GLU B CA 1
ATOM 3124 C C . GLU C 1 154 ? 63.124 34.718 30.605 1.00 78.53 154 GLU B C 1
ATOM 3125 O O . GLU C 1 154 ? 63.474 34.368 29.480 1.00 73.53 154 GLU B O 1
ATOM 3131 N N . ILE C 1 155 ? 63.194 33.925 31.681 1.00 63.34 155 ILE B N 1
ATOM 3132 C CA . ILE C 1 155 ? 63.730 32.579 31.604 1.00 67.08 155 ILE B CA 1
ATOM 3133 C C . ILE C 1 155 ? 62.906 31.741 30.631 1.00 75.46 155 ILE B C 1
ATOM 3134 O O . ILE C 1 155 ? 63.456 30.946 29.865 1.00 79.41 155 ILE B O 1
ATOM 3139 N N . SER C 1 156 ? 61.580 31.885 30.706 1.00 76.23 156 SER B N 1
ATOM 3140 C CA A SER C 1 156 ? 60.678 31.095 29.888 0.76 76.30 156 SER B CA 1
ATOM 3141 C CA B SER C 1 156 ? 60.677 31.095 29.887 0.24 76.97 156 SER B CA 1
ATOM 3142 C C . SER C 1 156 ? 60.928 31.391 28.408 1.00 75.62 156 SER B C 1
ATOM 3143 O O . SER C 1 156 ? 60.868 30.495 27.567 1.00 78.62 156 SER B O 1
ATOM 3148 N N . LYS C 1 157 ? 61.226 32.658 28.100 1.00 72.44 157 LYS B N 1
ATOM 3149 C CA . LYS C 1 157 ? 61.463 33.062 26.718 1.00 85.11 157 LYS B CA 1
ATOM 3150 C C . LYS C 1 157 ? 62.822 32.553 26.226 1.00 81.06 157 LYS B C 1
ATOM 3151 O O . LYS C 1 157 ? 63.015 32.379 25.033 1.00 76.99 157 LYS B O 1
ATOM 3157 N N . LYS C 1 158 ? 63.757 32.311 27.142 1.00 70.32 158 LYS B N 1
ATOM 3158 C CA . LYS C 1 158 ? 65.093 31.876 26.772 1.00 80.78 158 LYS B CA 1
ATOM 3159 C C . LYS C 1 158 ? 65.128 30.347 26.668 1.00 82.98 158 LYS B C 1
ATOM 3160 O O . LYS C 1 158 ? 65.803 29.822 25.784 1.00 86.77 158 LYS B O 1
ATOM 3163 N N . GLU C 1 159 ? 64.412 29.641 27.562 1.00 85.92 159 GLU B N 1
ATOM 3164 C CA . GLU C 1 159 ? 64.678 28.225 27.768 1.00 85.06 159 GLU B CA 1
ATOM 3165 C C . GLU C 1 159 ? 63.522 27.326 27.354 1.00 75.05 159 GLU B C 1
ATOM 3166 O O . GLU C 1 159 ? 63.672 26.112 27.332 1.00 75.26 159 GLU B O 1
ATOM 3172 N N . MET C 1 160 ? 62.362 27.894 27.045 1.00 80.63 160 MET B N 1
ATOM 3173 C CA . MET C 1 160 ? 61.172 27.069 26.910 1.00 78.06 160 MET B CA 1
ATOM 3174 C C . MET C 1 160 ? 60.467 27.387 25.596 1.00 69.58 160 MET B C 1
ATOM 3175 O O . MET C 1 160 ? 60.416 28.540 25.171 1.00 70.75 160 MET B O 1
ATOM 3180 N N . GLN C 1 161 ? 59.893 26.348 24.987 1.00 74.86 161 GLN B N 1
ATOM 3181 C CA . GLN C 1 161 ? 59.170 26.514 23.738 1.00 80.14 161 GLN B CA 1
ATOM 3182 C C . GLN C 1 161 ? 57.901 27.317 24.001 1.00 71.58 161 GLN B C 1
ATOM 3183 O O . GLN C 1 161 ? 57.343 27.260 25.088 1.00 72.22 161 GLN B O 1
ATOM 3189 N N . PRO C 1 162 ? 57.392 28.068 23.008 1.00 70.60 162 PRO B N 1
ATOM 3190 C CA . PRO C 1 162 ? 56.187 28.873 23.197 1.00 78.96 162 PRO B CA 1
ATOM 3191 C C . PRO C 1 162 ? 54.893 28.101 23.463 1.00 80.14 162 PRO B C 1
ATOM 3192 O O . PRO C 1 162 ? 53.874 28.729 23.751 1.00 88.65 162 PRO B O 1
ATOM 3196 N N . THR C 1 163 ? 54.922 26.766 23.316 1.00 75.07 163 THR B N 1
ATOM 3197 C CA . THR C 1 163 ? 53.740 25.952 23.553 1.00 75.27 163 THR B CA 1
ATOM 3198 C C . THR C 1 163 ? 53.827 25.238 24.897 1.00 76.12 163 THR B C 1
ATOM 3199 O O . THR C 1 163 ? 52.886 24.537 25.274 1.00 79.22 163 THR B O 1
ATOM 3203 N N . HIS C 1 164 ? 54.945 25.402 25.613 1.00 68.56 164 HIS B N 1
ATOM 3204 C CA . HIS C 1 164 ? 55.090 24.719 26.886 1.00 68.72 164 HIS B CA 1
ATOM 3205 C C . HIS C 1 164 ? 54.001 25.199 27.848 1.00 73.42 164 HIS B C 1
ATOM 3206 O O . HIS C 1 164 ? 53.812 26.395 28.048 1.00 76.91 164 HIS B O 1
ATOM 3213 N N . PRO C 1 165 ? 53.200 24.279 28.423 1.00 74.28 165 PRO B N 1
ATOM 3214 C CA . PRO C 1 165 ? 52.110 24.657 29.326 1.00 75.31 165 PRO B CA 1
ATOM 3215 C C . PRO C 1 165 ? 52.494 25.636 30.431 1.00 71.61 165 PRO B C 1
ATOM 3216 O O . PRO C 1 165 ? 51.714 26.514 30.787 1.00 77.36 165 PRO B O 1
ATOM 3220 N N . ILE C 1 166 ? 53.692 25.468 30.992 1.00 67.11 166 ILE B N 1
ATOM 3221 C CA . ILE C 1 166 ? 54.117 26.301 32.105 1.00 73.36 166 ILE B CA 1
ATOM 3222 C C . ILE C 1 166 ? 54.411 27.716 31.616 1.00 71.86 166 ILE B C 1
ATOM 3223 O O . ILE C 1 166 ? 54.105 28.686 32.311 1.00 77.72 166 ILE B O 1
ATOM 3228 N N . ARG C 1 167 ? 54.974 27.829 30.412 1.00 72.27 167 ARG B N 1
ATOM 3229 C CA . ARG C 1 167 ? 55.182 29.127 29.790 1.00 74.07 167 ARG B CA 1
ATOM 3230 C C . ARG C 1 167 ? 53.845 29.814 29.516 1.00 72.51 167 ARG B C 1
ATOM 3231 O O . ARG C 1 167 ? 53.708 31.012 29.761 1.00 79.63 167 ARG B O 1
ATOM 3239 N N . LEU C 1 168 ? 52.876 29.064 28.977 1.00 72.92 168 LEU B N 1
ATOM 3240 C CA . LEU C 1 168 ? 51.584 29.641 28.636 1.00 69.70 168 LEU B CA 1
ATOM 3241 C C . LEU C 1 168 ? 50.820 30.012 29.902 1.00 64.41 168 LEU B C 1
ATOM 3242 O O . LEU C 1 168 ? 50.142 31.032 29.936 1.00 60.34 168 LEU B O 1
ATOM 3247 N N . GLY C 1 169 ? 50.926 29.162 30.926 1.00 60.71 169 GLY B N 1
ATOM 3248 C CA . GLY C 1 169 ? 50.331 29.436 32.218 1.00 60.01 169 GLY B CA 1
ATOM 3249 C C . GLY C 1 169 ? 50.844 30.748 32.803 1.00 60.99 169 GLY B C 1
ATOM 3250 O O . GLY C 1 169 ? 50.058 31.565 33.300 1.00 57.11 169 GLY B O 1
ATOM 3251 N N . LEU C 1 170 ? 52.170 30.939 32.719 1.00 69.01 170 LEU B N 1
ATOM 3252 C CA . LEU C 1 170 ? 52.796 32.151 33.224 1.00 73.60 170 LEU B CA 1
ATOM 3253 C C . LEU C 1 170 ? 52.258 33.376 32.483 1.00 71.67 170 LEU B C 1
ATOM 3254 O O . LEU C 1 170 ? 51.906 34.375 33.106 1.00 69.18 170 LEU B O 1
ATOM 3259 N N . ALA C 1 171 ? 52.185 33.292 31.153 1.00 71.59 171 ALA B N 1
ATOM 3260 C CA . ALA C 1 171 ? 51.637 34.384 30.358 1.00 80.98 171 ALA B CA 1
ATOM 3261 C C . ALA C 1 171 ? 50.222 34.722 30.829 1.00 77.20 171 ALA B C 1
ATOM 3262 O O . ALA C 1 171 ? 49.892 35.891 31.031 1.00 83.05 171 ALA B O 1
ATOM 3264 N N . LEU C 1 172 ? 49.390 33.691 31.013 1.00 71.40 172 LEU B N 1
ATOM 3265 C CA . LEU C 1 172 ? 48.022 33.896 31.455 1.00 76.31 172 LEU B CA 1
ATOM 3266 C C . LEU C 1 172 ? 48.015 34.678 32.770 1.00 65.38 172 LEU B C 1
ATOM 3267 O O . LEU C 1 172 ? 47.349 35.695 32.892 1.00 70.12 172 LEU B O 1
ATOM 3272 N N . ASN C 1 173 ? 48.748 34.183 33.763 1.00 65.21 173 ASN B N 1
ATOM 3273 C CA . ASN C 1 173 ? 48.715 34.792 35.078 1.00 67.09 173 ASN B CA 1
ATOM 3274 C C . ASN C 1 173 ? 49.327 36.190 35.036 1.00 74.82 173 ASN B C 1
ATOM 3275 O O . ASN C 1 173 ? 48.797 37.114 35.656 1.00 73.55 173 ASN B O 1
ATOM 3280 N N . PHE C 1 174 ? 50.429 36.347 34.288 1.00 81.69 174 PHE B N 1
ATOM 3281 C CA . PHE C 1 174 ? 51.111 37.629 34.221 1.00 78.92 174 PHE B CA 1
ATOM 3282 C C . PHE C 1 174 ? 50.196 38.654 33.549 1.00 69.04 174 PHE B C 1
ATOM 3283 O O . PHE C 1 174 ? 50.120 39.796 33.992 1.00 62.17 174 PHE B O 1
ATOM 3291 N N . SER C 1 175 ? 49.490 38.235 32.491 1.00 69.02 175 SER B N 1
ATOM 3292 C CA A SER C 1 175 ? 48.499 39.085 31.852 0.59 69.56 175 SER B CA 1
ATOM 3293 C CA B SER C 1 175 ? 48.503 39.091 31.854 0.41 70.93 175 SER B CA 1
ATOM 3294 C C . SER C 1 175 ? 47.449 39.518 32.877 1.00 75.44 175 SER B C 1
ATOM 3295 O O . SER C 1 175 ? 47.040 40.678 32.916 1.00 72.28 175 SER B O 1
ATOM 3300 N N . VAL C 1 176 ? 47.025 38.572 33.725 1.00 71.85 176 VAL B N 1
ATOM 3301 C CA . VAL C 1 176 ? 46.002 38.840 34.720 1.00 71.87 176 VAL B CA 1
ATOM 3302 C C . VAL C 1 176 ? 46.537 39.853 35.727 1.00 70.66 176 VAL B C 1
ATOM 3303 O O . VAL C 1 176 ? 45.816 40.750 36.130 1.00 68.80 176 VAL B O 1
ATOM 3307 N N . PHE C 1 177 ? 47.801 39.707 36.127 1.00 73.70 177 PHE B N 1
ATOM 3308 C CA . PHE C 1 177 ? 48.432 40.684 37.001 1.00 78.18 177 PHE B CA 1
ATOM 3309 C C . PHE C 1 177 ? 48.297 42.091 36.420 1.00 73.02 177 PHE B C 1
ATOM 3310 O O . PHE C 1 177 ? 47.863 43.006 37.108 1.00 80.11 177 PHE B O 1
ATOM 3318 N N . TYR C 1 178 ? 48.634 42.258 35.145 1.00 69.01 178 TYR B N 1
ATOM 3319 C CA . TYR C 1 178 ? 48.574 43.570 34.523 1.00 82.19 178 TYR B CA 1
ATOM 3320 C C . TYR C 1 178 ? 47.146 44.120 34.579 1.00 84.04 178 TYR B C 1
ATOM 3321 O O . TYR C 1 178 ? 46.966 45.298 34.864 1.00 87.95 178 TYR B O 1
ATOM 3330 N N . TYR C 1 179 ? 46.138 43.272 34.344 1.00 83.19 179 TYR B N 1
ATOM 3331 C CA . TYR C 1 179 ? 44.760 43.729 34.177 1.00 78.54 179 TYR B CA 1
ATOM 3332 C C . TYR C 1 179 ? 44.103 44.060 35.519 1.00 80.25 179 TYR B C 1
ATOM 3333 O O . TYR C 1 179 ? 43.308 44.984 35.598 1.00 92.10 179 TYR B O 1
ATOM 3342 N N . GLU C 1 180 ? 44.407 43.290 36.567 1.00 79.77 180 GLU B N 1
ATOM 3343 C CA . GLU C 1 180 ? 43.646 43.316 37.807 1.00 85.26 180 GLU B CA 1
ATOM 3344 C C . GLU C 1 180 ? 44.391 44.109 38.880 1.00 77.90 180 GLU B C 1
ATOM 3345 O O . GLU C 1 180 ? 43.753 44.714 39.726 1.00 76.12 180 GLU B O 1
ATOM 3351 N N . ILE C 1 181 ? 45.728 44.085 38.869 1.00 75.91 181 ILE B N 1
ATOM 3352 C CA . ILE C 1 181 ? 46.511 44.715 39.925 1.00 77.40 181 ILE B CA 1
ATOM 3353 C C . ILE C 1 181 ? 47.010 46.085 39.466 1.00 81.90 181 ILE B C 1
ATOM 3354 O O . ILE C 1 181 ? 46.869 47.051 40.205 1.00 83.39 181 ILE B O 1
ATOM 3359 N N . LEU C 1 182 ? 47.586 46.164 38.256 1.00 93.40 182 LEU B N 1
ATOM 3360 C CA . LEU C 1 182 ? 48.147 47.398 37.713 1.00 90.62 182 LEU B CA 1
ATOM 3361 C C . LEU C 1 182 ? 47.120 48.160 36.867 1.00 88.12 182 LEU B C 1
ATOM 3362 O O . LEU C 1 182 ? 47.419 49.239 36.376 1.00 90.00 182 LEU B O 1
ATOM 3367 N N . ASN C 1 183 ? 45.938 47.583 36.655 1.00 96.26 183 ASN B N 1
ATOM 3368 C CA . ASN C 1 183 ? 44.868 48.219 35.895 1.00 108.79 183 ASN B CA 1
ATOM 3369 C C . ASN C 1 183 ? 45.384 48.768 34.565 1.00 102.10 183 ASN B C 1
ATOM 3370 O O . ASN C 1 183 ? 45.039 49.876 34.189 1.00 109.53 183 ASN B O 1
ATOM 3375 N N . SER C 1 184 ? 46.194 47.970 33.861 1.00 100.46 184 SER B N 1
ATOM 3376 C CA . SER C 1 184 ? 46.716 48.317 32.547 1.00 94.50 184 SER B CA 1
ATOM 3377 C C . SER C 1 184 ? 46.191 47.327 31.509 1.00 84.27 184 SER B C 1
ATOM 3378 O O . SER C 1 184 ? 46.905 46.398 31.145 1.00 87.23 184 SER B O 1
ATOM 3381 N N . PRO C 1 185 ? 44.956 47.492 30.989 1.00 84.27 185 PRO B N 1
ATOM 3382 C CA . PRO C 1 185 ? 44.384 46.521 30.053 1.00 87.02 185 PRO B CA 1
ATOM 3383 C C . PRO C 1 185 ? 45.149 46.356 28.740 1.00 93.50 185 PRO B C 1
ATOM 3384 O O . PRO C 1 185 ? 45.146 45.266 28.176 1.00 92.16 185 PRO B O 1
ATOM 3388 N N . GLU C 1 186 ? 45.796 47.424 28.261 1.00 95.07 186 GLU B N 1
ATOM 3389 C CA . GLU C 1 186 ? 46.483 47.378 26.977 1.00 92.19 186 GLU B CA 1
ATOM 3390 C C . GLU C 1 186 ? 47.697 46.458 27.083 1.00 92.74 186 GLU B C 1
ATOM 3391 O O . GLU C 1 186 ? 47.925 45.661 26.184 1.00 84.37 186 GLU B O 1
ATOM 3393 N N . LYS C 1 187 ? 48.459 46.557 28.180 1.00 86.29 187 LYS B N 1
ATOM 3394 C CA . LYS C 1 187 ? 49.619 45.700 28.399 1.00 88.47 187 LYS B CA 1
ATOM 3395 C C . LYS C 1 187 ? 49.155 44.259 28.612 1.00 96.74 187 LYS B C 1
ATOM 3396 O O . LYS C 1 187 ? 49.802 43.317 28.151 1.00 91.66 187 LYS B O 1
ATOM 3401 N N . ALA C 1 188 ? 48.022 44.104 29.307 1.00 95.39 188 ALA B N 1
ATOM 3402 C CA . ALA C 1 188 ? 47.463 42.793 29.589 1.00 91.48 188 ALA B CA 1
ATOM 3403 C C . ALA C 1 188 ? 47.079 42.105 28.281 1.00 92.22 188 ALA B C 1
ATOM 3404 O O . ALA C 1 188 ? 47.456 40.964 28.049 1.00 93.32 188 ALA B O 1
ATOM 3406 N N . CYS C 1 189 ? 46.345 42.817 27.422 1.00 90.71 189 CYS B N 1
ATOM 3407 C CA . CYS C 1 189 ? 45.916 42.273 26.142 1.00 92.06 189 CYS B CA 1
ATOM 3408 C C . CYS C 1 189 ? 47.123 41.907 25.281 1.00 93.55 189 CYS B C 1
ATOM 3409 O O . CYS C 1 189 ? 47.144 40.847 24.671 1.00 89.86 189 CYS B O 1
ATOM 3412 N N . SER C 1 190 ? 48.134 42.779 25.245 1.00 97.59 190 SER B N 1
ATOM 3413 C CA A SER C 1 190 ? 49.280 42.624 24.361 0.61 91.43 190 SER B CA 1
ATOM 3414 C CA B SER C 1 190 ? 49.277 42.623 24.358 0.39 93.01 190 SER B CA 1
ATOM 3415 C C . SER C 1 190 ? 50.090 41.391 24.748 1.00 87.01 190 SER B C 1
ATOM 3416 O O . SER C 1 190 ? 50.571 40.659 23.888 1.00 90.25 190 SER B O 1
ATOM 3421 N N . LEU C 1 191 ? 50.248 41.176 26.052 1.00 88.61 191 LEU B N 1
ATOM 3422 C CA . LEU C 1 191 ? 51.004 40.034 26.545 1.00 90.80 191 LEU B CA 1
ATOM 3423 C C . LEU C 1 191 ? 50.272 38.743 26.177 1.00 94.04 191 LEU B C 1
ATOM 3424 O O . LEU C 1 191 ? 50.869 37.824 25.628 1.00 104.54 191 LEU B O 1
ATOM 3429 N N . ALA C 1 192 ? 48.970 38.695 26.473 1.00 78.86 192 ALA B N 1
ATOM 3430 C CA . ALA C 1 192 ? 48.150 37.528 26.216 1.00 81.17 192 ALA B CA 1
ATOM 3431 C C . ALA C 1 192 ? 48.112 37.224 24.724 1.00 80.57 192 ALA B C 1
ATOM 3432 O O . ALA C 1 192 ? 48.268 36.072 24.339 1.00 79.82 192 ALA B O 1
ATOM 3434 N N . LYS C 1 193 ? 47.914 38.263 23.904 1.00 88.10 193 LYS B N 1
ATOM 3435 C CA . LYS C 1 193 ? 47.832 38.120 22.456 1.00 86.09 193 LYS B CA 1
ATOM 3436 C C . LYS C 1 193 ? 49.150 37.573 21.916 1.00 85.82 193 LYS B C 1
ATOM 3437 O O . LYS C 1 193 ? 49.149 36.644 21.114 1.00 81.30 193 LYS B O 1
ATOM 3440 N N . THR C 1 194 ? 50.267 38.136 22.380 1.00 82.45 194 THR B N 1
ATOM 3441 C CA . THR C 1 194 ? 51.582 37.711 21.932 1.00 86.50 194 THR B CA 1
ATOM 3442 C C . THR C 1 194 ? 51.809 36.241 22.270 1.00 83.46 194 THR B C 1
ATOM 3443 O O . THR C 1 194 ? 52.229 35.478 21.407 1.00 90.99 194 THR B O 1
ATOM 3447 N N . ALA C 1 195 ? 51.539 35.858 23.522 1.00 79.03 195 ALA B N 1
ATOM 3448 C CA . ALA C 1 195 ? 51.766 34.495 23.981 1.00 77.87 195 ALA B CA 1
ATOM 3449 C C . ALA C 1 195 ? 50.945 33.519 23.143 1.00 82.35 195 ALA B C 1
ATOM 3450 O O . ALA C 1 195 ? 51.465 32.486 22.712 1.00 82.27 195 ALA B O 1
ATOM 3452 N N . PHE C 1 196 ? 49.673 33.871 22.907 1.00 78.92 196 PHE B N 1
ATOM 3453 C CA . PHE C 1 196 ? 48.808 33.074 22.053 1.00 87.71 196 PHE B CA 1
ATOM 3454 C C . PHE C 1 196 ? 49.417 32.980 20.655 1.00 96.32 196 PHE B C 1
ATOM 3455 O O . PHE C 1 196 ? 49.678 31.875 20.170 1.00 104.38 196 PHE B O 1
ATOM 3463 N N . ASP C 1 197 ? 49.667 34.146 20.031 1.00 98.28 197 ASP B N 1
ATOM 3464 C CA . ASP C 1 197 ? 50.111 34.217 18.645 1.00 93.20 197 ASP B CA 1
ATOM 3465 C C . ASP C 1 197 ? 51.403 33.415 18.457 1.00 83.71 197 ASP B C 1
ATOM 3466 O O . ASP C 1 197 ? 51.552 32.699 17.470 1.00 90.93 197 ASP B O 1
ATOM 3471 N N . GLU C 1 198 ? 52.330 33.521 19.410 1.00 75.74 198 GLU B N 1
ATOM 3472 C CA . GLU C 1 198 ? 53.592 32.797 19.342 1.00 82.42 198 GLU B CA 1
ATOM 3473 C C . GLU C 1 198 ? 53.358 31.292 19.428 1.00 87.21 198 GLU B C 1
ATOM 3474 O O . GLU C 1 198 ? 54.145 30.522 18.893 1.00 84.72 198 GLU B O 1
ATOM 3480 N N . ALA C 1 199 ? 52.291 30.877 20.121 1.00 90.19 199 ALA B N 1
ATOM 3481 C CA . ALA C 1 199 ? 52.016 29.462 20.297 1.00 84.55 199 ALA B CA 1
ATOM 3482 C C . ALA C 1 199 ? 51.428 28.879 19.010 1.00 83.18 199 ALA B C 1
ATOM 3483 O O . ALA C 1 199 ? 51.871 27.817 18.583 1.00 75.05 199 ALA B O 1
ATOM 3485 N N . ILE C 1 200 ? 50.449 29.558 18.386 1.00 83.76 200 ILE B N 1
ATOM 3486 C CA . ILE C 1 200 ? 49.882 29.055 17.137 1.00 99.48 200 ILE B CA 1
ATOM 3487 C C . ILE C 1 200 ? 50.958 29.064 16.050 1.00 92.92 200 ILE B C 1
ATOM 3488 O O . ILE C 1 200 ? 50.969 28.199 15.183 1.00 87.68 200 ILE B O 1
ATOM 3493 N N . ALA C 1 201 ? 51.889 30.015 16.121 1.00 90.49 201 ALA B N 1
ATOM 3494 C CA . ALA C 1 201 ? 52.977 30.098 15.157 1.00 92.85 201 ALA B CA 1
ATOM 3495 C C . ALA C 1 201 ? 53.940 28.910 15.279 1.00 88.47 201 ALA B C 1
ATOM 3496 O O . ALA C 1 201 ? 54.623 28.583 14.318 1.00 94.12 201 ALA B O 1
ATOM 3498 N N . GLU C 1 202 ? 54.001 28.262 16.446 1.00 87.13 202 GLU B N 1
ATOM 3499 C CA . GLU C 1 202 ? 54.913 27.149 16.666 1.00 88.43 202 GLU B CA 1
ATOM 3500 C C . GLU C 1 202 ? 54.124 25.916 17.099 1.00 86.75 202 GLU B C 1
ATOM 3501 O O . GLU C 1 202 ? 54.539 25.178 17.999 1.00 95.48 202 GLU B O 1
ATOM 3507 N N . LEU C 1 203 ? 52.993 25.691 16.421 1.00 88.34 203 LEU B N 1
ATOM 3508 C CA . LEU C 1 203 ? 52.122 24.558 16.685 1.00 88.49 203 LEU B CA 1
ATOM 3509 C C . LEU C 1 203 ? 52.867 23.244 16.469 1.00 87.89 203 LEU B C 1
ATOM 3510 O O . LEU C 1 203 ? 52.524 22.218 17.050 1.00 89.36 203 LEU B O 1
ATOM 3515 N N . ASP C 1 204 ? 53.904 23.307 15.622 1.00 98.44 204 ASP B N 1
ATOM 3516 C CA . ASP C 1 204 ? 54.861 22.254 15.327 1.00 100.32 204 ASP B CA 1
ATOM 3517 C C . ASP C 1 204 ? 55.424 21.620 16.609 1.00 97.09 204 ASP B C 1
ATOM 3518 O O . ASP C 1 204 ? 55.828 20.454 16.605 1.00 92.67 204 ASP B O 1
ATOM 3523 N N . THR C 1 205 ? 55.400 22.381 17.713 1.00 97.57 205 THR B N 1
ATOM 3524 C CA . THR C 1 205 ? 56.168 22.031 18.898 1.00 89.64 205 THR B CA 1
ATOM 3525 C C . THR C 1 205 ? 55.330 21.277 19.926 1.00 87.98 205 THR B C 1
ATOM 3526 O O . THR C 1 205 ? 55.889 20.753 20.879 1.00 90.39 205 THR B O 1
ATOM 3530 N N . LEU C 1 206 ? 54.006 21.207 19.730 1.00 92.18 206 LEU B N 1
ATOM 3531 C CA . LEU C 1 206 ? 53.129 20.527 20.675 1.00 93.88 206 LEU B CA 1
ATOM 3532 C C . LEU C 1 206 ? 53.543 19.056 20.753 1.00 89.91 206 LEU B C 1
ATOM 3533 O O . LEU C 1 206 ? 53.915 18.476 19.741 1.00 94.77 206 LEU B O 1
ATOM 3535 N N . SER C 1 207 ? 53.500 18.466 21.955 1.00 89.31 207 SER B N 1
ATOM 3536 C CA . SER C 1 207 ? 54.078 17.148 22.200 1.00 88.22 207 SER B CA 1
ATOM 3537 C C . SER C 1 207 ? 53.009 16.207 22.741 1.00 88.79 207 SER B C 1
ATOM 3538 O O . SER C 1 207 ? 51.994 16.670 23.231 1.00 86.37 207 SER B O 1
ATOM 3541 N N . GLU C 1 208 ? 53.264 14.891 22.686 1.00 88.80 208 GLU B N 1
ATOM 3542 C CA . GLU C 1 208 ? 52.379 13.866 23.219 1.00 90.68 208 GLU B CA 1
ATOM 3543 C C . GLU C 1 208 ? 51.953 14.187 24.643 1.00 89.08 208 GLU B C 1
ATOM 3544 O O . GLU C 1 208 ? 50.792 14.048 25.024 1.00 92.20 208 GLU B O 1
ATOM 3550 N N . GLU C 1 209 ? 52.949 14.592 25.429 1.00 98.67 209 GLU B N 1
ATOM 3551 C CA . GLU C 1 209 ? 52.793 14.702 26.869 1.00 98.41 209 GLU B CA 1
ATOM 3552 C C . GLU C 1 209 ? 51.940 15.919 27.227 1.00 78.39 209 GLU B C 1
ATOM 3553 O O . GLU C 1 209 ? 51.323 15.914 28.273 1.00 76.32 209 GLU B O 1
ATOM 3559 N N . SER C 1 210 ? 51.882 16.928 26.345 1.00 77.56 210 SER B N 1
ATOM 3560 C CA . SER C 1 210 ? 51.525 18.290 26.728 1.00 76.29 210 SER B CA 1
ATOM 3561 C C . SER C 1 210 ? 50.437 18.909 25.852 1.00 70.51 210 SER B C 1
ATOM 3562 O O . SER C 1 210 ? 49.893 19.937 26.239 1.00 68.85 210 SER B O 1
ATOM 3565 N N . TYR C 1 211 ? 50.144 18.342 24.675 1.00 68.01 211 TYR B N 1
ATOM 3566 C CA . TYR C 1 211 ? 49.296 19.002 23.694 1.00 67.80 211 TYR B CA 1
ATOM 3567 C C . TYR C 1 211 ? 47.973 19.394 24.349 1.00 70.50 211 TYR B C 1
ATOM 3568 O O . TYR C 1 211 ? 47.432 20.440 24.024 1.00 71.98 211 TYR B O 1
ATOM 3577 N N . LYS C 1 212 ? 47.452 18.569 25.265 1.00 69.49 212 LYS B N 1
ATOM 3578 C CA . LYS C 1 212 ? 46.174 18.843 25.897 1.00 72.40 212 LYS B CA 1
ATOM 3579 C C . LYS C 1 212 ? 46.274 20.091 26.770 1.00 78.76 212 LYS B C 1
ATOM 3580 O O . LYS C 1 212 ? 45.440 20.987 26.653 1.00 73.18 212 LYS B O 1
ATOM 3586 N N . ASP C 1 213 ? 47.289 20.139 27.643 1.00 78.15 213 ASP B N 1
ATOM 3587 C CA . ASP C 1 213 ? 47.454 21.281 28.536 1.00 73.46 213 ASP B CA 1
ATOM 3588 C C . ASP C 1 213 ? 47.779 22.543 27.740 1.00 67.24 213 ASP B C 1
ATOM 3589 O O . ASP C 1 213 ? 47.265 23.610 28.046 1.00 64.15 213 ASP B O 1
ATOM 3594 N N . SER C 1 214 ? 48.586 22.410 26.688 1.00 69.09 214 SER B N 1
ATOM 3595 C CA . SER C 1 214 ? 48.942 23.548 25.854 1.00 66.91 214 SER B CA 1
ATOM 3596 C C . SER C 1 214 ? 47.693 24.194 25.263 1.00 67.67 214 SER B C 1
ATOM 3597 O O . SER C 1 214 ? 47.494 25.398 25.392 1.00 67.06 214 SER B O 1
ATOM 3600 N N . THR C 1 215 ? 46.850 23.389 24.614 1.00 78.07 215 THR B N 1
ATOM 3601 C CA . THR C 1 215 ? 45.731 23.912 23.849 1.00 80.02 215 THR B CA 1
ATOM 3602 C C . THR C 1 215 ? 44.668 24.437 24.802 1.00 79.60 215 THR B C 1
ATOM 3603 O O . THR C 1 215 ? 43.977 25.399 24.477 1.00 81.56 215 THR B O 1
ATOM 3607 N N . LEU C 1 216 ? 44.565 23.819 25.983 1.00 73.95 216 LEU B N 1
ATOM 3608 C CA . LEU C 1 216 ? 43.643 24.279 27.009 1.00 75.68 216 LEU B CA 1
ATOM 3609 C C . LEU C 1 216 ? 44.006 25.700 27.428 1.00 76.04 216 LEU B C 1
ATOM 3610 O O . LEU C 1 216 ? 43.148 26.587 27.422 1.00 82.55 216 LEU B O 1
ATOM 3615 N N . ILE C 1 217 ? 45.282 25.913 27.772 1.00 76.50 217 ILE B N 1
ATOM 3616 C CA . ILE C 1 217 ? 45.719 27.204 28.282 1.00 69.86 217 ILE B CA 1
ATOM 3617 C C . ILE C 1 217 ? 45.680 28.235 27.158 1.00 66.98 217 ILE B C 1
ATOM 3618 O O . ILE C 1 217 ? 45.369 29.395 27.404 1.00 75.07 217 ILE B O 1
ATOM 3623 N N . MET C 1 218 ? 45.951 27.807 25.923 1.00 71.09 218 MET B N 1
ATOM 3624 C CA . MET C 1 218 ? 45.833 28.691 24.773 1.00 79.85 218 MET B CA 1
ATOM 3625 C C . MET C 1 218 ? 44.408 29.231 24.674 1.00 77.08 218 MET B C 1
ATOM 3626 O O . MET C 1 218 ? 44.213 30.408 24.395 1.00 71.20 218 MET B O 1
ATOM 3631 N N . GLN C 1 219 ? 43.418 28.371 24.948 1.00 77.99 219 GLN B N 1
ATOM 3632 C CA . GLN C 1 219 ? 42.021 28.763 24.881 1.00 76.53 219 GLN B CA 1
ATOM 3633 C C . GLN C 1 219 ? 41.685 29.694 26.041 1.00 77.47 219 GLN B C 1
ATOM 3634 O O . GLN C 1 219 ? 40.917 30.632 25.863 1.00 85.01 219 GLN B O 1
ATOM 3640 N N . LEU C 1 220 ? 42.274 29.464 27.222 1.00 76.65 220 LEU B N 1
ATOM 3641 C CA . LEU C 1 220 ? 42.048 30.369 28.343 1.00 74.44 220 LEU B CA 1
ATOM 3642 C C . LEU C 1 220 ? 42.553 31.771 28.004 1.00 73.76 220 LEU B C 1
ATOM 3643 O O . LEU C 1 220 ? 41.906 32.749 28.365 1.00 83.14 220 LEU B O 1
ATOM 3648 N N . LEU C 1 221 ? 43.712 31.868 27.337 1.00 70.33 221 LEU B N 1
ATOM 3649 C CA . LEU C 1 221 ? 44.231 33.156 26.899 1.00 75.01 221 LEU B CA 1
ATOM 3650 C C . LEU C 1 221 ? 43.219 33.855 25.988 1.00 74.32 221 LEU B C 1
ATOM 3651 O O . LEU C 1 221 ? 42.912 35.026 26.202 1.00 80.42 221 LEU B O 1
ATOM 3656 N N . ARG C 1 222 ? 42.689 33.127 24.994 1.00 69.59 222 ARG B N 1
ATOM 3657 C CA . ARG C 1 222 ? 41.719 33.695 24.070 1.00 81.56 222 ARG B CA 1
ATOM 3658 C C . ARG C 1 222 ? 40.465 34.135 24.834 1.00 90.13 222 ARG B C 1
ATOM 3659 O O . ARG C 1 222 ? 39.934 35.213 24.583 1.00 95.68 222 ARG B O 1
ATOM 3664 N N . ASP C 1 223 ? 39.993 33.302 25.766 1.00 89.40 223 ASP B N 1
ATOM 3665 C CA . ASP C 1 223 ? 38.799 33.614 26.539 1.00 87.86 223 ASP B CA 1
ATOM 3666 C C . ASP C 1 223 ? 38.974 34.960 27.232 1.00 83.99 223 ASP B C 1
ATOM 3667 O O . ASP C 1 223 ? 38.081 35.799 27.168 1.00 84.09 223 ASP B O 1
ATOM 3672 N N . ASN C 1 224 ? 40.139 35.162 27.860 1.00 81.57 224 ASN B N 1
ATOM 3673 C CA . ASN C 1 224 ? 40.432 36.399 28.567 1.00 75.63 224 ASN B CA 1
ATOM 3674 C C . ASN C 1 224 ? 40.486 37.566 27.583 1.00 76.39 224 ASN B C 1
ATOM 3675 O O . ASN C 1 224 ? 39.974 38.636 27.876 1.00 81.72 224 ASN B O 1
ATOM 3680 N N . LEU C 1 225 ? 41.110 37.367 26.422 1.00 84.00 225 LEU B N 1
ATOM 3681 C CA . LEU C 1 225 ? 41.197 38.415 25.415 1.00 88.98 225 LEU B CA 1
ATOM 3682 C C . LEU C 1 225 ? 39.804 38.804 24.927 1.00 91.18 225 LEU B C 1
ATOM 3683 O O . LEU C 1 225 ? 39.510 39.986 24.767 1.00 107.10 225 LEU B O 1
ATOM 3688 N N . THR C 1 226 ? 38.961 37.798 24.677 1.00 87.07 226 THR B N 1
ATOM 3689 C CA . THR C 1 226 ? 37.604 38.023 24.212 1.00 89.73 226 THR B CA 1
ATOM 3690 C C . THR C 1 226 ? 36.843 38.842 25.253 1.00 91.24 226 THR B C 1
ATOM 3691 O O . THR C 1 226 ? 36.243 39.859 24.914 1.00 99.02 226 THR B O 1
ATOM 3695 N N . LEU C 1 227 ? 36.901 38.411 26.520 1.00 86.83 227 LEU B N 1
ATOM 3696 C CA . LEU C 1 227 ? 36.259 39.123 27.617 1.00 89.07 227 LEU B CA 1
ATOM 3697 C C . LEU C 1 227 ? 36.749 40.571 27.680 1.00 94.34 227 LEU B C 1
ATOM 3698 O O . LEU C 1 227 ? 35.949 41.474 27.910 1.00 107.57 227 LEU B O 1
ATOM 3703 N N . TRP C 1 228 ? 38.053 40.783 27.460 1.00 92.49 228 TRP B N 1
ATOM 3704 C CA . TRP C 1 228 ? 38.693 42.069 27.698 1.00 93.91 228 TRP B CA 1
ATOM 3705 C C . TRP C 1 228 ? 38.504 43.030 26.522 1.00 101.82 228 TRP B C 1
ATOM 3706 O O . TRP C 1 228 ? 38.587 44.238 26.720 1.00 99.73 228 TRP B O 1
ATOM 3717 N N . THR C 1 229 ? 38.299 42.510 25.303 1.00 106.30 229 THR B N 1
ATOM 3718 C CA . THR C 1 229 ? 38.124 43.360 24.134 1.00 118.06 229 THR B CA 1
ATOM 3719 C C . THR C 1 229 ? 36.634 43.503 23.805 1.00 122.48 229 THR B C 1
ATOM 3720 O O . THR C 1 229 ? 36.290 44.024 22.742 1.00 123.92 229 THR B O 1
ATOM 3724 N N . SER C 1 230 ? 35.757 43.066 24.724 1.00 117.40 230 SER B N 1
ATOM 3725 C CA . SER C 1 230 ? 34.345 43.424 24.672 0.76 124.99 230 SER B CA 1
ATOM 3726 C C . SER C 1 230 ? 34.064 44.577 25.646 1.00 126.80 230 SER B C 1
ATOM 3727 O O . SER C 1 230 ? 34.136 45.723 25.187 1.00 128.04 230 SER B O 1
ATOM 3730 N N . MET D 1 1 ? -9.146 4.075 11.910 1.00 137.47 1 MET E N 1
ATOM 3731 C CA . MET D 1 1 ? -8.661 4.272 13.303 1.00 134.58 1 MET E CA 1
ATOM 3732 C C . MET D 1 1 ? -9.807 4.804 14.173 1.00 127.07 1 MET E C 1
ATOM 3733 O O . MET D 1 1 ? -10.378 5.848 13.870 1.00 115.97 1 MET E O 1
ATOM 3735 N N . ASP D 1 2 ? -10.150 4.070 15.247 1.00 124.07 2 ASP E N 1
ATOM 3736 C CA . ASP D 1 2 ? -11.183 4.480 16.194 1.00 118.08 2 ASP E CA 1
ATOM 3737 C C . ASP D 1 2 ? -10.554 5.355 17.281 1.00 118.84 2 ASP E C 1
ATOM 3738 O O . ASP D 1 2 ? -9.342 5.428 17.385 1.00 118.22 2 ASP E O 1
ATOM 3743 N N . LYS D 1 3 ? -11.396 6.009 18.091 1.00 114.62 3 LYS E N 1
ATOM 3744 C CA . LYS D 1 3 ? -10.948 6.995 19.064 1.00 104.02 3 LYS E CA 1
ATOM 3745 C C . LYS D 1 3 ? -9.802 6.416 19.899 1.00 100.17 3 LYS E C 1
ATOM 3746 O O . LYS D 1 3 ? -8.837 7.121 20.193 1.00 104.69 3 LYS E O 1
ATOM 3752 N N . ASN D 1 4 ? -9.894 5.129 20.261 1.00 84.14 4 ASN E N 1
ATOM 3753 C CA . ASN D 1 4 ? -8.873 4.502 21.093 1.00 91.86 4 ASN E CA 1
ATOM 3754 C C . ASN D 1 4 ? -7.545 4.367 20.345 1.00 93.44 4 ASN E C 1
ATOM 3755 O O . ASN D 1 4 ? -6.478 4.551 20.941 1.00 77.64 4 ASN E O 1
ATOM 3760 N N . GLU D 1 5 ? -7.618 4.032 19.047 1.00 92.54 5 GLU E N 1
ATOM 3761 C CA . GLU D 1 5 ? -6.429 3.941 18.207 1.00 84.25 5 GLU E CA 1
ATOM 3762 C C . GLU D 1 5 ? -5.738 5.312 18.134 1.00 84.91 5 GLU E C 1
ATOM 3763 O O . GLU D 1 5 ? -4.536 5.436 18.388 1.00 87.74 5 GLU E O 1
ATOM 3766 N N . LEU D 1 6 ? -6.517 6.353 17.817 1.00 79.79 6 LEU E N 1
ATOM 3767 C CA . LEU D 1 6 ? -5.992 7.703 17.670 1.00 77.39 6 LEU E CA 1
ATOM 3768 C C . LEU D 1 6 ? -5.281 8.159 18.947 1.00 75.68 6 LEU E C 1
ATOM 3769 O O . LEU D 1 6 ? -4.212 8.775 18.874 1.00 80.53 6 LEU E O 1
ATOM 3774 N N . VAL D 1 7 ? -5.870 7.870 20.116 1.00 75.82 7 VAL E N 1
ATOM 3775 C CA . VAL D 1 7 ? -5.266 8.307 21.365 1.00 76.11 7 VAL E CA 1
ATOM 3776 C C . VAL D 1 7 ? -3.963 7.538 21.607 1.00 73.15 7 VAL E C 1
ATOM 3777 O O . VAL D 1 7 ? -3.000 8.108 22.123 1.00 78.64 7 VAL E O 1
ATOM 3781 N N . GLN D 1 8 ? -3.931 6.258 21.227 1.00 72.98 8 GLN E N 1
ATOM 3782 C CA . GLN D 1 8 ? -2.718 5.463 21.357 1.00 79.00 8 GLN E CA 1
ATOM 3783 C C . GLN D 1 8 ? -1.625 6.079 20.477 1.00 76.29 8 GLN E C 1
ATOM 3784 O O . GLN D 1 8 ? -0.479 6.222 20.918 1.00 74.80 8 GLN E O 1
ATOM 3787 N N . LYS D 1 9 ? -2.011 6.477 19.249 1.00 82.97 9 LYS E N 1
ATOM 3788 C CA . LYS D 1 9 ? -1.090 7.039 18.266 1.00 82.13 9 LYS E CA 1
ATOM 3789 C C . LYS D 1 9 ? -0.570 8.402 18.748 1.00 80.31 9 LYS E C 1
ATOM 3790 O O . LYS D 1 9 ? 0.616 8.698 18.625 1.00 81.04 9 LYS E O 1
ATOM 3793 N N . ALA D 1 10 ? -1.466 9.228 19.300 1.00 79.69 10 ALA E N 1
ATOM 3794 C CA . ALA D 1 10 ? -1.084 10.522 19.842 1.00 80.32 10 ALA E CA 1
ATOM 3795 C C . ALA D 1 10 ? -0.039 10.361 20.950 1.00 78.64 10 ALA E C 1
ATOM 3796 O O . ALA D 1 10 ? 0.876 11.177 21.078 1.00 82.31 10 ALA E O 1
ATOM 3798 N N . LYS D 1 11 ? -0.180 9.298 21.745 1.00 78.72 11 LYS E N 1
ATOM 3799 C CA . LYS D 1 11 ? 0.750 9.042 22.833 1.00 80.59 11 LYS E CA 1
ATOM 3800 C C . LYS D 1 11 ? 2.111 8.598 22.294 1.00 81.97 11 LYS E C 1
ATOM 3801 O O . LYS D 1 11 ? 3.139 8.952 22.868 1.00 86.52 11 LYS E O 1
ATOM 3807 N N . LEU D 1 12 ? 2.113 7.810 21.211 1.00 72.13 12 LEU E N 1
ATOM 3808 C CA . LEU D 1 12 ? 3.346 7.451 20.532 1.00 80.45 12 LEU E CA 1
ATOM 3809 C C . LEU D 1 12 ? 4.050 8.699 19.996 1.00 80.04 12 LEU E C 1
ATOM 3810 O O . LEU D 1 12 ? 5.240 8.900 20.240 1.00 75.86 12 LEU E O 1
ATOM 3815 N N . ALA D 1 13 ? 3.297 9.515 19.252 1.00 73.22 13 ALA E N 1
ATOM 3816 C CA . ALA D 1 13 ? 3.808 10.747 18.681 1.00 70.62 13 ALA E CA 1
ATOM 3817 C C . ALA D 1 13 ? 4.464 11.609 19.761 1.00 67.84 13 ALA E C 1
ATOM 3818 O O . ALA D 1 13 ? 5.534 12.176 19.526 1.00 72.83 13 ALA E O 1
ATOM 3820 N N . GLU D 1 14 ? 3.835 11.673 20.943 1.00 65.38 14 GLU E N 1
ATOM 3821 C CA . GLU D 1 14 ? 4.346 12.487 22.035 1.00 70.66 14 GLU E CA 1
ATOM 3822 C C . GLU D 1 14 ? 5.709 11.952 22.476 1.00 72.91 14 GLU E C 1
ATOM 3823 O O . GLU D 1 14 ? 6.645 12.727 22.677 1.00 69.22 14 GLU E O 1
ATOM 3829 N N . GLN D 1 15 ? 5.801 10.622 22.615 1.00 69.90 15 GLN E N 1
ATOM 3830 C CA . GLN D 1 15 ? 7.032 9.946 22.984 1.00 77.64 15 GLN E CA 1
ATOM 3831 C C . GLN D 1 15 ? 8.132 10.274 21.981 1.00 77.06 15 GLN E C 1
ATOM 3832 O O . GLN D 1 15 ? 9.286 10.459 22.362 1.00 81.21 15 GLN E O 1
ATOM 3838 N N . ALA D 1 16 ? 7.746 10.341 20.701 1.00 70.66 16 ALA E N 1
ATOM 3839 C CA . ALA D 1 16 ? 8.691 10.531 19.616 1.00 66.98 16 ALA E CA 1
ATOM 3840 C C . ALA D 1 16 ? 8.944 12.014 19.329 1.00 69.22 16 ALA E C 1
ATOM 3841 O O . ALA D 1 16 ? 9.640 12.343 18.370 1.00 66.39 16 ALA E O 1
ATOM 3843 N N . GLU D 1 17 ? 8.368 12.911 20.137 1.00 75.52 17 GLU E N 1
ATOM 3844 C CA . GLU D 1 17 ? 8.547 14.347 19.958 1.00 78.97 17 GLU E CA 1
ATOM 3845 C C . GLU D 1 17 ? 8.121 14.761 18.548 1.00 70.37 17 GLU E C 1
ATOM 3846 O O . GLU D 1 17 ? 8.743 15.619 17.946 1.00 75.73 17 GLU E O 1
ATOM 3852 N N . ARG D 1 18 ? 7.036 14.161 18.050 1.00 68.94 18 ARG E N 1
ATOM 3853 C CA . ARG D 1 18 ? 6.481 14.491 16.749 1.00 69.34 18 ARG E CA 1
ATOM 3854 C C . ARG D 1 18 ? 5.102 15.119 16.944 1.00 72.02 18 ARG E C 1
ATOM 3855 O O . ARG D 1 18 ? 4.081 14.488 16.710 1.00 83.37 18 ARG E O 1
ATOM 3863 N N . TYR D 1 19 ? 5.101 16.392 17.338 1.00 72.19 19 TYR E N 1
ATOM 3864 C CA . TYR D 1 19 ? 3.917 17.063 17.843 1.00 78.48 19 TYR E CA 1
ATOM 3865 C C . TYR D 1 19 ? 2.908 17.378 16.735 1.00 84.58 19 TYR E C 1
ATOM 3866 O O . TYR D 1 19 ? 1.722 17.532 17.035 1.00 77.23 19 TYR E O 1
ATOM 3875 N N . ASP D 1 20 ? 3.356 17.479 15.475 1.00 79.32 20 ASP E N 1
ATOM 3876 C CA . ASP D 1 20 ? 2.430 17.755 14.383 1.00 78.88 20 ASP E CA 1
ATOM 3877 C C . ASP D 1 20 ? 1.514 16.542 14.216 1.00 76.88 20 ASP E C 1
ATOM 3878 O O . ASP D 1 20 ? 0.298 16.695 14.109 1.00 84.94 20 ASP E O 1
ATOM 3883 N N . ASP D 1 21 ? 2.103 15.339 14.243 1.00 74.29 21 ASP E N 1
ATOM 3884 C CA . ASP D 1 21 ? 1.346 14.097 14.271 1.00 74.81 21 ASP E CA 1
ATOM 3885 C C . ASP D 1 21 ? 0.408 14.068 15.481 1.00 78.63 21 ASP E C 1
ATOM 3886 O O . ASP D 1 21 ? -0.746 13.678 15.368 1.00 83.95 21 ASP E O 1
ATOM 3891 N N . MET D 1 22 ? 0.938 14.445 16.648 1.00 75.68 22 MET E N 1
ATOM 3892 C CA . MET D 1 22 ? 0.200 14.380 17.899 1.00 71.38 22 MET E CA 1
ATOM 3893 C C . MET D 1 22 ? -1.034 15.265 17.782 1.00 69.26 22 MET E C 1
ATOM 3894 O O . MET D 1 22 ? -2.142 14.833 18.091 1.00 71.88 22 MET E O 1
ATOM 3899 N N . ALA D 1 23 ? -0.838 16.490 17.290 1.00 67.84 23 ALA E N 1
ATOM 3900 C CA . ALA D 1 23 ? -1.929 17.426 17.085 1.00 65.63 23 ALA E CA 1
ATOM 3901 C C . ALA D 1 23 ? -2.967 16.829 16.141 1.00 74.10 23 ALA E C 1
ATOM 3902 O O . ALA D 1 23 ? -4.165 16.904 16.419 1.00 75.16 23 ALA E O 1
ATOM 3904 N N . ALA D 1 24 ? -2.495 16.234 15.037 1.00 77.76 24 ALA E N 1
ATOM 3905 C CA . ALA D 1 24 ? -3.379 15.727 13.996 1.00 80.02 24 ALA E CA 1
ATOM 3906 C C . ALA D 1 24 ? -4.312 14.661 14.566 1.00 77.00 24 ALA E C 1
ATOM 3907 O O . ALA D 1 24 ? -5.511 14.689 14.317 1.00 79.09 24 ALA E O 1
ATOM 3909 N N . CYS D 1 25 ? -3.741 13.728 15.333 1.00 71.34 25 CYS E N 1
ATOM 3910 C CA . CYS D 1 25 ? -4.515 12.695 15.996 1.00 73.19 25 CYS E CA 1
ATOM 3911 C C . CYS D 1 25 ? -5.591 13.289 16.906 1.00 74.13 25 CYS E C 1
ATOM 3912 O O . CYS D 1 25 ? -6.759 12.902 16.807 1.00 77.27 25 CYS E O 1
ATOM 3915 N N . MET D 1 26 ? -5.203 14.226 17.784 1.00 76.82 26 MET E N 1
ATOM 3916 C CA . MET D 1 26 ? -6.122 14.737 18.794 1.00 86.57 26 MET E CA 1
ATOM 3917 C C . MET D 1 26 ? -7.178 15.645 18.150 1.00 86.72 26 MET E C 1
ATOM 3918 O O . MET D 1 26 ? -8.264 15.821 18.703 1.00 84.43 26 MET E O 1
ATOM 3923 N N . LYS D 1 27 ? -6.857 16.211 16.978 1.00 86.69 27 LYS E N 1
ATOM 3924 C CA . LYS D 1 27 ? -7.819 16.999 16.225 1.00 82.48 27 LYS E CA 1
ATOM 3925 C C . LYS D 1 27 ? -8.929 16.101 15.682 1.00 81.16 27 LYS E C 1
ATOM 3926 O O . LYS D 1 27 ? -10.096 16.497 15.685 1.00 77.93 27 LYS E O 1
ATOM 3932 N N . SER D 1 28 ? -8.549 14.901 15.216 1.00 78.75 28 SER E N 1
ATOM 3933 C CA . SER D 1 28 ? -9.508 13.937 14.708 1.00 85.63 28 SER E CA 1
ATOM 3934 C C . SER D 1 28 ? -10.448 13.481 15.820 1.00 90.83 28 SER E C 1
ATOM 3935 O O . SER D 1 28 ? -11.662 13.418 15.619 1.00 102.34 28 SER E O 1
ATOM 3938 N N . VAL D 1 29 ? -9.873 13.154 16.984 1.00 84.42 29 VAL E N 1
ATOM 3939 C CA . VAL D 1 29 ? -10.662 12.788 18.146 1.00 82.99 29 VAL E CA 1
ATOM 3940 C C . VAL D 1 29 ? -11.679 13.900 18.408 1.00 81.95 29 VAL E C 1
ATOM 3941 O O . VAL D 1 29 ? -12.865 13.639 18.557 1.00 81.99 29 VAL E O 1
ATOM 3945 N N . THR D 1 30 ? -11.203 15.145 18.443 1.00 76.42 30 THR E N 1
ATOM 3946 C CA . THR D 1 30 ? -12.060 16.264 18.787 1.00 77.28 30 THR E CA 1
ATOM 3947 C C . THR D 1 30 ? -13.189 16.386 17.765 1.00 86.94 30 THR E C 1
ATOM 3948 O O . THR D 1 30 ? -14.317 16.725 18.124 1.00 94.56 30 THR E O 1
ATOM 3952 N N . GLU D 1 31 ? -12.879 16.096 16.497 1.00 88.08 31 GLU E N 1
ATOM 3953 C CA . GLU D 1 31 ? -13.827 16.250 15.399 1.00 89.17 31 GLU E CA 1
ATOM 3954 C C . GLU D 1 31 ? -14.920 15.173 15.420 1.00 84.16 31 GLU E C 1
ATOM 3955 O O . GLU D 1 31 ? -15.941 15.316 14.760 1.00 88.32 31 GLU E O 1
ATOM 3961 N N . GLN D 1 32 ? -14.718 14.102 16.188 1.00 80.85 32 GLN E N 1
ATOM 3962 C CA . GLN D 1 32 ? -15.716 13.056 16.323 1.00 84.13 32 GLN E CA 1
ATOM 3963 C C . GLN D 1 32 ? -16.855 13.514 17.231 1.00 92.66 32 GLN E C 1
ATOM 3964 O O . GLN D 1 32 ? -17.749 12.724 17.542 1.00 98.14 32 GLN E O 1
ATOM 3970 N N . GLY D 1 33 ? -16.786 14.752 17.740 1.00 93.32 33 GLY E N 1
ATOM 3971 C CA . GLY D 1 33 ? -17.953 15.444 18.263 1.00 89.86 33 GLY E CA 1
ATOM 3972 C C . GLY D 1 33 ? -18.152 15.302 19.774 1.00 86.14 33 GLY E C 1
ATOM 3973 O O . GLY D 1 33 ? -18.797 16.151 20.371 1.00 82.50 33 GLY E O 1
ATOM 3974 N N . ALA D 1 34 ? -17.646 14.216 20.374 1.00 85.74 34 ALA E N 1
ATOM 3975 C CA . ALA D 1 34 ? -17.908 13.903 21.773 1.00 84.68 34 ALA E CA 1
ATOM 3976 C C . ALA D 1 34 ? -16.998 14.711 22.700 1.00 93.62 34 ALA E C 1
ATOM 3977 O O . ALA D 1 34 ? -15.859 15.013 22.356 1.00 96.87 34 ALA E O 1
ATOM 3979 N N . GLU D 1 35 ? -17.516 15.024 23.894 1.00 84.85 35 GLU E N 1
ATOM 3980 C CA . GLU D 1 35 ? -16.776 15.723 24.932 1.00 81.39 35 GLU E CA 1
ATOM 3981 C C . GLU D 1 35 ? -15.522 14.923 25.263 1.00 79.24 35 GLU E C 1
ATOM 3982 O O . GLU D 1 35 ? -15.563 13.698 25.341 1.00 78.69 35 GLU E O 1
ATOM 3988 N N . LEU D 1 36 ? -14.399 15.630 25.432 1.00 85.58 36 LEU E N 1
ATOM 3989 C CA . LEU D 1 36 ? -13.116 14.976 25.657 1.00 86.68 36 LEU E CA 1
ATOM 3990 C C . LEU D 1 36 ? -12.972 14.660 27.136 1.00 84.32 36 LEU E C 1
ATOM 3991 O O . LEU D 1 36 ? -13.397 15.451 27.977 1.00 80.67 36 LEU E O 1
ATOM 3996 N N . SER D 1 37 ? -12.340 13.512 27.417 1.00 80.89 37 SER E N 1
ATOM 3997 C CA . SER D 1 37 ? -11.917 13.170 28.765 1.00 76.82 37 SER E CA 1
ATOM 3998 C C . SER D 1 37 ? -10.762 14.079 29.174 1.00 77.35 37 SER E C 1
ATOM 3999 O O . SER D 1 37 ? -10.170 14.731 28.321 1.00 80.30 37 SER E O 1
ATOM 4002 N N . ASN D 1 38 ? -10.434 14.097 30.467 1.00 79.36 38 ASN E N 1
ATOM 4003 C CA . ASN D 1 38 ? -9.327 14.901 30.961 1.00 91.35 38 ASN E CA 1
ATOM 4004 C C . ASN D 1 38 ? -8.047 14.493 30.225 1.00 85.43 38 ASN E C 1
ATOM 4005 O O . ASN D 1 38 ? -7.285 15.349 29.789 1.00 81.02 38 ASN E O 1
ATOM 4010 N N . GLU D 1 39 ? -7.833 13.184 30.064 1.00 80.44 39 GLU E N 1
ATOM 4011 C CA . GLU D 1 39 ? -6.655 12.670 29.389 1.00 79.06 39 GLU E CA 1
ATOM 4012 C C . GLU D 1 39 ? -6.551 13.262 27.985 1.00 74.87 39 GLU E C 1
ATOM 4013 O O . GLU D 1 39 ? -5.521 13.813 27.623 1.00 78.77 39 GLU E O 1
ATOM 4019 N N . GLU D 1 40 ? -7.637 13.158 27.216 1.00 74.98 40 GLU E N 1
ATOM 4020 C CA . GLU D 1 40 ? -7.665 13.589 25.828 1.00 75.24 40 GLU E CA 1
ATOM 4021 C C . GLU D 1 40 ? -7.481 15.101 25.728 1.00 70.75 40 GLU E C 1
ATOM 4022 O O . GLU D 1 40 ? -6.804 15.592 24.833 1.00 71.92 40 GLU E O 1
ATOM 4028 N N . ARG D 1 41 ? -8.105 15.838 26.645 1.00 67.55 41 ARG E N 1
ATOM 4029 C CA . ARG D 1 41 ? -8.019 17.287 26.665 1.00 68.61 41 ARG E CA 1
ATOM 4030 C C . ARG D 1 41 ? -6.572 17.728 26.889 1.00 77.69 41 ARG E C 1
ATOM 4031 O O . ARG D 1 41 ? -6.094 18.672 26.254 1.00 89.32 41 ARG E O 1
ATOM 4039 N N . ASN D 1 42 ? -5.869 17.026 27.785 1.00 77.57 42 ASN E N 1
ATOM 4040 C CA . ASN D 1 42 ? -4.493 17.367 28.092 1.00 81.01 42 ASN E CA 1
ATOM 4041 C C . ASN D 1 42 ? -3.635 17.033 26.882 1.00 74.31 42 ASN E C 1
ATOM 4042 O O . ASN D 1 42 ? -2.790 17.844 26.504 1.00 72.62 42 ASN E O 1
ATOM 4047 N N . LEU D 1 43 ? -3.909 15.894 26.235 1.00 66.30 43 LEU E N 1
ATOM 4048 C CA . LEU D 1 43 ? -3.165 15.500 25.048 1.00 69.45 43 LEU E CA 1
ATOM 4049 C C . LEU D 1 43 ? -3.337 16.554 23.952 1.00 72.50 43 LEU E C 1
ATOM 4050 O O . LEU D 1 43 ? -2.365 16.933 23.301 1.00 75.32 43 LEU E O 1
ATOM 4055 N N . LEU D 1 44 ? -4.565 17.046 23.773 1.00 72.26 44 LEU E N 1
ATOM 4056 C CA . LEU D 1 44 ? -4.828 18.046 22.755 1.00 67.79 44 LEU E CA 1
ATOM 4057 C C . LEU D 1 44 ? -4.040 19.314 23.063 1.00 66.15 44 LEU E C 1
ATOM 4058 O O . LEU D 1 44 ? -3.369 19.849 22.179 1.00 62.00 44 LEU E O 1
ATOM 4063 N N . SER D 1 45 ? -4.134 19.786 24.315 1.00 64.66 45 SER E N 1
ATOM 4064 C CA . SER D 1 45 ? -3.507 21.047 24.674 1.00 67.67 45 SER E CA 1
ATOM 4065 C C . SER D 1 45 ? -1.979 20.948 24.561 1.00 71.03 45 SER E C 1
ATOM 4066 O O . SER D 1 45 ? -1.326 21.875 24.100 1.00 73.64 45 SER E O 1
ATOM 4069 N N . VAL D 1 46 ? -1.407 19.812 24.945 1.00 65.44 46 VAL E N 1
ATOM 4070 C CA . VAL D 1 46 ? 0.036 19.653 24.897 1.00 68.63 46 VAL E CA 1
ATOM 4071 C C . VAL D 1 46 ? 0.503 19.618 23.444 1.00 65.91 46 VAL E C 1
ATOM 4072 O O . VAL D 1 46 ? 1.464 20.287 23.078 1.00 67.34 46 VAL E O 1
ATOM 4076 N N . ALA D 1 47 ? -0.175 18.828 22.620 1.00 62.89 47 ALA E N 1
ATOM 4077 C CA . ALA D 1 47 ? 0.179 18.755 21.210 1.00 69.80 47 ALA E CA 1
ATOM 4078 C C . ALA D 1 47 ? 0.280 20.165 20.631 1.00 72.29 47 ALA E C 1
ATOM 4079 O O . ALA D 1 47 ? 1.297 20.524 20.032 1.00 64.24 47 ALA E O 1
ATOM 4081 N N . TYR D 1 48 ? -0.774 20.962 20.837 1.00 69.67 48 TYR E N 1
ATOM 4082 C CA . TYR D 1 48 ? -0.891 22.253 20.178 1.00 79.19 48 TYR E CA 1
ATOM 4083 C C . TYR D 1 48 ? 0.026 23.274 20.849 1.00 81.05 48 TYR E C 1
ATOM 4084 O O . TYR D 1 48 ? 0.563 24.127 20.155 1.00 92.99 48 TYR E O 1
ATOM 4093 N N . LYS D 1 49 ? 0.232 23.194 22.172 1.00 73.89 49 LYS E N 1
ATOM 4094 C CA . LYS D 1 49 ? 1.151 24.118 22.826 1.00 72.54 49 LYS E CA 1
ATOM 4095 C C . LYS D 1 49 ? 2.544 23.949 22.216 1.00 72.17 49 LYS E C 1
ATOM 4096 O O . LYS D 1 49 ? 3.223 24.938 21.960 1.00 65.42 49 LYS E O 1
ATOM 4099 N N . ASN D 1 50 ? 2.942 22.704 21.922 1.00 73.32 50 ASN E N 1
ATOM 4100 C CA . ASN D 1 50 ? 4.250 22.436 21.337 1.00 75.71 50 ASN E CA 1
ATOM 4101 C C . ASN D 1 50 ? 4.309 22.912 19.892 1.00 69.88 50 ASN E C 1
ATOM 4102 O O . ASN D 1 50 ? 5.289 23.510 19.480 1.00 75.29 50 ASN E O 1
ATOM 4107 N N . VAL D 1 51 ? 3.271 22.598 19.118 1.00 69.80 51 VAL E N 1
ATOM 4108 C CA . VAL D 1 51 ? 3.230 22.965 17.715 1.00 62.95 51 VAL E CA 1
ATOM 4109 C C . VAL D 1 51 ? 3.301 24.483 17.578 1.00 69.88 51 VAL E C 1
ATOM 4110 O O . VAL D 1 51 ? 4.123 24.980 16.822 1.00 72.05 51 VAL E O 1
ATOM 4114 N N . VAL D 1 52 ? 2.475 25.210 18.340 1.00 69.83 52 VAL E N 1
ATOM 4115 C CA . VAL D 1 52 ? 2.441 26.662 18.258 1.00 72.97 52 VAL E CA 1
ATOM 4116 C C . VAL D 1 52 ? 3.700 27.244 18.900 1.00 69.77 52 VAL E C 1
ATOM 4117 O O . VAL D 1 52 ? 4.191 28.286 18.473 1.00 73.82 52 VAL E O 1
ATOM 4121 N N . GLY D 1 53 ? 4.234 26.563 19.915 1.00 69.01 53 GLY E N 1
ATOM 4122 C CA . GLY D 1 53 ? 5.386 27.074 20.642 1.00 72.71 53 GLY E CA 1
ATOM 4123 C C . GLY D 1 53 ? 6.656 27.108 19.794 1.00 71.75 53 GLY E C 1
ATOM 4124 O O . GLY D 1 53 ? 7.507 27.968 19.982 1.00 63.58 53 GLY E O 1
ATOM 4125 N N . ALA D 1 54 ? 6.788 26.158 18.871 1.00 70.42 54 ALA E N 1
ATOM 4126 C CA . ALA D 1 54 ? 7.939 26.123 17.986 1.00 72.04 54 ALA E CA 1
ATOM 4127 C C . ALA D 1 54 ? 7.936 27.366 17.099 1.00 76.50 54 ALA E C 1
ATOM 4128 O O . ALA D 1 54 ? 8.979 27.993 16.929 1.00 83.58 54 ALA E O 1
ATOM 4130 N N . ARG D 1 55 ? 6.755 27.735 16.583 1.00 84.13 55 ARG E N 1
ATOM 4131 C CA . ARG D 1 55 ? 6.604 28.910 15.734 1.00 76.08 55 ARG E CA 1
ATOM 4132 C C . ARG D 1 55 ? 6.825 30.184 16.547 1.00 67.85 55 ARG E C 1
ATOM 4133 O O . ARG D 1 55 ? 7.546 31.080 16.116 1.00 84.13 55 ARG E O 1
ATOM 4141 N N . ARG D 1 56 ? 6.237 30.260 17.737 1.00 68.21 56 ARG E N 1
ATOM 4142 C CA . ARG D 1 56 ? 6.437 31.431 18.573 1.00 71.15 56 ARG E CA 1
ATOM 4143 C C . ARG D 1 56 ? 7.931 31.639 18.811 1.00 76.91 56 ARG E C 1
ATOM 4144 O O . ARG D 1 56 ? 8.422 32.758 18.737 1.00 87.43 56 ARG E O 1
ATOM 4152 N N . SER D 1 57 ? 8.656 30.559 19.106 1.00 73.60 57 SER E N 1
ATOM 4153 C CA . SER D 1 57 ? 10.064 30.657 19.447 1.00 70.73 57 SER E CA 1
ATOM 4154 C C . SER D 1 57 ? 10.865 31.123 18.233 1.00 76.79 57 SER E C 1
ATOM 4155 O O . SER D 1 57 ? 11.718 32.009 18.342 1.00 74.69 57 SER E O 1
ATOM 4158 N N . SER D 1 58 ? 10.585 30.506 17.082 1.00 66.26 58 SER E N 1
ATOM 4159 C CA . SER D 1 58 ? 11.216 30.876 15.829 1.00 68.30 58 SER E CA 1
ATOM 4160 C C . SER D 1 58 ? 10.971 32.351 15.536 1.00 80.68 58 SER E C 1
ATOM 4161 O O . SER D 1 58 ? 11.903 33.075 15.203 1.00 85.69 58 SER E O 1
ATOM 4164 N N . TRP D 1 59 ? 9.707 32.765 15.659 1.00 85.06 59 TRP E N 1
ATOM 4165 C CA . TRP D 1 59 ? 9.297 34.131 15.379 1.00 85.94 59 TRP E CA 1
ATOM 4166 C C . TRP D 1 59 ? 10.097 35.118 16.228 1.00 89.39 59 TRP E C 1
ATOM 4167 O O . TRP D 1 59 ? 10.577 36.114 15.711 1.00 95.78 59 TRP E O 1
ATOM 4178 N N . ARG D 1 60 ? 10.265 34.848 17.525 1.00 87.72 60 ARG E N 1
ATOM 4179 C CA . ARG D 1 60 ? 10.987 35.772 18.381 1.00 96.97 60 ARG E CA 1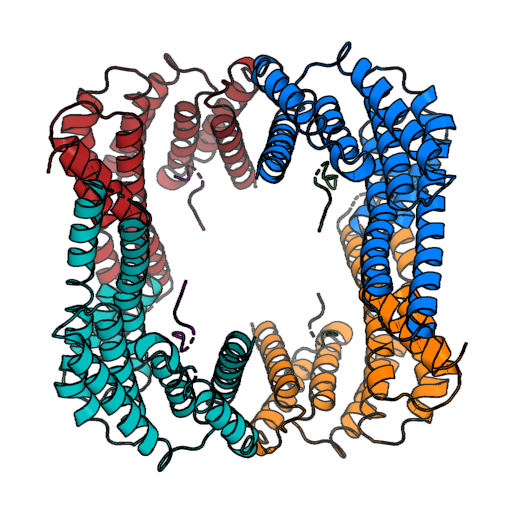
ATOM 4180 C C . ARG D 1 60 ? 12.426 35.895 17.895 1.00 97.14 60 ARG E C 1
ATOM 4181 O O . ARG D 1 60 ? 12.966 36.992 17.869 1.00 100.86 60 ARG E O 1
ATOM 4186 N N . VAL D 1 61 ? 13.035 34.771 17.506 1.00 96.55 61 VAL E N 1
ATOM 4187 C CA . VAL D 1 61 ? 14.433 34.755 17.104 1.00 92.46 61 VAL E CA 1
ATOM 4188 C C . VAL D 1 61 ? 14.595 35.547 15.812 1.00 90.05 61 VAL E C 1
ATOM 4189 O O . VAL D 1 61 ? 15.449 36.426 15.750 1.00 91.22 61 VAL E O 1
ATOM 4193 N N . VAL D 1 62 ? 13.779 35.236 14.795 1.00 74.72 62 VAL E N 1
ATOM 4194 C CA . VAL D 1 62 ? 13.859 35.917 13.515 1.00 83.84 62 VAL E CA 1
ATOM 4195 C C . VAL D 1 62 ? 13.525 37.393 13.725 1.00 91.78 62 VAL E C 1
ATOM 4196 O O . VAL D 1 62 ? 14.242 38.244 13.229 1.00 97.70 62 VAL E O 1
ATOM 4200 N N . SER D 1 63 ? 12.455 37.698 14.470 1.00 97.74 63 SER E N 1
ATOM 4201 C CA . SER D 1 63 ? 12.020 39.070 14.693 1.00 86.78 63 SER E CA 1
ATOM 4202 C C . SER D 1 63 ? 13.139 39.869 15.342 1.00 84.68 63 SER E C 1
ATOM 4203 O O . SER D 1 63 ? 13.371 41.001 14.966 1.00 103.17 63 SER E O 1
ATOM 4206 N N . SER D 1 64 ? 13.822 39.274 16.316 1.00 86.26 64 SER E N 1
ATOM 4207 C CA . SER D 1 64 ? 14.899 39.938 17.032 1.00 93.83 64 SER E CA 1
ATOM 4208 C C . SER D 1 64 ? 16.066 40.230 16.092 1.00 113.19 64 SER E C 1
ATOM 4209 O O . SER D 1 64 ? 16.690 41.278 16.196 1.00 125.06 64 SER E O 1
ATOM 4212 N N . ILE D 1 65 ? 16.364 39.290 15.190 1.00 115.80 65 ILE E N 1
ATOM 4213 C CA . ILE D 1 65 ? 17.417 39.458 14.198 1.00 116.11 65 ILE E CA 1
ATOM 4214 C C . ILE D 1 65 ? 17.016 40.559 13.214 1.00 125.71 65 ILE E C 1
ATOM 4215 O O . ILE D 1 65 ? 17.816 41.418 12.880 1.00 133.39 65 ILE E O 1
ATOM 4220 N N . GLU D 1 66 ? 15.770 40.499 12.737 1.00 128.32 66 GLU E N 1
ATOM 4221 C CA . GLU D 1 66 ? 15.219 41.429 11.761 1.00 124.67 66 GLU E CA 1
ATOM 4222 C C . GLU D 1 66 ? 15.380 42.865 12.247 1.00 136.01 66 GLU E C 1
ATOM 4223 O O . GLU D 1 66 ? 15.867 43.718 11.507 1.00 158.80 66 GLU E O 1
ATOM 4229 N N . GLN D 1 67 ? 14.982 43.121 13.499 1.00 134.62 67 GLN E N 1
ATOM 4230 C CA . GLN D 1 67 ? 15.032 44.455 14.079 1.00 133.21 67 GLN E CA 1
ATOM 4231 C C . GLN D 1 67 ? 16.479 44.903 14.313 1.00 129.93 67 GLN E C 1
ATOM 4232 O O . GLN D 1 67 ? 16.814 46.061 14.065 1.00 126.25 67 GLN E O 1
ATOM 4234 N N . LYS D 1 68 ? 17.336 43.979 14.762 1.00 130.11 68 LYS E N 1
ATOM 4235 C CA . LYS D 1 68 ? 18.706 44.311 15.163 1.00 140.99 68 LYS E CA 1
ATOM 4236 C C . LYS D 1 68 ? 19.566 44.717 13.959 1.00 149.98 68 LYS E C 1
ATOM 4237 O O . LYS D 1 68 ? 20.553 45.435 14.113 1.00 147.36 68 LYS E O 1
ATOM 4241 N N . THR D 1 69 ? 19.214 44.219 12.765 1.00 154.79 69 THR E N 1
ATOM 4242 C CA . THR D 1 69 ? 19.863 44.635 11.528 1.00 143.02 69 THR E CA 1
ATOM 4243 C C . THR D 1 69 ? 19.039 45.761 10.878 1.00 133.91 69 THR E C 1
ATOM 4244 O O . THR D 1 69 ? 19.514 46.913 10.898 1.00 131.50 69 THR E O 1
ATOM 4248 N N . LYS D 1 75 ? 18.978 42.909 3.706 1.00 147.92 75 LYS E N 1
ATOM 4249 C CA . LYS D 1 75 ? 19.014 41.641 4.492 1.00 151.56 75 LYS E CA 1
ATOM 4250 C C . LYS D 1 75 ? 17.821 41.577 5.451 1.00 154.94 75 LYS E C 1
ATOM 4251 O O . LYS D 1 75 ? 17.266 40.511 5.708 1.00 145.32 75 LYS E O 1
ATOM 4253 N N . GLN D 1 76 ? 17.434 42.735 5.998 1.00 157.92 76 GLN E N 1
ATOM 4254 C CA . GLN D 1 76 ? 16.235 42.852 6.812 1.00 149.98 76 GLN E CA 1
ATOM 4255 C C . GLN D 1 76 ? 14.995 42.566 5.962 1.00 158.32 76 GLN E C 1
ATOM 4256 O O . GLN D 1 76 ? 14.000 42.118 6.508 1.00 178.25 76 GLN E O 1
ATOM 4258 N N . GLN D 1 77 ? 15.027 42.802 4.643 1.00 151.30 77 GLN E N 1
ATOM 4259 C CA . GLN D 1 77 ? 13.899 42.469 3.778 1.00 145.61 77 GLN E CA 1
ATOM 4260 C C . GLN D 1 77 ? 13.754 40.946 3.645 1.00 146.14 77 GLN E C 1
ATOM 4261 O O . GLN D 1 77 ? 12.665 40.426 3.418 1.00 144.29 77 GLN E O 1
ATOM 4263 N N . MET D 1 78 ? 14.870 40.227 3.777 1.00 140.39 78 MET E N 1
ATOM 4264 C CA . MET D 1 78 ? 14.880 38.773 3.763 1.00 145.71 78 MET E CA 1
ATOM 4265 C C . MET D 1 78 ? 14.344 38.248 5.100 1.00 138.29 78 MET E C 1
ATOM 4266 O O . MET D 1 78 ? 13.498 37.354 5.136 1.00 132.74 78 MET E O 1
ATOM 4271 N N . ALA D 1 79 ? 14.848 38.809 6.203 1.00 121.33 79 ALA E N 1
ATOM 4272 C CA . ALA D 1 79 ? 14.390 38.449 7.537 1.00 115.68 79 ALA E CA 1
ATOM 4273 C C . ALA D 1 79 ? 12.886 38.716 7.698 1.00 120.46 79 ALA E C 1
ATOM 4274 O O . ALA D 1 79 ? 12.163 37.922 8.307 1.00 120.48 79 ALA E O 1
ATOM 4276 N N . ARG D 1 80 ? 12.414 39.838 7.139 1.00 117.49 80 ARG E N 1
ATOM 4277 C CA . ARG D 1 80 ? 11.021 40.229 7.279 1.00 111.81 80 ARG E CA 1
ATOM 4278 C C . ARG D 1 80 ? 10.136 39.268 6.492 1.00 102.29 80 ARG E C 1
ATOM 4279 O O . ARG D 1 80 ? 9.026 38.978 6.940 1.00 114.41 80 ARG E O 1
ATOM 4287 N N . GLU D 1 81 ? 10.626 38.757 5.353 1.00 96.67 81 GLU E N 1
ATOM 4288 C CA . GLU D 1 81 ? 9.840 37.852 4.519 1.00 105.41 81 GLU E CA 1
ATOM 4289 C C . GLU D 1 81 ? 9.724 36.484 5.205 1.00 103.90 81 GLU E C 1
ATOM 4290 O O . GLU D 1 81 ? 8.687 35.820 5.105 1.00 92.96 81 GLU E O 1
ATOM 4292 N N . TYR D 1 82 ? 10.793 36.084 5.908 1.00 102.98 82 TYR E N 1
ATOM 4293 C CA . TYR D 1 82 ? 10.817 34.825 6.627 1.00 104.86 82 TYR E CA 1
ATOM 4294 C C . TYR D 1 82 ? 9.870 34.934 7.828 1.00 101.24 82 TYR E C 1
ATOM 4295 O O . TYR D 1 82 ? 9.006 34.073 8.017 1.00 90.21 82 TYR E O 1
ATOM 4304 N N . ARG D 1 83 ? 10.014 36.018 8.610 1.00 96.11 83 ARG E N 1
ATOM 4305 C CA . ARG D 1 83 ? 9.123 36.271 9.731 1.00 98.05 83 ARG E CA 1
ATOM 4306 C C . ARG D 1 83 ? 7.657 36.108 9.311 1.00 102.96 83 ARG E C 1
ATOM 4307 O O . ARG D 1 83 ? 6.852 35.517 10.032 1.00 123.68 83 ARG E O 1
ATOM 4315 N N . GLU D 1 84 ? 7.313 36.654 8.142 1.00 100.04 84 GLU E N 1
ATOM 4316 C CA . GLU D 1 84 ? 5.940 36.625 7.667 1.00 108.35 84 GLU E CA 1
ATOM 4317 C C . GLU D 1 84 ? 5.528 35.194 7.318 1.00 106.06 84 GLU E C 1
ATOM 4318 O O . GLU D 1 84 ? 4.368 34.816 7.496 1.00 118.79 84 GLU E O 1
ATOM 4324 N N . LYS D 1 85 ? 6.477 34.400 6.811 1.00 102.71 85 LYS E N 1
ATOM 4325 C CA . LYS D 1 85 ? 6.214 33.005 6.486 1.00 100.92 85 LYS E CA 1
ATOM 4326 C C . LYS D 1 85 ? 5.880 32.243 7.768 1.00 102.71 85 LYS E C 1
ATOM 4327 O O . LYS D 1 85 ? 4.974 31.400 7.791 1.00 95.54 85 LYS E O 1
ATOM 4333 N N . ILE D 1 86 ? 6.629 32.562 8.832 1.00 98.49 86 ILE E N 1
ATOM 4334 C CA . ILE D 1 86 ? 6.430 31.959 10.140 1.00 95.40 86 ILE E CA 1
ATOM 4335 C C . ILE D 1 86 ? 5.084 32.411 10.710 1.00 94.98 86 ILE E C 1
ATOM 4336 O O . ILE D 1 86 ? 4.343 31.587 11.236 1.00 92.45 86 ILE E O 1
ATOM 4341 N N . GLU D 1 87 ? 4.778 33.716 10.613 1.00 86.96 87 GLU E N 1
ATOM 4342 C CA . GLU D 1 87 ? 3.521 34.241 11.124 1.00 86.82 87 GLU E CA 1
ATOM 4343 C C . GLU D 1 87 ? 2.333 33.539 10.473 1.00 85.96 87 GLU E C 1
ATOM 4344 O O . GLU D 1 87 ? 1.324 33.274 11.128 1.00 92.20 87 GLU E O 1
ATOM 4350 N N . THR D 1 88 ? 2.444 33.254 9.177 1.00 84.04 88 THR E N 1
ATOM 4351 C CA A THR D 1 88 ? 1.358 32.616 8.450 0.12 88.44 88 THR E CA 1
ATOM 4352 C CA B THR D 1 88 ? 1.353 32.620 8.455 0.88 94.09 88 THR E CA 1
ATOM 4353 C C . THR D 1 88 ? 1.145 31.213 9.017 1.00 89.72 88 THR E C 1
ATOM 4354 O O . THR D 1 88 ? 0.005 30.797 9.223 1.00 87.74 88 THR E O 1
ATOM 4361 N N . GLU D 1 89 ? 2.242 30.498 9.291 1.00 87.69 89 GLU E N 1
ATOM 4362 C CA . GLU D 1 89 ? 2.138 29.181 9.910 1.00 90.39 89 GLU E CA 1
ATOM 4363 C C . GLU D 1 89 ? 1.449 29.295 11.276 1.00 92.05 89 GLU E C 1
ATOM 4364 O O . GLU D 1 89 ? 0.541 28.524 11.602 1.00 84.42 89 GLU E O 1
ATOM 4370 N N . LEU D 1 90 ? 1.900 30.280 12.061 1.00 85.36 90 LEU E N 1
ATOM 4371 C CA . LEU D 1 90 ? 1.431 30.460 13.419 1.00 85.32 90 LEU E CA 1
ATOM 4372 C C . LEU D 1 90 ? -0.066 30.767 13.424 1.00 89.49 90 LEU E C 1
ATOM 4373 O O . LEU D 1 90 ? -0.798 30.217 14.248 1.00 100.75 90 LEU E O 1
ATOM 4378 N N . ARG D 1 91 ? -0.514 31.627 12.498 1.00 93.83 91 ARG E N 1
ATOM 4379 C CA . ARG D 1 91 ? -1.917 32.014 12.462 1.00 99.55 91 ARG E CA 1
ATOM 4380 C C . ARG D 1 91 ? -2.790 30.805 12.113 1.00 94.05 91 ARG E C 1
ATOM 4381 O O . ARG D 1 91 ? -3.835 30.595 12.732 1.00 86.27 91 ARG E O 1
ATOM 4389 N N . ASP D 1 92 ? -2.344 30.003 11.136 1.00 86.93 92 ASP E N 1
ATOM 4390 C CA . ASP D 1 92 ? -3.095 28.841 10.695 1.00 89.29 92 ASP E CA 1
ATOM 4391 C C . ASP D 1 92 ? -3.308 27.886 11.865 1.00 89.18 92 ASP E C 1
ATOM 4392 O O . ASP D 1 92 ? -4.397 27.336 12.023 1.00 90.27 92 ASP E O 1
ATOM 4397 N N . ILE D 1 93 ? -2.244 27.693 12.660 1.00 94.29 93 ILE E N 1
ATOM 4398 C CA . ILE D 1 93 ? -2.286 26.819 13.819 1.00 88.87 93 ILE E CA 1
ATOM 4399 C C . ILE D 1 93 ? -3.312 27.372 14.812 1.00 82.43 93 ILE E C 1
ATOM 4400 O O . ILE D 1 93 ? -4.215 26.644 15.215 1.00 77.76 93 ILE E O 1
ATOM 4405 N N . CYS D 1 94 ? -3.183 28.660 15.179 1.00 73.55 94 CYS E N 1
ATOM 4406 C CA . CYS D 1 94 ? -4.096 29.268 16.137 1.00 76.99 94 CYS E CA 1
ATOM 4407 C C . CYS D 1 94 ? -5.545 29.160 15.661 1.00 83.34 94 CYS E C 1
ATOM 4408 O O . CYS D 1 94 ? -6.434 28.813 16.436 1.00 97.82 94 CYS E O 1
ATOM 4411 N N . ASN D 1 95 ? -5.781 29.440 14.377 1.00 86.63 95 ASN E N 1
ATOM 4412 C CA . ASN D 1 95 ? -7.134 29.446 13.845 1.00 86.61 95 ASN E CA 1
ATOM 4413 C C . ASN D 1 95 ? -7.701 28.029 13.858 1.00 86.88 95 ASN E C 1
ATOM 4414 O O . ASN D 1 95 ? -8.898 27.836 14.041 1.00 88.61 95 ASN E O 1
ATOM 4419 N N . ASP D 1 96 ? -6.824 27.042 13.655 1.00 91.77 96 ASP E N 1
ATOM 4420 C CA . ASP D 1 96 ? -7.204 25.643 13.680 1.00 85.90 96 ASP E CA 1
ATOM 4421 C C . ASP D 1 96 ? -7.709 25.273 15.078 1.00 85.10 96 ASP E C 1
ATOM 4422 O O . ASP D 1 96 ? -8.731 24.601 15.219 1.00 81.16 96 ASP E O 1
ATOM 4427 N N . VAL D 1 97 ? -7.007 25.736 16.118 1.00 87.99 97 VAL E N 1
ATOM 4428 C CA . VAL D 1 97 ? -7.369 25.432 17.496 1.00 92.32 97 VAL E CA 1
ATOM 4429 C C . VAL D 1 97 ? -8.664 26.166 17.837 1.00 87.15 97 VAL E C 1
ATOM 4430 O O . VAL D 1 97 ? -9.539 25.609 18.497 1.00 72.89 97 VAL E O 1
ATOM 4434 N N . LEU D 1 98 ? -8.752 27.431 17.407 1.00 82.43 98 LEU E N 1
ATOM 4435 C CA . LEU D 1 98 ? -9.865 28.295 17.771 1.00 84.01 98 LEU E CA 1
ATOM 4436 C C . LEU D 1 98 ? -11.141 27.811 17.093 1.00 83.67 98 LEU E C 1
ATOM 4437 O O . LEU D 1 98 ? -12.218 27.911 17.664 1.00 96.36 98 LEU E O 1
ATOM 4442 N N . SER D 1 99 ? -11.006 27.290 15.874 1.00 84.42 99 SER E N 1
ATOM 4443 C CA . SER D 1 99 ? -12.101 26.627 15.194 1.00 87.09 99 SER E CA 1
ATOM 4444 C C . SER D 1 99 ? -12.604 25.467 16.048 1.00 84.11 99 SER E C 1
ATOM 4445 O O . SER D 1 99 ? -13.804 25.350 16.289 1.00 83.21 99 SER E O 1
ATOM 4448 N N . LEU D 1 100 ? -11.664 24.622 16.501 1.00 90.42 100 LEU E N 1
ATOM 4449 C CA . LEU D 1 100 ? -11.991 23.474 17.333 1.00 89.36 100 LEU E CA 1
ATOM 4450 C C . LEU D 1 100 ? -12.708 23.917 18.609 1.00 82.15 100 LEU E C 1
ATOM 4451 O O . LEU D 1 100 ? -13.652 23.276 19.052 1.00 90.25 100 LEU E O 1
ATOM 4456 N N . LEU D 1 101 ? -12.253 25.012 19.210 1.00 77.97 101 LEU E N 1
ATOM 4457 C CA . LEU D 1 101 ? -12.845 25.483 20.449 1.00 83.37 101 LEU E CA 1
ATOM 4458 C C . LEU D 1 101 ? -14.310 25.853 20.213 1.00 80.65 101 LEU E C 1
ATOM 4459 O O . LEU D 1 101 ? -15.184 25.400 20.963 1.00 83.53 101 LEU E O 1
ATOM 4464 N N . GLU D 1 102 ? -14.560 26.650 19.158 1.00 86.17 102 GLU E N 1
ATOM 4465 C CA . GLU D 1 102 ? -15.872 27.238 18.917 1.00 81.68 102 GLU E CA 1
ATOM 4466 C C . GLU D 1 102 ? -16.869 26.168 18.465 1.00 74.45 102 GLU E C 1
ATOM 4467 O O . GLU D 1 102 ? -18.040 26.252 18.817 1.00 76.36 102 GLU E O 1
ATOM 4469 N N . LYS D 1 103 ? -16.398 25.145 17.734 1.00 75.67 103 LYS E N 1
ATOM 4470 C CA . LYS D 1 103 ? -17.286 24.197 17.078 1.00 80.38 103 LYS E CA 1
ATOM 4471 C C . LYS D 1 103 ? -17.540 22.957 17.937 1.00 84.35 103 LYS E C 1
ATOM 4472 O O . LYS D 1 103 ? -18.555 22.298 17.748 1.00 105.11 103 LYS E O 1
ATOM 4474 N N . PHE D 1 104 ? -16.631 22.607 18.851 1.00 89.36 104 PHE E N 1
ATOM 4475 C CA . PHE D 1 104 ? -16.706 21.315 19.522 1.00 90.72 104 PHE E CA 1
ATOM 4476 C C . PHE D 1 104 ? -16.514 21.429 21.037 1.00 86.45 104 PHE E C 1
ATOM 4477 O O . PHE D 1 104 ? -17.320 20.910 21.807 1.00 92.08 104 PHE E O 1
ATOM 4485 N N . LEU D 1 105 ? -15.443 22.100 21.470 1.00 86.49 105 LEU E N 1
ATOM 4486 C CA . LEU D 1 105 ? -14.952 21.930 22.827 1.00 88.31 105 LEU E CA 1
ATOM 4487 C C . LEU D 1 105 ? -15.764 22.774 23.798 1.00 83.59 105 LEU E C 1
ATOM 4488 O O . LEU D 1 105 ? -16.201 22.264 24.827 1.00 90.97 105 LEU E O 1
ATOM 4493 N N . ILE D 1 106 ? -15.960 24.052 23.461 1.00 78.65 106 ILE E N 1
ATOM 4494 C CA . ILE D 1 106 ? -16.720 24.945 24.319 1.00 92.82 106 ILE E CA 1
ATOM 4495 C C . ILE D 1 106 ? -18.202 24.557 24.305 1.00 99.98 106 ILE E C 1
ATOM 4496 O O . ILE D 1 106 ? -18.807 24.437 25.366 1.00 115.13 106 ILE E O 1
ATOM 4501 N N . PRO D 1 107 ? -18.852 24.331 23.139 1.00 104.28 107 PRO E N 1
ATOM 4502 C CA . PRO D 1 107 ? -20.234 23.846 23.132 1.00 100.53 107 PRO E CA 1
ATOM 4503 C C . PRO D 1 107 ? -20.488 22.638 24.035 1.00 94.52 107 PRO E C 1
ATOM 4504 O O . PRO D 1 107 ? -21.510 22.580 24.697 1.00 89.65 107 PRO E O 1
ATOM 4508 N N . ASN D 1 108 ? -19.551 21.683 24.079 1.00 97.29 108 ASN E N 1
ATOM 4509 C CA . ASN D 1 108 ? -19.759 20.413 24.766 1.00 92.83 108 ASN E CA 1
ATOM 4510 C C . ASN D 1 108 ? -19.316 20.464 26.229 1.00 97.33 108 ASN E C 1
ATOM 4511 O O . ASN D 1 108 ? -19.412 19.461 26.937 1.00 90.44 108 ASN E O 1
ATOM 4516 N N . ALA D 1 109 ? -18.796 21.605 26.678 1.00 91.58 109 ALA E N 1
ATOM 4517 C CA . ALA D 1 109 ? -18.263 21.679 28.027 1.00 98.23 109 ALA E CA 1
ATOM 4518 C C . ALA D 1 109 ? -19.424 21.767 29.014 1.00 99.94 109 ALA E C 1
ATOM 4519 O O . ALA D 1 109 ? -20.006 22.839 29.179 1.00 91.02 109 ALA E O 1
ATOM 4521 N N . SER D 1 110 ? -19.726 20.640 29.677 1.00 98.73 110 SER E N 1
ATOM 4522 C CA . SER D 1 110 ? -20.898 20.542 30.539 1.00 105.47 110 SER E CA 1
ATOM 4523 C C . SER D 1 110 ? -20.579 21.015 31.960 1.00 110.80 110 SER E C 1
ATOM 4524 O O . SER D 1 110 ? -21.433 21.615 32.620 1.00 111.09 110 SER E O 1
ATOM 4527 N N . GLN D 1 111 ? -19.332 20.798 32.406 1.00 109.03 111 GLN E N 1
ATOM 4528 C CA . GLN D 1 111 ? -18.925 21.177 33.751 1.00 97.72 111 GLN E CA 1
ATOM 4529 C C . GLN D 1 111 ? -18.143 22.493 33.691 1.00 90.54 111 GLN E C 1
ATOM 4530 O O . GLN D 1 111 ? -17.496 22.799 32.688 1.00 87.16 111 GLN E O 1
ATOM 4532 N N . ALA D 1 112 ? -18.218 23.284 34.768 1.00 83.09 112 ALA E N 1
ATOM 4533 C CA . ALA D 1 112 ? -17.607 24.605 34.809 1.00 83.13 112 ALA E CA 1
ATOM 4534 C C . ALA D 1 112 ? -16.090 24.510 34.635 1.00 86.59 112 ALA E C 1
ATOM 4535 O O . ALA D 1 112 ? -15.485 25.335 33.949 1.00 78.50 112 ALA E O 1
ATOM 4537 N N . GLU D 1 113 ? -15.482 23.482 35.246 1.00 83.08 113 GLU E N 1
ATOM 4538 C CA . GLU D 1 113 ? -14.051 23.248 35.155 1.00 89.91 113 GLU E CA 1
ATOM 4539 C C . GLU D 1 113 ? -13.618 23.239 33.683 1.00 93.91 113 GLU E C 1
ATOM 4540 O O . GLU D 1 113 ? -12.680 23.940 33.295 1.00 96.00 113 GLU E O 1
ATOM 4546 N N . SER D 1 114 ? -14.314 22.430 32.877 1.00 83.28 114 SER E N 1
ATOM 4547 C CA A SER D 1 114 ? -13.986 22.268 31.470 0.30 80.37 114 SER E CA 1
ATOM 4548 C CA B SER D 1 114 ? -13.995 22.265 31.470 0.19 81.92 114 SER E CA 1
ATOM 4549 C CA C SER D 1 114 ? -13.991 22.265 31.471 0.51 77.11 114 SER E CA 1
ATOM 4550 C C . SER D 1 114 ? -14.223 23.578 30.723 1.00 83.18 114 SER E C 1
ATOM 4551 O O . SER D 1 114 ? -13.433 23.958 29.867 1.00 77.39 114 SER E O 1
ATOM 4558 N N . LYS D 1 115 ? -15.309 24.276 31.065 1.00 93.27 115 LYS E N 1
ATOM 4559 C CA . LYS D 1 115 ? -15.665 25.533 30.418 1.00 93.42 115 LYS E CA 1
ATOM 4560 C C . LYS D 1 115 ? -14.530 26.534 30.638 1.00 84.16 115 LYS E C 1
ATOM 4561 O O . LYS D 1 115 ? -14.049 27.170 29.699 1.00 84.12 115 LYS E O 1
ATOM 4565 N N . VAL D 1 116 ? -14.089 26.650 31.893 1.00 78.98 116 VAL E N 1
ATOM 4566 C CA . VAL D 1 116 ? -13.015 27.566 32.234 1.00 79.22 116 VAL E CA 1
ATOM 4567 C C . VAL D 1 116 ? -11.755 27.196 31.448 1.00 76.60 116 VAL E C 1
ATOM 4568 O O . VAL D 1 116 ? -11.066 28.077 30.943 1.00 76.65 116 VAL E O 1
ATOM 4572 N N . PHE D 1 117 ? -11.476 25.892 31.338 1.00 69.38 117 PHE E N 1
ATOM 4573 C CA . PHE D 1 117 ? -10.256 25.418 30.710 1.00 75.49 117 PHE E CA 1
ATOM 4574 C C . PHE D 1 117 ? -10.215 25.850 29.245 1.00 74.65 117 PHE E C 1
ATOM 4575 O O . PHE D 1 117 ? -9.217 26.402 28.791 1.00 79.02 117 PHE E O 1
ATOM 4583 N N . TYR D 1 118 ? -11.306 25.593 28.516 1.00 71.64 118 TYR E N 1
ATOM 4584 C CA . TYR D 1 118 ? -11.355 25.870 27.090 1.00 68.35 118 TYR E CA 1
ATOM 4585 C C . TYR D 1 118 ? -11.440 27.376 26.839 1.00 67.50 118 TYR E C 1
ATOM 4586 O O . TYR D 1 118 ? -10.890 27.863 25.858 1.00 63.55 118 TYR E O 1
ATOM 4595 N N . LEU D 1 119 ? -12.122 28.121 27.710 1.00 65.04 119 LEU E N 1
ATOM 4596 C CA . LEU D 1 119 ? -12.187 29.560 27.535 1.00 62.14 119 LEU E CA 1
ATOM 4597 C C . LEU D 1 119 ? -10.814 30.163 27.790 1.00 69.04 119 LEU E C 1
ATOM 4598 O O . LEU D 1 119 ? -10.418 31.108 27.116 1.00 80.57 119 LEU E O 1
ATOM 4603 N N . LYS D 1 120 ? -10.079 29.601 28.747 1.00 70.11 120 LYS E N 1
ATOM 4604 C CA . LYS D 1 120 ? -8.710 30.016 28.992 1.00 72.64 120 LYS E CA 1
ATOM 4605 C C . LYS D 1 120 ? -7.861 29.750 27.749 1.00 69.45 120 LYS E C 1
ATOM 4606 O O . LYS D 1 120 ? -7.052 30.582 27.348 1.00 67.96 120 LYS E O 1
ATOM 4612 N N . MET D 1 121 ? -8.055 28.577 27.150 1.00 57.91 121 MET E N 1
ATOM 4613 C CA . MET D 1 121 ? -7.308 28.167 25.975 1.00 64.68 121 MET E CA 1
ATOM 4614 C C . MET D 1 121 ? -7.622 29.121 24.819 1.00 77.64 121 MET E C 1
ATOM 4615 O O . MET D 1 121 ? -6.721 29.540 24.097 1.00 79.02 121 MET E O 1
ATOM 4620 N N . LYS D 1 122 ? -8.899 29.500 24.679 1.00 84.30 122 LYS E N 1
ATOM 4621 C CA . LYS D 1 122 ? -9.334 30.488 23.700 1.00 85.15 122 LYS E CA 1
ATOM 4622 C C . LYS D 1 122 ? -8.589 31.799 23.932 1.00 75.94 122 LYS E C 1
ATOM 4623 O O . LYS D 1 122 ? -8.064 32.395 22.997 1.00 70.38 122 LYS E O 1
ATOM 4629 N N . GLY D 1 123 ? -8.522 32.239 25.189 1.00 76.95 123 GLY E N 1
ATOM 4630 C CA . GLY D 1 123 ? -7.789 33.451 25.519 1.00 76.90 123 GLY E CA 1
ATOM 4631 C C . GLY D 1 123 ? -6.335 33.353 25.068 1.00 79.35 123 GLY E C 1
ATOM 4632 O O . GLY D 1 123 ? -5.778 34.304 24.519 1.00 94.54 123 GLY E O 1
ATOM 4633 N N . ASP D 1 124 ? -5.733 32.181 25.298 1.00 78.72 124 ASP E N 1
ATOM 4634 C CA . ASP D 1 124 ? -4.322 31.960 25.026 1.00 76.58 124 ASP E CA 1
ATOM 4635 C C . ASP D 1 124 ? -4.059 32.037 23.525 1.00 75.83 124 ASP E C 1
ATOM 4636 O O . ASP D 1 124 ? -3.140 32.726 23.106 1.00 70.65 124 ASP E O 1
ATOM 4641 N N . TYR D 1 125 ? -4.855 31.341 22.711 1.00 73.12 125 TYR E N 1
ATOM 4642 C CA . TYR D 1 125 ? -4.576 31.288 21.286 1.00 75.74 125 TYR E CA 1
ATOM 4643 C C . TYR D 1 125 ? -4.850 32.645 20.637 1.00 87.09 125 TYR E C 1
ATOM 4644 O O . TYR D 1 125 ? -4.144 33.006 19.700 1.00 82.40 125 TYR E O 1
ATOM 4653 N N . TYR D 1 126 ? -5.816 33.414 21.157 1.00 83.61 126 TYR E N 1
ATOM 4654 C CA . TYR D 1 126 ? -5.994 34.783 20.697 1.00 77.53 126 TYR E CA 1
ATOM 4655 C C . TYR D 1 126 ? -4.794 35.611 21.147 1.00 73.48 126 TYR E C 1
ATOM 4656 O O . TYR D 1 126 ? -4.337 36.495 20.417 1.00 96.98 126 TYR E O 1
ATOM 4665 N N . ARG D 1 127 ? -4.267 35.313 22.337 1.00 66.66 127 ARG E N 1
ATOM 4666 C CA . ARG D 1 127 ? -3.095 36.026 22.819 1.00 71.26 127 ARG E CA 1
ATOM 4667 C C . ARG D 1 127 ? -1.909 35.748 21.889 1.00 68.80 127 ARG E C 1
ATOM 4668 O O . ARG D 1 127 ? -1.106 36.641 21.625 1.00 80.34 127 ARG E O 1
ATOM 4676 N N . TYR D 1 128 ? -1.798 34.515 21.383 1.00 71.18 128 TYR E N 1
ATOM 4677 C CA . TYR D 1 128 ? -0.680 34.151 20.524 1.00 79.54 128 TYR E CA 1
ATOM 4678 C C . TYR D 1 128 ? -0.796 34.921 19.210 1.00 81.62 128 TYR E C 1
ATOM 4679 O O . TYR D 1 128 ? 0.216 35.380 18.679 1.00 88.65 128 TYR E O 1
ATOM 4688 N N . LEU D 1 129 ? -2.034 35.080 18.716 1.00 85.97 129 LEU E N 1
ATOM 4689 C CA . LEU D 1 129 ? -2.308 35.885 17.534 1.00 77.95 129 LEU E CA 1
ATOM 4690 C C . LEU D 1 129 ? -1.916 37.343 17.784 1.00 79.99 129 LEU E C 1
ATOM 4691 O O . LEU D 1 129 ? -1.289 37.961 16.923 1.00 82.25 129 LEU E O 1
ATOM 4696 N N . ALA D 1 130 ? -2.264 37.870 18.966 1.00 69.96 130 ALA E N 1
ATOM 4697 C CA . ALA D 1 130 ? -1.986 39.255 19.307 1.00 73.53 130 ALA E CA 1
ATOM 4698 C C . ALA D 1 130 ? -0.483 39.544 19.359 1.00 83.11 130 ALA E C 1
ATOM 4699 O O . ALA D 1 130 ? -0.071 40.672 19.099 1.00 89.62 130 ALA E O 1
ATOM 4701 N N . GLU D 1 131 ? 0.327 38.541 19.722 1.00 86.04 131 GLU E N 1
ATOM 4702 C CA . GLU D 1 131 ? 1.770 38.703 19.858 1.00 89.01 131 GLU E CA 1
ATOM 4703 C C . GLU D 1 131 ? 2.395 39.100 18.522 1.00 90.04 131 GLU E C 1
ATOM 4704 O O . GLU D 1 131 ? 3.492 39.659 18.482 1.00 90.38 131 GLU E O 1
ATOM 4710 N N . VAL D 1 132 ? 1.653 38.801 17.452 1.00 91.16 132 VAL E N 1
ATOM 4711 C CA . VAL D 1 132 ? 2.159 38.751 16.095 1.00 89.41 132 VAL E CA 1
ATOM 4712 C C . VAL D 1 132 ? 1.348 39.679 15.181 1.00 99.21 132 VAL E C 1
ATOM 4713 O O . VAL D 1 132 ? 1.673 39.838 14.006 1.00 101.94 132 VAL E O 1
ATOM 4717 N N . ALA D 1 133 ? 0.295 40.301 15.721 1.00 105.11 133 ALA E N 1
ATOM 4718 C CA . ALA D 1 133 ? -0.597 41.136 14.936 1.00 110.94 133 ALA E CA 1
ATOM 4719 C C . ALA D 1 133 ? -0.117 42.587 14.960 1.00 118.04 133 ALA E C 1
ATOM 4720 O O . ALA D 1 133 ? 0.339 43.085 15.988 1.00 107.20 133 ALA E O 1
ATOM 4722 N N . ALA D 1 134 ? -0.263 43.261 13.812 1.00 127.22 134 ALA E N 1
ATOM 4723 C CA . ALA D 1 134 ? 0.130 44.654 13.657 1.00 124.71 134 ALA E CA 1
ATOM 4724 C C . ALA D 1 134 ? -1.059 45.466 13.156 1.00 126.25 134 ALA E C 1
ATOM 4725 O O . ALA D 1 134 ? -1.794 45.004 12.278 1.00 134.92 134 ALA E O 1
ATOM 4727 N N . GLY D 1 135 ? -1.255 46.652 13.757 1.00 127.17 135 GLY E N 1
ATOM 4728 C CA . GLY D 1 135 ? -2.128 47.688 13.224 1.00 128.75 135 GLY E CA 1
ATOM 4729 C C . GLY D 1 135 ? -3.620 47.357 13.300 1.00 134.23 135 GLY E C 1
ATOM 4730 O O . GLY D 1 135 ? -4.174 47.227 14.391 1.00 136.10 135 GLY E O 1
ATOM 4731 N N . ASP D 1 136 ? -4.238 47.238 12.114 1.00 135.44 136 ASP E N 1
ATOM 4732 C CA . ASP D 1 136 ? -5.680 47.214 11.948 1.00 134.59 136 ASP E CA 1
ATOM 4733 C C . ASP D 1 136 ? -6.285 45.981 12.622 1.00 126.34 136 ASP E C 1
ATOM 4734 O O . ASP D 1 136 ? -7.337 46.073 13.247 1.00 121.43 136 ASP E O 1
ATOM 4736 N N . ASP D 1 137 ? -5.613 44.833 12.489 1.00 127.58 137 ASP E N 1
ATOM 4737 C CA . ASP D 1 137 ? -6.095 43.573 13.036 1.00 124.37 137 ASP E CA 1
ATOM 4738 C C . ASP D 1 137 ? -6.134 43.607 14.571 1.00 118.11 137 ASP E C 1
ATOM 4739 O O . ASP D 1 137 ? -7.042 43.029 15.180 1.00 94.45 137 ASP E O 1
ATOM 4741 N N . LYS D 1 138 ? -5.142 44.285 15.175 1.00 102.19 138 LYS E N 1
ATOM 4742 C CA . LYS D 1 138 ? -4.687 43.982 16.525 1.00 98.04 138 LYS E CA 1
ATOM 4743 C C . LYS D 1 138 ? -5.753 44.257 17.589 1.00 109.43 138 LYS E C 1
ATOM 4744 O O . LYS D 1 138 ? -6.083 43.370 18.372 1.00 134.07 138 LYS E O 1
ATOM 4750 N N . LYS D 1 139 ? -6.265 45.492 17.646 1.00 111.68 139 LYS E N 1
ATOM 4751 C CA . LYS D 1 139 ? -7.225 45.889 18.669 1.00 110.92 139 LYS E CA 1
ATOM 4752 C C . LYS D 1 139 ? -8.348 44.852 18.765 1.00 103.59 139 LYS E C 1
ATOM 4753 O O . LYS D 1 139 ? -8.835 44.571 19.858 1.00 85.22 139 LYS E O 1
ATOM 4755 N N . GLY D 1 140 ? -8.742 44.275 17.620 1.00 98.14 140 GLY E N 1
ATOM 4756 C CA . GLY D 1 140 ? -9.850 43.332 17.565 1.00 105.05 140 GLY E CA 1
ATOM 4757 C C . GLY D 1 140 ? -9.486 41.954 18.119 1.00 108.70 140 GLY E C 1
ATOM 4758 O O . GLY D 1 140 ? -10.311 41.284 18.754 1.00 112.02 140 GLY E O 1
ATOM 4759 N N . ILE D 1 141 ? -8.241 41.534 17.865 1.00 101.92 141 ILE E N 1
ATOM 4760 C CA . ILE D 1 141 ? -7.743 40.255 18.348 1.00 96.22 141 ILE E CA 1
ATOM 4761 C C . ILE D 1 141 ? -7.507 40.331 19.857 1.00 94.01 141 ILE E C 1
ATOM 4762 O O . ILE D 1 141 ? -7.896 39.429 20.595 1.00 111.69 141 ILE E O 1
ATOM 4767 N N . VAL D 1 142 ? -6.884 41.419 20.309 1.00 78.25 142 VAL E N 1
ATOM 4768 C CA . VAL D 1 142 ? -6.703 41.675 21.728 1.00 79.87 142 VAL E CA 1
ATOM 4769 C C . VAL D 1 142 ? -8.044 41.588 22.469 1.00 84.14 142 VAL E C 1
ATOM 4770 O O . VAL D 1 142 ? -8.121 41.000 23.545 1.00 94.19 142 VAL E O 1
ATOM 4774 N N . ASP D 1 143 ? -9.104 42.165 21.896 1.00 98.27 143 ASP E N 1
ATOM 4775 C CA . ASP D 1 143 ? -10.407 42.180 22.552 1.00 102.27 143 ASP E CA 1
ATOM 4776 C C . ASP D 1 143 ? -10.940 40.758 22.693 1.00 88.59 143 ASP E C 1
ATOM 4777 O O . ASP D 1 143 ? -11.430 40.386 23.763 1.00 90.13 143 ASP E O 1
ATOM 4782 N N . GLN D 1 144 ? -10.837 39.981 21.607 1.00 87.80 144 GLN E N 1
ATOM 4783 C CA . GLN D 1 144 ? -11.277 38.594 21.590 1.00 93.42 144 GLN E CA 1
ATOM 4784 C C . GLN D 1 144 ? -10.635 37.821 22.750 1.00 92.34 144 GLN E C 1
ATOM 4785 O O . GLN D 1 144 ? -11.314 37.057 23.454 1.00 77.65 144 GLN E O 1
ATOM 4791 N N . SER D 1 145 ? -9.322 38.031 22.927 1.00 84.61 145 SER E N 1
ATOM 4792 C CA . SER D 1 145 ? -8.556 37.403 23.988 1.00 84.70 145 SER E CA 1
ATOM 4793 C C . SER D 1 145 ? -9.117 37.813 25.345 1.00 86.24 145 SER E C 1
ATOM 4794 O O . SER D 1 145 ? -9.500 36.956 26.136 1.00 98.91 145 SER E O 1
ATOM 4797 N N . GLN D 1 146 ? -9.178 39.126 25.589 1.00 88.19 146 GLN E N 1
ATOM 4798 C CA . GLN D 1 146 ? -9.646 39.652 26.865 1.00 92.96 146 GLN E CA 1
ATOM 4799 C C . GLN D 1 146 ? -11.041 39.127 27.196 1.00 90.13 146 GLN E C 1
ATOM 4800 O O . GLN D 1 146 ? -11.303 38.779 28.342 1.00 93.71 146 GLN E O 1
ATOM 4806 N N . GLN D 1 147 ? -11.919 39.056 26.187 1.00 90.78 147 GLN E N 1
ATOM 4807 C CA . GLN D 1 147 ? -13.309 38.680 26.406 1.00 91.15 147 GLN E CA 1
ATOM 4808 C C . GLN D 1 147 ? -13.380 37.210 26.831 1.00 90.63 147 GLN E C 1
ATOM 4809 O O . GLN D 1 147 ? -14.175 36.865 27.695 1.00 91.89 147 GLN E O 1
ATOM 4811 N N . ALA D 1 148 ? -12.530 36.359 26.244 1.00 93.81 148 ALA E N 1
ATOM 4812 C CA . ALA D 1 148 ? -12.514 34.934 26.552 1.00 88.62 148 ALA E CA 1
ATOM 4813 C C . ALA D 1 148 ? -11.930 34.687 27.943 1.00 84.63 148 ALA E C 1
ATOM 4814 O O . ALA D 1 148 ? -12.439 33.873 28.698 1.00 79.23 148 ALA E O 1
ATOM 4816 N N . TYR D 1 149 ? -10.837 35.377 28.272 1.00 81.09 149 TYR E N 1
ATOM 4817 C CA . TYR D 1 149 ? -10.265 35.297 29.604 1.00 84.75 149 TYR E CA 1
ATOM 4818 C C . TYR D 1 149 ? -11.313 35.725 30.628 1.00 91.01 149 TYR E C 1
ATOM 4819 O O . TYR D 1 149 ? -11.498 35.059 31.649 1.00 89.23 149 TYR E O 1
ATOM 4828 N N . GLN D 1 150 ? -12.005 36.832 30.329 1.00 88.73 150 GLN E N 1
ATOM 4829 C CA . GLN D 1 150 ? -12.896 37.468 31.286 1.00 81.95 150 GLN E CA 1
ATOM 4830 C C . GLN D 1 150 ? -14.098 36.570 31.572 1.00 80.45 150 GLN E C 1
ATOM 4831 O O . GLN D 1 150 ? -14.543 36.476 32.707 1.00 84.70 150 GLN E O 1
ATOM 4837 N N . GLU D 1 151 ? -14.624 35.897 30.551 1.00 76.70 151 GLU E N 1
ATOM 4838 C CA . GLU D 1 151 ? -15.733 34.967 30.734 1.00 88.91 151 GLU E CA 1
ATOM 4839 C C . GLU D 1 151 ? -15.267 33.801 31.610 1.00 90.30 151 GLU E C 1
ATOM 4840 O O . GLU D 1 151 ? -15.996 33.352 32.495 1.00 92.31 151 GLU E O 1
ATOM 4846 N N . ALA D 1 152 ? -14.037 33.329 31.362 1.00 89.98 152 ALA E N 1
ATOM 4847 C CA . ALA D 1 152 ? -13.444 32.230 32.105 1.00 83.03 152 ALA E CA 1
ATOM 4848 C C . ALA D 1 152 ? -13.286 32.621 33.567 1.00 84.05 152 ALA E C 1
ATOM 4849 O O . ALA D 1 152 ? -13.612 31.834 34.460 1.00 79.10 152 ALA E O 1
ATOM 4851 N N . PHE D 1 153 ? -12.792 33.845 33.780 1.00 82.45 153 PHE E N 1
ATOM 4852 C CA . PHE D 1 153 ? -12.533 34.374 35.111 1.00 81.93 153 PHE E CA 1
ATOM 4853 C C . PHE D 1 153 ? -13.832 34.405 35.904 1.00 86.75 153 PHE E C 1
ATOM 4854 O O . PHE D 1 153 ? -13.843 34.016 37.063 1.00 108.40 153 PHE E O 1
ATOM 4862 N N . GLU D 1 154 ? -14.916 34.863 35.267 1.00 85.51 154 GLU E N 1
ATOM 4863 C CA . GLU D 1 154 ? -16.196 35.040 35.933 1.00 84.11 154 GLU E CA 1
ATOM 4864 C C . GLU D 1 154 ? -16.692 33.682 36.404 1.00 75.67 154 GLU E C 1
ATOM 4865 O O . GLU D 1 154 ? -17.035 33.528 37.578 1.00 78.88 154 GLU E O 1
ATOM 4871 N N . ILE D 1 155 ? -16.696 32.698 35.496 1.00 69.41 155 ILE E N 1
ATOM 4872 C CA . ILE D 1 155 ? -17.161 31.367 35.834 1.00 67.91 155 ILE E CA 1
ATOM 4873 C C . ILE D 1 155 ? -16.305 30.791 36.963 1.00 70.97 155 ILE E C 1
ATOM 4874 O O . ILE D 1 155 ? -16.828 30.196 37.895 1.00 74.62 155 ILE E O 1
ATOM 4879 N N . SER D 1 156 ? -14.986 30.962 36.853 1.00 77.24 156 SER E N 1
ATOM 4880 C CA A SER D 1 156 ? -14.048 30.385 37.804 0.76 78.14 156 SER E CA 1
ATOM 4881 C CA B SER D 1 156 ? -14.056 30.384 37.805 0.24 78.71 156 SER E CA 1
ATOM 4882 C C . SER D 1 156 ? -14.282 30.986 39.190 1.00 81.02 156 SER E C 1
ATOM 4883 O O . SER D 1 156 ? -14.158 30.284 40.197 1.00 80.69 156 SER E O 1
ATOM 4888 N N . LYS D 1 157 ? -14.640 32.280 39.234 1.00 79.84 157 LYS E N 1
ATOM 4889 C CA . LYS D 1 157 ? -14.848 32.985 40.494 1.00 79.46 157 LYS E CA 1
ATOM 4890 C C . LYS D 1 157 ? -16.143 32.502 41.148 1.00 76.10 157 LYS E C 1
ATOM 4891 O O . LYS D 1 157 ? -16.256 32.517 42.370 1.00 89.40 157 LYS E O 1
ATOM 4893 N N . LYS D 1 158 ? -17.105 32.047 40.341 1.00 82.41 158 LYS E N 1
ATOM 4894 C CA . LYS D 1 158 ? -18.386 31.620 40.870 1.00 95.16 158 LYS E CA 1
ATOM 4895 C C . LYS D 1 158 ? -18.354 30.130 41.206 1.00 86.70 158 LYS E C 1
ATOM 4896 O O . LYS D 1 158 ? -19.034 29.714 42.126 1.00 90.76 158 LYS E O 1
ATOM 4899 N N . GLU D 1 159 ? -17.629 29.321 40.430 1.00 83.13 159 GLU E N 1
ATOM 4900 C CA . GLU D 1 159 ? -17.844 27.877 40.410 1.00 89.83 159 GLU E CA 1
ATOM 4901 C C . GLU D 1 159 ? -16.647 27.102 40.961 1.00 86.41 159 GLU E C 1
ATOM 4902 O O . GLU D 1 159 ? -16.746 25.900 41.196 1.00 87.65 159 GLU E O 1
ATOM 4908 N N . MET D 1 160 ? -15.508 27.764 41.161 1.00 80.87 160 MET E N 1
ATOM 4909 C CA . MET D 1 160 ? -14.295 27.023 41.450 1.00 83.52 160 MET E CA 1
ATOM 4910 C C . MET D 1 160 ? -13.633 27.573 42.703 1.00 81.49 160 MET E C 1
ATOM 4911 O O . MET D 1 160 ? -13.640 28.767 42.951 1.00 73.37 160 MET E O 1
ATOM 4916 N N . GLN D 1 161 ? -13.048 26.658 43.474 1.00 90.14 161 GLN E N 1
ATOM 4917 C CA . GLN D 1 161 ? -12.261 26.983 44.649 1.00 86.74 161 GLN E CA 1
ATOM 4918 C C . GLN D 1 161 ? -11.063 27.836 44.249 1.00 83.55 161 GLN E C 1
ATOM 4919 O O . GLN D 1 161 ? -10.492 27.623 43.183 1.00 72.13 161 GLN E O 1
ATOM 4925 N N . PRO D 1 162 ? -10.600 28.774 45.101 1.00 87.48 162 PRO E N 1
ATOM 4926 C CA . PRO D 1 162 ? -9.442 29.600 44.762 1.00 82.08 162 PRO E CA 1
ATOM 4927 C C . PRO D 1 162 ? -8.107 28.859 44.659 1.00 73.93 162 PRO E C 1
ATOM 4928 O O . PRO D 1 162 ? -7.120 29.466 44.257 1.00 86.29 162 PRO E O 1
ATOM 4932 N N . THR D 1 163 ? -8.074 27.574 45.039 1.00 70.40 163 THR E N 1
ATOM 4933 C CA . THR D 1 163 ? -6.860 26.777 44.968 1.00 77.39 163 THR E CA 1
ATOM 4934 C C . THR D 1 163 ? -6.886 25.832 43.770 1.00 71.39 163 THR E C 1
ATOM 4935 O O . THR D 1 163 ? -5.905 25.117 43.529 1.00 65.66 163 THR E O 1
ATOM 4939 N N . HIS D 1 164 ? -8.000 25.821 43.028 1.00 67.65 164 HIS E N 1
ATOM 4940 C CA . HIS D 1 164 ? -8.115 24.911 41.905 1.00 67.14 164 HIS E CA 1
ATOM 4941 C C . HIS D 1 164 ? -7.048 25.275 40.872 1.00 71.77 164 HIS E C 1
ATOM 4942 O O . HIS D 1 164 ? -6.949 26.421 40.443 1.00 73.26 164 HIS E O 1
ATOM 4949 N N . PRO D 1 165 ? -6.192 24.309 40.475 1.00 71.20 165 PRO E N 1
ATOM 4950 C CA . PRO D 1 165 ? -5.117 24.576 39.523 1.00 71.59 165 PRO E CA 1
ATOM 4951 C C . PRO D 1 165 ? -5.531 25.314 38.254 1.00 69.98 165 PRO E C 1
ATOM 4952 O O . PRO D 1 165 ? -4.784 26.150 37.752 1.00 67.22 165 PRO E O 1
ATOM 4956 N N . ILE D 1 166 ? -6.709 24.979 37.724 1.00 68.65 166 ILE E N 1
ATOM 4957 C CA . ILE D 1 166 ? -7.156 25.563 36.469 1.00 71.76 166 ILE E CA 1
ATOM 4958 C C . ILE D 1 166 ? -7.524 27.031 36.684 1.00 69.30 166 ILE E C 1
ATOM 4959 O O . ILE D 1 166 ? -7.267 27.869 35.828 1.00 74.18 166 ILE E O 1
ATOM 4964 N N . ARG D 1 167 ? -8.106 27.341 37.842 1.00 66.26 167 ARG E N 1
ATOM 4965 C CA . ARG D 1 167 ? -8.397 28.718 38.189 1.00 66.03 167 ARG E CA 1
ATOM 4966 C C . ARG D 1 167 ? -7.104 29.507 38.378 1.00 67.89 167 ARG E C 1
ATOM 4967 O O . ARG D 1 167 ? -7.010 30.647 37.949 1.00 66.15 167 ARG E O 1
ATOM 4975 N N . LEU D 1 168 ? -6.119 28.918 39.058 1.00 76.53 168 LEU E N 1
ATOM 4976 C CA . LEU D 1 168 ? -4.843 29.585 39.294 1.00 75.61 168 LEU E CA 1
ATOM 4977 C C . LEU D 1 168 ? -4.092 29.777 37.980 1.00 68.19 168 LEU E C 1
ATOM 4978 O O . LEU D 1 168 ? -3.460 30.803 37.766 1.00 73.54 168 LEU E O 1
ATOM 4983 N N . GLY D 1 169 ? -4.140 28.757 37.123 1.00 71.37 169 GLY E N 1
ATOM 4984 C CA . GLY D 1 169 ? -3.546 28.834 35.800 1.00 71.25 169 GLY E CA 1
ATOM 4985 C C . GLY D 1 169 ? -4.138 29.986 34.987 1.00 70.69 169 GLY E C 1
ATOM 4986 O O . GLY D 1 169 ? -3.406 30.730 34.349 1.00 61.44 169 GLY E O 1
ATOM 4987 N N . LEU D 1 170 ? -5.470 30.131 35.039 1.00 79.77 170 LEU E N 1
ATOM 4988 C CA . LEU D 1 170 ? -6.166 31.202 34.342 1.00 79.37 170 LEU E CA 1
ATOM 4989 C C . LEU D 1 170 ? -5.674 32.562 34.837 1.00 77.16 170 LEU E C 1
ATOM 4990 O O . LEU D 1 170 ? -5.361 33.439 34.032 1.00 76.06 170 LEU E O 1
ATOM 4995 N N . ALA D 1 171 ? -5.604 32.729 36.161 1.00 68.32 171 ALA E N 1
ATOM 4996 C CA . ALA D 1 171 ? -5.104 33.963 36.739 1.00 71.87 171 ALA E CA 1
ATOM 4997 C C . ALA D 1 171 ? -3.698 34.261 36.224 1.00 72.68 171 ALA E C 1
ATOM 4998 O O . ALA D 1 171 ? -3.410 35.384 35.819 1.00 83.28 171 ALA E O 1
ATOM 5000 N N . LEU D 1 172 ? -2.829 33.248 36.221 1.00 74.03 172 LEU E N 1
ATOM 5001 C CA . LEU D 1 172 ? -1.462 33.419 35.750 1.00 76.05 172 LEU E CA 1
ATOM 5002 C C . LEU D 1 172 ? -1.480 33.955 34.322 1.00 68.52 172 LEU E C 1
ATOM 5003 O O . LEU D 1 172 ? -0.862 34.967 34.027 1.00 75.18 172 LEU E O 1
ATOM 5008 N N . ASN D 1 173 ? -2.182 33.261 33.432 1.00 70.95 173 ASN E N 1
ATOM 5009 C CA . ASN D 1 173 ? -2.164 33.621 32.025 1.00 79.98 173 ASN E CA 1
ATOM 5010 C C . ASN D 1 173 ? -2.849 34.971 31.816 1.00 86.84 173 ASN E C 1
ATOM 5011 O O . ASN D 1 173 ? -2.359 35.788 31.039 1.00 83.02 173 ASN E O 1
ATOM 5016 N N . PHE D 1 174 ? -3.951 35.220 32.529 1.00 90.22 174 PHE E N 1
ATOM 5017 C CA . PHE D 1 174 ? -4.684 36.466 32.368 1.00 91.58 174 PHE E CA 1
ATOM 5018 C C . PHE D 1 174 ? -3.813 37.629 32.834 1.00 82.94 174 PHE E C 1
ATOM 5019 O O . PHE D 1 174 ? -3.776 38.671 32.190 1.00 81.97 174 PHE E O 1
ATOM 5027 N N . SER D 1 175 ? -3.098 37.440 33.949 1.00 81.62 175 SER E N 1
ATOM 5028 C CA A SER D 1 175 ? -2.158 38.438 34.425 0.59 79.75 175 SER E CA 1
ATOM 5029 C CA B SER D 1 175 ? -2.161 38.440 34.425 0.41 79.89 175 SER E CA 1
ATOM 5030 C C . SER D 1 175 ? -1.117 38.721 33.344 1.00 79.40 175 SER E C 1
ATOM 5031 O O . SER D 1 175 ? -0.765 39.878 33.092 1.00 75.96 175 SER E O 1
ATOM 5036 N N . VAL D 1 176 ? -0.641 37.651 32.691 1.00 85.37 176 VAL E N 1
ATOM 5037 C CA . VAL D 1 176 ? 0.378 37.763 31.661 1.00 80.32 176 VAL E CA 1
ATOM 5038 C C . VAL D 1 176 ? -0.181 38.566 30.491 1.00 76.20 176 VAL E C 1
ATOM 5039 O O . VAL D 1 176 ? 0.515 39.414 29.935 1.00 73.09 176 VAL E O 1
ATOM 5043 N N . PHE D 1 177 ? -1.441 38.295 30.120 1.00 82.63 177 PHE E N 1
ATOM 5044 C CA . PHE D 1 177 ? -2.101 39.052 29.071 1.00 80.07 177 PHE E CA 1
ATOM 5045 C C . PHE D 1 177 ? -2.028 40.543 29.382 1.00 83.02 177 PHE E C 1
ATOM 5046 O O . PHE D 1 177 ? -1.615 41.323 28.538 1.00 87.59 177 PHE E O 1
ATOM 5054 N N . TYR D 1 178 ? -2.403 40.936 30.604 1.00 86.56 178 TYR E N 1
ATOM 5055 C CA . TYR D 1 178 ? -2.433 42.346 30.951 1.00 95.12 178 TYR E CA 1
ATOM 5056 C C . TYR D 1 178 ? -1.041 42.960 30.807 1.00 96.43 178 TYR E C 1
ATOM 5057 O O . TYR D 1 178 ? -0.927 44.088 30.327 1.00 123.70 178 TYR E O 1
ATOM 5066 N N . TYR D 1 179 ? 0.005 42.216 31.186 1.00 101.22 179 TYR E N 1
ATOM 5067 C CA . TYR D 1 179 ? 1.342 42.780 31.279 1.00 98.29 179 TYR E CA 1
ATOM 5068 C C . TYR D 1 179 ? 2.011 42.896 29.911 1.00 103.08 179 TYR E C 1
ATOM 5069 O O . TYR D 1 179 ? 2.740 43.863 29.674 1.00 104.70 179 TYR E O 1
ATOM 5078 N N . GLU D 1 180 ? 1.808 41.900 29.032 1.00 103.59 180 GLU E N 1
ATOM 5079 C CA . GLU D 1 180 ? 2.598 41.802 27.809 1.00 98.60 180 GLU E CA 1
ATOM 5080 C C . GLU D 1 180 ? 1.814 42.319 26.605 1.00 99.57 180 GLU E C 1
ATOM 5081 O O . GLU D 1 180 ? 2.420 42.840 25.674 1.00 118.19 180 GLU E O 1
ATOM 5087 N N . ILE D 1 181 ? 0.483 42.195 26.624 1.00 97.55 181 ILE E N 1
ATOM 5088 C CA . ILE D 1 181 ? -0.333 42.563 25.474 1.00 97.77 181 ILE E CA 1
ATOM 5089 C C . ILE D 1 181 ? -0.943 43.953 25.672 1.00 99.25 181 ILE E C 1
ATOM 5090 O O . ILE D 1 181 ? -0.860 44.767 24.760 1.00 110.39 181 ILE E O 1
ATOM 5095 N N . LEU D 1 182 ? -1.539 44.224 26.844 1.00 102.78 182 LEU E N 1
ATOM 5096 C CA . LEU D 1 182 ? -2.184 45.509 27.123 1.00 97.89 182 LEU E CA 1
ATOM 5097 C C . LEU D 1 182 ? -1.231 46.497 27.796 1.00 101.69 182 LEU E C 1
ATOM 5098 O O . LEU D 1 182 ? -1.608 47.641 28.031 1.00 105.78 182 LEU E O 1
ATOM 5103 N N . ASN D 1 183 ? -0.018 46.048 28.135 1.00 108.42 183 ASN E N 1
ATOM 5104 C CA . ASN D 1 183 ? 0.991 46.901 28.752 1.00 114.76 183 ASN E CA 1
ATOM 5105 C C . ASN D 1 183 ? 0.392 47.671 29.931 1.00 116.00 183 ASN E C 1
ATOM 5106 O O . ASN D 1 183 ? 0.665 48.857 30.088 1.00 116.04 183 ASN E O 1
ATOM 5111 N N . SER D 1 184 ? -0.422 46.989 30.761 1.00 121.36 184 SER E N 1
ATOM 5112 C CA . SER D 1 184 ? -0.978 47.568 31.975 1.00 112.22 184 SER E CA 1
ATOM 5113 C C . SER D 1 184 ? -0.448 46.809 33.189 1.00 104.18 184 SER E C 1
ATOM 5114 O O . SER D 1 184 ? -1.112 45.908 33.704 1.00 103.60 184 SER E O 1
ATOM 5117 N N . PRO D 1 185 ? 0.765 47.138 33.692 1.00 107.85 185 PRO E N 1
ATOM 5118 C CA . PRO D 1 185 ? 1.363 46.383 34.794 1.00 114.46 185 PRO E CA 1
ATOM 5119 C C . PRO D 1 185 ? 0.575 46.421 36.102 1.00 115.38 185 PRO E C 1
ATOM 5120 O O . PRO D 1 185 ? 0.631 45.458 36.862 1.00 119.23 185 PRO E O 1
ATOM 5124 N N . GLU D 1 186 ? -0.145 47.520 36.354 1.00 116.82 186 GLU E N 1
ATOM 5125 C CA . GLU D 1 186 ? -0.886 47.683 37.598 1.00 125.95 186 GLU E CA 1
ATOM 5126 C C . GLU D 1 186 ? -2.022 46.657 37.671 1.00 114.83 186 GLU E C 1
ATOM 5127 O O . GLU D 1 186 ? -2.211 46.012 38.714 1.00 113.91 186 GLU E O 1
ATOM 5129 N N . LYS D 1 187 ? -2.757 46.498 36.557 1.00 107.54 187 LYS E N 1
ATOM 5130 C CA . LYS D 1 187 ? -3.848 45.534 36.482 1.00 108.60 187 LYS E CA 1
ATOM 5131 C C . LYS D 1 187 ? -3.281 44.113 36.571 1.00 116.76 187 LYS E C 1
ATOM 5132 O O . LYS D 1 187 ? -3.872 43.236 37.212 1.00 121.47 187 LYS E O 1
ATOM 5134 N N . ALA D 1 188 ? -2.119 43.910 35.936 1.00 115.06 188 ALA E N 1
ATOM 5135 C CA . ALA D 1 188 ? -1.471 42.610 35.903 1.00 112.84 188 ALA E CA 1
ATOM 5136 C C . ALA D 1 188 ? -1.083 42.184 37.316 1.00 112.98 188 ALA E C 1
ATOM 5137 O O . ALA D 1 188 ? -1.406 41.070 37.751 1.00 105.65 188 ALA E O 1
ATOM 5139 N N . CYS D 1 189 ? -0.405 43.093 38.033 1.00 108.95 189 CYS E N 1
ATOM 5140 C CA . CYS D 1 189 ? 0.045 42.811 39.386 1.00 105.42 189 CYS E CA 1
ATOM 5141 C C . CYS D 1 189 ? -1.147 42.488 40.294 1.00 97.73 189 CYS E C 1
ATOM 5142 O O . CYS D 1 189 ? -1.099 41.534 41.072 1.00 97.70 189 CYS E O 1
ATOM 5145 N N . SER D 1 190 ? -2.209 43.297 40.201 1.00 102.62 190 SER E N 1
ATOM 5146 C CA . SER D 1 190 ? -3.292 43.207 41.170 1.00 106.05 190 SER E CA 1
ATOM 5147 C C . SER D 1 190 ? -4.076 41.913 40.953 1.00 98.96 190 SER E C 1
ATOM 5148 O O . SER D 1 190 ? -4.543 41.315 41.918 1.00 89.67 190 SER E O 1
ATOM 5151 N N . LEU D 1 191 ? -4.207 41.473 39.702 1.00 90.09 191 LEU E N 1
ATOM 5152 C CA . LEU D 1 191 ? -4.900 40.225 39.416 1.00 97.16 191 LEU E CA 1
ATOM 5153 C C . LEU D 1 191 ? -4.119 39.044 39.998 1.00 96.96 191 LEU E C 1
ATOM 5154 O O . LEU D 1 191 ? -4.691 38.208 40.716 1.00 92.43 191 LEU E O 1
ATOM 5159 N N . ALA D 1 192 ? -2.811 39.005 39.700 1.00 78.42 192 ALA E N 1
ATOM 5160 C CA . ALA D 1 192 ? -1.942 37.942 40.177 1.00 77.96 192 ALA E CA 1
ATOM 5161 C C . ALA D 1 192 ? -1.925 37.911 41.703 1.00 81.51 192 ALA E C 1
ATOM 5162 O O . ALA D 1 192 ? -2.055 36.839 42.291 1.00 87.48 192 ALA E O 1
ATOM 5164 N N . LYS D 1 193 ? -1.777 39.093 42.314 1.00 82.58 193 LYS E N 1
ATOM 5165 C CA . LYS D 1 193 ? -1.694 39.224 43.764 1.00 83.06 193 LYS E CA 1
ATOM 5166 C C . LYS D 1 193 ? -2.981 38.715 44.411 1.00 83.15 193 LYS E C 1
ATOM 5167 O O . LYS D 1 193 ? -2.937 37.956 45.379 1.00 84.91 193 LYS E O 1
ATOM 5172 N N . THR D 1 194 ? -4.124 39.125 43.855 1.00 78.64 194 THR E N 1
ATOM 5173 C CA . THR D 1 194 ? -5.415 38.749 44.404 1.00 78.96 194 THR E CA 1
ATOM 5174 C C . THR D 1 194 ? -5.589 37.234 44.342 1.00 81.07 194 THR E C 1
ATOM 5175 O O . THR D 1 194 ? -5.982 36.619 45.331 1.00 89.21 194 THR E O 1
ATOM 5179 N N . ALA D 1 195 ? -5.297 36.640 43.179 1.00 85.50 195 ALA E N 1
ATOM 5180 C CA . ALA D 1 195 ? -5.478 35.207 42.995 1.00 84.30 195 ALA E CA 1
ATOM 5181 C C . ALA D 1 195 ? -4.596 34.434 43.973 1.00 78.02 195 ALA E C 1
ATOM 5182 O O . ALA D 1 195 ? -5.042 33.457 44.574 1.00 79.71 195 ALA E O 1
ATOM 5184 N N . PHE D 1 196 ? -3.342 34.879 44.124 1.00 72.61 196 PHE E N 1
ATOM 5185 C CA . PHE D 1 196 ? -2.431 34.294 45.095 1.00 76.27 196 PHE E CA 1
ATOM 5186 C C . PHE D 1 196 ? -3.030 34.431 46.493 1.00 82.66 196 PHE E C 1
ATOM 5187 O O . PHE D 1 196 ? -3.220 33.432 47.182 1.00 80.45 196 PHE E O 1
ATOM 5195 N N . ASP D 1 197 ? -3.351 35.673 46.892 1.00 87.56 197 ASP E N 1
ATOM 5196 C CA . ASP D 1 197 ? -3.812 35.970 48.243 1.00 92.32 197 ASP E CA 1
ATOM 5197 C C . ASP D 1 197 ? -5.055 35.143 48.586 1.00 88.79 197 ASP E C 1
ATOM 5198 O O . ASP D 1 197 ? -5.160 34.616 49.692 1.00 92.14 197 ASP E O 1
ATOM 5203 N N . GLU D 1 198 ? -5.980 35.009 47.633 1.00 84.42 198 GLU E N 1
ATOM 5204 C CA . GLU D 1 198 ? -7.191 34.226 47.840 1.00 89.43 198 GLU E CA 1
ATOM 5205 C C . GLU D 1 198 ? -6.854 32.750 48.052 1.00 88.28 198 GLU E C 1
ATOM 5206 O O . GLU D 1 198 ? -7.584 32.039 48.745 1.00 89.25 198 GLU E O 1
ATOM 5212 N N . ALA D 1 199 ? -5.763 32.286 47.433 1.00 91.31 199 ALA E N 1
ATOM 5213 C CA . ALA D 1 199 ? -5.371 30.890 47.525 1.00 83.41 199 ALA E CA 1
ATOM 5214 C C . ALA D 1 199 ? -4.753 30.602 48.894 1.00 78.64 199 ALA E C 1
ATOM 5215 O O . ALA D 1 199 ? -5.141 29.623 49.516 1.00 74.83 199 ALA E O 1
ATOM 5217 N N . ILE D 1 200 ? -3.817 31.445 49.366 1.00 78.23 200 ILE E N 1
ATOM 5218 C CA . ILE D 1 200 ? -3.210 31.228 50.677 1.00 94.75 200 ILE E CA 1
ATOM 5219 C C . ILE D 1 200 ? -4.280 31.354 51.755 1.00 85.41 200 ILE E C 1
ATOM 5220 O O . ILE D 1 200 ? -4.216 30.654 52.762 1.00 86.58 200 ILE E O 1
ATOM 5225 N N . ALA D 1 201 ? -5.276 32.214 51.524 1.00 87.89 201 ALA E N 1
ATOM 5226 C CA . ALA D 1 201 ? -6.333 32.421 52.499 1.00 86.41 201 ALA E CA 1
ATOM 5227 C C . ALA D 1 201 ? -7.217 31.179 52.628 1.00 88.79 201 ALA E C 1
ATOM 5228 O O . ALA D 1 201 ? -7.858 31.000 53.661 1.00 88.73 201 ALA E O 1
ATOM 5230 N N . GLU D 1 202 ? -7.260 30.326 51.593 1.00 84.59 202 GLU E N 1
ATOM 5231 C CA . GLU D 1 202 ? -8.108 29.143 51.613 1.00 86.03 202 GLU E CA 1
ATOM 5232 C C . GLU D 1 202 ? -7.249 27.906 51.370 1.00 83.01 202 GLU E C 1
ATOM 5233 O O . GLU D 1 202 ? -7.626 27.008 50.633 1.00 81.08 202 GLU E O 1
ATOM 5239 N N . LEU D 1 203 ? -6.122 27.844 52.071 1.00 80.93 203 LEU E N 1
ATOM 5240 C CA . LEU D 1 203 ? -5.163 26.757 51.953 1.00 83.13 203 LEU E CA 1
ATOM 5241 C C . LEU D 1 203 ? -5.801 25.440 52.390 1.00 80.60 203 LEU E C 1
ATOM 5242 O O . LEU D 1 203 ? -5.393 24.370 51.937 1.00 87.41 203 LEU E O 1
ATOM 5247 N N . ASP D 1 204 ? -6.815 25.537 53.256 1.00 83.40 204 ASP E N 1
ATOM 5248 C CA . ASP D 1 204 ? -7.549 24.372 53.730 1.00 88.18 204 ASP E CA 1
ATOM 5249 C C . ASP D 1 204 ? -8.332 23.696 52.601 1.00 82.24 204 ASP E C 1
ATOM 5250 O O . ASP D 1 204 ? -8.948 22.666 52.791 1.00 80.66 204 ASP E O 1
ATOM 5255 N N . THR D 1 205 ? -8.301 24.269 51.401 1.00 81.96 205 THR E N 1
ATOM 5256 C CA . THR D 1 205 ? -9.078 23.836 50.252 1.00 82.04 205 THR E CA 1
ATOM 5257 C C . THR D 1 205 ? -8.297 22.841 49.394 1.00 77.97 205 THR E C 1
ATOM 5258 O O . THR D 1 205 ? -8.881 22.195 48.531 1.00 63.90 205 THR E O 1
ATOM 5262 N N . LEU D 1 206 ? -6.975 22.756 49.610 1.00 80.12 206 LEU E N 1
ATOM 5263 C CA . LEU D 1 206 ? -6.115 21.904 48.806 1.00 78.99 206 LEU E CA 1
ATOM 5264 C C . LEU D 1 206 ? -6.584 20.457 48.918 1.00 80.13 206 LEU E C 1
ATOM 5265 O O . LEU D 1 206 ? -7.024 20.021 49.979 1.00 81.74 206 LEU E O 1
ATOM 5270 N N . SER D 1 207 ? -6.483 19.724 47.798 1.00 80.86 207 SER E N 1
ATOM 5271 C CA . SER D 1 207 ? -6.930 18.344 47.712 1.00 80.67 207 SER E CA 1
ATOM 5272 C C . SER D 1 207 ? -5.741 17.420 47.445 1.00 79.46 207 SER E C 1
ATOM 5273 O O . SER D 1 207 ? -4.711 17.860 46.936 1.00 81.54 207 SER E O 1
ATOM 5276 N N . GLU D 1 208 ? -5.919 16.127 47.747 1.00 76.74 208 GLU E N 1
ATOM 5277 C CA . GLU D 1 208 ? -4.882 15.129 47.515 1.00 76.53 208 GLU E CA 1
ATOM 5278 C C . GLU D 1 208 ? -4.498 15.120 46.042 1.00 72.49 208 GLU E C 1
ATOM 5279 O O . GLU D 1 208 ? -3.320 14.992 45.716 1.00 78.51 208 GLU E O 1
ATOM 5281 N N . GLU D 1 209 ? -5.492 15.285 45.172 1.00 81.04 209 GLU E N 1
ATOM 5282 C CA . GLU D 1 209 ? -5.302 15.102 43.743 1.00 92.94 209 GLU E CA 1
ATOM 5283 C C . GLU D 1 209 ? -4.517 16.277 43.154 1.00 80.02 209 GLU E C 1
ATOM 5284 O O . GLU D 1 209 ? -3.822 16.078 42.166 1.00 81.75 209 GLU E O 1
ATOM 5290 N N . SER D 1 210 ? -4.580 17.464 43.790 1.00 72.62 210 SER E N 1
ATOM 5291 C CA . SER D 1 210 ? -4.181 18.710 43.142 1.00 75.64 210 SER E CA 1
ATOM 5292 C C . SER D 1 210 ? -3.149 19.539 43.920 1.00 73.70 210 SER E C 1
ATOM 5293 O O . SER D 1 210 ? -2.640 20.508 43.370 1.00 73.64 210 SER E O 1
ATOM 5296 N N . TYR D 1 211 ? -2.842 19.189 45.178 1.00 70.14 211 TYR E N 1
ATOM 5297 C CA . TYR D 1 211 ? -2.072 20.082 46.033 1.00 65.88 211 TYR E CA 1
ATOM 5298 C C . TYR D 1 211 ? -0.756 20.447 45.358 1.00 65.33 211 TYR E C 1
ATOM 5299 O O . TYR D 1 211 ? -0.289 21.571 45.506 1.00 70.72 211 TYR E O 1
ATOM 5308 N N . LYS D 1 212 ? -0.160 19.507 44.612 1.00 65.67 212 LYS E N 1
ATOM 5309 C CA . LYS D 1 212 ? 1.128 19.756 43.990 1.00 68.54 212 LYS E CA 1
ATOM 5310 C C . LYS D 1 212 ? 0.980 20.799 42.888 1.00 70.34 212 LYS E C 1
ATOM 5311 O O . LYS D 1 212 ? 1.757 21.749 42.843 1.00 73.32 212 LYS E O 1
ATOM 5317 N N . ASP D 1 213 ? -0.024 20.627 42.025 1.00 71.12 213 ASP E N 1
ATOM 5318 C CA . ASP D 1 213 ? -0.255 21.561 40.929 1.00 73.91 213 ASP E CA 1
ATOM 5319 C C . ASP D 1 213 ? -0.627 22.938 41.491 1.00 69.51 213 ASP E C 1
ATOM 5320 O O . ASP D 1 213 ? -0.156 23.961 40.999 1.00 66.90 213 ASP E O 1
ATOM 5325 N N . SER D 1 214 ? -1.457 22.962 42.542 1.00 62.10 214 SER E N 1
ATOM 5326 C CA . SER D 1 214 ? -1.889 24.211 43.137 1.00 64.55 214 SER E CA 1
ATOM 5327 C C . SER D 1 214 ? -0.682 25.033 43.603 1.00 72.95 214 SER E C 1
ATOM 5328 O O . SER D 1 214 ? -0.540 26.212 43.261 1.00 71.91 214 SER E O 1
ATOM 5331 N N . THR D 1 215 ? 0.187 24.400 44.399 1.00 67.28 215 THR E N 1
ATOM 5332 C CA . THR D 1 215 ? 1.258 25.118 45.069 1.00 69.28 215 THR E CA 1
ATOM 5333 C C . THR D 1 215 ? 2.318 25.530 44.049 1.00 69.59 215 THR E C 1
ATOM 5334 O O . THR D 1 215 ? 2.949 26.575 44.191 1.00 79.55 215 THR E O 1
ATOM 5338 N N . LEU D 1 216 ? 2.486 24.714 43.010 1.00 65.58 216 LEU E N 1
ATOM 5339 C CA . LEU D 1 216 ? 3.396 25.038 41.924 1.00 72.64 216 LEU E CA 1
ATOM 5340 C C . LEU D 1 216 ? 2.963 26.326 41.221 1.00 73.79 216 LEU E C 1
ATOM 5341 O O . LEU D 1 216 ? 3.767 27.239 41.042 1.00 71.84 216 LEU E O 1
ATOM 5346 N N . ILE D 1 217 ? 1.685 26.402 40.838 1.00 76.25 217 ILE E N 1
ATOM 5347 C CA . ILE D 1 217 ? 1.180 27.548 40.096 1.00 73.60 217 ILE E CA 1
ATOM 5348 C C . ILE D 1 217 ? 1.158 28.778 41.003 1.00 72.73 217 ILE E C 1
ATOM 5349 O O . ILE D 1 217 ? 1.399 29.890 40.539 1.00 73.29 217 ILE E O 1
ATOM 5354 N N . MET D 1 218 ? 0.898 28.573 42.299 1.00 69.92 218 MET E N 1
ATOM 5355 C CA . MET D 1 218 ? 0.947 29.663 43.257 1.00 68.18 218 MET E CA 1
ATOM 5356 C C . MET D 1 218 ? 2.338 30.289 43.242 1.00 71.13 218 MET E C 1
ATOM 5357 O O . MET D 1 218 ? 2.472 31.506 43.307 1.00 77.04 218 MET E O 1
ATOM 5362 N N . GLN D 1 219 ? 3.375 29.450 43.129 1.00 69.68 219 GLN E N 1
ATOM 5363 C CA . GLN D 1 219 ? 4.754 29.909 43.108 1.00 71.61 219 GLN E CA 1
ATOM 5364 C C . GLN D 1 219 ? 5.045 30.634 41.794 1.00 81.99 219 GLN E C 1
ATOM 5365 O O . GLN D 1 219 ? 5.772 31.626 41.801 1.00 95.24 219 GLN E O 1
ATOM 5371 N N . LEU D 1 220 ? 4.479 30.159 40.675 1.00 79.73 220 LEU E N 1
ATOM 5372 C CA . LEU D 1 220 ? 4.669 30.845 39.407 1.00 74.59 220 LEU E CA 1
ATOM 5373 C C . LEU D 1 220 ? 4.094 32.263 39.488 1.00 84.05 220 LEU E C 1
ATOM 5374 O O . LEU D 1 220 ? 4.691 33.199 38.958 1.00 82.35 220 LEU E O 1
ATOM 5379 N N . LEU D 1 221 ? 2.922 32.419 40.128 1.00 81.77 221 LEU E N 1
ATOM 5380 C CA . LEU D 1 221 ? 2.327 33.733 40.319 1.00 85.54 221 LEU E CA 1
ATOM 5381 C C . LEU D 1 221 ? 3.294 34.639 41.077 1.00 86.97 221 LEU E C 1
ATOM 5382 O O . LEU D 1 221 ? 3.525 35.770 40.666 1.00 84.04 221 LEU E O 1
ATOM 5387 N N . ARG D 1 222 ? 3.858 34.136 42.180 1.00 89.52 222 ARG E N 1
ATOM 5388 C CA . ARG D 1 222 ? 4.777 34.923 42.990 1.00 95.52 222 ARG E CA 1
ATOM 5389 C C . ARG D 1 222 ? 6.012 35.291 42.171 1.00 86.59 222 ARG E C 1
ATOM 5390 O O . ARG D 1 222 ? 6.461 36.433 42.226 1.00 93.93 222 ARG E O 1
ATOM 5395 N N . ASP D 1 223 ? 6.551 34.327 41.416 1.00 80.53 223 ASP E N 1
ATOM 5396 C CA . ASP D 1 223 ? 7.733 34.562 40.599 1.00 82.22 223 ASP E CA 1
ATOM 5397 C C . ASP D 1 223 ? 7.484 35.756 39.681 1.00 85.67 223 ASP E C 1
ATOM 5398 O O . ASP D 1 223 ? 8.321 36.651 39.581 1.00 100.56 223 ASP E O 1
ATOM 5403 N N . ASN D 1 224 ? 6.317 35.770 39.032 1.00 79.72 224 ASN E N 1
ATOM 5404 C CA . ASN D 1 224 ? 5.957 36.839 38.117 1.00 83.74 224 ASN E CA 1
ATOM 5405 C C . ASN D 1 224 ? 5.806 38.161 38.873 1.00 88.64 224 ASN E C 1
ATOM 5406 O O . ASN D 1 224 ? 6.252 39.195 38.394 1.00 91.52 224 ASN E O 1
ATOM 5411 N N . LEU D 1 225 ? 5.168 38.139 40.044 1.00 87.46 225 LEU E N 1
ATOM 5412 C CA . LEU D 1 225 ? 4.992 39.344 40.843 1.00 94.79 225 LEU E CA 1
ATOM 5413 C C . LEU D 1 225 ? 6.352 39.903 41.257 1.00 91.27 225 LEU E C 1
ATOM 5414 O O . LEU D 1 225 ? 6.572 41.108 41.230 1.00 109.86 225 LEU E O 1
ATOM 5419 N N . THR D 1 226 ? 7.263 39.013 41.661 1.00 93.93 226 THR E N 1
ATOM 5420 C CA . THR D 1 226 ? 8.604 39.403 42.068 1.00 94.17 226 THR E CA 1
ATOM 5421 C C . THR D 1 226 ? 9.339 40.058 40.897 1.00 100.32 226 THR E C 1
ATOM 5422 O O . THR D 1 226 ? 9.890 41.140 41.051 1.00 121.36 226 THR E O 1
ATOM 5426 N N . LEU D 1 227 ? 9.310 39.415 39.728 1.00 102.82 227 LEU E N 1
ATOM 5427 C CA . LEU D 1 227 ? 9.916 39.966 38.524 1.00 105.72 227 LEU E CA 1
ATOM 5428 C C . LEU D 1 227 ? 9.334 41.346 38.217 1.00 108.38 227 LEU E C 1
ATOM 5429 O O . LEU D 1 227 ? 10.053 42.252 37.818 1.00 117.52 227 LEU E O 1
ATOM 5434 N N . TRP D 1 228 ? 8.020 41.507 38.414 1.00 113.49 228 TRP E N 1
ATOM 5435 C CA . TRP D 1 228 ? 7.284 42.691 37.983 1.00 114.03 228 TRP E CA 1
ATOM 5436 C C . TRP D 1 228 ? 7.384 43.843 38.979 1.00 110.04 228 TRP E C 1
ATOM 5437 O O . TRP D 1 228 ? 7.199 44.989 38.582 1.00 100.26 228 TRP E O 1
ATOM 5448 N N . THR D 1 229 ? 7.629 43.552 40.262 1.00 110.02 229 THR E N 1
ATOM 5449 C CA . THR D 1 229 ? 7.799 44.605 41.257 1.00 114.96 229 THR E CA 1
ATOM 5450 C C . THR D 1 229 ? 9.292 44.892 41.465 1.00 121.20 229 THR E C 1
ATOM 5451 O O . THR D 1 229 ? 9.669 45.602 42.380 1.00 130.57 229 THR E O 1
ATOM 5455 N N . SER D 1 230 ? 10.137 44.345 40.587 1.00 130.56 230 SER E N 1
ATOM 5456 C CA . SER D 1 230 ? 11.489 44.820 40.339 0.76 130.16 230 SER E CA 1
ATOM 5457 C C . SER D 1 230 ? 11.477 45.693 39.075 1.00 122.39 230 SER E C 1
ATOM 5458 O O . SER D 1 230 ? 11.693 46.919 39.189 1.00 112.64 230 SER E O 1
ATOM 5461 N N . SER E 2 1 ? 19.601 5.852 23.087 1.00 142.93 210 SER F N 1
ATOM 5462 C CA . SER E 2 1 ? 20.814 6.691 23.280 1.00 149.61 210 SER F CA 1
ATOM 5463 C C . SER E 2 1 ? 21.088 7.491 22.003 1.00 158.76 210 SER F C 1
ATOM 5464 O O . SER E 2 1 ? 20.157 8.031 21.403 1.00 150.91 210 SER F O 1
ATOM 5467 N N . ARG E 2 2 ? 22.367 7.581 21.614 1.00 160.96 211 ARG F N 1
ATOM 5468 C CA . ARG E 2 2 ? 22.791 8.155 20.343 1.00 156.51 211 ARG F CA 1
ATOM 5469 C C . ARG E 2 2 ? 24.069 7.439 19.908 1.00 163.12 211 ARG F C 1
ATOM 5470 O O . ARG E 2 2 ? 24.919 7.157 20.755 1.00 171.75 211 ARG F O 1
ATOM 5472 N N . THR E 2 3 ? 24.192 7.111 18.609 1.00 162.52 212 THR F N 1
ATOM 5473 C CA . THR E 2 3 ? 25.460 6.641 18.064 1.00 154.61 212 THR F CA 1
ATOM 5474 C C . THR E 2 3 ? 26.546 7.625 18.498 1.00 146.52 212 THR F C 1
ATOM 5475 O O . THR E 2 3 ? 26.337 8.840 18.387 1.00 140.27 212 THR F O 1
ATOM 5479 N N . PRO E 2 4 ? 27.719 7.174 19.016 1.00 118.14 213 PRO F N 1
ATOM 5480 C CA . PRO E 2 4 ? 28.808 8.106 19.332 1.00 100.24 213 PRO F CA 1
ATOM 5481 C C . PRO E 2 4 ? 29.589 8.494 18.070 1.00 88.12 213 PRO F C 1
ATOM 5482 O O . PRO E 2 4 ? 30.805 8.339 18.018 1.00 85.45 213 PRO F O 1
ATOM 5496 N N . LEU E 2 6 ? 30.426 11.315 14.697 1.00 71.51 215 LEU F N 1
ATOM 5497 C CA . LEU E 2 6 ? 30.900 12.686 14.671 1.00 69.70 215 LEU F CA 1
ATOM 5498 C C . LEU E 2 6 ? 29.719 13.641 14.861 1.00 73.24 215 LEU F C 1
ATOM 5499 O O . LEU E 2 6 ? 28.789 13.669 14.068 1.00 71.71 215 LEU F O 1
ATOM 5504 N N . PRO E 2 7 ? 29.736 14.490 15.907 1.00 82.64 216 PRO F N 1
ATOM 5505 C CA . PRO E 2 7 ? 28.652 15.441 16.123 1.00 88.24 216 PRO F CA 1
ATOM 5506 C C . PRO E 2 7 ? 28.699 16.560 15.084 1.00 90.48 216 PRO F C 1
ATOM 5507 O O . PRO E 2 7 ? 29.721 16.755 14.435 1.00 93.21 216 PRO F O 1
ATOM 5511 N N . THR E 2 8 ? 27.588 17.292 14.951 1.00 103.39 217 THR F N 1
ATOM 5512 C CA . THR E 2 8 ? 27.497 18.446 14.069 1.00 117.68 217 THR F CA 1
ATOM 5513 C C . THR E 2 8 ? 28.013 19.700 14.781 1.00 131.26 217 THR F C 1
ATOM 5514 O O . THR E 2 8 ? 27.663 19.933 15.935 1.00 144.04 217 THR F O 1
ATOM 5516 N N . PRO E 2 9 ? 28.826 20.563 14.118 1.00 146.79 218 PRO F N 1
ATOM 5517 C CA . PRO E 2 9 ? 29.356 21.782 14.745 1.00 147.75 218 PRO F CA 1
ATOM 5518 C C . PRO E 2 9 ? 28.365 22.531 15.659 1.00 146.25 218 PRO F C 1
ATOM 5519 O O . PRO E 2 9 ? 27.458 23.173 15.149 1.00 140.02 218 PRO F O 1
ATOM 5523 N N . SER E 2 27 ? 13.301 36.253 29.024 1.00 136.70 320 SER F N 1
ATOM 5524 C CA . SER E 2 27 ? 13.444 35.527 27.732 1.00 146.70 320 SER F CA 1
ATOM 5525 C C . SER E 2 27 ? 12.199 34.691 27.404 1.00 141.59 320 SER F C 1
ATOM 5526 O O . SER E 2 27 ? 11.934 34.442 26.229 1.00 126.20 320 SER F O 1
ATOM 5529 N N . LYS E 2 28 ? 11.450 34.242 28.426 1.00 139.29 321 LYS F N 1
ATOM 5530 C CA . LYS E 2 28 ? 10.160 33.589 28.241 1.00 136.87 321 LYS F CA 1
ATOM 5531 C C . LYS E 2 28 ? 9.043 34.533 28.694 1.00 148.59 321 LYS F C 1
ATOM 5532 O O . LYS E 2 28 ? 9.310 35.656 29.118 1.00 156.57 321 LYS F O 1
ATOM 5534 N N . CYS E 2 29 ? 7.788 34.056 28.617 1.00 148.37 322 CYS F N 1
ATOM 5535 C CA . CYS E 2 29 ? 6.614 34.845 28.974 1.00 132.47 322 CYS F CA 1
ATOM 5536 C C . CYS E 2 29 ? 6.423 34.900 30.494 1.00 113.58 322 CYS F C 1
ATOM 5537 O O . CYS E 2 29 ? 6.126 35.952 31.054 1.00 87.41 322 CYS F O 1
ATOM 5539 N N . GLY E 2 30 ? 6.599 33.755 31.163 1.00 101.39 323 GLY F N 1
ATOM 5540 C CA . GLY E 2 30 ? 6.112 33.579 32.518 1.00 91.88 323 GLY F CA 1
ATOM 5541 C C . GLY E 2 30 ? 4.690 33.012 32.529 1.00 82.65 323 GLY F C 1
ATOM 5542 O O . GLY E 2 30 ? 3.999 33.155 33.526 1.00 105.86 323 GLY F O 1
ATOM 5553 N N . LEU E 2 32 ? 1.821 29.715 31.936 1.00 71.49 325 LEU F N 1
ATOM 5554 C CA . LEU E 2 32 ? 1.734 28.400 32.547 1.00 68.58 325 LEU F CA 1
ATOM 5555 C C . LEU E 2 32 ? 2.511 27.407 31.699 1.00 70.34 325 LEU F C 1
ATOM 5556 O O . LEU E 2 32 ? 2.168 27.258 30.539 1.00 71.57 325 LEU F O 1
ATOM 5561 N N . GLY E 2 33 ? 3.547 26.756 32.258 1.00 80.73 326 GLY F N 1
ATOM 5562 C CA . GLY E 2 33 ? 4.208 25.661 31.557 1.00 77.75 326 GLY F CA 1
ATOM 5563 C C . GLY E 2 33 ? 3.220 24.514 31.325 1.00 89.65 326 GLY F C 1
ATOM 5564 O O . GLY E 2 33 ? 2.346 24.282 32.157 1.00 98.10 326 GLY F O 1
ATOM 5565 N N . ASN E 2 34 ? 3.353 23.776 30.216 1.00 94.48 327 ASN F N 1
ATOM 5566 C CA . ASN E 2 34 ? 2.595 22.538 30.042 1.00 109.64 327 ASN F CA 1
ATOM 5567 C C . ASN E 2 34 ? 3.113 21.466 31.016 1.00 95.14 327 ASN F C 1
ATOM 5568 O O . ASN E 2 34 ? 2.947 20.270 30.701 1.00 89.33 327 ASN F O 1
ATOM 5573 N N . MET F 1 1 ? 16.779 36.088 -4.456 1.00 122.60 1 MET G N 1
ATOM 5574 C CA . MET F 1 1 ? 16.790 34.613 -4.677 1.00 124.14 1 MET G CA 1
ATOM 5575 C C . MET F 1 1 ? 18.126 34.141 -5.271 1.00 132.35 1 MET G C 1
ATOM 5576 O O . MET F 1 1 ? 18.186 33.090 -5.917 1.00 120.47 1 MET G O 1
ATOM 5578 N N . ASP F 1 2 ? 19.211 34.890 -5.008 1.00 134.74 2 ASP G N 1
ATOM 5579 C CA . ASP F 1 2 ? 20.562 34.495 -5.398 1.00 130.87 2 ASP G CA 1
ATOM 5580 C C . ASP F 1 2 ? 21.156 33.607 -4.306 1.00 129.19 2 ASP G C 1
ATOM 5581 O O . ASP F 1 2 ? 20.644 33.572 -3.196 1.00 113.89 2 ASP G O 1
ATOM 5586 N N . LYS F 1 3 ? 22.260 32.921 -4.622 1.00 122.73 3 LYS G N 1
ATOM 5587 C CA . LYS F 1 3 ? 22.986 32.090 -3.671 1.00 111.87 3 LYS G CA 1
ATOM 5588 C C . LYS F 1 3 ? 23.167 32.836 -2.352 1.00 111.93 3 LYS G C 1
ATOM 5589 O O . LYS F 1 3 ? 23.036 32.226 -1.302 1.00 108.15 3 LYS G O 1
ATOM 5594 N N . ASN F 1 4 ? 23.425 34.151 -2.407 1.00 108.80 4 ASN G N 1
ATOM 5595 C CA . ASN F 1 4 ? 23.640 34.978 -1.226 1.00 110.32 4 ASN G CA 1
ATOM 5596 C C . ASN F 1 4 ? 22.380 35.032 -0.361 1.00 110.34 4 ASN G C 1
ATOM 5597 O O . ASN F 1 4 ? 22.467 34.966 0.865 1.00 98.15 4 ASN G O 1
ATOM 5602 N N . GLU F 1 5 ? 21.215 35.181 -1.006 1.00 117.12 5 GLU G N 1
ATOM 5603 C CA . GLU F 1 5 ? 19.935 35.209 -0.321 1.00 114.31 5 GLU G CA 1
ATOM 5604 C C . GLU F 1 5 ? 19.668 33.846 0.315 1.00 107.86 5 GLU G C 1
ATOM 5605 O O . GLU F 1 5 ? 19.385 33.775 1.504 1.00 95.10 5 GLU G O 1
ATOM 5607 N N . LEU F 1 6 ? 19.762 32.764 -0.473 1.00 93.39 6 LEU G N 1
ATOM 5608 C CA . LEU F 1 6 ? 19.486 31.415 0.010 1.00 104.82 6 LEU G CA 1
ATOM 5609 C C . LEU F 1 6 ? 20.319 31.080 1.250 1.00 103.86 6 LEU G C 1
ATOM 5610 O O . LEU F 1 6 ? 19.815 30.512 2.215 1.00 99.88 6 LEU G O 1
ATOM 5615 N N . VAL F 1 7 ? 21.612 31.409 1.205 1.00 99.88 7 VAL G N 1
ATOM 5616 C CA . VAL F 1 7 ? 22.515 31.100 2.295 1.00 94.46 7 VAL G CA 1
ATOM 5617 C C . VAL F 1 7 ? 22.151 31.956 3.503 1.00 95.16 7 VAL G C 1
ATOM 5618 O O . VAL F 1 7 ? 22.245 31.481 4.627 1.00 102.91 7 VAL G O 1
ATOM 5622 N N . GLN F 1 8 ? 21.748 33.209 3.280 1.00 99.56 8 GLN G N 1
ATOM 5623 C CA . GLN F 1 8 ? 21.319 34.072 4.373 1.00 112.42 8 GLN G CA 1
ATOM 5624 C C . GLN F 1 8 ? 20.072 33.455 5.013 1.00 107.02 8 GLN G C 1
ATOM 5625 O O . GLN F 1 8 ? 19.965 33.423 6.232 1.00 95.92 8 GLN G O 1
ATOM 5631 N N . LYS F 1 9 ? 19.156 32.939 4.178 1.00 95.88 9 LYS G N 1
ATOM 5632 C CA . LYS F 1 9 ? 17.899 32.337 4.599 1.00 104.13 9 LYS G CA 1
ATOM 5633 C C . LYS F 1 9 ? 18.159 31.062 5.401 1.00 100.85 9 LYS G C 1
ATOM 5634 O O . LYS F 1 9 ? 17.553 30.845 6.453 1.00 92.89 9 LYS G O 1
ATOM 5636 N N . ALA F 1 10 ? 19.060 30.214 4.886 1.00 91.45 10 ALA G N 1
ATOM 5637 C CA . ALA F 1 10 ? 19.469 28.993 5.564 1.00 81.67 10 ALA G CA 1
ATOM 5638 C C . ALA F 1 10 ? 20.001 29.313 6.960 1.00 77.68 10 ALA G C 1
ATOM 5639 O O . ALA F 1 10 ? 19.757 28.573 7.906 1.00 88.82 10 ALA G O 1
ATOM 5641 N N . LYS F 1 11 ? 20.728 30.420 7.088 1.00 78.90 11 LYS G N 1
ATOM 5642 C CA . LYS F 1 11 ? 21.301 30.819 8.362 1.00 85.47 11 LYS G CA 1
ATOM 5643 C C . LYS F 1 11 ? 20.211 31.293 9.317 1.00 82.18 11 LYS G C 1
ATOM 5644 O O . LYS F 1 11 ? 20.315 31.067 10.514 1.00 81.28 11 LYS G O 1
ATOM 5650 N N . LEU F 1 12 ? 19.182 31.960 8.789 1.00 91.05 12 LEU G N 1
ATOM 5651 C CA . LEU F 1 12 ? 18.046 32.364 9.605 1.00 99.38 12 LEU G CA 1
ATOM 5652 C C . LEU F 1 12 ? 17.314 31.129 10.121 1.00 87.34 12 LEU G C 1
ATOM 5653 O O . LEU F 1 12 ? 17.056 31.015 11.316 1.00 72.86 12 LEU G O 1
ATOM 5658 N N . ALA F 1 13 ? 16.990 30.219 9.195 1.00 83.93 13 ALA G N 1
ATOM 5659 C CA . ALA F 1 13 ? 16.332 28.963 9.518 1.00 81.14 13 ALA G CA 1
ATOM 5660 C C . ALA F 1 13 ? 17.090 28.240 10.634 1.00 80.49 13 ALA G C 1
ATOM 5661 O O . ALA F 1 13 ? 16.477 27.695 11.542 1.00 76.94 13 ALA G O 1
ATOM 5663 N N . GLU F 1 14 ? 18.424 28.240 10.565 1.00 84.59 14 GLU G N 1
ATOM 5664 C CA . GLU F 1 14 ? 19.239 27.546 11.550 1.00 85.23 14 GLU G CA 1
ATOM 5665 C C . GLU F 1 14 ? 19.043 28.191 12.923 1.00 83.68 14 GLU G C 1
ATOM 5666 O O . GLU F 1 14 ? 18.881 27.499 13.921 1.00 92.82 14 GLU G O 1
ATOM 5672 N N . GLN F 1 15 ? 19.055 29.523 12.956 1.00 80.19 15 GLN G N 1
ATOM 5673 C CA . GLN F 1 15 ? 18.833 30.291 14.171 1.00 89.69 15 GLN G CA 1
ATOM 5674 C C . GLN F 1 15 ? 17.467 29.948 14.763 1.00 90.75 15 GLN G C 1
ATOM 5675 O O . GLN F 1 15 ? 17.318 29.865 15.979 1.00 82.88 15 GLN G O 1
ATOM 5681 N N . ALA F 1 16 ? 16.483 29.741 13.881 1.00 80.49 16 ALA G N 1
ATOM 5682 C CA . ALA F 1 16 ? 15.106 29.486 14.275 1.00 85.07 16 ALA G CA 1
ATOM 5683 C C . ALA F 1 16 ? 14.841 28.000 14.527 1.00 80.83 16 ALA G C 1
ATOM 5684 O O . ALA F 1 16 ? 13.708 27.615 14.782 1.00 78.56 16 ALA G O 1
ATOM 5686 N N . GLU F 1 17 ? 15.872 27.160 14.431 1.00 83.20 17 GLU G N 1
ATOM 5687 C CA . GLU F 1 17 ? 15.744 25.723 14.625 1.00 84.55 17 GLU G CA 1
ATOM 5688 C C . GLU F 1 17 ? 14.678 25.158 13.687 1.00 80.31 17 GLU G C 1
ATOM 5689 O O . GLU F 1 17 ? 13.920 24.271 14.067 1.00 78.23 17 GLU G O 1
ATOM 5695 N N . ARG F 1 18 ? 14.655 25.657 12.444 1.00 72.07 18 ARG G N 1
ATOM 5696 C CA . ARG F 1 18 ? 13.743 25.182 11.419 1.00 72.51 18 ARG G CA 1
ATOM 5697 C C . ARG F 1 18 ? 14.552 24.508 10.311 1.00 76.93 18 ARG G C 1
ATOM 5698 O O . ARG F 1 18 ? 14.708 25.052 9.218 1.00 99.10 18 ARG G O 1
ATOM 5706 N N . TYR F 1 19 ? 15.020 23.291 10.591 1.00 72.08 19 TYR G N 1
ATOM 5707 C CA . TYR F 1 19 ? 16.026 22.620 9.783 1.00 74.08 19 TYR G CA 1
ATOM 5708 C C . TYR F 1 19 ? 15.467 22.122 8.453 1.00 75.24 19 TYR G C 1
ATOM 5709 O O . TYR F 1 19 ? 16.239 21.935 7.517 1.00 79.15 19 TYR G O 1
ATOM 5718 N N . ASP F 1 20 ? 14.150 21.910 8.361 1.00 81.68 20 ASP G N 1
ATOM 5719 C CA . ASP F 1 20 ? 13.538 21.462 7.115 1.00 86.95 20 ASP G CA 1
ATOM 5720 C C . ASP F 1 20 ? 13.689 22.578 6.075 1.00 82.26 20 ASP G C 1
ATOM 5721 O O . ASP F 1 20 ? 14.088 22.331 4.939 1.00 77.62 20 ASP G O 1
ATOM 5726 N N . ASP F 1 21 ? 13.394 23.817 6.494 1.00 84.95 21 ASP G N 1
ATOM 5727 C CA . ASP F 1 21 ? 13.632 24.999 5.683 1.00 84.51 21 ASP G CA 1
ATOM 5728 C C . ASP F 1 21 ? 15.112 25.107 5.331 1.00 87.11 21 ASP G C 1
ATOM 5729 O O . ASP F 1 21 ? 15.455 25.411 4.192 1.00 92.42 21 ASP G O 1
ATOM 5734 N N . MET F 1 22 ? 15.976 24.926 6.341 1.00 89.26 22 MET G N 1
ATOM 5735 C CA . MET F 1 22 ? 17.411 25.081 6.168 1.00 89.18 22 MET G CA 1
ATOM 5736 C C . MET F 1 22 ? 17.875 24.109 5.081 1.00 84.75 22 MET G C 1
ATOM 5737 O O . MET F 1 22 ? 18.578 24.497 4.156 1.00 96.37 22 MET G O 1
ATOM 5742 N N . ALA F 1 23 ? 17.428 22.856 5.174 1.00 82.04 23 ALA G N 1
ATOM 5743 C CA . ALA F 1 23 ? 17.766 21.833 4.202 1.00 81.19 23 ALA G CA 1
ATOM 5744 C C . ALA F 1 23 ? 17.303 22.250 2.814 1.00 84.18 23 ALA G C 1
ATOM 5745 O O . ALA F 1 23 ? 18.049 22.128 1.849 1.00 100.03 23 ALA G O 1
ATOM 5747 N N . ALA F 1 24 ? 16.063 22.740 2.723 1.00 91.43 24 ALA G N 1
ATOM 5748 C CA . ALA F 1 24 ? 15.460 23.071 1.442 1.00 95.01 24 ALA G CA 1
ATOM 5749 C C . ALA F 1 24 ? 16.281 24.149 0.730 1.00 91.60 24 ALA G C 1
ATOM 5750 O O . ALA F 1 24 ? 16.554 24.024 -0.456 1.00 98.82 24 ALA G O 1
ATOM 5752 N N . CYS F 1 25 ? 16.664 25.201 1.465 1.00 82.41 25 CYS G N 1
ATOM 5753 C CA . CYS F 1 25 ? 17.515 26.255 0.936 1.00 88.51 25 CYS G CA 1
ATOM 5754 C C . CYS F 1 25 ? 18.827 25.687 0.388 1.00 99.69 25 CYS G C 1
ATOM 5755 O O . CYS F 1 25 ? 19.214 26.002 -0.731 1.00 104.35 25 CYS G O 1
ATOM 5758 N N . MET F 1 26 ? 19.514 24.850 1.175 1.00 94.00 26 MET G N 1
ATOM 5759 C CA . MET F 1 26 ? 20.842 24.389 0.808 1.00 93.56 26 MET G CA 1
ATOM 5760 C C . MET F 1 26 ? 20.756 23.355 -0.315 1.00 96.39 26 MET G C 1
ATOM 5761 O O . MET F 1 26 ? 21.721 23.158 -1.052 1.00 98.79 26 MET G O 1
ATOM 5766 N N . LYS F 1 27 ? 19.596 22.710 -0.459 1.00 96.00 27 LYS G N 1
ATOM 5767 C CA . LYS F 1 27 ? 19.372 21.798 -1.571 1.00 99.56 27 LYS G CA 1
ATOM 5768 C C . LYS F 1 27 ? 19.270 22.585 -2.879 1.00 96.38 27 LYS G C 1
ATOM 5769 O O . LYS F 1 27 ? 19.756 22.136 -3.910 1.00 98.32 27 LYS G O 1
ATOM 5775 N N . SER F 1 28 ? 18.630 23.756 -2.826 1.00 94.70 28 SER G N 1
ATOM 5776 C CA . SER F 1 28 ? 18.523 24.640 -3.978 1.00 105.74 28 SER G CA 1
ATOM 5777 C C . SER F 1 28 ? 19.897 25.148 -4.405 1.00 99.06 28 SER G C 1
ATOM 5778 O O . SER F 1 28 ? 20.215 25.154 -5.591 1.00 94.34 28 SER G O 1
ATOM 5781 N N . VAL F 1 29 ? 20.696 25.595 -3.433 1.00 89.91 29 VAL G N 1
ATOM 5782 C CA . VAL F 1 29 ? 22.057 26.025 -3.703 1.00 90.23 29 VAL G CA 1
ATOM 5783 C C . VAL F 1 29 ? 22.782 24.886 -4.418 1.00 87.99 29 VAL G C 1
ATOM 5784 O O . VAL F 1 29 ? 23.410 25.084 -5.452 1.00 89.73 29 VAL G O 1
ATOM 5788 N N . THR F 1 30 ? 22.671 23.675 -3.875 1.00 85.69 30 THR G N 1
ATOM 5789 C CA . THR F 1 30 ? 23.373 22.531 -4.432 1.00 89.96 30 THR G CA 1
ATOM 5790 C C . THR F 1 30 ? 22.925 22.298 -5.871 1.00 90.54 30 THR G C 1
ATOM 5791 O O . THR F 1 30 ? 23.747 21.972 -6.719 1.00 97.95 30 THR G O 1
ATOM 5795 N N . GLU F 1 31 ? 21.626 22.498 -6.126 1.00 100.22 31 GLU G N 1
ATOM 5796 C CA . GLU F 1 31 ? 21.020 22.194 -7.416 1.00 107.42 31 GLU G CA 1
ATOM 5797 C C . GLU F 1 31 ? 21.399 23.228 -8.477 1.00 108.14 31 GLU G C 1
ATOM 5798 O O . GLU F 1 31 ? 21.195 22.974 -9.657 1.00 121.93 31 GLU G O 1
ATOM 5804 N N . GLN F 1 32 ? 21.969 24.369 -8.069 1.00 97.60 32 GLN G N 1
ATOM 5805 C CA . GLN F 1 32 ? 22.462 25.358 -9.010 1.00 100.77 32 GLN G CA 1
ATOM 5806 C C . GLN F 1 32 ? 23.709 24.857 -9.742 1.00 112.80 32 GLN G C 1
ATOM 5807 O O . GLN F 1 32 ? 24.201 25.528 -10.643 1.00 120.31 32 GLN G O 1
ATOM 5813 N N . GLY F 1 33 ? 24.244 23.697 -9.336 1.00 121.40 33 GLY G N 1
ATOM 5814 C CA . GLY F 1 33 ? 25.221 22.978 -10.136 1.00 113.87 33 GLY G CA 1
ATOM 5815 C C . GLY F 1 33 ? 26.678 23.225 -9.720 1.00 113.69 33 GLY G C 1
ATOM 5816 O O . GLY F 1 33 ? 27.547 22.379 -9.953 1.00 111.81 33 GLY G O 1
ATOM 5817 N N . ALA F 1 34 ? 26.934 24.387 -9.099 1.00 115.62 34 ALA G N 1
ATOM 5818 C CA . ALA F 1 34 ? 28.273 24.849 -8.775 1.00 111.41 34 ALA G CA 1
ATOM 5819 C C . ALA F 1 34 ? 28.814 24.156 -7.524 1.00 115.56 34 ALA G C 1
ATOM 5820 O O . ALA F 1 34 ? 28.054 23.831 -6.607 1.00 117.00 34 ALA G O 1
ATOM 5822 N N . GLU F 1 35 ? 30.143 23.971 -7.483 1.00 121.45 35 GLU G N 1
ATOM 5823 C CA . GLU F 1 35 ? 30.818 23.413 -6.320 1.00 125.91 35 GLU G CA 1
ATOM 5824 C C . GLU F 1 35 ? 30.531 24.311 -5.116 1.00 116.10 35 GLU G C 1
ATOM 5825 O O . GLU F 1 35 ? 30.552 25.533 -5.245 1.00 100.61 35 GLU G O 1
ATOM 5831 N N . LEU F 1 36 ? 30.266 23.692 -3.956 1.00 100.07 36 LEU G N 1
ATOM 5832 C CA . LEU F 1 36 ? 29.903 24.431 -2.757 1.00 93.61 36 LEU G CA 1
ATOM 5833 C C . LEU F 1 36 ? 31.162 24.950 -2.074 1.00 87.42 36 LEU G C 1
ATOM 5834 O O . LEU F 1 36 ? 32.179 24.257 -2.043 1.00 86.05 36 LEU G O 1
ATOM 5839 N N . SER F 1 37 ? 31.063 26.164 -1.518 1.00 80.28 37 SER G N 1
ATOM 5840 C CA . SER F 1 37 ? 32.078 26.706 -0.634 1.00 83.89 37 SER G CA 1
ATOM 5841 C C . SER F 1 37 ? 32.058 25.943 0.687 1.00 92.34 37 SER G C 1
ATOM 5842 O O . SER F 1 37 ? 31.114 25.208 0.956 1.00 93.30 37 SER G O 1
ATOM 5845 N N . ASN F 1 38 ? 33.096 26.121 1.509 1.00 96.20 38 ASN G N 1
ATOM 5846 C CA . ASN F 1 38 ? 33.165 25.427 2.786 1.00 99.71 38 ASN G CA 1
ATOM 5847 C C . ASN F 1 38 ? 31.952 25.794 3.639 1.00 95.90 38 ASN G C 1
ATOM 5848 O O . ASN F 1 38 ? 31.325 24.917 4.233 1.00 92.99 38 ASN G O 1
ATOM 5853 N N . GLU F 1 39 ? 31.625 27.092 3.663 1.00 88.74 39 GLU G N 1
ATOM 5854 C CA . GLU F 1 39 ? 30.488 27.596 4.412 1.00 88.51 39 GLU G CA 1
ATOM 5855 C C . GLU F 1 39 ? 29.229 26.831 4.003 1.00 88.13 39 GLU G C 1
ATOM 5856 O O . GLU F 1 39 ? 28.529 26.300 4.858 1.00 95.33 39 GLU G O 1
ATOM 5862 N N . GLU F 1 40 ? 28.972 26.783 2.690 1.00 82.57 40 GLU G N 1
ATOM 5863 C CA . GLU F 1 40 ? 27.759 26.204 2.144 1.00 82.58 40 GLU G CA 1
ATOM 5864 C C . GLU F 1 40 ? 27.707 24.702 2.423 1.00 78.41 40 GLU G C 1
ATOM 5865 O O . GLU F 1 40 ? 26.647 24.159 2.728 1.00 86.72 40 GLU G O 1
ATOM 5871 N N . ARG F 1 41 ? 28.851 24.026 2.295 1.00 74.82 41 ARG G N 1
ATOM 5872 C CA . ARG F 1 41 ? 28.923 22.590 2.513 1.00 85.60 41 ARG G CA 1
ATOM 5873 C C . ARG F 1 41 ? 28.565 22.267 3.967 1.00 87.46 41 ARG G C 1
ATOM 5874 O O . ARG F 1 41 ? 27.860 21.296 4.246 1.00 84.59 41 ARG G O 1
ATOM 5882 N N A ASN F 1 42 ? 29.054 23.099 4.898 0.50 83.87 42 ASN G N 1
ATOM 5883 N N B ASN F 1 42 ? 29.090 23.080 4.891 0.50 87.44 42 ASN G N 1
ATOM 5884 C CA A ASN F 1 42 ? 28.802 22.863 6.306 0.50 82.33 42 ASN G CA 1
ATOM 5885 C CA B ASN F 1 42 ? 28.825 22.915 6.309 0.50 88.72 42 ASN G CA 1
ATOM 5886 C C A ASN F 1 42 ? 27.322 23.129 6.579 0.50 83.56 42 ASN G C 1
ATOM 5887 C C B ASN F 1 42 ? 27.329 23.102 6.541 0.50 85.95 42 ASN G C 1
ATOM 5888 O O A ASN F 1 42 ? 26.679 22.364 7.293 0.50 89.20 42 ASN G O 1
ATOM 5889 O O B ASN F 1 42 ? 26.707 22.275 7.202 0.50 89.06 42 ASN G O 1
ATOM 5898 N N . LEU F 1 43 ? 26.768 24.178 5.967 1.00 82.89 43 LEU G N 1
ATOM 5899 C CA . LEU F 1 43 ? 25.350 24.494 6.119 1.00 76.56 43 LEU G CA 1
ATOM 5900 C C . LEU F 1 43 ? 24.4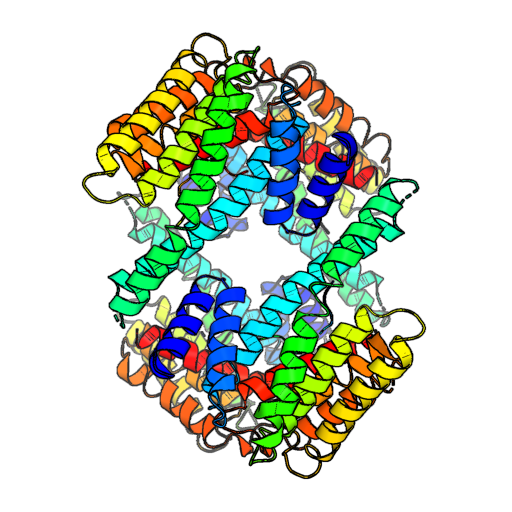93 23.330 5.621 1.00 75.39 43 LEU G C 1
ATOM 5901 O O . LEU F 1 43 ? 23.520 22.956 6.272 1.00 82.14 43 LEU G O 1
ATOM 5906 N N . LEU F 1 44 ? 24.867 22.749 4.479 1.00 76.58 44 LEU G N 1
ATOM 5907 C CA . LEU F 1 44 ? 24.124 21.625 3.931 1.00 81.57 44 LEU G CA 1
ATOM 5908 C C . LEU F 1 44 ? 24.175 20.451 4.905 1.00 83.34 44 LEU G C 1
ATOM 5909 O O . LEU F 1 44 ? 23.141 19.857 5.200 1.00 78.61 44 LEU G O 1
ATOM 5914 N N . SER F 1 45 ? 25.382 20.113 5.372 1.00 78.67 45 SER G N 1
ATOM 5915 C CA . SER F 1 45 ? 25.582 18.971 6.254 1.00 91.08 45 SER G CA 1
ATOM 5916 C C . SER F 1 45 ? 24.792 19.129 7.554 1.00 85.35 45 SER G C 1
ATOM 5917 O O . SER F 1 45 ? 24.185 18.176 8.039 1.00 69.04 45 SER G O 1
ATOM 5920 N N . VAL F 1 46 ? 24.800 20.341 8.114 1.00 79.06 46 VAL G N 1
ATOM 5921 C CA . VAL F 1 46 ? 24.127 20.593 9.375 1.00 81.83 46 VAL G CA 1
ATOM 5922 C C . VAL F 1 46 ? 22.621 20.454 9.173 1.00 81.04 46 VAL G C 1
ATOM 5923 O O . VAL F 1 46 ? 21.947 19.792 9.952 1.00 83.47 46 VAL G O 1
ATOM 5927 N N . ALA F 1 47 ? 22.097 21.092 8.128 1.00 78.72 47 ALA G N 1
ATOM 5928 C CA . ALA F 1 47 ? 20.673 21.029 7.873 1.00 78.02 47 ALA G CA 1
ATOM 5929 C C . ALA F 1 47 ? 20.228 19.567 7.849 1.00 79.38 47 ALA G C 1
ATOM 5930 O O . ALA F 1 47 ? 19.300 19.196 8.559 1.00 91.96 47 ALA G O 1
ATOM 5932 N N . TYR F 1 48 ? 20.925 18.739 7.069 1.00 76.86 48 TYR G N 1
ATOM 5933 C CA . TYR F 1 48 ? 20.483 17.373 6.829 1.00 80.27 48 TYR G CA 1
ATOM 5934 C C . TYR F 1 48 ? 20.776 16.490 8.043 1.00 76.49 48 TYR G C 1
ATOM 5935 O O . TYR F 1 48 ? 19.977 15.603 8.337 1.00 87.13 48 TYR G O 1
ATOM 5944 N N . LYS F 1 49 ? 21.878 16.729 8.765 1.00 78.14 49 LYS G N 1
ATOM 5945 C CA . LYS F 1 49 ? 22.150 15.937 9.962 1.00 77.61 49 LYS G CA 1
ATOM 5946 C C . LYS F 1 49 ? 20.994 16.123 10.952 1.00 77.70 49 LYS G C 1
ATOM 5947 O O . LYS F 1 49 ? 20.540 15.151 11.561 1.00 66.23 49 LYS G O 1
ATOM 5949 N N . ASN F 1 50 ? 20.482 17.360 11.071 1.00 73.63 50 ASN G N 1
ATOM 5950 C CA . ASN F 1 50 ? 19.400 17.648 12.000 1.00 74.70 50 ASN G CA 1
ATOM 5951 C C . ASN F 1 50 ? 18.089 17.043 11.507 1.00 82.26 50 ASN G C 1
ATOM 5952 O O . ASN F 1 50 ? 17.340 16.467 12.292 1.00 98.57 50 ASN G O 1
ATOM 5957 N N . VAL F 1 51 ? 17.800 17.209 10.215 1.00 74.75 51 VAL G N 1
ATOM 5958 C CA . VAL F 1 51 ? 16.565 16.709 9.640 1.00 73.31 51 VAL G CA 1
ATOM 5959 C C . VAL F 1 51 ? 16.492 15.194 9.814 1.00 79.95 51 VAL G C 1
ATOM 5960 O O . VAL F 1 51 ? 15.477 14.683 10.279 1.00 78.13 51 VAL G O 1
ATOM 5964 N N . VAL F 1 52 ? 17.573 14.487 9.458 1.00 75.33 52 VAL G N 1
ATOM 5965 C CA . VAL F 1 52 ? 17.590 13.035 9.545 1.00 71.66 52 VAL G CA 1
ATOM 5966 C C . VAL F 1 52 ? 17.684 12.605 11.011 1.00 71.99 52 VAL G C 1
ATOM 5967 O O . VAL F 1 52 ? 17.149 11.559 11.384 1.00 69.40 52 VAL G O 1
ATOM 5971 N N . GLY F 1 53 ? 18.348 13.421 11.841 1.00 73.31 53 GLY G N 1
ATOM 5972 C CA . GLY F 1 53 ? 18.534 13.096 13.249 1.00 75.75 53 GLY G CA 1
ATOM 5973 C C . GLY F 1 53 ? 17.219 13.017 14.032 1.00 72.86 53 GLY G C 1
ATOM 5974 O O . GLY F 1 53 ? 17.076 12.218 14.959 1.00 67.46 53 GLY G O 1
ATOM 5975 N N . ALA F 1 54 ? 16.270 13.877 13.658 1.00 70.79 54 ALA G N 1
ATOM 5976 C CA . ALA F 1 54 ? 14.972 13.906 14.306 1.00 75.50 54 ALA G CA 1
ATOM 5977 C C . ALA F 1 54 ? 14.264 12.569 14.090 1.00 68.72 54 ALA G C 1
ATOM 5978 O O . ALA F 1 54 ? 13.719 11.998 15.033 1.00 75.47 54 ALA G O 1
ATOM 5980 N N . ARG F 1 55 ? 14.317 12.072 12.846 1.00 68.63 55 ARG G N 1
ATOM 5981 C CA . ARG F 1 55 ? 13.680 10.816 12.485 1.00 70.38 55 ARG G CA 1
ATOM 5982 C C . ARG F 1 55 ? 14.410 9.647 13.143 1.00 73.66 55 ARG G C 1
ATOM 5983 O O . ARG F 1 55 ? 13.773 8.748 13.682 1.00 81.75 55 ARG G O 1
ATOM 5991 N N . ARG F 1 56 ? 15.747 9.649 13.111 1.00 70.59 56 ARG G N 1
ATOM 5992 C CA . ARG F 1 56 ? 16.483 8.574 13.749 1.00 69.70 56 ARG G CA 1
ATOM 5993 C C . ARG F 1 56 ? 16.084 8.471 15.218 1.00 71.50 56 ARG G C 1
ATOM 5994 O O . ARG F 1 56 ? 15.851 7.378 15.718 1.00 74.13 56 ARG G O 1
ATOM 6002 N N . SER F 1 57 ? 15.992 9.618 15.899 1.00 68.21 57 SER G N 1
ATOM 6003 C CA . SER F 1 57 ? 15.680 9.629 17.316 1.00 68.62 57 SER G CA 1
ATOM 6004 C C . SER F 1 57 ? 14.263 9.099 17.557 1.00 73.57 57 SER G C 1
ATOM 6005 O O . SER F 1 57 ? 14.046 8.285 18.459 1.00 71.61 57 SER G O 1
ATOM 6008 N N . SER F 1 58 ? 13.309 9.585 16.752 1.00 63.64 58 SER G N 1
ATOM 6009 C CA . SER F 1 58 ? 11.926 9.150 16.836 1.00 69.63 58 SER G CA 1
ATOM 6010 C C . SER F 1 58 ? 11.840 7.640 16.642 1.00 69.97 58 SER G C 1
ATOM 6011 O O . SER F 1 58 ? 11.171 6.938 17.407 1.00 70.08 58 SER G O 1
ATOM 6014 N N . TRP F 1 59 ? 12.525 7.167 15.599 1.00 68.38 59 TRP G N 1
ATOM 6015 C CA . TRP F 1 59 ? 12.510 5.764 15.230 1.00 78.05 59 TRP G CA 1
ATOM 6016 C C . TRP F 1 59 ? 12.996 4.898 16.394 1.00 76.51 59 TRP G C 1
ATOM 6017 O O . TRP F 1 59 ? 12.394 3.879 16.703 1.00 80.26 59 TRP G O 1
ATOM 6028 N N . ARG F 1 60 ? 14.079 5.297 17.054 1.00 79.03 60 ARG G N 1
ATOM 6029 C CA . ARG F 1 60 ? 14.595 4.501 18.155 1.00 85.90 60 ARG G CA 1
ATOM 6030 C C . ARG F 1 60 ? 13.562 4.431 19.276 1.00 79.98 60 ARG G C 1
ATOM 6031 O O . ARG F 1 60 ? 13.385 3.376 19.872 1.00 84.31 60 ARG G O 1
ATOM 6039 N N . VAL F 1 61 ? 12.874 5.548 19.552 1.00 81.47 61 VAL G N 1
ATOM 6040 C CA . VAL F 1 61 ? 11.915 5.604 20.645 1.00 75.60 61 VAL G CA 1
ATOM 6041 C C . VAL F 1 61 ? 10.742 4.678 20.336 1.00 76.01 61 VAL G C 1
ATOM 6042 O O . VAL F 1 61 ? 10.378 3.852 21.170 1.00 79.59 61 VAL G O 1
ATOM 6046 N N . VAL F 1 62 ? 10.165 4.820 19.142 1.00 78.89 62 VAL G N 1
ATOM 6047 C CA . VAL F 1 62 ? 9.029 4.000 18.751 1.00 84.00 62 VAL G CA 1
ATOM 6048 C C . VAL F 1 62 ? 9.455 2.530 18.679 1.00 86.69 62 VAL G C 1
ATOM 6049 O O . VAL F 1 62 ? 8.752 1.661 19.203 1.00 102.24 62 VAL G O 1
ATOM 6053 N N . SER F 1 63 ? 10.609 2.256 18.052 1.00 88.09 63 SER G N 1
ATOM 6054 C CA . SER F 1 63 ? 11.109 0.896 17.898 1.00 88.48 63 SER G CA 1
ATOM 6055 C C . SER F 1 63 ? 11.235 0.229 19.269 1.00 88.34 63 SER G C 1
ATOM 6056 O O . SER F 1 63 ? 10.868 -0.928 19.450 1.00 98.54 63 SER G O 1
ATOM 6059 N N . SER F 1 64 ? 11.781 0.971 20.233 1.00 90.49 64 SER G N 1
ATOM 6060 C CA . SER F 1 64 ? 12.010 0.456 21.570 1.00 93.59 64 SER G CA 1
ATOM 6061 C C . SER F 1 64 ? 10.686 0.147 22.273 1.00 104.35 64 SER G C 1
ATOM 6062 O O . SER F 1 64 ? 10.580 -0.835 23.011 1.00 104.23 64 SER G O 1
ATOM 6065 N N . ILE F 1 65 ? 9.683 1.007 22.058 1.00 110.93 65 ILE G N 1
ATOM 6066 C CA . ILE F 1 65 ? 8.359 0.824 22.634 1.00 105.10 65 ILE G CA 1
ATOM 6067 C C . ILE F 1 65 ? 7.703 -0.410 22.021 1.00 102.35 65 ILE G C 1
ATOM 6068 O O . ILE F 1 65 ? 7.095 -1.200 22.741 1.00 96.45 65 ILE G O 1
ATOM 6073 N N . GLU F 1 66 ? 7.815 -0.539 20.696 1.00 97.19 66 GLU G N 1
ATOM 6074 C CA . GLU F 1 66 ? 7.250 -1.657 19.956 1.00 105.32 66 GLU G CA 1
ATOM 6075 C C . GLU F 1 66 ? 7.685 -2.997 20.555 1.00 121.05 66 GLU G C 1
ATOM 6076 O O . GLU F 1 66 ? 6.846 -3.864 20.791 1.00 140.18 66 GLU G O 1
ATOM 6082 N N . GLN F 1 67 ? 8.996 -3.159 20.766 1.00 126.55 67 GLN G N 1
ATOM 6083 C CA . GLN F 1 67 ? 9.578 -4.404 21.243 1.00 134.48 67 GLN G CA 1
ATOM 6084 C C . GLN F 1 67 ? 9.178 -4.694 22.694 1.00 132.87 67 GLN G C 1
ATOM 6085 O O . GLN F 1 67 ? 9.055 -5.856 23.070 1.00 145.64 67 GLN G O 1
ATOM 6091 N N . LYS F 1 68 ? 8.987 -3.643 23.506 1.00 127.37 68 LYS G N 1
ATOM 6092 C CA . LYS F 1 68 ? 8.804 -3.786 24.942 1.00 122.32 68 LYS G CA 1
ATOM 6093 C C . LYS F 1 68 ? 7.386 -4.251 25.302 1.00 137.64 68 LYS G C 1
ATOM 6094 O O . LYS F 1 68 ? 7.140 -4.572 26.461 1.00 146.27 68 LYS G O 1
ATOM 6096 N N . THR F 1 69 ? 6.463 -4.322 24.332 1.00 146.34 69 THR G N 1
ATOM 6097 C CA . THR F 1 69 ? 5.090 -4.727 24.597 1.00 150.89 69 THR G CA 1
ATOM 6098 C C . THR F 1 69 ? 4.799 -6.059 23.894 1.00 150.98 69 THR G C 1
ATOM 6099 O O . THR F 1 69 ? 3.960 -6.816 24.427 1.00 151.86 69 THR G O 1
ATOM 6103 N N . GLU F 1 73 ? 0.252 -8.401 20.759 1.00 125.85 73 GLU G N 1
ATOM 6104 C CA . GLU F 1 73 ? -0.610 -7.298 21.261 1.00 127.74 73 GLU G CA 1
ATOM 6105 C C . GLU F 1 73 ? -1.150 -6.513 20.065 1.00 137.21 73 GLU G C 1
ATOM 6106 O O . GLU F 1 73 ? -0.817 -6.801 18.916 1.00 140.99 73 GLU G O 1
ATOM 6108 N N . LYS F 1 74 ? -2.023 -5.547 20.351 1.00 131.37 74 LYS G N 1
ATOM 6109 C CA . LYS F 1 74 ? -2.586 -4.665 19.338 1.00 135.42 74 LYS G CA 1
ATOM 6110 C C . LYS F 1 74 ? -1.773 -3.371 19.279 1.00 143.31 74 LYS G C 1
ATOM 6111 O O . LYS F 1 74 ? -1.619 -2.764 18.219 1.00 141.07 74 LYS G O 1
ATOM 6113 N N . LYS F 1 75 ? -1.307 -2.929 20.456 1.00 151.63 75 LYS G N 1
ATOM 6114 C CA . LYS F 1 75 ? -0.430 -1.780 20.591 1.00 149.62 75 LYS G CA 1
ATOM 6115 C C . LYS F 1 75 ? 0.845 -1.995 19.787 1.00 146.38 75 LYS G C 1
ATOM 6116 O O . LYS F 1 75 ? 1.340 -1.027 19.228 1.00 147.27 75 LYS G O 1
ATOM 6118 N N . GLN F 1 76 ? 1.336 -3.242 19.697 1.00 135.64 76 GLN G N 1
ATOM 6119 C CA . GLN F 1 76 ? 2.492 -3.561 18.868 1.00 135.13 76 GLN G CA 1
ATOM 6120 C C . GLN F 1 76 ? 2.219 -3.221 17.396 1.00 134.34 76 GLN G C 1
ATOM 6121 O O . GLN F 1 76 ? 3.103 -2.729 16.697 1.00 141.28 76 GLN G O 1
ATOM 6123 N N . GLN F 1 77 ? 0.986 -3.483 16.938 1.00 130.27 77 GLN G N 1
ATOM 6124 C CA . GLN F 1 77 ? 0.632 -3.246 15.542 1.00 129.06 77 GLN G CA 1
ATOM 6125 C C . GLN F 1 77 ? 0.504 -1.745 15.282 1.00 119.49 77 GLN G C 1
ATOM 6126 O O . GLN F 1 77 ? 0.712 -1.292 14.146 1.00 97.57 77 GLN G O 1
ATOM 6128 N N . MET F 1 78 ? 0.185 -0.975 16.333 1.00 113.37 78 MET G N 1
ATOM 6129 C CA . MET F 1 78 ? 0.101 0.477 16.234 1.00 118.47 78 MET G CA 1
ATOM 6130 C C . MET F 1 78 ? 1.516 1.052 16.113 1.00 113.62 78 MET G C 1
ATOM 6131 O O . MET F 1 78 ? 1.817 1.834 15.207 1.00 99.61 78 MET G O 1
ATOM 6136 N N . ALA F 1 79 ? 2.383 0.635 17.046 1.00 101.31 79 ALA G N 1
ATOM 6137 C CA . ALA F 1 79 ? 3.765 1.066 17.083 1.00 96.02 79 ALA G CA 1
ATOM 6138 C C . ALA F 1 79 ? 4.482 0.671 15.798 1.00 102.05 79 ALA G C 1
ATOM 6139 O O . ALA F 1 79 ? 5.265 1.466 15.290 1.00 108.50 79 ALA G O 1
ATOM 6141 N N . ARG F 1 80 ? 4.207 -0.531 15.270 1.00 98.49 80 ARG G N 1
ATOM 6142 C CA . ARG F 1 80 ? 4.887 -1.022 14.080 1.00 100.92 80 ARG G CA 1
ATOM 6143 C C . ARG F 1 80 ? 4.515 -0.164 12.874 1.00 102.53 80 ARG G C 1
ATOM 6144 O O . ARG F 1 80 ? 5.354 0.077 12.014 1.00 96.24 80 ARG G O 1
ATOM 6152 N N . GLU F 1 81 ? 3.255 0.280 12.806 1.00 104.94 81 GLU G N 1
ATOM 6153 C CA . GLU F 1 81 ? 2.794 1.029 11.648 1.00 110.75 81 GLU G CA 1
ATOM 6154 C C . GLU F 1 81 ? 3.339 2.455 11.699 1.00 99.46 81 GLU G C 1
ATOM 6155 O O . GLU F 1 81 ? 3.633 3.048 10.659 1.00 84.67 81 GLU G O 1
ATOM 6161 N N . TYR F 1 82 ? 3.479 2.990 12.916 1.00 87.61 82 TYR G N 1
ATOM 6162 C CA . TYR F 1 82 ? 4.047 4.315 13.113 1.00 88.79 82 TYR G CA 1
ATOM 6163 C C . TYR F 1 82 ? 5.538 4.261 12.766 1.00 87.28 82 TYR G C 1
ATOM 6164 O O . TYR F 1 82 ? 6.013 5.067 11.977 1.00 87.64 82 TYR G O 1
ATOM 6173 N N . ARG F 1 83 ? 6.252 3.265 13.313 1.00 79.39 83 ARG G N 1
ATOM 6174 C CA . ARG F 1 83 ? 7.648 3.018 12.985 1.00 84.87 83 ARG G CA 1
ATOM 6175 C C . ARG F 1 83 ? 7.852 3.060 11.476 1.00 87.61 83 ARG G C 1
ATOM 6176 O O . ARG F 1 83 ? 8.801 3.666 10.994 1.00 86.44 83 ARG G O 1
ATOM 6184 N N . GLU F 1 84 ? 6.957 2.406 10.731 1.00 94.31 84 GLU G N 1
ATOM 6185 C CA . GLU F 1 84 ? 7.093 2.298 9.289 1.00 101.84 84 GLU G CA 1
ATOM 6186 C C . GLU F 1 84 ? 6.889 3.668 8.647 1.00 95.08 84 GLU G C 1
ATOM 6187 O O . GLU F 1 84 ? 7.527 3.978 7.642 1.00 100.37 84 GLU G O 1
ATOM 6193 N N . LYS F 1 85 ? 5.991 4.482 9.222 1.00 91.03 85 LYS G N 1
ATOM 6194 C CA . LYS F 1 85 ? 5.742 5.825 8.720 1.00 84.31 85 LYS G CA 1
ATOM 6195 C C . LYS F 1 85 ? 7.012 6.658 8.878 1.00 83.97 85 LYS G C 1
ATOM 6196 O O . LYS F 1 85 ? 7.371 7.434 7.990 1.00 73.06 85 LYS G O 1
ATOM 6202 N N . ILE F 1 86 ? 7.675 6.477 10.026 1.00 80.50 86 ILE G N 1
ATOM 6203 C CA . ILE F 1 86 ? 8.901 7.187 10.340 1.00 85.32 86 ILE G CA 1
ATOM 6204 C C . ILE F 1 86 ? 10.012 6.705 9.407 1.00 82.93 86 ILE G C 1
ATOM 6205 O O . ILE F 1 86 ? 10.742 7.533 8.864 1.00 81.86 86 ILE G O 1
ATOM 6210 N N . GLU F 1 87 ? 10.134 5.377 9.232 1.00 86.59 87 GLU G N 1
ATOM 6211 C CA . GLU F 1 87 ? 11.146 4.803 8.348 1.00 87.09 87 GLU G CA 1
ATOM 6212 C C . GLU F 1 87 ? 11.021 5.383 6.937 1.00 83.86 87 GLU G C 1
ATOM 6213 O O . GLU F 1 87 ? 12.023 5.657 6.282 1.00 86.96 87 GLU G O 1
ATOM 6219 N N . THR F 1 88 ? 9.793 5.538 6.461 1.00 82.22 88 THR G N 1
ATOM 6220 C CA A THR F 1 88 ? 9.555 6.023 5.112 0.12 86.72 88 THR G CA 1
ATOM 6221 C CA B THR F 1 88 ? 9.557 6.015 5.112 0.88 89.95 88 THR G CA 1
ATOM 6222 C C . THR F 1 88 ? 10.063 7.458 5.007 1.00 87.48 88 THR G C 1
ATOM 6223 O O . THR F 1 88 ? 10.696 7.819 4.009 1.00 95.95 88 THR G O 1
ATOM 6230 N N . GLU F 1 89 ? 9.797 8.276 6.042 1.00 80.85 89 GLU G N 1
ATOM 6231 C CA . GLU F 1 89 ? 10.299 9.643 6.062 1.00 82.33 89 GLU G CA 1
ATOM 6232 C C . GLU F 1 89 ? 11.829 9.624 6.005 1.00 85.17 89 GLU G C 1
ATOM 6233 O O . GLU F 1 89 ? 12.454 10.363 5.240 1.00 80.97 89 GLU G O 1
ATOM 6239 N N . LEU F 1 90 ? 12.412 8.764 6.843 1.00 81.57 90 LEU G N 1
ATOM 6240 C CA . LEU F 1 90 ? 13.847 8.698 7.013 1.00 86.25 90 LEU G CA 1
ATOM 6241 C C . LEU F 1 90 ? 14.515 8.278 5.709 1.00 84.97 90 LEU G C 1
ATOM 6242 O O . LEU F 1 90 ? 15.539 8.856 5.341 1.00 83.79 90 LEU G O 1
ATOM 6247 N N A ARG F 1 91 ? 13.929 7.298 5.013 0.50 85.26 91 ARG G N 1
ATOM 6248 N N B ARG F 1 91 ? 13.936 7.282 5.013 0.50 87.17 91 ARG G N 1
ATOM 6249 C CA A ARG F 1 91 ? 14.499 6.815 3.762 0.50 84.20 91 ARG G CA 1
ATOM 6250 C CA B ARG F 1 91 ? 14.487 6.796 3.751 0.50 87.63 91 ARG G CA 1
ATOM 6251 C C A ARG F 1 91 ? 14.497 7.923 2.709 0.50 83.73 91 ARG G C 1
ATOM 6252 C C B ARG F 1 91 ? 14.494 7.919 2.714 0.50 85.68 91 ARG G C 1
ATOM 6253 O O A ARG F 1 91 ? 15.487 8.122 2.003 0.50 81.96 91 ARG G O 1
ATOM 6254 O O B ARG F 1 91 ? 15.494 8.122 2.030 0.50 83.97 91 ARG G O 1
ATOM 6269 N N . ASP F 1 92 ? 13.376 8.646 2.616 1.00 85.02 92 ASP G N 1
ATOM 6270 C CA . ASP F 1 92 ? 13.226 9.704 1.629 1.00 99.88 92 ASP G CA 1
ATOM 6271 C C . ASP F 1 92 ? 14.293 10.772 1.851 1.00 96.73 92 ASP G C 1
ATOM 6272 O O . ASP F 1 92 ? 14.858 11.280 0.892 1.00 99.81 92 ASP G O 1
ATOM 6277 N N . ILE F 1 93 ? 14.554 11.100 3.120 1.00 94.02 93 ILE G N 1
ATOM 6278 C CA . ILE F 1 93 ? 15.565 12.083 3.478 1.00 93.09 93 ILE G CA 1
ATOM 6279 C C . ILE F 1 93 ? 16.937 11.573 3.030 1.00 86.52 93 ILE G C 1
ATOM 6280 O O . ILE F 1 93 ? 17.657 12.285 2.326 1.00 88.22 93 ILE G O 1
ATOM 6285 N N . CYS F 1 94 ? 17.292 10.336 3.414 1.00 78.56 94 CYS G N 1
ATOM 6286 C CA . CYS F 1 94 ? 18.588 9.778 3.051 1.00 78.16 94 CYS G CA 1
ATOM 6287 C C . CYS F 1 94 ? 18.757 9.745 1.531 1.00 94.79 94 CYS G C 1
ATOM 6288 O O . CYS F 1 94 ? 19.812 10.110 1.011 1.00 97.84 94 CYS G O 1
ATOM 6291 N N . ASN F 1 95 ? 17.706 9.321 0.816 1.00 102.94 95 ASN G N 1
ATOM 6292 C CA . ASN F 1 95 ? 17.776 9.185 -0.630 1.00 94.76 95 ASN G CA 1
ATOM 6293 C C . ASN F 1 95 ? 17.929 10.559 -1.271 1.00 93.52 95 ASN G C 1
ATOM 6294 O O . ASN F 1 95 ? 18.583 10.690 -2.300 1.00 100.48 95 ASN G O 1
ATOM 6299 N N . ASP F 1 96 ? 17.324 11.573 -0.647 1.00 92.56 96 ASP G N 1
ATOM 6300 C CA . ASP F 1 96 ? 17.420 12.946 -1.107 1.00 92.20 96 ASP G CA 1
ATOM 6301 C C . ASP F 1 96 ? 18.884 13.396 -1.051 1.00 102.94 96 ASP G C 1
ATOM 6302 O O . ASP F 1 96 ? 19.382 14.001 -1.990 1.00 101.89 96 ASP G O 1
ATOM 6307 N N . VAL F 1 97 ? 19.577 13.089 0.052 1.00 99.86 97 VAL G N 1
ATOM 6308 C CA . VAL F 1 97 ? 20.957 13.511 0.236 1.00 90.98 97 VAL G CA 1
ATOM 6309 C C . VAL F 1 97 ? 21.852 12.717 -0.712 1.00 92.23 97 VAL G C 1
ATOM 6310 O O . VAL F 1 97 ? 22.782 13.270 -1.301 1.00 88.57 97 VAL G O 1
ATOM 6314 N N . LEU F 1 98 ? 21.571 11.416 -0.837 1.00 86.92 98 LEU G N 1
ATOM 6315 C CA . LEU F 1 98 ? 22.412 10.516 -1.614 1.00 78.48 98 LEU G CA 1
ATOM 6316 C C . LEU F 1 98 ? 22.304 10.858 -3.102 1.00 86.41 98 LEU G C 1
ATOM 6317 O O . LEU F 1 98 ? 23.277 10.767 -3.851 1.00 95.61 98 LEU G O 1
ATOM 6322 N N . SER F 1 99 ? 21.101 11.251 -3.525 1.00 95.15 99 SER G N 1
ATOM 6323 C CA . SER F 1 99 ? 20.897 11.765 -4.866 1.00 92.41 99 SER G CA 1
ATOM 6324 C C . SER F 1 99 ? 21.764 13.002 -5.080 1.00 92.45 99 SER G C 1
ATOM 6325 O O . SER F 1 99 ? 22.453 13.090 -6.091 1.00 105.44 99 SER G O 1
ATOM 6328 N N . LEU F 1 100 ? 21.717 13.943 -4.124 1.00 89.89 100 LEU G N 1
ATOM 6329 C CA . LEU F 1 100 ? 22.507 15.168 -4.188 1.00 96.46 100 LEU G CA 1
ATOM 6330 C C . LEU F 1 100 ? 23.994 14.843 -4.316 1.00 99.34 100 LEU G C 1
ATOM 6331 O O . LEU F 1 100 ? 24.709 15.495 -5.080 1.00 104.19 100 LEU G O 1
ATOM 6336 N N . LEU F 1 101 ? 24.457 13.845 -3.559 1.00 107.93 101 LEU G N 1
ATOM 6337 C CA . LEU F 1 101 ? 25.857 13.474 -3.599 1.00 108.78 101 LEU G CA 1
ATOM 6338 C C . LEU F 1 101 ? 26.231 13.003 -5.004 1.00 115.73 101 LEU G C 1
ATOM 6339 O O . LEU F 1 101 ? 27.238 13.464 -5.541 1.00 119.37 101 LEU G O 1
ATOM 6344 N N . GLU F 1 102 ? 25.419 12.109 -5.592 1.00 115.31 102 GLU G N 1
ATOM 6345 C CA . GLU F 1 102 ? 25.779 11.470 -6.853 1.00 112.57 102 GLU G CA 1
ATOM 6346 C C . GLU F 1 102 ? 25.662 12.443 -8.026 1.00 104.50 102 GLU G C 1
ATOM 6347 O O . GLU F 1 102 ? 26.455 12.345 -8.955 1.00 113.07 102 GLU G O 1
ATOM 6353 N N . LYS F 1 103 ? 24.741 13.411 -7.951 1.00 102.70 103 LYS G N 1
ATOM 6354 C CA . LYS F 1 103 ? 24.428 14.283 -9.075 1.00 104.24 103 LYS G CA 1
ATOM 6355 C C . LYS F 1 103 ? 25.266 15.566 -9.068 1.00 107.60 103 LYS G C 1
ATOM 6356 O O . LYS F 1 103 ? 25.476 16.148 -10.127 1.00 114.81 103 LYS G O 1
ATOM 6360 N N . PHE F 1 104 ? 25.728 16.025 -7.893 1.00 105.96 104 PHE G N 1
ATOM 6361 C CA . PHE F 1 104 ? 26.330 17.347 -7.791 1.00 110.01 104 PHE G CA 1
ATOM 6362 C C . PHE F 1 104 ? 27.628 17.340 -6.982 1.00 114.85 104 PHE G C 1
ATOM 6363 O O . PHE F 1 104 ? 28.631 17.893 -7.422 1.00 119.78 104 PHE G O 1
ATOM 6371 N N . LEU F 1 105 ? 27.604 16.760 -5.779 1.00 108.12 105 LEU G N 1
ATOM 6372 C CA . LEU F 1 105 ? 28.616 17.066 -4.779 1.00 102.96 105 LEU G CA 1
ATOM 6373 C C . LEU F 1 105 ? 29.893 16.271 -5.037 1.00 100.06 105 LEU G C 1
ATOM 6374 O O . LEU F 1 105 ? 30.985 16.856 -5.071 1.00 85.95 105 LEU G O 1
ATOM 6379 N N . ILE F 1 106 ? 29.750 14.955 -5.241 1.00 90.88 106 ILE G N 1
ATOM 6380 C CA . ILE F 1 106 ? 30.897 14.101 -5.510 1.00 98.41 106 ILE G CA 1
ATOM 6381 C C . ILE F 1 106 ? 31.467 14.421 -6.898 1.00 112.45 106 ILE G C 1
ATOM 6382 O O . ILE F 1 106 ? 32.675 14.617 -7.027 1.00 122.29 106 ILE G O 1
ATOM 6387 N N . PRO F 1 107 ? 30.655 14.508 -7.981 1.00 123.99 107 PRO G N 1
ATOM 6388 C CA . PRO F 1 107 ? 31.171 14.936 -9.280 1.00 117.30 107 PRO G CA 1
ATOM 6389 C C . PRO F 1 107 ? 32.044 16.189 -9.246 1.00 110.75 107 PRO G C 1
ATOM 6390 O O . PRO F 1 107 ? 33.076 16.229 -9.910 1.00 122.69 107 PRO G O 1
ATOM 6394 N N . ASN F 1 108 ? 31.636 17.200 -8.465 1.00 104.97 108 ASN G N 1
ATOM 6395 C CA . ASN F 1 108 ? 32.263 18.512 -8.499 1.00 107.74 108 ASN G CA 1
ATOM 6396 C C . ASN F 1 108 ? 33.422 18.628 -7.514 1.00 102.66 108 ASN G C 1
ATOM 6397 O O . ASN F 1 108 ? 34.035 19.695 -7.420 1.00 97.80 108 ASN G O 1
ATOM 6402 N N . ALA F 1 109 ? 33.705 17.567 -6.756 1.00 101.19 109 ALA G N 1
ATOM 6403 C CA . ALA F 1 109 ? 34.755 17.654 -5.758 1.00 111.41 109 ALA G CA 1
ATOM 6404 C C . ALA F 1 109 ? 36.126 17.636 -6.440 1.00 110.80 109 ALA G C 1
ATOM 6405 O O . ALA F 1 109 ? 36.577 16.580 -6.891 1.00 100.38 109 ALA G O 1
ATOM 6407 N N . SER F 1 110 ? 36.773 18.811 -6.496 1.00 105.43 110 SER G N 1
ATOM 6408 C CA . SER F 1 110 ? 38.005 18.983 -7.257 1.00 111.37 110 SER G CA 1
ATOM 6409 C C . SER F 1 110 ? 39.249 18.641 -6.434 1.00 115.93 110 SER G C 1
ATOM 6410 O O . SER F 1 110 ? 40.279 18.285 -7.005 1.00 124.57 110 SER G O 1
ATOM 6413 N N . GLN F 1 111 ? 39.160 18.737 -5.100 1.00 112.92 111 GLN G N 1
ATOM 6414 C CA . GLN F 1 111 ? 40.298 18.481 -4.226 1.00 100.22 111 GLN G CA 1
ATOM 6415 C C . GLN F 1 111 ? 39.971 17.322 -3.285 1.00 92.99 111 GLN G C 1
ATOM 6416 O O . GLN F 1 111 ? 38.805 17.064 -3.002 1.00 105.12 111 GLN G O 1
ATOM 6418 N N . ALA F 1 112 ? 41.010 16.608 -2.824 1.00 102.98 112 ALA G N 1
ATOM 6419 C CA . ALA F 1 112 ? 40.833 15.345 -2.119 1.00 105.44 112 ALA G CA 1
ATOM 6420 C C . ALA F 1 112 ? 40.085 15.549 -0.805 1.00 108.45 112 ALA G C 1
ATOM 6421 O O . ALA F 1 112 ? 39.431 14.624 -0.340 1.00 103.00 112 ALA G O 1
ATOM 6423 N N . GLU F 1 113 ? 40.245 16.723 -0.183 1.00 109.65 113 GLU G N 1
ATOM 6424 C CA . GLU F 1 113 ? 39.582 17.044 1.070 1.00 111.64 113 GLU G CA 1
ATOM 6425 C C . GLU F 1 113 ? 38.062 16.978 0.890 1.00 109.76 113 GLU G C 1
ATOM 6426 O O . GLU F 1 113 ? 37.368 16.295 1.649 1.00 115.24 113 GLU G O 1
ATOM 6432 N N . SER F 1 114 ? 37.564 17.677 -0.142 1.00 92.43 114 SER G N 1
ATOM 6433 C CA A SER F 1 114 ? 36.142 17.716 -0.437 0.30 91.75 114 SER G CA 1
ATOM 6434 C CA B SER F 1 114 ? 36.140 17.718 -0.439 0.19 90.40 114 SER G CA 1
ATOM 6435 C CA C SER F 1 114 ? 36.139 17.717 -0.444 0.51 84.51 114 SER G CA 1
ATOM 6436 C C . SER F 1 114 ? 35.647 16.323 -0.825 1.00 88.91 114 SER G C 1
ATOM 6437 O O . SER F 1 114 ? 34.556 15.906 -0.423 1.00 96.00 114 SER G O 1
ATOM 6444 N N . LYS F 1 115 ? 36.461 15.594 -1.596 1.00 86.00 115 LYS G N 1
ATOM 6445 C CA . LYS F 1 115 ? 36.076 14.273 -2.067 1.00 96.86 115 LYS G CA 1
ATOM 6446 C C . LYS F 1 115 ? 35.877 13.348 -0.867 1.00 88.08 115 LYS G C 1
ATOM 6447 O O . LYS F 1 115 ? 34.874 12.631 -0.763 1.00 96.56 115 LYS G O 1
ATOM 6453 N N . VAL F 1 116 ? 36.849 13.379 0.048 1.00 81.68 116 VAL G N 1
ATOM 6454 C CA . VAL F 1 116 ? 36.772 12.554 1.243 1.00 91.31 116 VAL G CA 1
ATOM 6455 C C . VAL F 1 116 ? 35.515 12.920 2.034 1.00 83.15 116 VAL G C 1
ATOM 6456 O O . VAL F 1 116 ? 34.841 12.030 2.556 1.00 74.36 116 VAL G O 1
ATOM 6460 N N . PHE F 1 117 ? 35.210 14.222 2.110 1.00 84.65 117 PHE G N 1
ATOM 6461 C CA . PHE F 1 117 ? 34.098 14.708 2.912 1.00 89.24 117 PHE G CA 1
ATOM 6462 C C . PHE F 1 117 ? 32.786 14.107 2.413 1.00 82.73 117 PHE G C 1
ATOM 6463 O O . PHE F 1 117 ? 32.014 13.554 3.197 1.00 80.44 117 PHE G O 1
ATOM 6471 N N . TYR F 1 118 ? 32.553 14.210 1.103 1.00 79.30 118 TYR G N 1
ATOM 6472 C CA . TYR F 1 118 ? 31.301 13.771 0.513 1.00 74.46 118 TYR G CA 1
ATOM 6473 C C . TYR F 1 118 ? 31.220 12.241 0.492 1.00 74.48 118 TYR G C 1
ATOM 6474 O O . TYR F 1 118 ? 30.142 11.678 0.651 1.00 85.55 118 TYR G O 1
ATOM 6483 N N . LEU F 1 119 ? 32.347 11.557 0.298 1.00 74.92 119 LEU G N 1
ATOM 6484 C CA . LEU F 1 119 ? 32.330 10.106 0.331 1.00 80.55 119 LEU G CA 1
ATOM 6485 C C . LEU F 1 119 ? 32.015 9.622 1.750 1.00 86.00 119 LEU G C 1
ATOM 6486 O O . LEU F 1 119 ? 31.301 8.635 1.943 1.00 77.26 119 LEU G O 1
ATOM 6491 N N . LYS F 1 120 ? 32.532 10.346 2.745 1.00 87.31 120 LYS G N 1
ATOM 6492 C CA . LYS F 1 120 ? 32.214 10.059 4.133 1.00 83.00 120 LYS G CA 1
ATOM 6493 C C . LYS F 1 120 ? 30.711 10.226 4.369 1.00 81.92 120 LYS G C 1
ATOM 6494 O O . LYS F 1 120 ? 30.066 9.406 5.033 1.00 81.12 120 LYS G O 1
ATOM 6500 N N . MET F 1 121 ? 30.173 11.323 3.824 1.00 73.40 121 MET G N 1
ATOM 6501 C CA . MET F 1 121 ? 28.767 11.659 3.977 1.00 78.63 121 MET G CA 1
ATOM 6502 C C . MET F 1 121 ? 27.910 10.560 3.348 1.00 79.02 121 MET G C 1
ATOM 6503 O O . MET F 1 121 ? 26.913 10.136 3.935 1.00 91.57 121 MET G O 1
ATOM 6508 N N . LYS F 1 122 ? 28.347 10.064 2.179 1.00 80.35 122 LYS G N 1
ATOM 6509 C CA . LYS F 1 122 ? 27.705 8.942 1.515 1.00 82.21 122 LYS G CA 1
ATOM 6510 C C . LYS F 1 122 ? 27.677 7.730 2.445 1.00 76.52 122 LYS G C 1
ATOM 6511 O O . LYS F 1 122 ? 26.643 7.104 2.621 1.00 91.19 122 LYS G O 1
ATOM 6517 N N . GLY F 1 123 ? 28.813 7.415 3.064 1.00 85.28 123 GLY G N 1
ATOM 6518 C CA . GLY F 1 123 ? 28.870 6.302 4.002 1.00 85.53 123 GLY G CA 1
ATOM 6519 C C . GLY F 1 123 ? 27.854 6.474 5.135 1.00 90.25 123 GLY G C 1
ATOM 6520 O O . GLY F 1 123 ? 27.186 5.519 5.533 1.00 90.75 123 GLY G O 1
ATOM 6521 N N . ASP F 1 124 ? 27.743 7.712 5.632 1.00 82.93 124 ASP G N 1
ATOM 6522 C CA . ASP F 1 124 ? 26.896 8.016 6.771 1.00 76.54 124 ASP G CA 1
ATOM 6523 C C . ASP F 1 124 ? 25.425 7.794 6.420 1.00 74.95 124 ASP G C 1
ATOM 6524 O O . ASP F 1 124 ? 24.698 7.130 7.165 1.00 74.04 124 ASP G O 1
ATOM 6529 N N . TYR F 1 125 ? 24.981 8.343 5.286 1.00 70.73 125 TYR G N 1
ATOM 6530 C CA . TYR F 1 125 ? 23.563 8.278 4.957 1.00 73.65 125 TYR G CA 1
ATOM 6531 C C . TYR F 1 125 ? 23.170 6.848 4.586 1.00 80.24 125 TYR G C 1
ATOM 6532 O O . TYR F 1 125 ? 22.048 6.441 4.888 1.00 84.49 125 TYR G O 1
ATOM 6541 N N . TYR F 1 126 ? 24.094 6.068 4.005 1.00 79.88 126 TYR G N 1
ATOM 6542 C CA . TYR F 1 126 ? 23.848 4.646 3.796 1.00 88.23 126 TYR G CA 1
ATOM 6543 C C . TYR F 1 126 ? 23.794 3.955 5.158 1.00 78.98 126 TYR G C 1
ATOM 6544 O O . TYR F 1 126 ? 23.002 3.041 5.361 1.00 76.78 126 TYR G O 1
ATOM 6553 N N . ARG F 1 127 ? 24.625 4.409 6.100 1.00 80.53 127 ARG G N 1
ATOM 6554 C CA . ARG F 1 127 ? 24.610 3.829 7.431 1.00 82.59 127 ARG G CA 1
ATOM 6555 C C . ARG F 1 127 ? 23.261 4.100 8.104 1.00 88.51 127 ARG G C 1
ATOM 6556 O O . ARG F 1 127 ? 22.744 3.240 8.817 1.00 80.52 127 ARG G O 1
ATOM 6564 N N . TYR F 1 128 ? 22.673 5.280 7.861 1.00 84.17 128 TYR G N 1
ATOM 6565 C CA . TYR F 1 128 ? 21.401 5.619 8.487 1.00 82.78 128 TYR G CA 1
ATOM 6566 C C . TYR F 1 128 ? 20.316 4.710 7.914 1.00 83.86 128 TYR G C 1
ATOM 6567 O O . TYR F 1 128 ? 19.442 4.257 8.657 1.00 74.62 128 TYR G O 1
ATOM 6576 N N . LEU F 1 129 ? 20.405 4.428 6.604 1.00 78.80 129 LEU G N 1
ATOM 6577 C CA . LEU F 1 129 ? 19.501 3.485 5.955 1.00 76.24 129 LEU G CA 1
ATOM 6578 C C . LEU F 1 129 ? 19.669 2.086 6.538 1.00 77.09 129 LEU G C 1
ATOM 6579 O O . LEU F 1 129 ? 18.673 1.419 6.811 1.00 95.95 129 LEU G O 1
ATOM 6584 N N . ALA F 1 130 ? 20.919 1.669 6.764 1.00 79.57 130 ALA G N 1
ATOM 6585 C CA . ALA F 1 130 ? 21.212 0.343 7.284 1.00 81.38 130 ALA G CA 1
ATOM 6586 C C . ALA F 1 130 ? 20.642 0.144 8.688 1.00 88.67 130 ALA G C 1
ATOM 6587 O O . ALA F 1 130 ? 20.299 -0.976 9.050 1.00 87.08 130 ALA G O 1
ATOM 6589 N N . GLU F 1 131 ? 20.574 1.223 9.484 1.00 94.76 131 GLU G N 1
ATOM 6590 C CA . GLU F 1 131 ? 20.097 1.162 10.861 1.00 94.65 131 GLU G CA 1
ATOM 6591 C C . GLU F 1 131 ? 18.655 0.676 10.909 1.00 96.36 131 GLU G C 1
ATOM 6592 O O . GLU F 1 131 ? 18.191 0.172 11.931 1.00 90.14 131 GLU G O 1
ATOM 6598 N N . VAL F 1 132 ? 17.978 0.849 9.773 1.00 100.46 132 VAL G N 1
ATOM 6599 C CA . VAL F 1 132 ? 16.534 0.826 9.692 1.00 107.53 132 VAL G CA 1
ATOM 6600 C C . VAL F 1 132 ? 16.078 -0.253 8.707 1.00 118.02 132 VAL G C 1
ATOM 6601 O O . VAL F 1 132 ? 14.887 -0.551 8.658 1.00 122.97 132 VAL G O 1
ATOM 6605 N N . ALA F 1 133 ? 17.023 -0.867 7.977 1.00 120.87 133 ALA G N 1
ATOM 6606 C CA . ALA F 1 133 ? 16.666 -1.814 6.935 1.00 122.87 133 ALA G CA 1
ATOM 6607 C C . ALA F 1 133 ? 16.641 -3.228 7.506 1.00 116.94 133 ALA G C 1
ATOM 6608 O O . ALA F 1 133 ? 17.469 -3.591 8.339 1.00 102.60 133 ALA G O 1
ATOM 6610 N N . ALA F 1 134 ? 15.679 -4.024 7.023 1.00 131.42 134 ALA G N 1
ATOM 6611 C CA . ALA F 1 134 ? 15.541 -5.417 7.414 1.00 145.76 134 ALA G CA 1
ATOM 6612 C C . ALA F 1 134 ? 15.559 -6.302 6.168 1.00 143.90 134 ALA G C 1
ATOM 6613 O O . ALA F 1 134 ? 15.027 -5.936 5.116 1.00 122.90 134 ALA G O 1
ATOM 6615 N N . GLY F 1 135 ? 16.225 -7.458 6.299 1.00 146.06 135 GLY G N 1
ATOM 6616 C CA . GLY F 1 135 ? 16.094 -8.563 5.361 1.00 138.90 135 GLY G CA 1
ATOM 6617 C C . GLY F 1 135 ? 16.823 -8.329 4.038 1.00 140.35 135 GLY G C 1
ATOM 6618 O O . GLY F 1 135 ? 18.046 -8.171 4.010 1.00 128.97 135 GLY G O 1
ATOM 6619 N N . ASP F 1 136 ? 16.035 -8.332 2.952 1.00 141.81 136 ASP G N 1
ATOM 6620 C CA . ASP F 1 136 ? 16.540 -8.439 1.593 1.00 143.24 136 ASP G CA 1
ATOM 6621 C C . ASP F 1 136 ? 17.350 -7.196 1.234 1.00 139.31 136 ASP G C 1
ATOM 6622 O O . ASP F 1 136 ? 18.380 -7.315 0.570 1.00 139.03 136 ASP G O 1
ATOM 6624 N N . ASP F 1 137 ? 16.895 -6.017 1.688 1.00 132.78 137 ASP G N 1
ATOM 6625 C CA . ASP F 1 137 ? 17.573 -4.763 1.390 1.00 120.63 137 ASP G CA 1
ATOM 6626 C C . ASP F 1 137 ? 18.968 -4.711 2.027 1.00 115.50 137 ASP G C 1
ATOM 6627 O O . ASP F 1 137 ? 19.895 -4.199 1.409 1.00 106.38 137 ASP G O 1
ATOM 6629 N N . LYS F 1 138 ? 19.090 -5.253 3.250 1.00 117.00 138 LYS G N 1
ATOM 6630 C CA . LYS F 1 138 ? 20.109 -4.836 4.210 1.00 117.05 138 LYS G CA 1
ATOM 6631 C C . LYS F 1 138 ? 21.537 -5.089 3.722 1.00 113.57 138 LYS G C 1
ATOM 6632 O O . LYS F 1 138 ? 22.333 -4.152 3.649 1.00 102.62 138 LYS G O 1
ATOM 6637 N N . LYS F 1 139 ? 21.873 -6.356 3.439 1.00 115.05 139 LYS G N 1
ATOM 6638 C CA . LYS F 1 139 ? 23.243 -6.726 3.100 1.00 107.02 139 LYS G CA 1
ATOM 6639 C C . LYS F 1 139 ? 23.770 -5.794 2.007 1.00 102.84 139 LYS G C 1
ATOM 6640 O O . LYS F 1 139 ? 24.947 -5.433 2.012 1.00 104.49 139 LYS G O 1
ATOM 6642 N N . GLY F 1 140 ? 22.885 -5.388 1.083 1.00 105.50 140 GLY G N 1
ATOM 6643 C CA . GLY F 1 140 ? 23.268 -4.555 -0.050 1.00 103.97 140 GLY G CA 1
ATOM 6644 C C . GLY F 1 140 ? 23.528 -3.097 0.339 1.00 104.19 140 GLY G C 1
ATOM 6645 O O . GLY F 1 140 ? 24.412 -2.435 -0.211 1.00 106.40 140 GLY G O 1
ATOM 6646 N N . ILE F 1 141 ? 22.727 -2.588 1.280 1.00 109.95 141 ILE G N 1
ATOM 6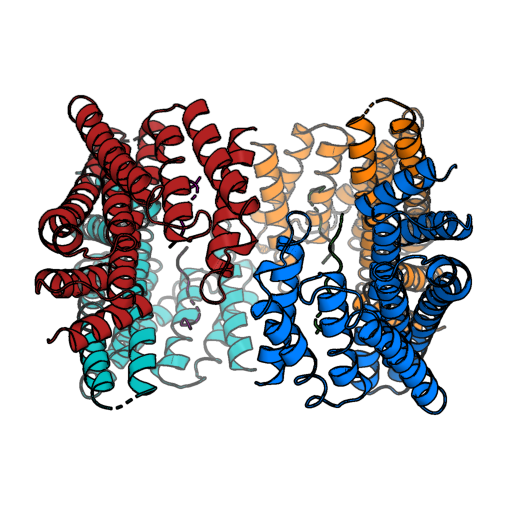647 C CA . ILE F 1 141 ? 22.853 -1.215 1.750 1.00 105.45 141 ILE G CA 1
ATOM 6648 C C . ILE F 1 141 ? 24.094 -1.100 2.639 1.00 94.13 141 ILE G C 1
ATOM 6649 O O . ILE F 1 141 ? 24.869 -0.149 2.502 1.00 100.47 141 ILE G O 1
ATOM 6651 N N . VAL F 1 142 ? 24.288 -2.079 3.532 1.00 73.71 142 VAL G N 1
ATOM 6652 C CA . VAL F 1 142 ? 25.493 -2.164 4.346 1.00 83.13 142 VAL G CA 1
ATOM 6653 C C . VAL F 1 142 ? 26.745 -2.095 3.463 1.00 84.67 142 VAL G C 1
ATOM 6654 O O . VAL F 1 142 ? 27.704 -1.394 3.791 1.00 80.14 142 VAL G O 1
ATOM 6658 N N . ASP F 1 143 ? 26.742 -2.825 2.342 1.00 93.93 143 ASP G N 1
ATOM 6659 C CA . ASP F 1 143 ? 27.900 -2.869 1.462 1.00 98.23 143 ASP G CA 1
ATOM 6660 C C . ASP F 1 143 ? 28.145 -1.480 0.865 1.00 91.17 143 ASP G C 1
ATOM 6661 O O . ASP F 1 143 ? 29.279 -1.027 0.812 1.00 102.34 143 ASP G O 1
ATOM 6666 N N . GLN F 1 144 ? 27.084 -0.804 0.414 1.00 96.06 144 GLN G N 1
ATOM 6667 C CA . GLN F 1 144 ? 27.219 0.528 -0.156 1.00 101.58 144 GLN G CA 1
ATOM 6668 C C . GLN F 1 144 ? 27.880 1.480 0.836 1.00 102.16 144 GLN G C 1
ATOM 6669 O O . GLN F 1 144 ? 28.730 2.278 0.445 1.00 100.16 144 GLN G O 1
ATOM 6675 N N . SER F 1 145 ? 27.484 1.381 2.112 1.00 97.98 145 SER G N 1
ATOM 6676 C CA . SER F 1 145 ? 28.080 2.169 3.180 1.00 94.98 145 SER G CA 1
ATOM 6677 C C . SER F 1 145 ? 29.576 1.863 3.273 1.00 95.56 145 SER G C 1
ATOM 6678 O O . SER F 1 145 ? 30.401 2.774 3.137 1.00 94.21 145 SER G O 1
ATOM 6681 N N . GLN F 1 146 ? 29.903 0.576 3.461 1.00 95.51 146 GLN G N 1
ATOM 6682 C CA . GLN F 1 146 ? 31.286 0.134 3.593 1.00 99.68 146 GLN G CA 1
ATOM 6683 C C . GLN F 1 146 ? 32.128 0.616 2.411 1.00 89.52 146 GLN G C 1
ATOM 6684 O O . GLN F 1 146 ? 33.249 1.072 2.608 1.00 84.10 146 GLN G O 1
ATOM 6690 N N . GLN F 1 147 ? 31.569 0.520 1.200 1.00 99.07 147 GLN G N 1
ATOM 6691 C CA . GLN F 1 147 ? 32.284 0.831 -0.031 1.00 102.34 147 GLN G CA 1
ATOM 6692 C C . GLN F 1 147 ? 32.646 2.316 -0.062 1.00 92.99 147 GLN G C 1
ATOM 6693 O O . GLN F 1 147 ? 33.761 2.674 -0.448 1.00 96.49 147 GLN G O 1
ATOM 6695 N N . ALA F 1 148 ? 31.701 3.170 0.366 1.00 96.96 148 ALA G N 1
ATOM 6696 C CA . ALA F 1 148 ? 31.886 4.616 0.307 1.00 97.62 148 ALA G CA 1
ATOM 6697 C C . ALA F 1 148 ? 32.896 5.073 1.360 1.00 98.49 148 ALA G C 1
ATOM 6698 O O . ALA F 1 148 ? 33.760 5.911 1.071 1.00 82.24 148 ALA G O 1
ATOM 6700 N N . TYR F 1 149 ? 32.765 4.523 2.577 1.00 96.76 149 TYR G N 1
ATOM 6701 C CA . TYR F 1 149 ? 33.729 4.779 3.631 1.00 99.06 149 TYR G CA 1
ATOM 6702 C C . TYR F 1 149 ? 35.116 4.376 3.146 1.00 97.00 149 TYR G C 1
ATOM 6703 O O . TYR F 1 149 ? 36.067 5.130 3.313 1.00 89.08 149 TYR G O 1
ATOM 6712 N N . GLN F 1 150 ? 35.210 3.182 2.552 1.00 105.67 150 GLN G N 1
ATOM 6713 C CA . GLN F 1 150 ? 36.491 2.563 2.239 1.00 104.25 150 GLN G CA 1
ATOM 6714 C C . GLN F 1 150 ? 37.229 3.382 1.180 1.00 103.62 150 GLN G C 1
ATOM 6715 O O . GLN F 1 150 ? 38.446 3.553 1.290 1.00 89.81 150 GLN G O 1
ATOM 6721 N N . GLU F 1 151 ? 36.493 3.894 0.175 1.00 96.60 151 GLU G N 1
ATOM 6722 C CA . GLU F 1 151 ? 37.113 4.725 -0.849 1.00 100.04 151 GLU G CA 1
ATOM 6723 C C . GLU F 1 151 ? 37.631 6.008 -0.203 1.00 100.51 151 GLU G C 1
ATOM 6724 O O . GLU F 1 151 ? 38.733 6.452 -0.519 1.00 109.69 151 GLU G O 1
ATOM 6730 N N . ALA F 1 152 ? 36.821 6.583 0.699 1.00 100.81 152 ALA G N 1
ATOM 6731 C CA . ALA F 1 152 ? 37.162 7.811 1.403 1.00 94.86 152 ALA G CA 1
ATOM 6732 C C . ALA F 1 152 ? 38.418 7.593 2.234 1.00 95.93 152 ALA G C 1
ATOM 6733 O O . ALA F 1 152 ? 39.310 8.43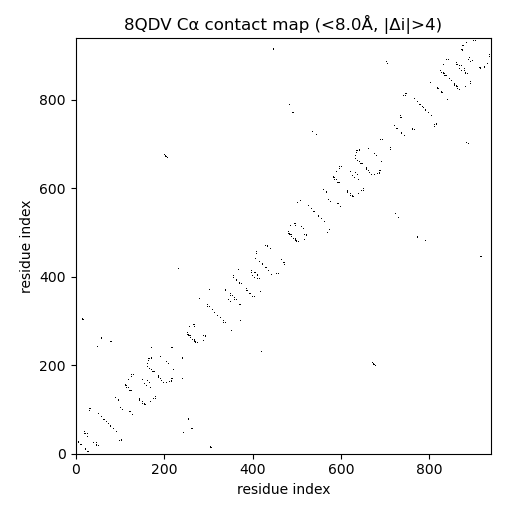3 2.233 1.00 95.14 152 ALA G O 1
ATOM 6735 N N . PHE F 1 153 ? 38.463 6.454 2.933 1.00 89.11 153 PHE G N 1
ATOM 6736 C CA . PHE F 1 153 ? 39.556 6.120 3.827 1.00 95.05 153 PHE G CA 1
ATOM 6737 C C . PHE F 1 153 ? 40.859 6.038 3.042 1.00 106.39 153 PHE G C 1
ATOM 6738 O O . PHE F 1 153 ? 41.880 6.567 3.470 1.00 115.72 153 PHE G O 1
ATOM 6746 N N . GLU F 1 154 ? 40.803 5.388 1.878 1.00 115.95 154 GLU G N 1
ATOM 6747 C CA . GLU F 1 154 ? 41.995 5.177 1.076 1.00 110.55 154 GLU G CA 1
ATOM 6748 C C . GLU F 1 154 ? 42.512 6.526 0.591 1.00 96.36 154 GLU G C 1
ATOM 6749 O O . GLU F 1 154 ? 43.687 6.787 0.742 1.00 99.98 154 GLU G O 1
ATOM 6755 N N . ILE F 1 155 ? 41.637 7.370 0.046 1.00 78.52 155 ILE G N 1
ATOM 6756 C CA . ILE F 1 155 ? 42.041 8.689 -0.421 1.00 92.34 155 ILE G CA 1
ATOM 6757 C C . ILE F 1 155 ? 42.621 9.500 0.732 1.00 98.80 155 ILE G C 1
ATOM 6758 O O . ILE F 1 155 ? 43.617 10.187 0.555 1.00 112.14 155 ILE G O 1
ATOM 6763 N N . SER F 1 156 ? 41.984 9.440 1.900 1.00 103.83 156 SER G N 1
ATOM 6764 C CA A SER F 1 156 ? 42.405 10.219 3.053 0.76 99.04 156 SER G CA 1
ATOM 6765 C CA B SER F 1 156 ? 42.418 10.237 3.035 0.24 102.06 156 SER G CA 1
ATOM 6766 C C . SER F 1 156 ? 43.807 9.788 3.486 1.00 102.94 156 SER G C 1
ATOM 6767 O O . SER F 1 156 ? 44.611 10.610 3.901 1.00 95.78 156 SER G O 1
ATOM 6772 N N . LYS F 1 157 ? 44.095 8.487 3.374 1.00 92.34 157 LYS G N 1
ATOM 6773 C CA . LYS F 1 157 ? 45.392 7.951 3.774 1.00 98.59 157 LYS G CA 1
ATOM 6774 C C . LYS F 1 157 ? 46.468 8.355 2.762 1.00 99.12 157 LYS G C 1
ATOM 6775 O O . LYS F 1 157 ? 47.638 8.463 3.106 1.00 94.62 157 LYS G O 1
ATOM 6781 N N . LYS F 1 158 ? 46.073 8.603 1.515 1.00 101.40 158 LYS G N 1
ATOM 6782 C CA . LYS F 1 158 ? 47.018 8.933 0.460 1.00 103.41 158 LYS G CA 1
ATOM 6783 C C . LYS F 1 158 ? 47.230 10.446 0.408 1.00 102.65 158 LYS G C 1
ATOM 6784 O O . LYS F 1 158 ? 48.348 10.884 0.160 1.00 119.52 158 LYS G O 1
ATOM 6788 N N . GLU F 1 159 ? 46.179 11.247 0.660 1.00 93.20 159 GLU G N 1
ATOM 6789 C CA . GLU F 1 159 ? 46.194 12.660 0.313 1.00 95.22 159 GLU G CA 1
ATOM 6790 C C . GLU F 1 159 ? 46.181 13.583 1.531 1.00 89.19 159 GLU G C 1
ATOM 6791 O O . GLU F 1 159 ? 46.346 14.787 1.376 1.00 86.77 159 GLU G O 1
ATOM 6797 N N . MET F 1 160 ? 45.943 13.059 2.728 1.00 92.78 160 MET G N 1
ATOM 6798 C CA . MET F 1 160 ? 45.656 13.934 3.855 1.00 101.46 160 MET G CA 1
ATOM 6799 C C . MET F 1 160 ? 46.520 13.546 5.050 1.00 93.52 160 MET G C 1
ATOM 6800 O O . MET F 1 160 ? 46.756 12.358 5.286 1.00 75.92 160 MET G O 1
ATOM 6805 N N . GLN F 1 161 ? 46.934 14.558 5.821 1.00 82.21 161 GLN G N 1
ATOM 6806 C CA . GLN F 1 161 ? 47.702 14.341 7.035 1.00 87.23 161 GLN G CA 1
ATOM 6807 C C . GLN F 1 161 ? 46.859 13.575 8.051 1.00 88.42 161 GLN G C 1
ATOM 6808 O O . GLN F 1 161 ? 45.637 13.725 8.093 1.00 79.46 161 GLN G O 1
ATOM 6814 N N . PRO F 1 162 ? 47.472 12.756 8.931 1.00 93.03 162 PRO G N 1
ATOM 6815 C CA . PRO F 1 162 ? 46.723 12.022 9.950 1.00 92.90 162 PRO G CA 1
ATOM 6816 C C . PRO F 1 162 ? 46.031 12.877 11.012 1.00 91.03 162 PRO G C 1
ATOM 6817 O O . PRO F 1 162 ? 45.316 12.333 11.840 1.00 100.40 162 PRO G O 1
ATOM 6821 N N . THR F 1 163 ? 46.279 14.193 11.019 1.00 85.21 163 THR G N 1
ATOM 6822 C CA . THR F 1 163 ? 45.656 15.096 11.979 1.00 80.08 163 THR G CA 1
ATOM 6823 C C . THR F 1 163 ? 44.538 15.901 11.324 1.00 85.71 163 THR G C 1
ATOM 6824 O O . THR F 1 163 ? 43.871 16.684 11.989 1.00 90.50 163 THR G O 1
ATOM 6828 N N . HIS F 1 164 ? 44.329 15.725 10.020 1.00 87.80 164 HIS G N 1
ATOM 6829 C CA . HIS F 1 164 ? 43.297 16.490 9.335 1.00 92.75 164 HIS G CA 1
ATOM 6830 C C . HIS F 1 164 ? 41.933 16.121 9.924 1.00 89.54 164 HIS G C 1
ATOM 6831 O O . HIS F 1 164 ? 41.574 14.945 9.998 1.00 74.01 164 HIS G O 1
ATOM 6838 N N . PRO F 1 165 ? 41.154 17.116 10.396 1.00 87.34 165 PRO G N 1
ATOM 6839 C CA . PRO F 1 165 ? 39.845 16.864 10.994 1.00 87.97 165 PRO G CA 1
ATOM 6840 C C . PRO F 1 165 ? 38.924 15.937 10.199 1.00 83.56 165 PRO G C 1
ATOM 6841 O O . PRO F 1 165 ? 38.213 15.114 10.775 1.00 72.80 165 PRO G O 1
ATOM 6845 N N . ILE F 1 166 ? 38.920 16.095 8.872 1.00 75.48 166 ILE G N 1
ATOM 6846 C CA . ILE F 1 166 ? 38.008 15.338 8.038 1.00 71.68 166 ILE G CA 1
ATOM 6847 C C . ILE F 1 166 ? 38.448 13.877 7.990 1.00 71.43 166 ILE G C 1
ATOM 6848 O O . ILE F 1 166 ? 37.607 12.982 7.986 1.00 76.07 166 ILE G O 1
ATOM 6853 N N . ARG F 1 167 ? 39.765 13.644 7.980 1.00 72.28 167 ARG G N 1
ATOM 6854 C CA . ARG F 1 167 ? 40.283 12.293 8.047 1.00 67.38 167 ARG G CA 1
ATOM 6855 C C . ARG F 1 167 ? 39.951 11.658 9.387 1.00 72.31 167 ARG G C 1
ATOM 6856 O O . ARG F 1 167 ? 39.590 10.490 9.433 1.00 89.98 167 ARG G O 1
ATOM 6864 N N . LEU F 1 168 ? 40.115 12.401 10.484 1.00 80.06 168 LEU G N 1
ATOM 6865 C CA . LEU F 1 168 ? 39.853 11.858 11.811 1.00 78.05 168 LEU G CA 1
ATOM 6866 C C . LEU F 1 168 ? 38.361 11.612 11.989 1.00 73.81 168 LEU G C 1
ATOM 6867 O O . LEU F 1 168 ? 37.975 10.618 12.599 1.00 72.51 168 LEU G O 1
ATOM 6872 N N . GLY F 1 169 ? 37.540 12.536 11.474 1.00 68.08 169 GLY G N 1
ATOM 6873 C CA . GLY F 1 169 ? 36.098 12.367 11.477 1.00 77.38 169 GLY G CA 1
ATOM 6874 C C . GLY F 1 169 ? 35.683 11.072 10.775 1.00 83.61 169 GLY G C 1
ATOM 6875 O O . GLY F 1 169 ? 34.862 10.310 11.288 1.00 78.69 169 GLY G O 1
ATOM 6876 N N . LEU F 1 170 ? 36.282 10.828 9.600 1.00 81.25 170 LEU G N 1
ATOM 6877 C CA . LEU F 1 170 ? 36.009 9.623 8.831 1.00 82.29 170 LEU G CA 1
ATOM 6878 C C . LEU F 1 170 ? 36.367 8.380 9.647 1.00 76.80 170 LEU G C 1
ATOM 6879 O O . LEU F 1 170 ? 35.587 7.441 9.712 1.00 74.68 170 LEU G O 1
ATOM 6884 N N . ALA F 1 171 ? 37.552 8.366 10.260 1.00 70.94 171 ALA G N 1
ATOM 6885 C CA . ALA F 1 171 ? 37.971 7.237 11.076 1.00 71.08 171 ALA G CA 1
ATOM 6886 C C . ALA F 1 171 ? 36.948 6.986 12.178 1.00 75.96 171 ALA G C 1
ATOM 6887 O O . ALA F 1 171 ? 36.547 5.847 12.402 1.00 76.63 171 ALA G O 1
ATOM 6889 N N . LEU F 1 172 ? 36.511 8.056 12.854 1.00 82.69 172 LEU G N 1
ATOM 6890 C CA . LEU F 1 172 ? 35.535 7.932 13.925 1.00 77.18 172 LEU G CA 1
ATOM 6891 C C . LEU F 1 172 ? 34.272 7.258 13.395 1.00 75.24 172 LEU G C 1
ATOM 6892 O O . LEU F 1 172 ? 33.821 6.268 13.954 1.00 69.05 172 LEU G O 1
ATOM 6897 N N . ASN F 1 173 ? 33.703 7.801 12.319 1.00 70.25 173 ASN G N 1
ATOM 6898 C CA . ASN F 1 173 ? 32.447 7.285 11.802 1.00 73.88 173 ASN G CA 1
ATOM 6899 C C . ASN F 1 173 ? 32.648 5.873 11.254 1.00 76.61 173 ASN G C 1
ATOM 6900 O O . ASN F 1 173 ? 31.800 5.014 11.466 1.00 80.41 173 ASN G O 1
ATOM 6905 N N . PHE F 1 174 ? 33.769 5.621 10.569 1.00 81.23 174 PHE G N 1
ATOM 6906 C CA . PHE F 1 174 ? 34.012 4.317 9.976 1.00 82.09 174 PHE G CA 1
ATOM 6907 C C . PHE F 1 174 ? 34.173 3.282 11.087 1.00 81.19 174 PHE G C 1
ATOM 6908 O O . PHE F 1 174 ? 33.658 2.177 10.978 1.00 91.52 174 PHE G O 1
ATOM 6916 N N . SER F 1 175 ? 34.861 3.642 12.168 1.00 81.46 175 SER G N 1
ATOM 6917 C CA A SER F 1 175 ? 34.968 2.774 13.331 0.59 82.90 175 SER G CA 1
ATOM 6918 C CA B SER F 1 175 ? 34.966 2.766 13.323 0.41 78.17 175 SER G CA 1
ATOM 6919 C C . SER F 1 175 ? 33.570 2.457 13.861 1.00 83.87 175 SER G C 1
ATOM 6920 O O . SER F 1 175 ? 33.279 1.318 14.221 1.00 87.09 175 SER G O 1
ATOM 6925 N N . VAL F 1 176 ? 32.706 3.481 13.895 1.00 74.65 176 VAL G N 1
ATOM 6926 C CA . VAL F 1 176 ? 31.351 3.329 14.395 1.00 78.12 176 VAL G CA 1
ATOM 6927 C C . VAL F 1 176 ? 30.587 2.376 13.480 1.00 81.03 176 VAL G C 1
ATOM 6928 O O . VAL F 1 176 ? 29.845 1.530 13.962 1.00 78.12 176 VAL G O 1
ATOM 6932 N N . PHE F 1 177 ? 30.764 2.508 12.165 1.00 80.48 177 PHE G N 1
ATOM 6933 C CA . PHE F 1 177 ? 30.173 1.575 11.218 1.00 88.95 177 PHE G CA 1
ATOM 6934 C C . PHE F 1 177 ? 30.509 0.132 11.609 1.00 84.24 177 PHE G C 1
ATOM 6935 O O . PHE F 1 177 ? 29.613 -0.705 11.724 1.00 83.85 177 PHE G O 1
ATOM 6943 N N . TYR F 1 178 ? 31.796 -0.144 11.835 1.00 85.83 178 TYR G N 1
ATOM 6944 C CA . TYR F 1 178 ? 32.227 -1.498 12.151 1.00 87.70 178 TYR G CA 1
ATOM 6945 C C . TYR F 1 178 ? 31.535 -1.989 13.426 1.00 81.50 178 TYR G C 1
ATOM 6946 O O . TYR F 1 178 ? 31.123 -3.139 13.492 1.00 97.03 178 TYR G O 1
ATOM 6955 N N . TYR F 1 179 ? 31.381 -1.115 14.427 1.00 84.48 179 TYR G N 1
ATOM 6956 C CA . TYR F 1 179 ? 30.918 -1.528 15.748 1.00 86.19 179 TYR G CA 1
ATOM 6957 C C . TYR F 1 179 ? 29.404 -1.734 15.794 1.00 94.27 179 TYR G C 1
ATOM 6958 O O . TYR F 1 179 ? 28.944 -2.650 16.475 1.00 95.24 179 TYR G O 1
ATOM 6967 N N . GLU F 1 180 ? 28.638 -0.872 15.108 1.00 96.94 180 GLU G N 1
ATOM 6968 C CA . GLU F 1 180 ? 27.190 -0.826 15.298 1.00 90.40 180 GLU G CA 1
ATOM 6969 C C . GLU F 1 180 ? 26.465 -1.559 14.173 1.00 83.71 180 GLU G C 1
ATOM 6970 O O . GLU F 1 180 ? 25.422 -2.157 14.432 1.00 82.50 180 GLU G O 1
ATOM 6974 N N . ILE F 1 181 ? 27.030 -1.565 12.956 1.00 86.78 181 ILE G N 1
ATOM 6975 C CA . ILE F 1 181 ? 26.366 -2.186 11.821 1.00 92.86 181 ILE G CA 1
ATOM 6976 C C . ILE F 1 181 ? 26.904 -3.598 11.575 1.00 97.88 181 ILE G C 1
ATOM 6977 O O . ILE F 1 181 ? 26.108 -4.517 11.398 1.00 93.13 181 ILE G O 1
ATOM 6982 N N . LEU F 1 182 ? 28.237 -3.762 11.551 1.00 100.26 182 LEU G N 1
ATOM 6983 C CA . LEU F 1 182 ? 28.860 -5.046 11.236 1.00 96.42 182 LEU G CA 1
ATOM 6984 C C . LEU F 1 182 ? 29.143 -5.860 12.500 1.00 93.63 182 LEU G C 1
ATOM 6985 O O . LEU F 1 182 ? 29.606 -6.987 12.401 1.00 93.19 182 LEU G O 1
ATOM 6990 N N . ASN F 1 183 ? 28.918 -5.270 13.677 1.00 99.54 183 ASN G N 1
ATOM 6991 C CA A ASN F 1 183 ? 29.095 -5.952 14.953 0.51 97.75 183 ASN G CA 1
ATOM 6992 C CA B ASN F 1 183 ? 29.095 -5.952 14.949 0.49 99.46 183 ASN G CA 1
ATOM 6993 C C . ASN F 1 183 ? 30.467 -6.627 14.993 1.00 99.91 183 ASN G C 1
ATOM 6994 O O . ASN F 1 183 ? 30.591 -7.766 15.435 1.00 102.38 183 ASN G O 1
ATOM 7003 N N . SER F 1 184 ? 31.503 -5.902 14.543 1.00 98.03 184 SER G N 1
ATOM 7004 C CA . SER F 1 184 ? 32.883 -6.358 14.599 1.00 90.93 184 SER G CA 1
ATOM 7005 C C . SER F 1 184 ? 33.673 -5.443 15.527 1.00 91.31 184 SER G C 1
ATOM 7006 O O . SER F 1 184 ? 34.350 -4.545 15.051 1.00 95.21 184 SER G O 1
ATOM 7009 N N . PRO F 1 185 ? 33.630 -5.630 16.868 1.00 94.43 185 PRO G N 1
ATOM 7010 C CA . PRO F 1 185 ? 34.301 -4.706 17.790 1.00 104.80 185 PRO G CA 1
ATOM 7011 C C . PRO F 1 185 ? 35.834 -4.701 17.647 1.00 96.15 185 PRO G C 1
ATOM 7012 O O . PRO F 1 185 ? 36.419 -3.653 17.890 1.00 99.08 185 PRO G O 1
ATOM 7016 N N . LYS F 1 187 ? 37.686 -5.012 14.877 1.00 108.43 187 LYS G N 1
ATOM 7017 C CA . LYS F 1 187 ? 38.014 -4.155 13.706 1.00 108.37 187 LYS G CA 1
ATOM 7018 C C . LYS F 1 187 ? 37.747 -2.697 14.072 1.00 111.13 187 LYS G C 1
ATOM 7019 O O . LYS F 1 187 ? 38.498 -1.811 13.681 1.00 111.76 187 LYS G O 1
ATOM 7023 N N . ALA F 1 188 ? 36.665 -2.463 14.824 1.00 108.58 188 ALA G N 1
ATOM 7024 C CA . ALA F 1 188 ? 36.273 -1.121 15.224 1.00 105.72 188 ALA G CA 1
ATOM 7025 C C . ALA F 1 188 ? 37.350 -0.513 16.114 1.00 99.20 188 ALA G C 1
ATOM 7026 O O . ALA F 1 188 ? 37.807 0.601 15.852 1.00 92.11 188 ALA G O 1
ATOM 7028 N N . CYS F 1 189 ? 37.759 -1.263 17.146 1.00 91.58 189 CYS G N 1
ATOM 7029 C CA . CYS F 1 189 ? 38.794 -0.809 18.063 1.00 94.04 189 CYS G CA 1
ATOM 7030 C C . CYS F 1 189 ? 40.097 -0.525 17.311 1.00 95.92 189 CYS G C 1
ATOM 7031 O O . CYS F 1 189 ? 40.728 0.506 17.540 1.00 109.77 189 CYS G O 1
ATOM 7034 N N . SER F 1 190 ? 40.486 -1.439 16.409 1.00 92.31 190 SER G N 1
ATOM 7035 C CA A SER F 1 190 ? 41.770 -1.374 15.732 0.61 93.81 190 SER G CA 1
ATOM 7036 C CA B SER F 1 190 ? 41.771 -1.374 15.732 0.39 95.15 190 SER G CA 1
ATOM 7037 C C . SER F 1 190 ? 41.853 -0.131 14.845 1.00 95.52 190 SER G C 1
ATOM 7038 O O . SER F 1 190 ? 42.890 0.526 14.774 1.00 96.39 190 SER G O 1
ATOM 7043 N N . LEU F 1 191 ? 40.750 0.177 14.161 1.00 87.39 191 LEU G N 1
ATOM 7044 C CA . LEU F 1 191 ? 40.717 1.319 13.266 1.00 92.90 191 LEU G CA 1
ATOM 7045 C C . LEU F 1 191 ? 40.835 2.610 14.076 1.00 93.47 191 LEU G C 1
ATOM 7046 O O . LEU F 1 191 ? 41.646 3.476 13.761 1.00 91.72 191 LEU G O 1
ATOM 7051 N N . ALA F 1 192 ? 40.023 2.721 15.132 1.00 85.47 192 ALA G N 1
ATOM 7052 C CA . ALA F 1 192 ? 39.998 3.905 15.972 1.00 79.49 192 ALA G CA 1
ATOM 7053 C C . ALA F 1 192 ? 41.359 4.113 16.625 1.00 86.98 192 ALA G C 1
ATOM 7054 O O . ALA F 1 192 ? 41.867 5.237 16.640 1.00 89.36 192 ALA G O 1
ATOM 7056 N N . LYS F 1 193 ? 41.933 3.020 17.157 1.00 84.63 193 LYS G N 1
ATOM 7057 C CA . LYS F 1 193 ? 43.216 3.069 17.841 1.00 86.67 193 LYS G CA 1
ATOM 7058 C C . LYS F 1 193 ? 44.306 3.530 16.880 1.00 83.67 193 LYS G C 1
ATOM 7059 O O . LYS F 1 193 ? 45.105 4.403 17.230 1.00 92.62 193 LYS G O 1
ATOM 7065 N N . THR F 1 194 ? 44.312 2.956 15.672 1.00 76.27 194 THR G N 1
ATOM 7066 C CA . THR F 1 194 ? 45.291 3.311 14.657 1.00 80.12 194 THR G CA 1
ATOM 7067 C C . THR F 1 194 ? 45.204 4.797 14.329 1.00 83.88 194 THR G C 1
ATOM 7068 O O . THR F 1 194 ? 46.229 5.469 14.301 1.00 87.62 194 THR G O 1
ATOM 7072 N N . ALA F 1 195 ? 43.987 5.278 14.041 1.00 84.17 195 ALA G N 1
ATOM 7073 C CA . ALA F 1 195 ? 43.786 6.656 13.621 1.00 84.38 195 ALA G CA 1
ATOM 7074 C C . ALA F 1 195 ? 44.286 7.601 14.712 1.00 81.32 195 ALA G C 1
ATOM 7075 O O . ALA F 1 195 ? 44.963 8.578 14.408 1.00 68.68 195 ALA G O 1
ATOM 7077 N N . PHE F 1 196 ? 43.944 7.284 15.971 1.00 72.55 196 PHE G N 1
ATOM 7078 C CA . PHE F 1 196 ? 44.430 8.047 17.104 1.00 82.50 196 PHE G CA 1
ATOM 7079 C C . PHE F 1 196 ? 45.953 7.994 17.151 1.00 88.55 196 PHE G C 1
ATOM 7080 O O . PHE F 1 196 ? 46.586 9.035 17.115 1.00 94.34 196 PHE G O 1
ATOM 7088 N N . ASP F 1 197 ? 46.524 6.787 17.203 1.00 89.12 197 ASP G N 1
ATOM 7089 C CA . ASP F 1 197 ? 47.964 6.599 17.373 1.00 85.44 197 ASP G CA 1
ATOM 7090 C C . ASP F 1 197 ? 48.740 7.334 16.272 1.00 89.63 197 ASP G C 1
ATOM 7091 O O . ASP F 1 197 ? 49.744 7.983 16.553 1.00 78.71 197 ASP G O 1
ATOM 7096 N N . GLU F 1 198 ? 48.255 7.257 15.028 1.00 91.57 198 GLU G N 1
ATOM 7097 C CA . GLU F 1 198 ? 48.888 7.933 13.904 1.00 88.47 198 GLU G CA 1
ATOM 7098 C C . GLU F 1 198 ? 48.822 9.448 14.081 1.00 89.51 198 GLU G C 1
ATOM 7099 O O . GLU F 1 198 ? 49.693 10.161 13.597 1.00 97.88 198 GLU G O 1
ATOM 7105 N N . ALA F 1 199 ? 47.774 9.935 14.755 1.00 89.63 199 ALA G N 1
ATOM 7106 C CA . ALA F 1 199 ? 47.581 11.365 14.937 1.00 90.25 199 ALA G CA 1
ATOM 7107 C C . ALA F 1 199 ? 48.543 11.894 15.998 1.00 82.70 199 ALA G C 1
ATOM 7108 O O . ALA F 1 199 ? 49.207 12.907 15.748 1.00 71.91 199 ALA G O 1
ATOM 7110 N N . ILE F 1 200 ? 48.631 11.210 17.159 1.00 74.31 200 ILE G N 1
ATOM 7111 C CA . ILE F 1 200 ? 49.533 11.657 18.213 1.00 92.80 200 ILE G CA 1
ATOM 7112 C C . ILE F 1 200 ? 50.971 11.564 17.706 1.00 98.02 200 ILE G C 1
ATOM 7113 O O . ILE F 1 200 ? 51.810 12.377 18.070 1.00 110.70 200 ILE G O 1
ATOM 7118 N N . ALA F 1 201 ? 51.248 10.586 16.841 1.00 99.50 201 ALA G N 1
ATOM 7119 C CA . ALA F 1 201 ? 52.589 10.391 16.317 1.00 94.67 201 ALA G CA 1
ATOM 7120 C C . ALA F 1 201 ? 52.991 11.524 15.372 1.00 89.71 201 ALA G C 1
ATOM 7121 O O . ALA F 1 201 ? 54.181 11.756 15.187 1.00 90.30 201 ALA G O 1
ATOM 7123 N N . GLU F 1 202 ? 52.020 12.233 14.785 1.00 82.01 202 GLU G N 1
ATOM 7124 C CA . GLU F 1 202 ? 52.321 13.309 13.852 1.00 89.50 202 GLU G CA 1
ATOM 7125 C C . GLU F 1 202 ? 51.681 14.607 14.334 1.00 93.18 202 GLU G C 1
ATOM 7126 O O . GLU F 1 202 ? 51.107 15.372 13.557 1.00 88.21 202 GLU G O 1
ATOM 7132 N N . LEU F 1 203 ? 51.838 14.859 15.637 1.00 90.75 203 LEU G N 1
ATOM 7133 C CA . LEU F 1 203 ? 51.264 16.016 16.298 1.00 88.58 203 LEU G CA 1
ATOM 7134 C C . LEU F 1 203 ? 51.833 17.299 15.695 1.00 94.04 203 LEU G C 1
ATOM 7135 O O . LEU F 1 203 ? 51.190 18.347 15.742 1.00 109.91 203 LEU G O 1
ATOM 7140 N N . ASP F 1 204 ? 53.035 17.191 15.121 1.00 97.53 204 ASP G N 1
ATOM 7141 C CA . ASP F 1 204 ? 53.706 18.339 14.533 1.00 95.13 204 ASP G CA 1
ATOM 7142 C C . ASP F 1 204 ? 52.958 18.829 13.292 1.00 84.06 204 ASP G C 1
ATOM 7143 O O . ASP F 1 204 ? 53.328 19.863 12.751 1.00 86.17 204 ASP G O 1
ATOM 7148 N N . THR F 1 205 ? 51.902 18.122 12.862 1.00 89.88 205 THR G N 1
ATOM 7149 C CA . THR F 1 205 ? 51.235 18.454 11.607 1.00 96.75 205 THR G CA 1
ATOM 7150 C C . THR F 1 205 ? 50.018 19.358 11.819 1.00 102.93 205 THR G C 1
ATOM 7151 O O . THR F 1 205 ? 49.410 19.806 10.852 1.00 103.20 205 THR G O 1
ATOM 7155 N N . LEU F 1 206 ? 49.655 19.598 13.085 1.00 101.02 206 LEU G N 1
ATOM 7156 C CA . LEU F 1 206 ? 48.519 20.432 13.447 1.00 93.99 206 LEU G CA 1
ATOM 7157 C C . LEU F 1 206 ? 48.616 21.806 12.778 1.00 84.77 206 LEU G C 1
ATOM 7158 O O . LEU F 1 206 ? 49.696 22.366 12.665 1.00 77.87 206 LEU G O 1
ATOM 7163 N N . SER F 1 207 ? 47.463 22.347 12.388 1.00 92.45 207 SER G N 1
ATOM 7164 C CA . SER F 1 207 ? 47.380 23.586 11.624 1.00 89.77 207 SER G CA 1
ATOM 7165 C C . SER F 1 207 ? 46.653 24.669 12.421 1.00 83.51 207 SER G C 1
ATOM 7166 O O . SER F 1 207 ? 45.837 24.364 13.288 1.00 78.72 207 SER G O 1
ATOM 7169 N N . GLU F 1 208 ? 46.924 25.931 12.076 1.00 91.33 208 GLU G N 1
ATOM 7170 C CA . GLU F 1 208 ? 46.313 27.067 12.750 1.00 91.65 208 GLU G CA 1
ATOM 7171 C C . GLU F 1 208 ? 44.800 26.970 12.615 1.00 92.06 208 GLU G C 1
ATOM 7172 O O . GLU F 1 208 ? 44.071 27.285 13.549 1.00 104.12 208 GLU G O 1
ATOM 7178 N N . GLU F 1 209 ? 44.331 26.555 11.432 1.00 95.88 209 GLU G N 1
ATOM 7179 C CA . GLU F 1 209 ? 42.914 26.645 11.131 1.00 97.71 209 GLU G CA 1
ATOM 7180 C C . GLU F 1 209 ? 42.156 25.493 11.791 1.00 91.48 209 GLU G C 1
ATOM 7181 O O . GLU F 1 209 ? 40.945 25.613 11.951 1.00 86.30 209 GLU G O 1
ATOM 7187 N N . SER F 1 210 ? 42.841 24.413 12.212 1.00 91.77 210 SER G N 1
ATOM 7188 C CA . SER F 1 210 ? 42.158 23.162 12.510 1.00 91.06 210 SER G CA 1
ATOM 7189 C C . SER F 1 210 ? 42.611 22.472 13.798 1.00 87.81 210 SER G C 1
ATOM 7190 O O . SER F 1 210 ? 42.044 21.431 14.164 1.00 80.88 210 SER G O 1
ATOM 7193 N N . TYR F 1 211 ? 43.593 23.027 14.521 1.00 80.62 211 TYR G N 1
ATOM 7194 C CA . TYR F 1 211 ? 44.143 22.324 15.681 1.00 81.68 211 TYR G CA 1
ATOM 7195 C C . TYR F 1 211 ? 43.021 21.987 16.668 1.00 76.75 211 TYR G C 1
ATOM 7196 O O . TYR F 1 211 ? 43.048 20.940 17.309 1.00 76.72 211 TYR G O 1
ATOM 7205 N N . LYS F 1 212 ? 42.025 22.875 16.773 1.00 77.25 212 LYS G N 1
ATOM 7206 C CA . LYS F 1 212 ? 40.929 22.686 17.705 1.00 79.40 212 LYS G CA 1
ATOM 7207 C C . LYS F 1 212 ? 40.096 21.480 17.286 1.00 73.05 212 LYS G C 1
ATOM 7208 O O . LYS F 1 212 ? 39.803 20.615 18.108 1.00 75.14 212 LYS G O 1
ATOM 7214 N N . ASP F 1 213 ? 39.707 21.427 16.009 1.00 78.12 213 ASP G N 1
ATOM 7215 C CA . ASP F 1 213 ? 38.881 20.333 15.518 1.00 80.61 213 ASP G CA 1
ATOM 7216 C C . ASP F 1 213 ? 39.658 19.019 15.577 1.00 75.43 213 ASP G C 1
ATOM 7217 O O . ASP F 1 213 ? 39.097 17.994 15.946 1.00 77.03 213 ASP G O 1
ATOM 7222 N N . SER F 1 214 ? 40.954 19.056 15.261 1.00 69.94 214 SER G N 1
ATOM 7223 C CA . SER F 1 214 ? 41.776 17.854 15.311 1.00 75.36 214 SER G CA 1
ATOM 7224 C C . SER F 1 214 ? 41.759 17.234 16.709 1.00 72.99 214 SER G C 1
ATOM 7225 O O . SER F 1 214 ? 41.469 16.049 16.864 1.00 78.74 214 SER G O 1
ATOM 7228 N N . THR F 1 215 ? 42.063 18.047 17.723 1.00 70.07 215 THR G N 1
ATOM 7229 C CA . THR F 1 215 ? 42.258 17.537 19.070 1.00 76.11 215 THR G CA 1
ATOM 7230 C C . THR F 1 215 ? 40.918 17.102 19.659 1.00 75.15 215 THR G C 1
ATOM 7231 O O . THR F 1 215 ? 40.858 16.154 20.443 1.00 80.94 215 THR G O 1
ATOM 7235 N N . LEU F 1 216 ? 39.846 17.782 19.251 1.00 75.38 216 LEU G N 1
ATOM 7236 C CA . LEU F 1 216 ? 38.506 17.422 19.679 1.00 80.33 216 LEU G CA 1
ATOM 7237 C C . LEU F 1 216 ? 38.157 16.011 19.199 1.00 82.33 216 LEU G C 1
ATOM 7238 O O . LEU F 1 216 ? 37.737 15.163 19.991 1.00 81.53 216 LEU G O 1
ATOM 7243 N N . ILE F 1 217 ? 38.365 15.756 17.899 1.00 83.21 217 ILE G N 1
ATOM 7244 C CA . ILE F 1 217 ? 37.990 14.480 17.309 1.00 76.59 217 ILE G CA 1
ATOM 7245 C C . ILE F 1 217 ? 38.925 13.388 17.827 1.00 74.69 217 ILE G C 1
ATOM 7246 O O . ILE F 1 217 ? 38.509 12.251 18.003 1.00 71.85 217 ILE G O 1
ATOM 7251 N N . MET F 1 218 ? 40.181 13.735 18.102 1.00 74.41 218 MET G N 1
ATOM 7252 C CA . MET F 1 218 ? 41.116 12.799 18.705 1.00 76.61 218 MET G CA 1
ATOM 7253 C C . MET F 1 218 ? 40.573 12.306 20.045 1.00 73.76 218 MET G C 1
ATOM 7254 O O . MET F 1 218 ? 40.665 11.111 20.341 1.00 75.44 218 MET G O 1
ATOM 7259 N N . GLN F 1 219 ? 39.962 13.219 20.814 1.00 76.05 219 GLN G N 1
ATOM 7260 C CA . GLN F 1 219 ? 39.383 12.867 22.109 1.00 77.30 219 GLN G CA 1
ATOM 7261 C C . GLN F 1 219 ? 38.131 12.010 21.892 1.00 77.73 219 GLN G C 1
ATOM 7262 O O . GLN F 1 219 ? 37.882 11.090 22.661 1.00 81.59 219 GLN G O 1
ATOM 7266 N N . LEU F 1 220 ? 37.341 12.289 20.851 1.00 71.34 220 LEU G N 1
ATOM 7267 C CA . LEU F 1 220 ? 36.163 11.472 20.586 1.00 76.83 220 LEU G CA 1
ATOM 7268 C C . LEU F 1 220 ? 36.564 10.031 20.274 1.00 75.41 220 LEU G C 1
ATOM 7269 O O . LEU F 1 220 ? 35.894 9.108 20.722 1.00 81.00 220 LEU G O 1
ATOM 7274 N N . LEU F 1 221 ? 37.651 9.846 19.516 1.00 67.90 221 LEU G N 1
ATOM 7275 C CA . LEU F 1 221 ? 38.144 8.508 19.226 1.00 74.36 221 LEU G CA 1
ATOM 7276 C C . LEU F 1 221 ? 38.501 7.798 20.531 1.00 80.51 221 LEU G C 1
ATOM 7277 O O . LEU F 1 221 ? 38.100 6.655 20.732 1.00 83.18 221 LEU G O 1
ATOM 7282 N N . ARG F 1 222 ? 39.239 8.479 21.421 1.00 80.81 222 ARG G N 1
ATOM 7283 C CA . ARG F 1 222 ? 39.634 7.896 22.696 1.00 87.42 222 ARG G CA 1
ATOM 7284 C C . ARG F 1 222 ? 38.389 7.548 23.509 1.00 83.57 222 ARG G C 1
ATOM 7285 O O . ARG F 1 222 ? 38.320 6.464 24.082 1.00 89.50 222 ARG G O 1
ATOM 7293 N N . ASP F 1 223 ? 37.409 8.464 23.561 1.00 80.59 223 ASP G N 1
ATOM 7294 C CA . ASP F 1 223 ? 36.184 8.243 24.318 1.00 82.12 223 ASP G CA 1
ATOM 7295 C C . ASP F 1 223 ? 35.531 6.938 23.870 1.00 75.42 223 ASP G C 1
ATOM 7296 O O . ASP F 1 223 ? 35.162 6.126 24.714 1.00 77.37 223 ASP G O 1
ATOM 7301 N N . ASN F 1 224 ? 35.410 6.746 22.547 1.00 76.48 224 ASN G N 1
ATOM 7302 C CA . ASN F 1 224 ? 34.799 5.551 21.983 1.00 76.41 224 ASN G CA 1
ATOM 7303 C C . ASN F 1 224 ? 35.617 4.309 22.357 1.00 81.60 224 ASN G C 1
ATOM 7304 O O . ASN F 1 224 ? 35.049 3.276 22.707 1.00 78.17 224 ASN G O 1
ATOM 7309 N N . LEU F 1 225 ? 36.951 4.400 22.255 1.00 81.20 225 LEU G N 1
ATOM 7310 C CA . LEU F 1 225 ? 37.809 3.280 22.587 1.00 80.76 225 LEU G CA 1
ATOM 7311 C C . LEU F 1 225 ? 37.666 2.922 24.059 1.00 86.59 225 LEU G C 1
ATOM 7312 O O . LEU F 1 225 ? 37.610 1.743 24.394 1.00 95.66 225 LEU G O 1
ATOM 7317 N N . THR F 1 226 ? 37.642 3.938 24.925 1.00 88.31 226 THR G N 1
ATOM 7318 C CA . THR F 1 226 ? 37.498 3.726 26.356 1.00 96.27 226 THR G CA 1
ATOM 7319 C C . THR F 1 226 ? 36.182 2.996 26.626 1.00 101.70 226 THR G C 1
ATOM 7320 O O . THR F 1 226 ? 36.175 1.976 27.309 1.00 104.18 226 THR G O 1
ATOM 7324 N N . LEU F 1 227 ? 35.079 3.508 26.062 1.00 108.57 227 LEU G N 1
ATOM 7325 C CA . LEU F 1 227 ? 33.769 2.888 26.202 1.00 101.87 227 LEU G CA 1
ATOM 7326 C C . LEU F 1 227 ? 33.802 1.432 25.728 1.00 99.92 227 LEU G C 1
ATOM 7327 O O . LEU F 1 227 ? 33.206 0.577 26.372 1.00 106.91 227 LEU G O 1
ATOM 7332 N N . TRP F 1 228 ? 34.508 1.165 24.621 1.00 99.50 228 TRP G N 1
ATOM 7333 C CA . TRP F 1 228 ? 34.473 -0.130 23.949 1.00 105.32 228 TRP G CA 1
ATOM 7334 C C . TRP F 1 228 ? 35.388 -1.160 24.615 1.00 112.86 228 TRP G C 1
ATOM 7335 O O . TRP F 1 228 ? 35.146 -2.354 24.479 1.00 104.55 228 TRP G O 1
ATOM 7346 N N . THR F 1 229 ? 36.462 -0.709 25.279 1.00 122.29 229 THR G N 1
ATOM 7347 C CA . THR F 1 229 ? 37.405 -1.622 25.912 1.00 123.96 229 THR G CA 1
ATOM 7348 C C . THR F 1 229 ? 37.127 -1.699 27.415 1.00 129.46 229 THR G C 1
ATOM 7349 O O . THR F 1 229 ? 37.957 -2.197 28.180 1.00 121.70 229 THR G O 1
ATOM 7353 N N . SER F 1 230 ? 35.951 -1.215 27.840 1.00 132.36 230 SER G N 1
ATOM 7354 C CA . SER F 1 230 ? 35.613 -1.147 29.257 0.76 132.29 230 SER G CA 1
ATOM 7355 C C . SER F 1 230 ? 36.476 -2.121 30.072 1.00 129.66 230 SER G C 1
ATOM 7356 O O . SER F 1 230 ? 35.897 -2.804 30.942 1.00 136.49 230 SER G O 1
#

Organism: Homo sapiens (NCBI:txid9606)

Sequence (940 aa):
MDKNELVQKAKLAEQAERYDDMAACMKSVTEQGAELSNEERNLLSVAYKNVVGARRSSWRVVSSIEQKTGAEKKQQMAREYREKIETELRDICNDVLSLLEKFLIPNASQAESSSKVFYLKMKGDYYRYLAEVAAGDDKKGIVDQSQQAYQEAFEISSKKEMQQPTHPIRLGLALNFSSVFYYEILNNSPEEKACSSLAKTAFDEAIAELDTLSEESYKDSTLIMQLLRDNLTLWTSRTPLPTPSKCGLGNIHHMDKNELVQKAKLAEQAEERYDDMAACMKSVTEQGAELSNEERNNLLSVAYKNVVGARRSSWRVVSSIEQKTAEKKQQMAREYREKIETTELRDICNDVLSLLEKFLIPNASQAESSSKVFYLKMKGDYYRYLAEVAAGDDKKGIVDQSQQAYQEAFEISSKKEMQPTHPIRLGLALNFSSVFYYEILNSPEKACSSLAKTAFDEAIAELDTLSEESYKDSTLIMQLLRDNLTLWTSMDKNELVQKAKLAEQAERYDDMAACMKSVTEQGAELSNEERNLLSVAYKNVVGARRSSWRVVSSIEQKTKQQMAREYREKIETTELRDICNDVLSLLEKFLIPNASQAESSSKVFYLKMKGDYYRYLAEVAAGDDKKGIVDQSQQAYQEAFEISSKKEMQPTHPIRLGLALNFSSVFYYEILNSPEKACSLAKTAFDEAIAELDTLSEESYKDSTLIMQLLRDNLTLWTSSRTPLPTPSKCGLGNMDKNELVQKAKLAEQAERYDDMAACMKSVTEQGAELSNEERNNLLSVAYKNVVGARRSSWRVVSSIEQKTEKKQQMAREYREKIETTELRRDICNDVLSLLEKFLIPNASQAESSSKVFYLKMKGDYYRYLAEVAAGDDKKGIVDQSQQAYQEAFEISSKKEMQPTHPIRLGLALNFSSVFYYEILNNSPKACSSLAKTAFDEAIAELDTLSEESYKDSTLIMQLLRDNLTLWTS